Protein 8C1N (pdb70)

Nearest PDB structures (foldseek):
  8c1n-assembly1_A  TM=1.002E+00  e=2.423E-92  Foot-and-mouth disease virus
  6gvy-assembly1_A  TM=9.897E-01  e=2.562E-87  Foot and mouth disease virus C
  4wyw-assembly1_A  TM=9.869E-01  e=1.686E-86  Foot-and-mouth disease virus (strain C1-Santa Pau)
  4wyl-assembly1_A  TM=9.883E-01  e=4.106E-86  Foot-and-mouth disease virus (strain C1-Santa Pau)
  4x2b-assembly1_A  TM=9.912E-01  e=3.001E-85  Foot-and-mouth disease virus (strain C1-Santa Pau)

InterPro domains:
  IPR000199 Peptidase C3A/C3B, picornaviral [PF00548] (1673-1828)
  IPR000605 Helicase, superfamily 3, single-stranded DNA/RNA virus [PF00910] (1208-1310)
  IPR001205 RNA-directed RNA polymerase, C-terminal domain [PF00680] (1881-2302)
  IPR001676 Picornavirus capsid [PF00073] (311-474)
  IPR001676 Picornavirus capsid [PF00073] (535-687)
  IPR001676 Picornavirus capsid [PF00073] (723-861)
  IPR004004 Helicase/polymerase/peptidase polyprotein, Calicivirus-type [PR00918] (1202-1222)
  IPR004004 Helicase/polymerase/peptidase polyprotein, Calicivirus-type [PR00918] (1802-1816)
  IPR004004 Helicase/polymerase/peptidase polyprotein, Calicivirus-type [PR00918] (2192-2203)
  IPR004080 Foot-and-mouth disease virus VP1 coat [PR01542] (735-754)
  IPR004080 Foot-and-mouth disease virus VP1 coat [PR01542] (757-778)
  IPR004080 Foot-and-mouth disease virus VP1 coat [PR01542] (793-817)
  IPR004080 Foot-and-mouth disease virus VP1 coat [PR01542] (820-840)
  IPR004080 Foot-and-mouth disease virus VP1 coat [PR01542] (841-859)
  IPR004080 Foot-and-mouth disease virus VP1 coat [PR01542] (864-885)
  IPR004080 Foot-and-mouth disease virus VP1 coat [PR01542] (886-899)
  IPR004080 Foot-and-mouth disease virus VP1 coat [PR01542] (899-916)
  IPR004080 Foot-and-mouth disease virus VP1 coat [PR01542] (918-932)
  IPR007094 RNA-directed RNA polymerase, catalytic domain [PS50507] (2091-2209)
  IPR008739 Peptidase C28, foot-and-mouth virus L-proteinase [PF05408] (1-201)

Sequence (960 aa):
GLIVDTRDVEERVHVMRKTKLAPTVAHGVFNPEFGPAALSNKDPRLNEGVVLDEVIFSKHKGDTKMSAEDKALFRRCAADYASRLHSVLGTANAPLSIYEAIKGVDDGLDAMEPDTAPGLPWALQGKRRGALIDFENGTVGPEVEAALKLMEKREYKFACQTFLKDEIRPMEKVRAGKTRIVDVLPVEHILYTRMMIGRFCAQMHSNNGPQIGSAVGCNPDVDWQRFGTHFAQYRNVWDVDYSAFDANHCSDAMNIMFEEVFRTEFGFHPNAEWILKTLVNTEHAYENNKRITVEGGMPSGCSATSIINTILNNIYVLYALRRHYEGVELDTYTMISYGDDIVVASDYDLDFEALKPHFKSLGQTITPADKSDKGFVLGHSITDVTFLKRHFHHMDYGTGFYKPVMASKTLEAILSFARRGTIQEKLISVAGLAVHSGPDEYRRLFEPFQGLFEIPSYRSLYLRWVNAVCGDAAAAKGLIVDTRDVEERVHVMRKTKLAPTVAHGVFNPEFGPAALSNKDPRLNEGVVLDEVIFSKHKGDTKMSAEDKALFRRCAADYASRLHSVLGTANAPLSIYEAIKGVDGLDAMEPDTAPGLPWALQGKRRGALIDFENGTVGPEVEAALKLMEKREYKFACQTFLKDEIRPMEKVRAGKTRIVDVLPVEHILYTRMMIGRFCAQMHSNNGPQIGSAVGCNPDVDWQRFGTHFAQYRNVWDVDYSAFDANHCSDAMNIMFEEVFRTEFGFHPNAEWILKTLVNTEHAYENKRITVEGGMPSGCSATSIINTILNNIYVLYALRRHYEGVELDTYTMISYGDDIVVASDYDLDFEALKPHFKSLGQTITPADKSDKGFVLGHSITDVTFLKRHFHMDYGTGFYKPVMASKTLEAILSFARRGTIQEKLISVAGLAVHSGPDEYRRLFEPFQGLFEIPSYRSLYLRWVNAVCGDGPLERQRPLKVRAKLPR

Organism: Foot-and-mouth disease virus (isolate -/Spain/S8c1SantaPau/1970 serotype C) (NCBI:txid12120)

Secondary structure (DSSP, 8-state):
-EEEEEEEEEEEE----S--EEE-TTHHHH--SEEEPP-STT-TTSPTT--HHHHTTTT--------HHHHHHHHHHHHHHHHHHHHHH-S--PPPPHHHHHH-BTTBPPPPTTS---TTTTTTT--GGGTEETTTTEE-HHHHHHHHHHHTT-----EEEEE---EEEHHHHHTT---EEEEPPHHHHHHHHHHHHHHHHHHHHT-BTTTTB-TT--HHHHHHHHHHHHTTSSEEEEEEESSTTTT--HHHHHHHHHHHS-GGGT--THHHHHHHTTTEEEEEEEEEEEEEESS--TT-TTHHHHHHHHHHHHHHHHHHHHEES--TTS-EEEEETTEEEEEESS---TGGGHHHHHTTT--EEESSSS-SS--S---TTT-EETTEEEEE-TTT--EEEE--HHHHHHHHTEEETT-HHHHHHHHHHHHGGG-HHHHHHHHGGGTTTS----HHHHHHHHHHHHHHHHHHH-/-EEEEEEE-SS--------SEEE-THHHHH--SEEEPP-STT-TTSPTT--HHHHTTTT----PPPPHHHHHHHHHHHHHHHHHHHHHH-S--PPPPHHHHHH-BTTBPPPPTTS---TTGGGGT--GGGTEETTTTEE-HHHHHHHHHHHTT-----EEEEE--SEEEHHHHHTT---EEEE--HHHHHHHHHHHHHHHHHHHHT-BTTTTB-TT--HHHHHHHHHHHHTTSSEEEEEEESSTTTT--HHHHHHHHHHHS-GGGT--THHHHHHHTTTEEEEEETTEEEEEESS--TTSTTHHHHHHHHHHHHHHHHHHHHBSS--TTS-EEEEETTEEEEEESS---GGGGHHHHHTTT--EEES-TT-SS--S---TTT--BTTEEEEE-TTTS-EEEEE-HHHHHHHHTEEETT-HHHHHHHHHHHHGGG-HHHHHHHHGGGBTTBPPPPHHHHHHHHHHHHHH-/--EESS--S---BPP--

Radius of gyration: 43.47 Å; Cα contacts (8 Å, |Δi|>4): 1828; chains: 3; bounding box: 114×123×60 Å

Foldseek 3Di:
DAFPDKDFADQFQDADQDFLKDFDLLCVVLVFLKDWAGSDQPPPLADPPARLVCLQCVLQPDFFDFDPVLLVLLLVLLLQLLCLLCVQLPLQQAFDDLQCLQCPDQQGHHDDQFDCQFPPQVSVVHTSVNAAPSPRSGGDPVLVVQVVCLVVLNHDFAWEKYFDTDMDRSVCRNNSVTYIATHTHNSLLSVLCRQGVSVNSSCLVRADQSSQECVVPDQLQCLLVRQVVQQVFQWKAKKAKDLLQSQQHLSSQLSSLPNNRDVVSVTDPSNSVSSNSQQFHWYRHTRMTTTGGGGGRHHGNCQQVSLSSSCSSLVQSLCVVVDPPGHCLQWIKHDGRRTIMIGHNDQDQVQSSQVSSVSSVIGMAGPDVVDRGDDTRDGQQRDAGPQFGFDQDPVQRGTHTAHDLSVLSSQLRIDRPPCNQVSQAVSLLRHLSVDDVSSCVSCVSCPPPYDHPHSVVSVVVSNCSNVVVVVVVD/DAFPDKDFADLFFDDDDDFLKDFDLLCVVQVFLKDWADQDQPPPLADPPADLVCLQCVLQPDFFDFDPVLLVLLLVLLQQLLVLLCVQLPLQFAFDDLQCLQCPDQQGHHDDQFPCQFPPQSSVVHTSVNAAPSVRSGGDPVLVVLVVCLVVLNHDWAWEKHFDGDMDRSVCRRNSVTHIATHTHNSLLSRLCRFGVSVNSSCLVRADFSSQECVVPDQLQCLLVRQVVQQVFQWKAKKAKDLLQSLQHLSSQLSSLPNNQDVVSVTDPSNSSSSNSQQWHWYRHGRMTTTGGGGGRHHRHCQQVSLSSSCSSLVQSLCVVPDPPDHCQQKIKHDGRRTIMIGGNDQDQVQSSQVRSVSSVIGMAGPPVVDRGDDTRDGQQRDAGPQFGWDQDPVQRGTHTAHDLSVLSSQLRMDRPPCNQVSLAVSLLRHLNVDQVSSCVSCVSCPPPYDHDHSVVSVVVSSCVNVVD/DDDDPPDDPCPDDDDDD

B-factor: mean 20.75, std 8.89, range [10.84, 66.2]

Structure (mmCIF, N/CA/C/O backbone):
data_8C1N
#
_entry.id   8C1N
#
_cell.length_a   93.343
_cell.length_b   97.024
_cell.length_c   115.902
_cell.angle_alpha   90.000
_cell.angle_beta   90.000
_cell.angle_gamma   90.000
#
_symmetry.space_group_name_H-M   'P 21 21 21'
#
loop_
_entity.id
_entity.type
_entity.pdbx_description
1 polymer 'RNA-directed RNA polymerase 3D-POL'
2 polymer 'Protein 3B-1'
3 non-polymer TRIPHOSPHATE
4 non-polymer GLYCEROL
5 non-polymer 'ACETATE ION'
6 water water
#
loop_
_atom_site.group_PDB
_atom_site.id
_atom_site.type_symbol
_atom_site.label_atom_id
_atom_site.label_alt_id
_atom_site.label_comp_id
_atom_site.label_asym_id
_atom_site.label_entity_id
_atom_site.label_seq_id
_atom_site.pdbx_PDB_ins_code
_atom_site.Cartn_x
_atom_site.Cartn_y
_atom_site.Cartn_z
_atom_site.occupancy
_atom_site.B_iso_or_equiv
_atom_site.auth_seq_id
_atom_site.auth_comp_id
_atom_site.auth_asym_id
_atom_site.auth_atom_id
_atom_site.pdbx_PDB_model_num
ATOM 1 N N . GLY A 1 1 ? 81.07455 83.39338 32.43920 1.000 17.67000 1 GLY A N 1
ATOM 2 C CA . GLY A 1 1 ? 80.19954 84.58938 32.31921 1.000 17.65000 1 GLY A CA 1
ATOM 3 C C . GLY A 1 1 ? 79.83354 84.87938 30.87121 1.000 17.86000 1 GLY A C 1
ATOM 4 O O . GLY A 1 1 ? 80.25154 84.10638 29.98820 1.000 17.54000 1 GLY A O 1
ATOM 5 N N . LEU A 1 2 ? 79.06553 85.94738 30.64621 1.000 17.97000 2 LEU A N 1
ATOM 6 C CA . LEU A 1 2 ? 78.62153 86.40738 29.30221 1.000 18.32000 2 LEU A CA 1
ATOM 7 C C . LEU A 1 2 ? 79.49853 87.58638 28.87222 1.000 18.91000 2 LEU A C 1
ATOM 8 O O . LEU A 1 2 ? 79.51952 88.59638 29.59322 1.000 18.64000 2 LEU A O 1
ATOM 13 N N . ILE A 1 3 ? 80.20353 87.44939 27.74622 1.000 19.90000 3 ILE A N 1
ATOM 14 C CA . ILE A 1 3 ? 80.93952 88.56540 27.08522 1.000 20.59000 3 ILE A CA 1
ATOM 15 C C . ILE A 1 3 ? 79.88852 89.44439 26.40122 1.000 21.40000 3 ILE A C 1
ATOM 16 O O . ILE A 1 3 ? 79.26552 88.96639 25.44122 1.000 21.31000 3 ILE A O 1
ATOM 21 N N . VAL A 1 4 ? 79.67551 90.66139 26.90723 1.000 22.44000 4 VAL A N 1
ATOM 22 C CA . VAL A 1 4 ? 78.61851 91.59639 26.42023 1.000 23.36000 4 VAL A CA 1
ATOM 23 C C . VAL A 1 4 ? 79.24650 92.68239 25.53723 1.000 24.36000 4 VAL A C 1
ATOM 24 O O . VAL A 1 4 ? 78.47550 93.40439 24.88623 1.000 24.66000 4 VAL A O 1
ATOM 28 N N . ASP A 1 5 ? 80.57950 92.79940 25.50923 1.000 25.56000 5 ASP A N 1
ATOM 29 C CA . ASP A 1 5 ? 81.29050 93.76041 24.62124 1.000 26.72000 5 ASP A CA 1
ATOM 30 C C . ASP A 1 5 ? 82.77050 93.38242 24.49124 1.000 27.30000 5 ASP A C 1
ATOM 31 O O . ASP A 1 5 ? 83.38350 92.99442 25.50824 1.000 26.35000 5 ASP A O 1
ATOM 36 N N . THR A 1 6 ? 83.30750 93.50442 23.27224 1.000 28.05000 6 THR A N 1
ATOM 37 C CA . THR A 1 6 ? 84.74850 93.37243 22.93224 1.000 29.19000 6 THR A CA 1
ATOM 38 C C . THR A 1 6 ? 85.12250 94.52344 21.99324 1.000 30.71000 6 THR A C 1
ATOM 39 O O . THR A 1 6 ? 84.60950 94.53144 20.85924 1.000 30.60000 6 THR A O 1
ATOM 43 N N . ARG A 1 7 ? 85.95549 95.46044 22.45925 1.000 32.46000 7 ARG A N 1
ATOM 44 C CA . ARG A 1 7 ? 86.39148 96.65745 21.68925 1.000 34.03000 7 ARG A CA 1
ATOM 45 C C . ARG A 1 7 ? 87.92248 96.74345 21.70626 1.000 35.13000 7 ARG A C 1
ATOM 46 O O . ARG A 1 7 ? 88.53949 96.16845 22.62725 1.000 34.18000 7 ARG A O 1
ATOM 54 N N . ASP A 1 8 ? 88.49448 97.42946 20.71126 1.000 37.11000 8 ASP A N 1
ATOM 55 C CA . ASP A 1 8 ? 89.94648 97.73847 20.60226 1.000 38.73000 8 ASP A CA 1
ATOM 56 C C . ASP A 1 8 ? 90.20047 99.13347 21.18827 1.000 40.01000 8 ASP A C 1
ATOM 57 O O . ASP A 1 8 ? 89.31947 100.00246 21.03327 1.000 40.46000 8 ASP A O 1
ATOM 62 N N . VAL A 1 9 ? 91.35147 99.33247 21.84027 1.000 41.41000 9 VAL A N 1
ATOM 63 C CA . VAL A 1 9 ? 91.77646 100.64147 22.42527 1.000 42.61000 9 VAL A CA 1
ATOM 64 C C . VAL A 1 9 ? 93.24646 100.90048 22.06827 1.000 44.28000 9 VAL A C 1
ATOM 65 O O . VAL A 1 9 ? 93.91447 99.96749 21.57127 1.000 44.05000 9 VAL A O 1
ATOM 69 N N . GLU A 1 10 ? 93.71345 102.12848 22.32128 1.000 46.39000 10 GLU A N 1
ATOM 70 C CA . GLU A 1 10 ? 95.07545 102.63049 21.98528 1.000 47.71000 10 GLU A CA 1
ATOM 71 C C . GLU A 1 10 ? 96.13246 101.85250 22.77528 1.000 48.06000 10 GLU A C 1
ATOM 72 O O . GLU A 1 10 ? 96.95246 101.15250 22.14228 1.000 48.07000 10 GLU A O 1
ATOM 78 N N . GLU A 1 11 ? 96.10545 101.97649 24.10728 1.000 48.45000 11 GLU A N 1
ATOM 79 C CA . GLU A 1 11 ? 97.16346 101.48249 25.02928 1.000 48.84000 11 GLU A CA 1
ATOM 80 C C . GLU A 1 11 ? 97.10046 99.95249 25.11228 1.000 48.54000 11 GLU A C 1
ATOM 81 O O . GLU A 1 11 ? 96.12547 99.43049 25.69127 1.000 48.63000 11 GLU A O 1
ATOM 87 N N . ARG A 1 12 ? 98.10947 99.27750 24.54927 1.000 48.02000 12 ARG A N 1
ATOM 88 C CA . ARG A 1 12 ? 98.25548 97.79650 24.55727 1.000 47.73000 12 ARG A CA 1
ATOM 89 C C . ARG A 1 12 ? 98.75048 97.34950 25.93927 1.000 46.91000 12 ARG A C 1
ATOM 90 O O . ARG A 1 12 ? 99.72547 97.94250 26.44027 1.000 46.59000 12 ARG A O 1
ATOM 98 N N . VAL A 1 13 ? 98.07748 96.36149 26.53526 1.000 45.96000 13 VAL A N 1
ATOM 99 C CA . VAL A 1 13 ? 98.50248 95.66449 27.78626 1.000 45.71000 13 VAL A CA 1
ATOM 100 C C . VAL A 1 13 ? 99.28149 94.40950 27.37726 1.000 45.77000 13 VAL A C 1
ATOM 101 O O . VAL A 1 13 ? 98.63650 93.38549 27.07626 1.000 45.78000 13 VAL A O 1
ATOM 105 N N . HIS A 1 14 ? 100.61549 94.49250 27.35726 1.000 45.70000 14 HIS A N 1
ATOM 106 C CA . HIS A 1 14 ? 101.51850 93.43751 26.82426 1.000 46.46000 14 HIS A CA 1
ATOM 107 C C . HIS A 1 14 ? 101.43650 92.17851 27.69825 1.000 46.13000 14 HIS A C 1
ATOM 108 O O . HIS A 1 14 ? 101.13050 92.30050 28.90525 1.000 45.62000 14 HIS A O 1
ATOM 115 N N . VAL A 1 15 ? 101.69751 91.01951 27.08825 1.000 45.63000 15 VAL A N 1
ATOM 116 C CA . VAL A 1 15 ? 101.60852 89.66351 27.70725 1.000 45.28000 15 VAL A CA 1
ATOM 117 C C . VAL A 1 15 ? 102.95552 88.95752 27.50024 1.000 44.75000 15 VAL A C 1
ATOM 118 O O . VAL A 1 15 ? 103.54052 89.12252 26.40925 1.000 44.00000 15 VAL A O 1
ATOM 122 N N . MET A 1 16 ? 103.42852 88.21452 28.50624 1.000 44.22000 16 MET A N 1
ATOM 123 C CA . MET A 1 16 ? 104.64853 87.36052 28.40524 1.000 43.95000 16 MET A CA 1
ATOM 124 C C . MET A 1 16 ? 104.35754 86.22252 27.41624 1.000 41.56000 16 MET A C 1
ATOM 125 O O . MET A 1 16 ? 103.36554 85.50252 27.62923 1.000 41.95000 16 MET A O 1
ATOM 130 N N . ARG A 1 17 ? 105.17854 86.09253 26.36724 1.000 38.89000 17 ARG A N 1
ATOM 131 C CA . ARG A 1 17 ? 104.95854 85.15354 25.23223 1.000 37.19000 17 ARG A CA 1
ATOM 132 C C . ARG A 1 17 ? 106.02455 84.04654 25.22323 1.000 34.93000 17 ARG A C 1
ATOM 133 O O . ARG A 1 17 ? 105.97756 83.20554 24.30423 1.000 34.84000 17 ARG A O 1
ATOM 141 N N . LYS A 1 18 ? 106.93955 84.03854 26.19823 1.000 32.70000 18 LYS A N 1
ATOM 142 C CA . LYS A 1 18 ? 108.01955 83.02255 26.33723 1.000 31.30000 18 LYS A CA 1
ATOM 143 C C . LYS A 1 18 ? 107.95256 82.40654 27.73923 1.000 28.86000 18 LYS A C 1
ATOM 144 O O . LYS A 1 18 ? 107.91355 83.17954 28.71423 1.000 28.36000 18 LYS A O 1
ATOM 150 N N . THR A 1 19 ? 107.93956 81.07254 27.83022 1.000 26.80000 19 THR A N 1
ATOM 151 C CA . THR A 1 19 ? 107.95457 80.32854 29.11822 1.000 25.50000 19 THR A CA 1
ATOM 152 C C . THR A 1 19 ? 109.31056 80.52854 29.80422 1.000 25.08000 19 THR A C 1
ATOM 153 O O . THR A 1 19 ? 110.32156 80.64755 29.09222 1.000 24.57000 19 THR A O 1
ATOM 157 N N . LYS A 1 20 ? 109.31756 80.56554 31.13822 1.000 24.99000 20 LYS A N 1
ATOM 158 C CA . LYS A 1 20 ? 110.55056 80.59254 31.97022 1.000 25.28000 20 LYS A CA 1
ATOM 159 C C . LYS A 1 20 ? 110.84557 79.18054 32.49522 1.000 24.81000 20 LYS A C 1
ATOM 160 O O . LYS A 1 20 ? 111.88257 79.00955 33.15422 1.000 24.40000 20 LYS A O 1
ATOM 166 N N . LEU A 1 21 ? 109.97757 78.20754 32.19522 1.000 24.45000 21 LEU A N 1
ATOM 167 C CA . LEU A 1 21 ? 110.06658 76.81254 32.70521 1.000 24.18000 21 LEU A CA 1
ATOM 168 C C . LEU A 1 21 ? 110.88059 75.95655 31.72921 1.000 23.86000 21 LEU A C 1
ATOM 169 O O . LEU A 1 21 ? 110.30159 75.49055 30.73021 1.000 25.42000 21 LEU A O 1
ATOM 174 N N . ALA A 1 22 ? 112.17259 75.76655 32.02121 1.000 22.67000 22 ALA A N 1
ATOM 175 C CA . ALA A 1 22 ? 113.13659 74.98656 31.20921 1.000 21.70000 22 ALA A CA 1
ATOM 176 C C . ALA A 1 22 ? 113.19460 73.54656 31.71120 1.000 21.05000 22 ALA A C 1
ATOM 177 O O . ALA A 1 22 ? 113.01160 73.30255 32.90120 1.000 20.35000 22 ALA A O 1
ATOM 179 N N . PRO A 1 23 ? 113.46361 72.55156 30.83220 1.000 20.32000 23 PRO A N 1
ATOM 180 C CA . PRO A 1 23 ? 113.61261 71.16556 31.26820 1.000 19.93000 23 PRO A CA 1
ATOM 181 C C . PRO A 1 23 ? 114.80861 70.98557 32.21720 1.000 19.40000 23 PRO A C 1
ATOM 182 O O . PRO A 1 23 ? 115.82661 71.62657 32.00220 1.000 19.27000 23 PRO A O 1
ATOM 186 N N . THR A 1 24 ? 114.65362 70.12356 33.22719 1.000 18.54000 24 THR A N 1
ATOM 187 C CA . THR A 1 24 ? 115.71262 69.71356 34.18919 1.000 18.10000 24 THR A CA 1
ATOM 188 C C . THR A 1 24 ? 116.32663 68.38357 33.73819 1.000 17.65000 24 THR A C 1
ATOM 189 O O . THR A 1 24 ? 115.82663 67.80157 32.75819 1.000 17.39000 24 THR A O 1
ATOM 193 N N . VAL A 1 25 ? 117.33663 67.90357 34.46719 1.000 17.46000 25 VAL A N 1
ATOM 194 C CA . VAL A 1 25 ? 117.97164 66.56758 34.25919 1.000 17.37000 25 VAL A CA 1
ATOM 195 C C . VAL A 1 25 ? 116.89964 65.46757 34.29718 1.000 17.44000 25 VAL A C 1
ATOM 196 O O . VAL A 1 25 ? 117.06765 64.47257 33.57018 1.000 17.24000 25 VAL A O 1
ATOM 200 N N . ALA A 1 26 ? 115.83764 65.64156 35.09518 1.000 17.33000 26 ALA A N 1
ATOM 201 C CA . ALA A 1 26 ? 114.75964 64.64055 35.29718 1.000 17.59000 26 ALA A CA 1
ATOM 202 C C . ALA A 1 26 ? 113.95165 64.43655 34.00917 1.000 17.66000 26 ALA A C 1
ATOM 203 O O . ALA A 1 26 ? 113.46665 63.30755 33.80317 1.000 17.86000 26 ALA A O 1
ATOM 205 N N . HIS A 1 27 ? 113.81464 65.47256 33.17118 1.000 17.85000 27 HIS A N 1
ATOM 206 C CA . HIS A 1 27 ? 112.97364 65.44456 31.94218 1.000 17.97000 27 HIS A CA 1
ATOM 207 C C . HIS A 1 27 ? 113.37465 64.26956 31.03817 1.000 17.85000 27 HIS A C 1
ATOM 208 O O . HIS A 1 27 ? 112.46466 63.55856 30.56817 1.000 17.78000 27 HIS A O 1
ATOM 215 N N . GLY A 1 28 ? 114.67965 64.08757 30.80517 1.000 17.86000 28 GLY A N 1
ATOM 216 C CA . GLY A 1 28 ? 115.24866 63.02058 29.95817 1.000 17.81000 28 GLY A CA 1
ATOM 217 C C . GLY A 1 28 ? 115.02867 61.62657 30.53217 1.000 17.76000 28 GLY A C 1
ATOM 218 O O . GLY A 1 28 ? 115.04467 60.66257 29.74516 1.000 17.83000 28 GLY A O 1
ATOM 219 N N . VAL A 1 29 ? 114.84367 61.50957 31.85317 1.000 17.56000 29 VAL A N 1
ATOM 220 C CA . VAL A 1 29 ? 114.61367 60.21156 32.55916 1.000 17.41000 29 VAL A CA 1
ATOM 221 C C . VAL A 1 29 ? 113.12167 59.85655 32.50516 1.000 17.27000 29 VAL A C 1
ATOM 222 O O . VAL A 1 29 ? 112.80768 58.70655 32.15215 1.000 17.11000 29 VAL A O 1
ATOM 226 N N . PHE A 1 30 ? 112.23867 60.79555 32.85916 1.000 17.34000 30 PHE A N 1
ATOM 227 C CA . PHE A 1 30 ? 110.78267 60.55354 33.03816 1.000 17.42000 30 PHE A CA 1
ATOM 228 C C . PHE A 1 30 ? 110.02167 60.76054 31.72216 1.000 17.86000 30 PHE A C 1
ATOM 229 O O . PHE A 1 30 ? 108.96367 60.12954 31.56415 1.000 18.00000 30 PHE A O 1
ATOM 237 N N . ASN A 1 31 ? 110.51767 61.62055 30.82616 1.000 18.39000 31 ASN A N 1
ATOM 238 C CA . ASN A 1 31 ? 109.85867 61.93155 29.53016 1.000 18.77000 31 ASN A CA 1
ATOM 239 C C . ASN A 1 31 ? 108.36966 62.14754 29.78316 1.000 18.60000 31 ASN A C 1
ATOM 240 O O . ASN A 1 31 ? 107.52967 61.42054 29.25216 1.000 18.55000 31 ASN A O 1
ATOM 245 N N . PRO A 1 32 ? 108.00166 63.14353 30.62516 1.000 18.12000 32 PRO A N 1
ATOM 246 C CA . PRO A 1 32 ? 106.62166 63.29452 31.08116 1.000 18.03000 32 PRO A CA 1
ATOM 247 C C . PRO A 1 32 ? 105.68566 63.74552 29.95216 1.000 17.99000 32 PRO A C 1
ATOM 248 O O . PRO A 1 32 ? 106.11765 64.52053 29.11717 1.000 17.57000 32 PRO A O 1
ATOM 252 N N . GLU A 1 33 ? 104.43566 63.27252 29.97316 1.000 18.00000 33 GLU A N 1
ATOM 253 C CA . GLU A 1 33 ? 103.36166 63.69351 29.03116 1.000 18.16000 33 GLU A CA 1
ATOM 254 C C . GLU A 1 33 ? 102.77065 65.00851 29.55216 1.000 17.46000 33 GLU A C 1
ATOM 255 O O . GLU A 1 33 ? 101.53065 65.14150 29.61716 1.000 17.35000 33 GLU A O 1
ATOM 261 N N . PHE A 1 34 ? 103.66164 65.93251 29.91117 1.000 16.88000 34 PHE A N 1
ATOM 262 C CA . PHE A 1 34 ? 103.37464 67.28051 30.46017 1.000 16.69000 34 PHE A CA 1
ATOM 263 C C . PHE A 1 34 ? 104.36363 68.26152 29.82918 1.000 16.32000 34 PHE A C 1
ATOM 264 O O . PHE A 1 34 ? 105.46763 67.83952 29.45118 1.000 16.37000 34 PHE A O 1
ATOM 272 N N . GLY A 1 35 ? 103.97862 69.53151 29.73618 1.000 15.94000 35 GLY A N 1
ATOM 273 C CA . GLY A 1 35 ? 104.84962 70.60052 29.22619 1.000 15.84000 35 GLY A CA 1
ATOM 274 C C . GLY A 1 35 ? 104.31161 71.97252 29.60419 1.000 15.67000 35 GLY A C 1
ATOM 275 O O . GLY A 1 35 ? 103.20461 72.08651 30.12819 1.000 15.64000 35 GLY A O 1
ATOM 276 N N . PRO A 1 36 ? 105.08661 73.05052 29.36219 1.000 15.66000 36 PRO A N 1
ATOM 277 C CA . PRO A 1 36 ? 104.61560 74.40352 29.63220 1.000 15.69000 36 PRO A CA 1
ATOM 278 C C . PRO A 1 36 ? 103.40260 74.72251 28.74720 1.000 15.69000 36 PRO A C 1
ATOM 279 O O . PRO A 1 36 ? 103.43160 74.37052 27.57820 1.000 15.60000 36 PRO A O 1
ATOM 283 N N . ALA A 1 37 ? 102.37159 75.34951 29.32020 1.000 15.65000 37 ALA A N 1
ATOM 284 C CA . ALA A 1 37 ? 101.21359 75.89250 28.57220 1.000 15.83000 37 ALA A CA 1
ATOM 285 C C . ALA A 1 37 ? 101.73659 76.78351 27.44120 1.000 16.00000 37 ALA A C 1
ATOM 286 O O . ALA A 1 37 ? 102.76658 77.45952 27.64521 1.000 15.85000 37 ALA A O 1
ATOM 288 N N . ALA A 1 38 ? 101.08459 76.74351 26.27620 1.000 16.20000 38 ALA A N 1
ATOM 289 C CA . ALA A 1 38 ? 101.33758 77.66552 25.14821 1.000 16.48000 38 ALA A CA 1
ATOM 290 C C . ALA A 1 38 ? 101.03858 79.09251 25.61821 1.000 16.88000 38 ALA A C 1
ATOM 291 O O . ALA A 1 38 ? 99.95157 79.30550 26.19421 1.000 16.60000 38 ALA A O 1
ATOM 293 N N . LEU A 1 39 ? 101.97557 80.02052 25.40621 1.000 17.52000 39 LEU A N 1
ATOM 294 C CA . LEU A 1 39 ? 101.81656 81.45352 25.77322 1.000 18.17000 39 LEU A CA 1
ATOM 295 C C . LEU A 1 39 ? 101.69756 82.30852 24.50622 1.000 18.76000 39 LEU A C 1
ATOM 296 O O . LEU A 1 39 ? 101.39855 83.50952 24.64023 1.000 18.96000 39 LEU A O 1
ATOM 301 N N . SER A 1 40 ? 101.90156 81.70652 23.33022 1.000 19.15000 40 SER A N 1
ATOM 302 C CA . SER A 1 40 ? 101.86756 82.37753 22.00522 1.000 19.60000 40 SER A CA 1
ATOM 303 C C . SER A 1 40 ? 100.93257 81.61953 21.05622 1.000 19.93000 40 SER A C 1
ATOM 304 O O . SER A 1 40 ? 100.93457 80.37353 21.08821 1.000 19.62000 40 SER A O 1
ATOM 307 N N . ASN A 1 41 ? 100.19556 82.35453 20.21822 1.000 20.79000 41 ASN A N 1
ATOM 308 C CA . ASN A 1 41 ? 99.30757 81.79852 19.16022 1.000 21.30000 41 ASN A CA 1
ATOM 309 C C . ASN A 1 41 ? 100.15757 81.03353 18.13522 1.000 21.27000 41 ASN A C 1
ATOM 310 O O . ASN A 1 41 ? 99.59458 80.17253 17.43021 1.000 21.26000 41 ASN A O 1
ATOM 315 N N . LYS A 1 42 ? 101.46357 81.32654 18.07422 1.000 21.16000 42 LYS A N 1
ATOM 316 C CA . LYS A 1 42 ? 102.42858 80.77655 17.08622 1.000 21.03000 42 LYS A CA 1
ATOM 317 C C . LYS A 1 42 ? 103.13258 79.53355 17.64621 1.000 19.97000 42 LYS A C 1
ATOM 318 O O . LYS A 1 42 ? 103.98159 78.97956 16.93221 1.000 19.41000 42 LYS A O 1
ATOM 324 N N . ASP A 1 43 ? 102.79858 79.10254 18.86821 1.000 19.09000 43 ASP A N 1
ATOM 325 C CA . ASP A 1 43 ? 103.38059 77.88155 19.48621 1.000 18.60000 43 ASP A CA 1
ATOM 326 C C . ASP A 1 43 ? 103.12260 76.70355 18.54820 1.000 18.36000 43 ASP A C 1
ATOM 327 O O . ASP A 1 43 ? 101.97160 76.39854 18.24520 1.000 18.27000 43 ASP A O 1
ATOM 332 N N . PRO A 1 44 ? 104.17560 76.01855 18.04820 1.000 18.10000 44 PRO A N 1
ATOM 333 C CA . PRO A 1 44 ? 104.00361 74.96356 17.04620 1.000 17.86000 44 PRO A CA 1
ATOM 334 C C . PRO A 1 44 ? 103.41161 73.65555 17.59619 1.000 17.42000 44 PRO A C 1
ATOM 335 O O . PRO A 1 44 ? 103.08262 72.79655 16.79819 1.000 17.41000 44 PRO A O 1
ATOM 339 N N . ARG A 1 45 ? 103.28861 73.53255 18.92319 1.000 16.92000 45 ARG A N 1
ATOM 340 C CA . ARG A 1 45 ? 102.77562 72.31654 19.61019 1.000 16.48000 45 ARG A CA 1
ATOM 341 C C . ARG A 1 45 ? 101.24262 72.30353 19.57219 1.000 16.23000 45 ARG A C 1
ATOM 342 O O . ARG A 1 45 ? 100.66363 71.22453 19.80318 1.000 16.28000 45 ARG A O 1
ATOM 350 N N . LEU A 1 46 ? 100.61061 73.45253 19.30919 1.000 15.86000 46 LEU A N 1
ATOM 351 C CA . LEU A 1 46 ? 99.13061 73.60052 19.28719 1.000 15.71000 46 LEU A CA 1
ATOM 352 C C . LEU A 1 46 ? 98.55862 72.76652 18.13819 1.000 15.62000 46 LEU A C 1
ATOM 353 O O . LEU A 1 46 ? 99.16462 72.77353 17.05119 1.000 15.46000 46 LEU A O 1
ATOM 358 N N . ASN A 1 47 ? 97.43362 72.08752 18.37818 1.000 15.59000 47 ASN A N 1
ATOM 359 C CA . ASN A 1 47 ? 96.70363 71.28852 17.35718 1.000 15.79000 47 ASN A CA 1
ATOM 360 C C . ASN A 1 47 ? 96.20362 72.22152 16.24918 1.000 15.96000 47 ASN A C 1
ATOM 361 O O . ASN A 1 47 ? 95.97062 73.42052 16.52619 1.000 15.72000 47 ASN A O 1
ATOM 366 N N . GLU A 1 48 ? 96.03663 71.67452 15.04418 1.000 16.31000 48 GLU A N 1
ATOM 367 C CA . GLU A 1 48 ? 95.43863 72.37652 13.87918 1.000 16.71000 48 GLU A CA 1
ATOM 368 C C . GLU A 1 48 ? 94.06062 72.90451 14.30118 1.000 16.83000 48 GLU A C 1
ATOM 369 O O . GLU A 1 48 ? 93.31363 72.13651 14.93518 1.000 16.97000 48 GLU A O 1
ATOM 375 N N . GLY A 1 49 ? 93.77162 74.17851 14.01719 1.000 16.75000 49 GLY A N 1
ATOM 376 C CA . GLY A 1 49 ? 92.47461 74.82550 14.29319 1.000 16.83000 49 GLY A CA 1
ATOM 377 C C . GLY A 1 49 ? 92.43861 75.55150 15.63219 1.000 16.93000 49 GLY A C 1
ATOM 378 O O . GLY A 1 49 ? 91.43260 76.23349 15.88919 1.000 17.05000 49 GLY A O 1
ATOM 379 N N . VAL A 1 50 ? 93.47461 75.41950 16.46519 1.000 16.95000 50 VAL A N 1
ATOM 380 C CA . VAL A 1 50 ? 93.53660 76.06850 17.81019 1.000 17.12000 50 VAL A CA 1
ATOM 381 C C . VAL A 1 50 ? 93.99559 77.52150 17.62920 1.000 17.26000 50 VAL A C 1
ATOM 382 O O . VAL A 1 50 ? 95.11559 77.73451 17.12520 1.000 16.95000 50 VAL A O 1
ATOM 386 N N . VAL A 1 51 ? 93.13959 78.47350 18.00120 1.000 17.54000 51 VAL A N 1
ATOM 387 C CA . VAL A 1 51 ? 93.47558 79.92250 18.11520 1.000 17.97000 51 VAL A CA 1
ATOM 388 C C . VAL A 1 51 ? 93.54958 80.23949 19.61221 1.000 18.38000 51 VAL A C 1
ATOM 389 O O . VAL A 1 51 ? 92.48658 80.27748 20.26420 1.000 18.38000 51 VAL A O 1
ATOM 393 N N . LEU A 1 52 ? 94.76457 80.41650 20.13921 1.000 19.03000 52 LEU A N 1
ATOM 394 C CA . LEU A 1 52 ? 95.01957 80.52949 21.60121 1.000 19.66000 52 LEU A CA 1
ATOM 395 C C . LEU A 1 52 ? 94.17057 81.66249 22.18721 1.000 20.63000 52 LEU A C 1
ATOM 396 O O . LEU A 1 52 ? 93.52957 81.42748 23.22721 1.000 20.25000 52 LEU A O 1
ATOM 401 N N . ASP A 1 53 ? 94.16456 82.82849 21.53122 1.000 22.06000 53 ASP A N 1
ATOM 402 C CA . ASP A 1 53 ? 93.45655 84.06048 21.98422 1.000 23.21000 53 ASP A CA 1
ATOM 403 C C . ASP A 1 53 ? 91.95255 83.80147 22.11922 1.000 23.23000 53 ASP A C 1
ATOM 404 O O . ASP A 1 53 ? 91.32155 84.49647 22.92922 1.000 24.01000 53 ASP A O 1
ATOM 409 N N . GLU A 1 54 ? 91.39456 82.86247 21.34821 1.000 22.95000 54 GLU A N 1
ATOM 410 C CA . GLU A 1 54 ? 89.94956 82.51147 21.38821 1.000 22.76000 54 GLU A CA 1
ATOM 411 C C . GLU A 1 54 ? 89.69957 81.47546 22.49121 1.000 22.51000 54 GLU A C 1
ATOM 412 O O . GLU A 1 54 ? 88.80156 81.71645 23.33021 1.000 22.30000 54 GLU A O 1
ATOM 418 N N . VAL A 1 55 ? 90.47057 80.38247 22.50320 1.000 22.01000 55 VAL A N 1
ATOM 419 C CA . VAL A 1 55 ? 90.29958 79.23846 23.45120 1.000 21.99000 55 VAL A CA 1
ATOM 420 C C . VAL A 1 55 ? 90.35257 79.75646 24.89720 1.000 22.01000 55 VAL A C 1
ATOM 421 O O . VAL A 1 55 ? 89.54258 79.27845 25.71420 1.000 21.90000 55 VAL A O 1
ATOM 425 N N . ILE A 1 56 ? 91.25457 80.69446 25.21020 1.000 22.05000 56 ILE A N 1
ATOM 426 C CA . ILE A 1 56 ? 91.49656 81.16046 26.61321 1.000 22.39000 56 ILE A CA 1
ATOM 427 C C . ILE A 1 56 ? 90.25556 81.88845 27.15521 1.000 22.82000 56 ILE A C 1
ATOM 428 O O . ILE A 1 56 ? 90.13956 81.97444 28.39421 1.000 22.95000 56 ILE A O 1
ATOM 433 N N . PHE A 1 57 ? 89.36556 82.38045 26.28121 1.000 23.00000 57 PHE A N 1
ATOM 434 C CA . PHE A 1 57 ? 88.11755 83.10044 26.65521 1.000 23.43000 57 PHE A CA 1
ATOM 435 C C . PHE A 1 57 ? 86.87056 82.25043 26.36121 1.000 23.16000 57 PHE A C 1
ATOM 436 O O . PHE A 1 57 ? 85.75756 82.72643 26.66121 1.000 23.14000 57 PHE A O 1
ATOM 444 N N . SER A 1 58 ? 87.03557 81.02944 25.83620 1.000 22.85000 58 SER A N 1
ATOM 445 C CA . SER A 1 58 ? 85.92257 80.13143 25.42120 1.000 22.82000 58 SER A CA 1
ATOM 446 C C . SER A 1 58 ? 85.11757 79.65542 26.64219 1.000 23.02000 58 SER A C 1
ATOM 447 O O . SER A 1 58 ? 83.97157 79.20742 26.44319 1.000 23.04000 58 SER A O 1
ATOM 450 N N . LYS A 1 59 ? 85.68257 79.75042 27.85120 1.000 23.33000 59 LYS A N 1
ATOM 451 C CA . LYS A 1 59 ? 85.00557 79.39241 29.13119 1.000 23.76000 59 LYS A CA 1
ATOM 452 C C . LYS A 1 59 ? 83.79857 80.31241 29.37120 1.000 23.73000 59 LYS A C 1
ATOM 453 O O . LYS A 1 59 ? 82.86857 79.88440 30.08719 1.000 23.43000 59 LYS A O 1
ATOM 459 N N . HIS A 1 60 ? 83.80456 81.52441 28.80120 1.000 23.34000 60 HIS A N 1
ATOM 460 C CA . HIS A 1 60 ? 82.68855 82.50540 28.88620 1.000 23.41000 60 HIS A CA 1
ATOM 461 C C . HIS A 1 60 ? 81.58056 82.10140 27.90720 1.000 23.34000 60 HIS A C 1
ATOM 462 O O . HIS A 1 60 ? 81.60356 82.57140 26.74820 1.000 22.95000 60 HIS A O 1
ATOM 469 N N . LYS A 1 61 ? 80.65156 81.25739 28.37020 1.000 23.21000 61 LYS A N 1
ATOM 470 C CA . LYS A 1 61 ? 79.57457 80.64539 27.54619 1.000 23.35000 61 LYS A CA 1
ATOM 471 C C . LYS A 1 61 ? 78.20356 81.18838 27.96319 1.000 22.32000 61 LYS A C 1
ATOM 472 O O . LYS A 1 61 ? 77.19657 80.68138 27.43719 1.000 22.59000 61 LYS A O 1
ATOM 478 N N . GLY A 1 62 ? 78.16256 82.17238 28.87020 1.000 21.07000 62 GLY A N 1
ATOM 479 C CA . GLY A 1 62 ? 76.92055 82.85537 29.27320 1.000 20.13000 62 GLY A CA 1
ATOM 480 C C . GLY A 1 62 ? 76.82455 83.05736 30.77520 1.000 19.25000 62 GLY A C 1
ATOM 481 O O . GLY A 1 62 ? 77.70355 82.57337 31.51520 1.000 18.99000 62 GLY A O 1
ATOM 482 N N . ASP A 1 63 ? 75.77554 83.76336 31.19520 1.000 18.52000 63 ASP A N 1
ATOM 483 C CA . ASP A 1 63 ? 75.47654 84.11735 32.60620 1.000 17.97000 63 ASP A CA 1
ATOM 484 C C . ASP A 1 63 ? 74.04554 83.65834 32.90120 1.000 17.77000 63 ASP A C 1
ATOM 485 O O . ASP A 1 63 ? 73.10454 84.39034 32.53020 1.000 17.61000 63 ASP A O 1
ATOM 490 N N . THR A 1 64 ? 73.89255 82.47134 33.49719 1.000 17.62000 64 THR A N 1
ATOM 491 C CA . THR A 1 64 ? 72.57955 81.80733 33.71619 1.000 17.63000 64 THR A CA 1
ATOM 492 C C . THR A 1 64 ? 71.67555 82.74232 34.52319 1.000 17.44000 64 THR A C 1
ATOM 493 O O . THR A 1 64 ? 72.06254 83.09932 35.65219 1.000 17.45000 64 THR A O 1
ATOM 497 N N . LYS A 1 65 ? 70.53455 83.13632 33.95119 1.000 17.06000 65 LYS A N 1
ATOM 498 C CA . LYS A 1 65 ? 69.46354 83.87531 34.66719 1.000 16.93000 65 LYS A CA 1
ATOM 499 C C . LYS A 1 65 ? 68.60155 82.83830 35.39219 1.000 16.43000 65 LYS A C 1
ATOM 500 O O . LYS A 1 65 ? 67.87855 82.08930 34.72018 1.000 16.41000 65 LYS A O 1
ATOM 506 N N . MET A 1 66 ? 68.72054 82.76830 36.71819 1.000 15.81000 66 MET A N 1
ATOM 507 C CA . MET A 1 66 ? 68.02855 81.75829 37.55818 1.000 15.35000 66 MET A CA 1
ATOM 508 C C . MET A 1 66 ? 66.54755 82.13028 37.67118 1.000 14.98000 66 MET A C 1
ATOM 509 O O . MET A 1 66 ? 66.23054 83.33328 37.63319 1.000 14.64000 66 MET A O 1
ATOM 514 N N . SER A 1 67 ? 65.67555 81.12728 37.79018 1.000 14.84000 67 SER A N 1
ATOM 515 C CA . SER A 1 67 ? 64.21055 81.30227 37.96218 1.000 14.86000 67 SER A CA 1
ATOM 516 C C . SER A 1 67 ? 63.93355 81.95626 39.31918 1.000 14.89000 67 SER A C 1
ATOM 517 O O . SER A 1 67 ? 64.81855 81.90627 40.19218 1.000 14.51000 67 SER A O 1
ATOM 520 N N . ALA A 1 68 ? 62.74054 82.53326 39.48718 1.000 15.16000 68 ALA A N 1
ATOM 521 C CA . ALA A 1 68 ? 62.25554 83.12925 40.75318 1.000 15.40000 68 ALA A CA 1
ATOM 522 C C . ALA A 1 68 ? 62.36254 82.08825 41.87318 1.000 15.73000 68 ALA A C 1
ATOM 523 O O . ALA A 1 68 ? 62.92754 82.41625 42.93818 1.000 15.63000 68 ALA A O 1
ATOM 525 N N . GLU A 1 69 ? 61.83555 80.88225 41.62317 1.000 16.36000 69 GLU A N 1
ATOM 526 C CA . GLU A 1 69 ? 61.86455 79.71624 42.54817 1.000 16.82000 69 GLU A CA 1
ATOM 527 C C . GLU A 1 69 ? 63.30256 79.44225 43.00217 1.000 15.91000 69 GLU A C 1
ATOM 528 O O . GLU A 1 69 ? 63.52456 79.27725 44.21917 1.000 15.49000 69 GLU A O 1
ATOM 534 N N . ASP A 1 70 ? 64.22956 79.36926 42.04417 1.000 15.02000 70 ASP A N 1
ATOM 535 C CA . ASP A 1 70 ? 65.63056 78.92626 42.27017 1.000 14.57000 70 ASP A CA 1
ATOM 536 C C . ASP A 1 70 ? 66.39855 80.00027 43.04918 1.000 14.06000 70 ASP A C 1
ATOM 537 O O . ASP A 1 70 ? 67.18855 79.62627 43.93318 1.000 13.85000 70 ASP A O 1
ATOM 542 N N . LYS A 1 71 ? 66.17555 81.28127 42.74618 1.000 13.63000 71 LYS A N 1
ATOM 543 C CA . LYS A 1 71 ? 66.81254 82.40927 43.47918 1.000 13.46000 71 LYS A CA 1
ATOM 544 C C . LYS A 1 71 ? 66.33554 82.40226 44.93818 1.000 13.22000 71 LYS A C 1
ATOM 545 O O . LYS A 1 71 ? 67.16354 82.70526 45.82519 1.000 13.08000 71 LYS A O 1
ATOM 551 N N . ALA A 1 72 ? 65.06454 82.07025 45.18318 1.000 12.94000 72 ALA A N 1
ATOM 552 C CA . ALA A 1 72 ? 64.48154 81.99524 46.54318 1.000 12.94000 72 ALA A CA 1
ATOM 553 C C . ALA A 1 72 ? 65.11554 80.82024 47.29718 1.000 12.91000 72 ALA A C 1
ATOM 554 O O . ALA A 1 72 ? 65.53654 81.02224 48.45718 1.000 12.96000 72 ALA A O 1
ATOM 556 N N . LEU A 1 73 ? 65.21255 79.65025 46.65617 1.000 12.84000 73 LEU A N 1
ATOM 557 C CA . LEU A 1 73 ? 65.87856 78.44825 47.22817 1.000 12.73000 73 LEU A CA 1
ATOM 558 C C . LEU A 1 73 ? 67.34555 78.78226 47.51917 1.000 12.65000 73 LEU A C 1
ATOM 559 O O . LEU A 1 73 ? 67.81456 78.49025 48.64217 1.000 12.47000 73 LEU A O 1
ATOM 564 N N . PHE A 1 74 ? 68.04455 79.37726 46.54818 1.000 12.56000 74 PHE A N 1
ATOM 565 C CA . PHE A 1 74 ? 69.48355 79.72227 46.66918 1.000 12.56000 74 PHE A CA 1
ATOM 566 C C . PHE A 1 74 ? 69.68754 80.67527 47.85118 1.000 12.62000 74 PHE A C 1
ATOM 567 O O . PHE A 1 74 ? 70.66154 80.49027 48.61718 1.000 12.29000 74 PHE A O 1
ATOM 575 N N . ARG A 1 75 ? 68.80554 81.66926 47.99918 1.000 12.71000 75 ARG A N 1
ATOM 576 C CA . ARG A 1 75 ? 68.93453 82.70126 49.06019 1.000 12.95000 75 ARG A CA 1
ATOM 577 C C . ARG A 1 75 ? 68.80353 82.03425 50.43619 1.000 13.24000 75 ARG A C 1
ATOM 578 O O . ARG A 1 75 ? 69.62353 82.35126 51.31319 1.000 12.71000 75 ARG A O 1
ATOM 586 N N . ARG A 1 76 ? 67.83154 81.13725 50.61618 1.000 14.12000 76 ARG A N 1
ATOM 587 C CA . ARG A 1 76 ? 67.61154 80.44424 51.91718 1.000 14.90000 76 ARG A CA 1
ATOM 588 C C . ARG A 1 76 ? 68.79455 79.49825 52.18418 1.000 14.51000 76 ARG A C 1
ATOM 589 O O . ARG A 1 76 ? 69.20855 79.40025 53.35518 1.000 14.33000 76 ARG A O 1
ATOM 597 N N . CYS A 1 77 ? 69.37155 78.87625 51.14918 1.000 14.05000 77 CYS A N 1
ATOM 598 C CA . CYS A 1 77 ? 70.57156 78.00226 51.28317 1.000 13.88000 77 CYS A CA 1
ATOM 599 C C . CYS A 1 77 ? 71.79355 78.84227 51.68118 1.000 13.33000 77 CYS A C 1
ATOM 600 O O . CYS A 1 77 ? 72.54155 78.41027 52.57918 1.000 13.15000 77 CYS A O 1
ATOM 603 N N . ALA A 1 78 ? 71.98654 80.00327 51.05318 1.000 12.87000 78 ALA A N 1
ATOM 604 C CA . ALA A 1 78 ? 73.08854 80.94327 51.37419 1.000 12.65000 78 ALA A CA 1
ATOM 605 C C . ALA A 1 78 ? 72.93853 81.42527 52.82619 1.000 12.51000 78 ALA A C 1
ATOM 606 O O . ALA A 1 78 ? 73.95753 81.46027 53.55319 1.000 12.13000 78 ALA A O 1
ATOM 608 N N . ALA A 1 79 ? 71.71253 81.76326 53.24319 1.000 12.45000 79 ALA A N 1
ATOM 609 C CA . ALA A 1 79 ? 71.40153 82.21925 54.61919 1.000 12.50000 79 ALA A CA 1
ATOM 610 C C . ALA A 1 79 ? 71.68053 81.09025 55.62419 1.000 12.60000 79 ALA A C 1
ATOM 611 O O . ALA A 1 79 ? 72.24153 81.37825 56.70119 1.000 12.55000 79 ALA A O 1
ATOM 613 N N . ASP A 1 80 ? 71.30854 79.85125 55.29618 1.000 12.72000 80 ASP A N 1
ATOM 614 C CA . ASP A 1 80 ? 71.51755 78.68325 56.19418 1.000 13.12000 80 ASP A CA 1
ATOM 615 C C . ASP A 1 80 ? 73.02055 78.43526 56.35018 1.000 12.98000 80 ASP A C 1
ATOM 616 O O . ASP A 1 80 ? 73.46755 78.17926 57.48718 1.000 12.78000 80 ASP A O 1
ATOM 621 N N . TYR A 1 81 ? 73.77855 78.50726 55.25618 1.000 12.89000 81 TYR A N 1
ATOM 622 C CA . TYR A 1 81 ? 75.24755 78.30127 55.29718 1.000 13.02000 81 TYR A CA 1
ATOM 623 C C . TYR A 1 81 ? 75.89154 79.43727 56.10618 1.000 13.05000 81 TYR A C 1
ATOM 624 O O . TYR A 1 81 ? 76.74954 79.14028 56.96018 1.000 13.04000 81 TYR A O 1
ATOM 633 N N . ALA A 1 82 ? 75.48454 80.69027 55.86219 1.000 13.15000 82 ALA A N 1
ATOM 634 C CA . ALA A 1 82 ? 75.97053 81.89427 56.58119 1.000 13.29000 82 ALA A CA 1
ATOM 635 C C . ALA A 1 82 ? 75.72653 81.73027 58.09019 1.000 13.62000 82 ALA A C 1
ATOM 636 O O . ALA A 1 82 ? 76.65253 82.01127 58.88219 1.000 13.56000 82 ALA A O 1
ATOM 638 N N . SER A 1 83 ? 74.53353 81.27826 58.48119 1.000 13.87000 83 SER A N 1
ATOM 639 C CA . SER A 1 83 ? 74.17153 81.02325 59.90119 1.000 14.39000 83 SER A CA 1
ATOM 640 C C . SER A 1 83 ? 75.17953 80.04725 60.52419 1.000 14.90000 83 SER A C 1
ATOM 641 O O . SER A 1 83 ? 75.68853 80.33225 61.63019 1.000 14.39000 83 SER A O 1
ATOM 644 N N . ARG A 1 84 ? 75.45054 78.93326 59.84118 1.000 15.75000 84 ARG A N 1
ATOM 645 C CA . ARG A 1 84 ? 76.44255 77.91726 60.28418 1.000 16.75000 84 ARG A CA 1
ATOM 646 C C . ARG A 1 84 ? 77.81654 78.58727 60.40318 1.000 16.97000 84 ARG A C 1
ATOM 647 O O . ARG A 1 84 ? 78.46154 78.46127 61.46618 1.000 16.47000 84 ARG A O 1
ATOM 655 N N . LEU A 1 85 ? 78.23554 79.28228 59.34419 1.000 17.40000 85 LEU A N 1
ATOM 656 C CA . LEU A 1 85 ? 79.56354 79.93728 59.25519 1.000 18.24000 85 LEU A CA 1
ATOM 657 C C . LEU A 1 85 ? 79.73553 80.88828 60.44319 1.000 18.42000 85 LEU A C 1
ATOM 658 O O . LEU A 1 85 ? 80.69953 80.71428 61.20919 1.000 18.30000 85 LEU A O 1
ATOM 663 N N . HIS A 1 86 ? 78.80552 81.82827 60.61720 1.000 18.73000 86 HIS A N 1
ATOM 664 C CA . HIS A 1 86 ? 78.91252 82.92227 61.62020 1.000 19.17000 86 HIS A CA 1
ATOM 665 C C . HIS A 1 86 ? 78.69752 82.36927 63.03620 1.000 19.61000 86 HIS A C 1
ATOM 666 O O . HIS A 1 86 ? 79.19951 82.99827 63.98520 1.000 19.89000 86 HIS A O 1
ATOM 673 N N . SER A 1 87 ? 78.02052 81.22426 63.18019 1.000 20.06000 87 SER A N 1
ATOM 674 C CA . SER A 1 87 ? 77.88053 80.50526 64.47519 1.000 20.52000 87 SER A CA 1
ATOM 675 C C . SER A 1 87 ? 79.23653 79.93126 64.91419 1.000 20.40000 87 SER A C 1
ATOM 676 O O . SER A 1 87 ? 79.55353 80.03426 66.11319 1.000 20.90000 87 SER A O 1
ATOM 679 N N . VAL A 1 88 ? 80.00953 79.35327 63.99019 1.000 19.88000 88 VAL A N 1
ATOM 680 C CA . VAL A 1 88 ? 81.34354 78.74328 64.28019 1.000 19.73000 88 VAL A CA 1
ATOM 681 C C . VAL A 1 88 ? 82.38053 79.85728 64.47819 1.000 19.55000 88 VAL A C 1
ATOM 682 O O . VAL A 1 88 ? 83.17653 79.75428 65.43019 1.000 19.40000 88 VAL A O 1
ATOM 686 N N . LEU A 1 89 ? 82.38853 80.86528 63.60120 1.000 19.40000 89 LEU A N 1
ATOM 687 C CA . LEU A 1 89 ? 83.45852 81.89929 63.53720 1.000 19.36000 89 LEU A CA 1
ATOM 688 C C . LEU A 1 89 ? 83.18051 83.04428 64.52120 1.000 19.21000 89 LEU A C 1
ATOM 689 O O . LEU A 1 89 ? 84.14951 83.71029 64.91421 1.000 19.23000 89 LEU A O 1
ATOM 694 N N . GLY A 1 90 ? 81.91551 83.28428 64.87520 1.000 18.86000 90 GLY A N 1
ATOM 695 C CA . GLY A 1 90 ? 81.47950 84.51127 65.56821 1.000 18.98000 90 GLY A CA 1
ATOM 696 C C . GLY A 1 90 ? 81.21850 85.63127 64.57221 1.000 18.96000 90 GLY A C 1
ATOM 697 O O . GLY A 1 90 ? 81.28650 85.36128 63.35521 1.000 19.31000 90 GLY A O 1
ATOM 698 N N . THR A 1 91 ? 80.94249 86.84327 65.05821 1.000 18.79000 91 THR A N 1
ATOM 699 C CA . THR A 1 91 ? 80.53449 88.01027 64.22822 1.000 18.61000 91 THR A CA 1
ATOM 700 C C . THR A 1 91 ? 81.44148 89.21728 64.50722 1.000 18.18000 91 THR A C 1
ATOM 701 O O . THR A 1 91 ? 80.97547 90.35027 64.31123 1.000 18.05000 91 THR A O 1
ATOM 705 N N . ALA A 1 92 ? 82.68748 88.98128 64.93322 1.000 17.99000 92 ALA A N 1
ATOM 706 C CA . ALA A 1 92 ? 83.74248 90.01429 65.07423 1.000 17.85000 92 ALA A CA 1
ATOM 707 C C . ALA A 1 92 ? 84.39148 90.21229 63.70123 1.000 17.57000 92 ALA A C 1
ATOM 708 O O . ALA A 1 92 ? 85.53648 89.76730 63.50923 1.000 17.98000 92 ALA A O 1
ATOM 710 N N . ASN A 1 93 ? 83.65647 90.83729 62.78023 1.000 17.04000 93 ASN A N 1
ATOM 711 C CA . ASN A 1 93 ? 84.02447 90.96130 61.34523 1.000 16.59000 93 ASN A CA 1
ATOM 712 C C . ASN A 1 93 ? 84.32747 92.42330 61.00724 1.000 16.36000 93 ASN A C 1
ATOM 713 O O . ASN A 1 93 ? 84.25547 92.78331 59.80724 1.000 16.52000 93 ASN A O 1
ATOM 718 N N . ALA A 1 94 ? 84.69046 93.21530 62.02224 1.000 15.81000 94 ALA A N 1
ATOM 719 C CA . ALA A 1 94 ? 85.09445 94.63330 61.89925 1.000 15.24000 94 ALA A CA 1
ATOM 720 C C . ALA A 1 94 ? 86.19845 94.74631 60.85225 1.000 14.55000 94 ALA A C 1
ATOM 721 O O . ALA A 1 94 ? 87.00446 93.83132 60.67824 1.000 14.23000 94 ALA A O 1
ATOM 723 N N . PRO A 1 95 ? 86.26345 95.86732 60.10325 1.000 13.93000 95 PRO A N 1
ATOM 724 C CA . PRO A 1 95 ? 87.29745 9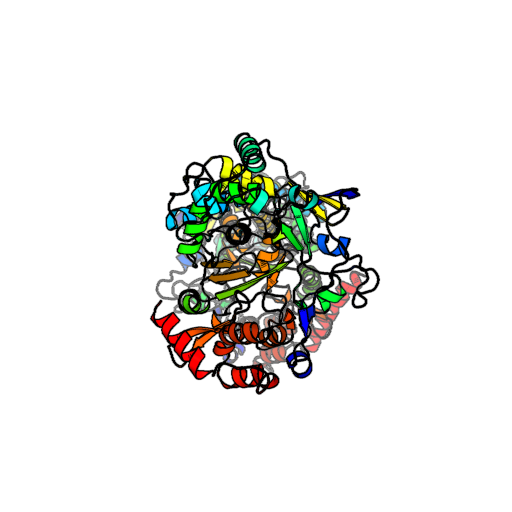6.03033 59.08525 1.000 13.52000 95 PRO A CA 1
ATOM 725 C C . PRO A 1 95 ? 88.70745 95.97933 59.69225 1.000 12.93000 95 PRO A C 1
ATOM 726 O O . PRO A 1 95 ? 88.88644 96.41533 60.82326 1.000 12.69000 95 PRO A O 1
ATOM 730 N N . LEU A 1 96 ? 89.66345 95.42834 58.94425 1.000 12.32000 96 LEU A N 1
ATOM 731 C CA . LEU A 1 96 ? 91.11145 95.56635 59.24725 1.000 12.10000 96 LEU A CA 1
ATOM 732 C C . LEU A 1 96 ? 91.50844 97.02135 58.98026 1.000 11.87000 96 LEU A C 1
ATOM 733 O O . LEU A 1 96 ? 90.95444 97.62835 58.03926 1.000 11.75000 96 LEU A O 1
ATOM 738 N N . SER A 1 97 ? 92.41444 97.56335 59.79426 1.000 11.66000 97 SER A N 1
ATOM 739 C CA . SER A 1 97 ? 93.12343 98.83736 59.52127 1.000 11.56000 97 SER A CA 1
ATOM 740 C C . SER A 1 97 ? 93.92244 98.67536 58.22527 1.000 11.58000 97 SER A C 1
ATOM 741 O O . SER A 1 97 ? 94.19344 97.51737 57.83426 1.000 11.41000 97 SER A O 1
ATOM 744 N N . ILE A 1 98 ? 94.29643 99.78737 57.59527 1.000 11.73000 98 ILE A N 1
ATOM 745 C CA . ILE A 1 98 ? 95.19343 99.78538 56.40327 1.000 11.96000 98 ILE A CA 1
ATOM 746 C C . ILE A 1 98 ? 96.44444 98.97338 56.76527 1.000 12.17000 98 ILE A C 1
ATOM 747 O O . ILE A 1 98 ? 96.81644 98.08039 55.98527 1.000 12.01000 98 ILE A O 1
ATOM 752 N N . TYR A 1 99 ? 97.02343 99.23438 57.93927 1.000 12.43000 99 TYR A N 1
ATOM 753 C CA . TYR A 1 99 ? 98.25144 98.57139 58.45327 1.000 12.77000 99 TYR A CA 1
ATOM 754 C C . TYR A 1 99 ? 98.04844 97.05139 58.50827 1.000 12.85000 99 TYR A C 1
ATOM 755 O O . TYR A 1 99 ? 98.90445 96.31039 57.98827 1.000 12.72000 99 TYR A O 1
ATOM 764 N N . GLU A 1 100 ? 96.95045 96.59738 59.12126 1.000 13.05000 100 GLU A N 1
ATOM 765 C CA . GLU A 1 100 ? 96.61145 95.15438 59.25526 1.000 13.35000 100 GLU A CA 1
ATOM 766 C C . GLU A 1 100 ? 96.43446 94.52438 57.86826 1.000 13.61000 100 GLU A C 1
ATOM 767 O O . GLU A 1 100 ? 96.90646 93.38538 57.66725 1.000 13.54000 100 GLU A O 1
ATOM 773 N N . ALA A 1 101 ? 95.76446 95.22838 56.95326 1.000 13.83000 101 ALA A N 1
ATOM 774 C CA . ALA A 1 101 ? 95.44646 94.74138 55.59126 1.000 14.19000 101 ALA A CA 1
ATOM 775 C C . ALA A 1 101 ? 96.74446 94.51939 54.80326 1.000 14.59000 101 ALA A C 1
ATOM 776 O O . ALA A 1 101 ? 96.81347 93.53239 54.05625 1.000 14.85000 101 ALA A O 1
ATOM 778 N N . ILE A 1 102 ? 97.74346 95.38440 54.98826 1.000 14.97000 102 ILE A N 1
ATOM 779 C CA . ILE A 1 102 ? 99.07046 95.29441 54.30226 1.000 15.34000 102 ILE A CA 1
ATOM 780 C C . ILE A 1 102 ? 99.92246 94.21341 54.98126 1.000 15.88000 102 ILE A C 1
ATOM 781 O O . ILE A 1 102 ? 100.44947 93.33941 54.26526 1.000 15.74000 102 ILE A O 1
ATOM 786 N N . LYS A 1 103 ? 100.04546 94.26940 56.31126 1.000 16.47000 103 LYS A N 1
ATOM 787 C CA . LYS A 1 103 ? 101.02046 93.47541 57.10726 1.000 17.24000 103 LYS A CA 1
ATOM 788 C C . LYS A 1 103 ? 100.46547 92.08240 57.42325 1.000 17.50000 103 LYS A C 1
ATOM 789 O O . LYS A 1 103 ? 101.27148 91.18741 57.73925 1.000 17.79000 103 LYS A O 1
ATOM 795 N N . GLY A 1 104 ? 99.14347 91.91540 57.34925 1.000 17.50000 104 GLY A N 1
ATOM 796 C CA . GLY A 1 104 ? 98.44648 90.68039 57.74025 1.000 17.62000 104 GLY A CA 1
ATOM 797 C C . GLY A 1 104 ? 98.18848 90.62938 59.23425 1.000 17.85000 104 GLY A C 1
ATOM 798 O O . GLY A 1 104 ? 98.68547 91.51538 59.96625 1.000 17.44000 104 GLY A O 1
ATOM 799 N N . VAL A 1 105 ? 97.41748 89.63038 59.66324 1.000 18.17000 105 VAL A N 1
ATOM 800 C CA . VAL A 1 105 ? 97.07948 89.34437 61.08824 1.000 18.64000 105 VAL A CA 1
ATOM 801 C C . VAL A 1 105 ? 97.20849 87.83237 61.27924 1.000 19.14000 105 VAL A C 1
ATOM 802 O O . VAL A 1 105 ? 97.56050 87.14538 60.30423 1.000 19.11000 105 VAL A O 1
ATOM 806 N N A ASP A 1 106 ? 96.94149 87.33737 62.49223 0.500 19.42000 106 ASP A N 1
ATOM 807 N N B ASP A 1 106 ? 96.92949 87.33337 62.48623 0.500 19.51000 106 ASP A N 1
ATOM 808 C CA A ASP A 1 106 ? 96.86050 85.88337 62.79623 0.500 19.74000 106 ASP A CA 1
ATOM 809 C CA B ASP A 1 106 ? 96.90150 85.87737 62.79023 0.500 19.89000 106 ASP A CA 1
ATOM 810 C C A ASP A 1 106 ? 95.87050 85.23636 61.82223 0.500 19.76000 106 ASP A C 1
ATOM 811 C C B ASP A 1 106 ? 95.88250 85.20336 61.86122 0.500 19.87000 106 ASP A C 1
ATOM 812 O O A ASP A 1 106 ? 94.68050 85.59336 61.87622 0.500 19.84000 106 ASP A O 1
ATOM 813 O O B ASP A 1 106 ? 94.68350 85.50236 61.99522 0.500 19.98000 106 ASP A O 1
ATOM 822 N N . GLY A 1 107 ? 96.35751 84.35437 60.94322 1.000 19.86000 107 GLY A N 1
ATOM 823 C CA . GLY A 1 107 ? 95.51452 83.59737 59.99322 1.000 19.52000 107 GLY A CA 1
ATOM 824 C C . GLY A 1 107 ? 95.42151 84.24737 58.61922 1.000 19.27000 107 GLY A C 1
ATOM 825 O O . GLY A 1 107 ? 94.73552 83.66937 57.75522 1.000 19.10000 107 GLY A O 1
ATOM 826 N N . LEU A 1 108 ? 96.06551 85.40138 58.40623 1.000 18.98000 108 LEU A N 1
ATOM 827 C CA . LEU A 1 108 ? 96.08750 86.09138 57.08623 1.000 18.78000 108 LEU A CA 1
ATOM 828 C C . LEU A 1 108 ? 97.51050 86.56939 56.78023 1.000 18.72000 108 LEU A C 1
ATOM 829 O O . LEU A 1 108 ? 98.02150 87.45139 57.49723 1.000 18.21000 108 LEU A O 1
ATOM 834 N N . ASP A 1 109 ? 98.12151 85.99740 55.74223 1.000 19.15000 109 ASP A N 1
ATOM 835 C CA . ASP A 1 109 ? 99.48351 86.35440 55.26823 1.000 19.47000 109 ASP A CA 1
ATOM 836 C C . ASP A 1 109 ? 99.50850 87.82941 54.85924 1.000 18.89000 109 ASP A C 1
ATOM 837 O O . ASP A 1 109 ? 98.46850 88.34140 54.39624 1.000 18.45000 109 ASP A O 1
ATOM 842 N N . ALA A 1 110 ? 100.66449 88.47641 55.01724 1.000 18.58000 110 ALA A N 1
ATOM 843 C CA . ALA A 1 110 ? 100.94849 89.84541 54.53025 1.000 18.54000 110 ALA A CA 1
ATOM 844 C C . ALA A 1 110 ? 100.70149 89.90842 53.02025 1.000 18.69000 110 ALA A C 1
ATOM 845 O O . ALA A 1 110 ? 100.77249 88.85742 52.35024 1.000 18.42000 110 ALA A O 1
ATOM 847 N N . MET A 1 111 ? 100.42848 91.10442 52.50325 1.000 18.68000 111 MET A N 1
ATOM 848 C CA . MET A 1 111 ? 100.39248 91.37142 51.04425 1.000 19.10000 111 MET A CA 1
ATOM 849 C C . MET A 1 111 ? 101.81548 91.25643 50.48425 1.000 20.01000 111 MET A C 1
ATOM 850 O O . MET A 1 111 ? 102.77348 91.53244 51.22525 1.000 19.53000 111 MET A O 1
ATOM 855 N N . GLU A 1 112 ? 101.93049 90.81844 49.23025 1.000 21.78000 112 GLU A N 1
ATOM 856 C CA . GLU A 1 112 ? 103.20349 90.58145 48.49925 1.000 22.86000 112 GLU A CA 1
ATOM 857 C C . GLU A 1 112 ? 103.74948 91.92045 48.01426 1.000 22.87000 112 GLU A C 1
ATOM 858 O O . GLU A 1 112 ? 103.07748 92.62045 47.25926 1.000 22.12000 112 GLU A O 1
ATOM 864 N N . PRO A 1 113 ? 104.96948 92.32646 48.43826 1.000 23.28000 113 PRO A N 1
ATOM 865 C CA . PRO A 1 113 ? 105.49747 93.64746 48.09926 1.000 23.63000 113 PRO A CA 1
ATOM 866 C C . PRO A 1 113 ? 105.84647 93.88947 46.62226 1.000 24.03000 113 PRO A C 1
ATOM 867 O O . PRO A 1 113 ? 105.89747 95.04447 46.25127 1.000 24.44000 113 PRO A O 1
ATOM 871 N N . ASP A 1 114 ? 106.08448 92.84147 45.82326 1.000 24.65000 114 ASP A N 1
ATOM 872 C CA . ASP A 1 114 ? 106.64948 92.99748 44.45226 1.000 24.99000 114 ASP A CA 1
ATOM 873 C C . ASP A 1 114 ? 105.97349 92.05848 43.44026 1.000 23.87000 114 ASP A C 1
ATOM 874 O O . ASP A 1 114 ? 106.62449 91.73849 42.42926 1.000 24.21000 114 ASP A O 1
ATOM 879 N N . THR A 1 115 ? 104.71149 91.67547 43.66126 1.000 22.29000 115 THR A N 1
ATOM 880 C CA . THR A 1 115 ? 103.84049 91.04447 42.62925 1.000 21.22000 115 THR A CA 1
ATOM 881 C C . THR A 1 115 ? 103.22749 92.15247 41.76426 1.000 20.08000 115 THR A C 1
ATOM 882 O O . THR A 1 115 ? 103.38948 93.33647 42.11926 1.000 19.88000 115 THR A O 1
ATOM 886 N N . ALA A 1 116 ? 102.55949 91.78347 40.66825 1.000 18.82000 116 ALA A N 1
ATOM 887 C CA . ALA A 1 116 ? 101.94449 92.72047 39.69526 1.000 18.02000 116 ALA A CA 1
ATOM 888 C C . ALA A 1 116 ? 101.01248 93.68546 40.42826 1.000 17.40000 116 ALA A C 1
ATOM 889 O O . ALA A 1 116 ? 100.20248 93.25646 41.24826 1.000 16.89000 116 ALA A O 1
ATOM 891 N N . PRO A 1 117 ? 101.10347 95.01146 40.17026 1.000 16.80000 117 PRO A N 1
ATOM 892 C CA . PRO A 1 117 ? 100.22147 95.98946 40.81227 1.000 16.60000 117 PRO A CA 1
ATOM 893 C C . PRO A 1 117 ? 98.83747 96.12645 40.15626 1.000 16.46000 117 PRO A C 1
ATOM 894 O O . PRO A 1 117 ? 97.97046 96.73945 40.75227 1.000 16.45000 117 PRO A O 1
ATOM 898 N N . GLY A 1 118 ? 98.66447 95.57545 38.95126 1.000 16.43000 118 GLY A N 1
ATOM 899 C CA . GLY A 1 118 ? 97.43247 95.72445 38.15426 1.000 16.61000 118 GLY A CA 1
ATOM 900 C C . GLY A 1 118 ? 97.36747 97.08345 37.48127 1.000 16.86000 118 GLY A C 1
ATOM 901 O O . GLY A 1 118 ? 98.38446 97.81046 37.49227 1.000 17.05000 118 GLY A O 1
ATOM 902 N N . LEU A 1 119 ? 96.20746 97.41645 36.91327 1.000 17.08000 119 LEU A N 1
ATOM 903 C CA . LEU A 1 119 ? 95.97546 98.64945 36.12027 1.000 17.37000 119 LEU A CA 1
ATOM 904 C C . LEU A 1 119 ? 95.37445 99.72944 37.01927 1.000 17.70000 119 LEU A C 1
ATOM 905 O O . LEU A 1 119 ? 94.66945 99.41344 37.97327 1.000 17.82000 119 LEU A O 1
ATOM 910 N N . PRO A 1 120 ? 95.62045 101.03245 36.74328 1.000 18.05000 120 PRO A N 1
ATOM 911 C CA . PRO A 1 120 ? 96.38844 101.46345 35.57228 1.000 18.21000 120 PRO A CA 1
ATOM 912 C C . PRO A 1 120 ? 97.91644 101.48946 35.75628 1.000 18.16000 120 PRO A C 1
ATOM 913 O O . PRO A 1 120 ? 98.59344 101.87147 34.82928 1.000 18.32000 120 PRO A O 1
ATOM 917 N N . TRP A 1 121 ? 98.41445 101.05046 36.91528 1.000 18.19000 121 TRP A N 1
ATOM 918 C CA . TRP A 1 121 ? 99.82144 101.24547 37.36828 1.000 18.35000 121 TRP A CA 1
ATOM 919 C C . TRP A 1 121 ? 100.80545 100.57848 36.40228 1.000 18.51000 121 TRP A C 1
ATOM 920 O O . TRP A 1 121 ? 101.88345 101.15948 36.17128 1.000 18.23000 121 TRP A O 1
ATOM 931 N N . ALA A 1 122 ? 100.45146 99.40547 35.86728 1.000 18.94000 122 ALA A N 1
ATOM 932 C CA . ALA A 1 122 ? 101.29046 98.61348 34.93528 1.000 19.27000 122 ALA A CA 1
ATOM 933 C C . ALA A 1 122 ? 101.63846 99.45249 33.69528 1.000 19.75000 122 ALA A C 1
ATOM 934 O O . ALA A 1 122 ? 102.79146 99.35650 33.23028 1.000 19.69000 122 ALA A O 1
ATOM 936 N N . LEU A 1 123 ? 100.68645 100.24949 33.19328 1.000 20.17000 123 LEU A N 1
ATOM 937 C CA . LEU A 1 123 ? 100.85945 101.10449 31.98628 1.000 20.97000 123 LEU A CA 1
ATOM 938 C C . LEU A 1 123 ? 101.73844 102.31849 32.31829 1.000 21.42000 123 LEU A C 1
ATOM 939 O O . LEU A 1 123 ? 102.41344 102.82150 31.39929 1.000 21.97000 123 LEU A O 1
ATOM 944 N N . GLN A 1 124 ? 101.72744 102.76349 33.57829 1.000 21.87000 124 GLN A N 1
ATOM 945 C CA . GLN A 1 124 ? 102.49643 103.93649 34.07729 1.000 22.23000 124 GLN A CA 1
ATOM 946 C C . GLN A 1 124 ? 103.92043 103.51250 34.46629 1.000 22.23000 124 GLN A C 1
ATOM 947 O O . GLN A 1 124 ? 104.71843 104.40050 34.80730 1.000 22.36000 124 GLN A O 1
ATOM 953 N N . GLY A 1 125 ? 104.22644 102.20950 34.41629 1.000 22.23000 125 GLY A N 1
ATOM 954 C CA . GLY A 1 125 ? 105.54844 101.64851 34.76229 1.000 22.23000 125 GLY A CA 1
ATOM 955 C C . GLY A 1 125 ? 105.80844 101.67650 36.26129 1.000 22.34000 125 GLY A C 1
ATOM 956 O O . GLY A 1 125 ? 106.98644 101.77151 36.64829 1.000 22.26000 125 GLY A O 1
ATOM 957 N N . LYS A 1 126 ? 104.75344 101.58949 37.07929 1.000 22.39000 126 LYS A N 1
ATOM 958 C CA . LYS A 1 126 ? 104.83644 101.68649 38.56229 1.000 22.48000 126 LYS A CA 1
ATOM 959 C C . LYS A 1 126 ? 104.75445 100.28649 39.17328 1.000 22.34000 126 LYS A C 1
ATOM 960 O O . LYS A 1 126 ? 103.86645 99.51448 38.76428 1.000 22.74000 126 LYS A O 1
ATOM 966 N N . ARG A 1 127 ? 105.64845 99.98249 40.11728 1.000 21.88000 127 ARG A N 1
ATOM 967 C CA . ARG A 1 127 ? 105.64245 98.71949 40.90428 1.000 21.62000 127 ARG A CA 1
ATOM 968 C C . ARG A 1 127 ? 104.81445 98.93948 42.17628 1.000 20.32000 127 ARG A C 1
ATOM 969 O O . ARG A 1 127 ? 104.55144 100.10847 42.51628 1.000 19.67000 127 ARG A O 1
ATOM 977 N N . ARG A 1 128 ? 104.40646 97.85547 42.83928 1.000 19.22000 128 ARG A N 1
ATOM 978 C CA . ARG A 1 128 ? 103.61345 97.90946 44.09828 1.000 18.46000 128 ARG A CA 1
ATOM 979 C C . ARG A 1 128 ? 104.34445 98.79247 45.11828 1.000 18.11000 128 ARG A C 1
ATOM 980 O O . ARG A 1 128 ? 103.66744 99.60546 45.78028 1.000 17.80000 128 ARG A O 1
ATOM 988 N N . GLY A 1 129 ? 105.67145 98.64447 45.21428 1.000 17.66000 129 GLY A N 1
ATOM 989 C CA . GLY A 1 129 ? 106.54444 99.33847 46.18428 1.000 17.50000 129 GLY A CA 1
ATOM 990 C C . GLY A 1 129 ? 106.55344 100.85047 46.01229 1.000 17.26000 129 GLY A C 1
ATOM 991 O O . GLY A 1 129 ? 106.93543 101.53947 46.97929 1.000 17.37000 129 GLY A O 1
ATOM 992 N N . ALA A 1 130 ? 106.17943 101.35948 44.83229 1.000 17.09000 130 ALA A N 1
ATOM 993 C CA . ALA A 1 130 ? 106.06143 102.80848 44.53529 1.000 16.97000 130 ALA A CA 1
ATOM 994 C C . ALA A 1 130 ? 104.71642 103.35447 45.03830 1.000 16.86000 130 ALA A C 1
ATOM 995 O O . ALA A 1 130 ? 104.58042 104.58947 45.11530 1.000 16.79000 130 ALA A O 1
ATOM 997 N N . LEU A 1 131 ? 103.75743 102.47746 45.35529 1.000 16.81000 131 LEU A N 1
ATOM 998 C CA . LEU A 1 131 ? 102.36043 102.85345 45.71029 1.000 16.79000 131 LEU A CA 1
ATOM 999 C C . LEU A 1 131 ? 102.08843 102.60245 47.19729 1.000 16.80000 131 LEU A C 1
ATOM 1000 O O . LEU A 1 131 ? 101.26442 103.33744 47.77829 1.000 16.67000 131 LEU A O 1
ATOM 1005 N N . ILE A 1 132 ? 102.71643 101.57045 47.76829 1.000 16.71000 132 ILE A N 1
ATOM 1006 C CA . ILE A 1 132 ? 102.48743 101.10744 49.16629 1.000 16.85000 132 ILE A CA 1
ATOM 1007 C C . ILE A 1 132 ? 103.84543 100.86845 49.83729 1.000 17.13000 132 ILE A C 1
ATOM 1008 O O . ILE A 1 132 ? 104.75444 100.31845 49.17628 1.000 17.11000 132 ILE A O 1
ATOM 1013 N N . ASP A 1 133 ? 103.96143 101.27844 51.10029 1.000 17.33000 133 ASP A N 1
ATOM 1014 C CA . ASP A 1 133 ? 105.10143 100.96645 51.99929 1.000 17.59000 133 ASP A CA 1
ATOM 1015 C C . ASP A 1 133 ? 104.74144 99.68044 52.75328 1.000 17.84000 133 ASP A C 1
ATOM 1016 O O . ASP A 1 133 ? 103.95443 99.75843 53.71528 1.000 17.67000 133 ASP A O 1
ATOM 1021 N N . PHE A 1 134 ? 105.27744 98.53945 52.31028 1.000 18.22000 134 PHE A N 1
ATOM 1022 C CA . PHE A 1 134 ? 104.93545 97.19244 52.83927 1.000 18.53000 134 PHE A CA 1
ATOM 1023 C C . PHE A 1 134 ? 105.61845 96.96044 54.19327 1.000 19.12000 134 PHE A C 1
ATOM 1024 O O . PHE A 1 134 ? 105.08445 96.16044 54.98327 1.000 19.42000 134 PHE A O 1
ATOM 1032 N N . GLU A 1 135 ? 106.74545 97.63345 54.45228 1.000 19.70000 135 GLU A N 1
ATOM 1033 C CA . GLU A 1 135 ? 107.51044 97.51345 55.72428 1.000 20.15000 135 GLU A CA 1
ATOM 1034 C C . GLU A 1 135 ? 106.74244 98.22844 56.84528 1.000 19.50000 135 GLU A C 1
ATOM 1035 O O . GLU A 1 135 ? 106.59844 97.63443 57.92928 1.000 19.27000 135 GLU A O 1
ATOM 1041 N N . ASN A 1 136 ? 106.26443 99.45244 56.58928 1.000 18.77000 136 ASN A N 1
ATOM 1042 C CA . ASN A 1 136 ? 105.60843 100.32943 57.60029 1.000 18.25000 136 ASN A CA 1
ATOM 1043 C C . ASN A 1 136 ? 104.08143 100.20642 57.53628 1.000 17.51000 136 ASN A C 1
ATOM 1044 O O . ASN A 1 136 ? 103.42442 100.79342 58.41229 1.000 17.33000 136 ASN A O 1
ATOM 1049 N N . GLY A 1 137 ? 103.53843 99.50742 56.53328 1.000 16.81000 137 GLY A N 1
ATOM 1050 C CA . GLY A 1 137 ? 102.08843 99.28041 56.37828 1.000 16.30000 137 GLY A CA 1
ATOM 1051 C C . GLY A 1 137 ? 101.32443 100.58441 56.21028 1.000 15.87000 137 GLY A C 1
ATOM 1052 O O . GLY A 1 137 ? 100.30743 100.77240 56.91028 1.000 15.51000 137 GLY A O 1
ATOM 1053 N N . THR A 1 138 ? 101.80142 101.45742 55.32029 1.000 15.47000 138 THR A N 1
ATOM 1054 C CA . THR A 1 138 ? 101.14642 102.73441 54.93429 1.000 15.43000 138 THR A CA 1
ATOM 1055 C C . THR A 1 138 ? 100.99842 102.76742 53.41229 1.000 15.53000 138 THR A C 1
ATOM 1056 O O . THR A 1 138 ? 101.73242 102.02043 52.73229 1.000 15.53000 138 THR A O 1
ATOM 1060 N N . VAL A 1 139 ? 100.09041 103.60842 52.90829 1.000 15.62000 139 VAL A N 1
ATOM 1061 C CA . VAL A 1 139 ? 99.79641 103.75842 51.45129 1.000 15.70000 139 VAL A CA 1
ATOM 1062 C C . VAL A 1 139 ? 100.20641 105.16642 51.00730 1.000 15.80000 139 VAL A C 1
ATOM 1063 O O . VAL A 1 139 ? 100.10640 106.10442 51.82730 1.000 15.86000 139 VAL A O 1
ATOM 1067 N N . GLY A 1 140 ? 100.65041 105.29443 49.75330 1.000 15.78000 140 GLY A N 1
ATOM 1068 C CA . GLY A 1 140 ? 100.97240 106.57943 49.10630 1.000 15.71000 140 GLY A CA 1
ATOM 1069 C C . GLY A 1 140 ? 99.70440 107.33543 48.71730 1.000 15.67000 140 GLY A C 1
ATOM 1070 O O . GLY A 1 140 ? 98.59440 106.85542 48.93830 1.000 15.52000 140 GLY A O 1
ATOM 1071 N N . PRO A 1 141 ? 99.83039 108.54343 48.12931 1.000 15.64000 141 PRO A N 1
ATOM 1072 C CA . PRO A 1 141 ? 98.66139 109.36443 47.80631 1.000 15.57000 141 PRO A CA 1
ATOM 1073 C C . PRO A 1 141 ? 97.73939 108.74242 46.74231 1.000 15.50000 141 PRO A C 1
ATOM 1074 O O . PRO A 1 141 ? 96.54339 108.92942 46.84231 1.000 15.18000 141 PRO A O 1
ATOM 1078 N N . GLU A 1 142 ? 98.30740 108.01243 45.77330 1.000 15.54000 142 GLU A N 1
ATOM 1079 C CA . GLU A 1 142 ? 97.55840 107.38443 44.64930 1.000 15.49000 142 GLU A CA 1
ATOM 1080 C C . GLU A 1 142 ? 96.56941 106.35242 45.20730 1.000 15.12000 142 GLU A C 1
ATOM 1081 O O . GLU A 1 142 ? 95.37941 106.39742 44.82630 1.000 15.05000 142 GLU A O 1
ATOM 1087 N N . VAL A 1 143 ? 97.04541 105.45842 46.07729 1.000 14.76000 143 VAL A N 1
ATOM 1088 C CA . VAL A 1 143 ? 96.22242 104.38542 46.70929 1.000 14.50000 143 VAL A CA 1
ATOM 1089 C C . VAL A 1 143 ? 95.21341 105.02941 47.67029 1.000 14.35000 143 VAL A C 1
ATOM 1090 O O . VAL A 1 143 ? 94.04741 104.61040 47.65029 1.000 14.07000 143 VAL A O 1
ATOM 1094 N N . GLU A 1 144 ? 95.63541 106.01441 48.46929 1.000 14.21000 144 GLU A N 1
ATOM 1095 C CA . GLU A 1 144 ? 94.74540 106.69740 49.44930 1.000 14.21000 144 GLU A CA 1
ATOM 1096 C C . GLU A 1 144 ? 93.58240 107.35939 48.69430 1.000 13.88000 144 GLU A C 1
ATOM 1097 O O . GLU A 1 144 ? 92.44340 107.26939 49.18230 1.000 13.83000 144 GLU A O 1
ATOM 1103 N N . ALA A 1 145 ? 93.85540 107.98140 47.54330 1.000 13.59000 145 ALA A N 1
ATOM 1104 C CA . ALA A 1 145 ? 92.83939 108.61940 46.67130 1.000 13.51000 145 ALA A CA 1
ATOM 1105 C C . ALA A 1 145 ? 91.82040 107.56539 46.22130 1.000 13.44000 145 ALA A C 1
ATOM 1106 O O . ALA A 1 145 ? 90.60840 107.84239 46.30230 1.000 13.35000 145 ALA A O 1
ATOM 1108 N N . ALA A 1 146 ? 92.29541 106.39740 45.77729 1.000 13.40000 146 ALA A N 1
ATOM 1109 C CA . ALA A 1 146 ? 91.45241 105.26139 45.33229 1.000 13.48000 146 ALA A CA 1
ATOM 1110 C C . ALA A 1 146 ? 90.62642 104.71339 46.50628 1.000 13.50000 146 ALA A C 1
ATOM 1111 O O . ALA A 1 146 ? 89.44542 104.39338 46.28228 1.000 13.43000 146 ALA A O 1
ATOM 1113 N N . LEU A 1 147 ? 91.20841 104.61338 47.70929 1.000 13.50000 147 LEU A N 1
ATOM 1114 C CA . LEU A 1 147 ? 90.49942 104.11238 48.92228 1.000 13.60000 147 LEU A CA 1
ATOM 1115 C C . LEU A 1 147 ? 89.34241 105.06237 49.26528 1.000 13.64000 147 LEU A C 1
ATOM 1116 O O . LEU A 1 147 ? 88.27741 104.56136 49.68528 1.000 13.57000 147 LEU A O 1
ATOM 1121 N N . LYS A 1 148 ? 89.52940 106.37437 49.08229 1.000 13.65000 148 LYS A N 1
ATOM 1122 C CA . LYS A 1 148 ? 88.46540 107.39636 49.29429 1.000 13.84000 148 LYS A CA 1
ATOM 1123 C C . LYS A 1 148 ? 87.30140 107.13236 48.32429 1.000 13.93000 148 LYS A C 1
ATOM 1124 O O . LYS A 1 148 ? 86.14540 107.16735 48.77429 1.000 13.78000 148 LYS A O 1
ATOM 1130 N N . LEU A 1 149 ? 87.58940 106.85637 47.04929 1.000 14.18000 149 LEU A N 1
ATOM 1131 C CA . LEU A 1 149 ? 86.55041 106.58037 46.01629 1.000 14.54000 149 LEU A CA 1
ATOM 1132 C C . LEU A 1 149 ? 85.79341 105.29136 46.36128 1.000 14.93000 149 LEU A C 1
ATOM 1133 O O . LEU A 1 149 ? 84.57441 105.23435 46.10728 1.000 14.95000 149 LEU A O 1
ATOM 1138 N N . MET A 1 150 ? 86.48042 104.29336 46.91928 1.000 15.39000 150 MET A N 1
ATOM 1139 C CA . MET A 1 150 ? 85.85442 103.01136 47.33927 1.000 15.95000 150 MET A CA 1
ATOM 1140 C C . MET A 1 150 ? 84.92142 103.24935 48.52927 1.000 16.11000 150 MET A C 1
ATOM 1141 O O . MET A 1 150 ? 83.82342 102.67034 48.52527 1.000 15.96000 150 MET A O 1
ATOM 1146 N N . GLU A 1 151 ? 85.33342 104.07735 49.49528 1.000 16.73000 151 GLU A N 1
ATOM 1147 C CA . GLU A 1 151 ? 84.48941 104.47834 50.65628 1.000 17.25000 151 GLU A CA 1
ATOM 1148 C C . GLU A 1 151 ? 83.17641 105.08033 50.14128 1.000 17.64000 151 GLU A C 1
ATOM 1149 O O . GLU A 1 151 ? 82.11641 104.73633 50.70628 1.000 17.28000 151 GLU A O 1
ATOM 1155 N N . LYS A 1 152 ? 83.24541 105.90134 49.08528 1.000 18.28000 152 LYS A N 1
ATOM 1156 C CA . LYS A 1 152 ? 82.09340 106.62933 48.48228 1.000 19.11000 152 LYS A CA 1
ATOM 1157 C C . LYS A 1 152 ? 81.42241 105.80233 47.37028 1.000 19.25000 152 LYS A C 1
ATOM 1158 O O . LYS A 1 152 ? 80.46741 106.32433 46.75128 1.000 19.16000 152 LYS A O 1
ATOM 1164 N N . ARG A 1 153 ? 81.89942 104.58034 47.11328 1.000 19.36000 153 ARG A N 1
ATOM 1165 C CA . ARG A 1 153 ? 81.34542 103.63434 46.10327 1.000 19.73000 153 ARG A CA 1
ATOM 1166 C C . ARG A 1 153 ? 81.38942 104.25034 44.69827 1.000 19.69000 153 ARG A C 1
ATOM 1167 O O . ARG A 1 153 ? 80.43242 104.03034 43.93127 1.000 19.66000 153 ARG A O 1
ATOM 1175 N N . GLU A 1 154 ? 82.46542 104.97135 44.36428 1.000 19.68000 154 GLU A N 1
ATOM 1176 C CA . GLU A 1 154 ? 82.65841 105.62235 43.03928 1.000 19.63000 154 GLU A CA 1
ATOM 1177 C C . GLU A 1 154 ? 83.87742 105.02936 42.31628 1.000 18.98000 154 GLU A C 1
ATOM 1178 O O . GLU A 1 154 ? 84.13942 105.45237 41.17328 1.000 18.85000 154 GLU A O 1
ATOM 1184 N N . TYR A 1 155 ? 84.58642 104.08736 42.94428 1.000 18.02000 155 TYR A N 1
ATOM 1185 C CA . TYR A 1 155 ? 85.80743 103.44937 42.38628 1.000 17.55000 155 TYR A CA 1
ATOM 1186 C C . TYR A 1 155 ? 85.41543 102.54338 41.21227 1.000 17.41000 155 TYR A C 1
ATOM 1187 O O . TYR A 1 155 ? 84.48444 101.72937 41.35827 1.000 16.87000 155 TYR A O 1
ATOM 1196 N N . LYS A 1 156 ? 86.10343 102.70438 40.07827 1.000 17.50000 156 LYS A N 1
ATOM 1197 C CA . LYS A 1 156 ? 85.98744 101.83039 38.87927 1.000 17.85000 156 LYS A CA 1
ATOM 1198 C C . LYS A 1 156 ? 87.38644 101.31439 38.53327 1.000 17.32000 156 LYS A C 1
ATOM 1199 O O . LYS A 1 156 ? 88.37144 101.98940 38.89627 1.000 16.92000 156 LYS A O 1
ATOM 1205 N N . PHE A 1 157 ? 87.47345 100.15240 37.88527 1.000 16.93000 157 PHE A N 1
ATOM 1206 C CA . PHE A 1 157 ? 88.76545 99.48841 37.57727 1.000 16.95000 157 PHE A CA 1
ATOM 1207 C C . PHE A 1 157 ? 88.62846 98.51741 36.39826 1.000 16.86000 157 PHE A C 1
ATOM 1208 O O . PHE A 1 157 ? 87.50546 98.12240 36.02026 1.000 16.44000 157 PHE A O 1
ATOM 1216 N N . ALA A 1 158 ? 89.78346 98.13942 35.85026 1.000 17.13000 158 ALA A N 1
ATOM 1217 C CA . ALA A 1 158 ? 89.95647 97.06242 34.85226 1.000 17.54000 158 ALA A CA 1
ATOM 1218 C C . ALA A 1 158 ? 90.79147 95.94042 35.47926 1.000 17.91000 158 ALA A C 1
ATOM 1219 O O . ALA A 1 158 ? 91.67747 96.24443 36.31526 1.000 18.15000 158 ALA A O 1
ATOM 1221 N N . CYS A 1 159 ? 90.50348 94.69142 35.10625 1.000 18.13000 159 CYS A N 1
ATOM 1222 C CA . CYS A 1 159 ? 91.31549 93.49343 35.44125 1.000 18.49000 159 CYS A CA 1
ATOM 1223 C C . CYS A 1 159 ? 92.36949 93.30744 34.34825 1.000 18.39000 159 CYS A C 1
ATOM 1224 O O . CYS A 1 159 ? 92.00849 93.43044 33.16225 1.000 18.19000 159 CYS A O 1
ATOM 1227 N N . GLN A 1 160 ? 93.62449 93.05744 34.73125 1.000 18.49000 160 GLN A N 1
ATOM 1228 C CA . GLN A 1 160 ? 94.73349 92.80945 33.77325 1.000 18.58000 160 GLN A CA 1
ATOM 1229 C C . GLN A 1 160 ? 94.84550 91.29845 33.55424 1.000 18.75000 160 GLN A C 1
ATOM 1230 O O . GLN A 1 160 ? 95.07650 90.57345 34.53724 1.000 18.15000 160 GLN A O 1
ATOM 1236 N N . THR A 1 161 ? 94.66751 90.85246 32.30924 1.000 19.24000 161 THR A N 1
ATOM 1237 C CA . THR A 1 161 ? 94.69851 89.42146 31.90724 1.000 19.80000 161 THR A CA 1
ATOM 1238 C C . THR A 1 161 ? 96.15152 88.98147 31.71124 1.000 20.18000 161 THR A C 1
ATOM 1239 O O . THR A 1 161 ? 96.80851 89.53247 30.81124 1.000 19.95000 161 THR A O 1
ATOM 1243 N N . PHE A 1 162 ? 96.61552 88.03747 32.53524 1.000 20.58000 162 PHE A N 1
ATOM 1244 C CA . PHE A 1 162 ? 97.91652 87.32847 32.40423 1.000 21.13000 162 PHE A CA 1
ATOM 1245 C C . PHE A 1 162 ? 97.63553 85.87947 31.98523 1.000 21.23000 162 PHE A C 1
ATOM 1246 O O . PHE A 1 162 ? 96.73154 85.25147 32.55923 1.000 20.65000 162 PHE A O 1
ATOM 1254 N N . LEU A 1 163 ? 98.37054 85.36648 31.00023 1.000 21.67000 163 LEU A N 1
ATOM 1255 C CA . LEU A 1 163 ? 98.45954 83.90548 30.74022 1.000 21.99000 163 LEU A CA 1
ATOM 1256 C C . LEU A 1 163 ? 99.32855 83.28648 31.83822 1.000 21.92000 163 LEU A C 1
ATOM 1257 O O . LEU A 1 163 ? 100.37854 83.87049 32.15823 1.000 21.85000 163 LEU A O 1
ATOM 1262 N N . LYS A 1 164 ? 98.88655 82.16748 32.41422 1.000 22.13000 164 LYS A N 1
ATOM 1263 C CA . LYS A 1 164 ? 99.58655 81.49148 33.53622 1.000 22.44000 164 LYS A CA 1
ATOM 1264 C C . LYS A 1 164 ? 100.67856 80.58349 32.96021 1.000 21.75000 164 LYS A C 1
ATOM 1265 O O . LYS A 1 164 ? 100.33857 79.61149 32.25521 1.000 21.49000 164 LYS A O 1
ATOM 1271 N N . ASP A 1 165 ? 101.94356 80.91749 33.23222 1.000 21.17000 165 ASP A N 1
ATOM 1272 C CA . ASP A 1 165 ? 103.12756 80.11950 32.81922 1.000 20.71000 165 ASP A CA 1
ATOM 1273 C C . ASP A 1 165 ? 103.24957 78.94550 33.79421 1.000 20.39000 165 ASP A C 1
ATOM 1274 O O . ASP A 1 165 ? 103.63857 79.19250 34.95621 1.000 20.38000 165 ASP A O 1
ATOM 1279 N N . GLU A 1 166 ? 102.87858 77.73450 33.36421 1.000 19.83000 166 GLU A N 1
ATOM 1280 C CA . GLU A 1 166 ? 102.77758 76.55049 34.25920 1.000 19.84000 166 GLU A CA 1
ATOM 1281 C C . GLU A 1 166 ? 102.79759 75.25250 33.44620 1.000 19.52000 166 GLU A C 1
ATOM 1282 O O . GLU A 1 166 ? 102.46359 75.28450 32.24420 1.000 19.10000 166 GLU A O 1
ATOM 1288 N N . ILE A 1 167 ? 103.14959 74.15050 34.10820 1.000 19.24000 167 ILE A N 1
ATOM 1289 C CA . ILE A 1 167 ? 103.17060 72.77650 33.52919 1.000 19.25000 167 ILE A CA 1
ATOM 1290 C C . ILE A 1 167 ? 101.73261 72.24849 33.49619 1.000 19.06000 167 ILE A C 1
ATOM 1291 O O . ILE A 1 167 ? 101.04760 72.32348 34.53019 1.000 18.94000 167 ILE A O 1
ATOM 1296 N N . ARG A 1 168 ? 101.29661 71.74849 32.33819 1.000 19.03000 168 ARG A N 1
ATOM 1297 C CA . ARG A 1 168 ? 99.96361 71.11948 32.15118 1.000 19.17000 168 ARG A CA 1
ATOM 1298 C C . ARG A 1 168 ? 100.13562 69.78749 31.42818 1.000 18.88000 168 ARG A C 1
ATOM 1299 O O . ARG A 1 168 ? 101.14162 69.56750 30.75418 1.000 18.37000 168 ARG A O 1
ATOM 1307 N N . PRO A 1 169 ? 99.15463 68.86248 31.54417 1.000 18.90000 169 PRO A N 1
ATOM 1308 C CA . PRO A 1 169 ? 99.11463 67.67848 30.68917 1.000 18.99000 169 PRO A CA 1
ATOM 1309 C C . PRO A 1 169 ? 99.19063 68.12549 29.22217 1.000 19.12000 169 PRO A C 1
ATOM 1310 O O . PRO A 1 169 ? 98.56763 69.12149 28.89317 1.000 18.47000 169 PRO A O 1
ATOM 1314 N N . MET A 1 170 ? 99.94864 67.40250 28.39117 1.000 19.61000 170 MET A N 1
ATOM 1315 C CA . MET A 1 170 ? 100.23464 67.80150 26.98517 1.000 20.23000 170 MET A CA 1
ATOM 1316 C C . MET A 1 170 ? 98.93964 67.84450 26.16317 1.000 20.55000 170 MET A C 1
ATOM 1317 O O . MET A 1 170 ? 98.86363 68.70150 25.27217 1.000 20.52000 170 MET A O 1
ATOM 1322 N N . GLU A 1 171 ? 97.96064 66.97949 26.45217 1.000 21.21000 171 GLU A N 1
ATOM 1323 C CA . GLU A 1 171 ? 96.62164 67.00449 25.79416 1.000 21.84000 171 GLU A CA 1
ATOM 1324 C C . GLU A 1 171 ? 96.00363 68.40048 25.93917 1.000 20.88000 171 GLU A C 1
ATOM 1325 O O . GLU A 1 171 ? 95.40763 68.89148 24.95717 1.000 19.85000 171 GLU A O 1
ATOM 1331 N N . LYS A 1 172 ? 96.13163 69.00648 27.12217 1.000 20.17000 172 LYS A N 1
ATOM 1332 C CA . LYS A 1 172 ? 95.55062 70.33948 27.43517 1.000 20.02000 172 LYS A CA 1
ATOM 1333 C C . LYS A 1 172 ? 96.39762 71.43648 26.78218 1.000 19.16000 172 LYS A C 1
ATOM 1334 O O . LYS A 1 172 ? 95.79761 72.40248 26.26718 1.000 19.09000 172 LYS A O 1
ATOM 1340 N N . VAL A 1 173 ? 97.72562 71.28449 26.77918 1.000 18.41000 173 VAL A N 1
ATOM 1341 C CA . VAL A 1 173 ? 98.67061 72.23950 26.12618 1.000 18.18000 173 VAL A CA 1
ATOM 1342 C C . VAL A 1 173 ? 98.30461 72.36050 24.64218 1.000 17.89000 173 VAL A C 1
ATOM 1343 O O . VAL A 1 173 ? 98.10061 73.49750 24.17819 1.000 17.64000 173 VAL A O 1
ATOM 1347 N N . ARG A 1 174 ? 98.23262 71.22750 23.93818 1.000 17.73000 174 ARG A N 1
ATOM 1348 C CA . ARG A 1 174 ? 98.01662 71.15651 22.46718 1.000 17.83000 174 ARG A CA 1
ATOM 1349 C C . ARG A 1 174 ? 96.63762 71.72450 22.10718 1.000 17.35000 174 ARG A C 1
ATOM 1350 O O . ARG A 1 174 ? 96.50262 72.28650 20.99718 1.000 16.85000 174 ARG A O 1
ATOM 1358 N N . ALA A 1 175 ? 95.65962 71.58249 23.00718 1.000 16.93000 175 ALA A N 1
ATOM 1359 C CA . ALA A 1 175 ? 94.27062 72.07648 22.84218 1.000 17.06000 175 ALA A CA 1
ATOM 1360 C C . ALA A 1 175 ? 94.20061 73.58748 23.11018 1.000 16.99000 175 ALA A C 1
ATOM 1361 O O . ALA A 1 175 ? 93.11461 74.16348 22.93018 1.000 16.89000 175 ALA A O 1
ATOM 1363 N N . GLY A 1 176 ? 95.31061 74.20049 23.53119 1.000 17.10000 176 GLY A N 1
ATOM 1364 C CA . GLY A 1 176 ? 95.40660 75.64449 23.81419 1.000 17.50000 176 GLY A CA 1
ATOM 1365 C C . GLY A 1 176 ? 94.71659 76.01548 25.11619 1.000 17.96000 176 GLY A C 1
ATOM 1366 O O . GLY A 1 176 ? 94.30959 77.18548 25.24920 1.000 17.77000 176 GLY A O 1
ATOM 1367 N N . LYS A 1 177 ? 94.60960 75.06848 26.05819 1.000 18.48000 177 LYS A N 1
ATOM 1368 C CA . LYS A 1 177 ? 93.90060 75.25747 27.35319 1.000 19.30000 177 LYS A CA 1
ATOM 1369 C C . LYS A 1 177 ? 94.86459 75.89947 28.35619 1.000 19.23000 177 LYS A C 1
ATOM 1370 O O . LYS A 1 177 ? 95.03059 75.35647 29.46919 1.000 19.57000 177 LYS A O 1
ATOM 1376 N N . THR A 1 178 ? 95.47059 77.02047 27.96420 1.000 19.05000 178 THR A N 1
ATOM 1377 C CA . THR A 1 178 ? 96.28758 77.89248 28.83820 1.000 19.26000 178 THR A CA 1
ATOM 1378 C C . THR A 1 178 ? 95.32857 78.61847 29.78220 1.000 19.96000 178 THR A C 1
ATOM 1379 O O . THR A 1 178 ? 94.30957 79.14646 29.29820 1.000 19.79000 178 THR A O 1
ATOM 1383 N N . ARG A 1 179 ? 95.62757 78.61246 31.08120 1.000 20.84000 179 ARG A N 1
ATOM 1384 C CA . ARG A 1 179 ? 94.76757 79.23946 32.11620 1.000 21.79000 179 ARG A CA 1
ATOM 1385 C C . ARG A 1 179 ? 95.11856 80.72746 32.20621 1.000 21.87000 179 ARG A C 1
ATOM 1386 O O . ARG A 1 179 ? 96.25356 81.09947 31.83021 1.000 21.18000 179 ARG A O 1
ATOM 1394 N N . ILE A 1 180 ? 94.16456 81.53845 32.66521 1.000 21.97000 180 ILE A N 1
ATOM 1395 C CA . ILE A 1 180 ? 94.28955 83.01845 32.81022 1.000 22.36000 180 ILE A CA 1
ATOM 1396 C C . ILE A 1 180 ? 94.38354 83.35445 34.29922 1.000 22.00000 180 ILE A C 1
ATOM 1397 O O . ILE A 1 180 ? 93.67855 82.70944 35.09821 1.000 21.76000 180 ILE A O 1
ATOM 1402 N N . VAL A 1 181 ? 95.23254 84.32345 34.65122 1.000 21.71000 181 VAL A N 1
ATOM 1403 C CA . VAL A 1 181 ? 95.20653 85.01845 35.97122 1.000 21.68000 181 VAL A CA 1
ATOM 1404 C C . VAL A 1 181 ? 94.65753 86.42844 35.72923 1.000 21.18000 181 VAL A C 1
ATOM 1405 O O . VAL A 1 181 ? 95.23152 87.15145 34.88723 1.000 20.82000 181 VAL A O 1
ATOM 1409 N N . ASP A 1 182 ? 93.56152 86.77644 36.40723 1.000 20.69000 182 ASP A N 1
ATOM 1410 C CA . ASP A 1 182 ? 92.98152 88.14443 36.41523 1.000 20.72000 182 ASP A CA 1
ATOM 1411 C C . ASP A 1 182 ? 93.66051 88.92743 37.54024 1.000 20.10000 182 ASP A C 1
ATOM 1412 O O . ASP A 1 182 ? 93.38051 88.62743 38.71923 1.000 20.35000 182 ASP A O 1
ATOM 1417 N N . VAL A 1 183 ? 94.54551 89.86244 37.19524 1.000 19.19000 183 VAL A N 1
ATOM 1418 C CA . VAL A 1 183 ? 95.25350 90.71644 38.19224 1.000 18.57000 183 VAL A CA 1
ATOM 1419 C C . VAL A 1 183 ? 94.40249 91.96643 38.41925 1.000 18.00000 183 VAL A C 1
ATOM 1420 O O . VAL A 1 183 ? 94.16649 92.71544 37.45525 1.000 17.74000 183 VAL A O 1
ATOM 1424 N N . LEU A 1 184 ? 93.93849 92.15343 39.65425 1.000 17.56000 184 LEU A N 1
ATOM 1425 C CA . LEU A 1 184 ? 93.13948 93.33342 40.06325 1.000 17.20000 184 LEU A CA 1
ATOM 1426 C C . LEU A 1 184 ? 94.09348 94.39842 40.59025 1.000 16.50000 184 LEU A C 1
ATOM 1427 O O . LEU A 1 184 ? 95.21648 94.08443 40.98325 1.000 16.16000 184 LEU A O 1
ATOM 1432 N N . PRO A 1 185 ? 93.68447 95.68642 40.61126 1.000 15.93000 185 PRO A N 1
ATOM 1433 C CA . PRO A 1 185 ? 94.53146 96.74742 41.15426 1.000 15.64000 185 PRO A CA 1
ATOM 1434 C C . PRO A 1 185 ? 94.89846 96.43542 42.61326 1.000 15.30000 185 PRO A C 1
ATOM 1435 O O . PRO A 1 185 ? 94.06747 95.90942 43.33726 1.000 15.32000 185 PRO A O 1
ATOM 1439 N N . VAL A 1 186 ? 96.13146 96.75243 43.00826 1.000 14.71000 186 VAL A N 1
ATOM 1440 C CA . VAL A 1 186 ? 96.64746 96.45743 44.37526 1.000 14.49000 186 VAL A CA 1
ATOM 1441 C C . VAL A 1 186 ? 95.73746 97.13442 45.41726 1.000 14.23000 186 VAL A C 1
ATOM 1442 O O . VAL A 1 186 ? 95.50446 96.51441 46.47126 1.000 14.25000 186 VAL A O 1
ATOM 1446 N N . GLU A 1 187 ? 95.19845 98.32242 45.12127 1.000 14.11000 187 GLU A N 1
ATOM 1447 C CA . GLU A 1 187 ? 94.30145 99.06941 46.05227 1.000 13.95000 187 GLU A CA 1
ATOM 1448 C C . GLU A 1 187 ? 92.98045 98.30540 46.23827 1.000 13.87000 187 GLU A C 1
ATOM 1449 O O . GLU A 1 187 ? 92.41045 98.38139 47.34927 1.000 13.66000 187 GLU A O 1
ATOM 1455 N N . HIS A 1 188 ? 92.49645 97.61440 45.20026 1.000 13.68000 188 HIS A N 1
ATOM 1456 C CA . HIS A 1 188 ? 91.23546 96.82539 45.24926 1.000 13.57000 188 HIS A CA 1
ATOM 1457 C C . HIS A 1 188 ? 91.44146 95.62739 46.17926 1.000 13.32000 188 HIS A C 1
ATOM 1458 O O . HIS A 1 188 ? 90.56247 95.36438 47.01525 1.000 13.19000 188 HIS A O 1
ATOM 1465 N N . ILE A 1 189 ? 92.57947 94.94840 46.04325 1.000 13.16000 189 ILE A N 1
ATOM 1466 C CA . ILE A 1 189 ? 92.99647 93.80840 46.90925 1.000 13.17000 189 ILE A CA 1
ATOM 1467 C C . ILE A 1 189 ? 93.08847 94.30739 48.35925 1.000 13.07000 189 ILE A C 1
ATOM 1468 O O . ILE A 1 189 ? 92.52647 93.63639 49.26125 1.000 12.80000 189 ILE A O 1
ATOM 1473 N N . LEU A 1 190 ? 93.73546 95.45640 48.57026 1.000 12.97000 190 LEU A N 1
ATOM 1474 C CA . LEU A 1 190 ? 93.91846 96.08239 49.90926 1.000 12.97000 190 LEU A CA 1
ATOM 1475 C C . LEU A 1 190 ? 92.55246 96.32438 50.56226 1.000 12.86000 190 LEU A C 1
ATOM 1476 O O . LEU A 1 190 ? 92.36746 95.90238 51.71626 1.000 12.66000 190 LEU A O 1
ATOM 1481 N N . TYR A 1 191 ? 91.62645 96.97538 49.85726 1.000 12.81000 191 TYR A N 1
ATOM 1482 C CA . TYR A 1 191 ? 90.30045 97.35437 50.41326 1.000 12.78000 191 TYR A CA 1
ATOM 1483 C C . TYR A 1 191 ? 89.45846 96.10037 50.66825 1.000 12.86000 191 TYR A C 1
ATOM 1484 O O . TYR A 1 191 ? 88.72146 96.08036 51.67225 1.000 12.64000 191 TYR A O 1
ATOM 1493 N N . THR A 1 192 ? 89.54646 95.08937 49.79625 1.000 13.01000 192 THR A N 1
ATOM 1494 C CA . THR A 1 192 ? 88.84847 93.79236 50.00425 1.000 13.21000 192 THR A CA 1
ATOM 1495 C C . THR A 1 192 ? 89.32847 93.18736 51.32724 1.000 13.21000 192 THR A C 1
ATOM 1496 O O . THR A 1 192 ? 88.47147 92.75136 52.12224 1.000 13.00000 192 THR A O 1
ATOM 1500 N N . ARG A 1 193 ? 90.64347 93.18537 51.56025 1.000 13.26000 19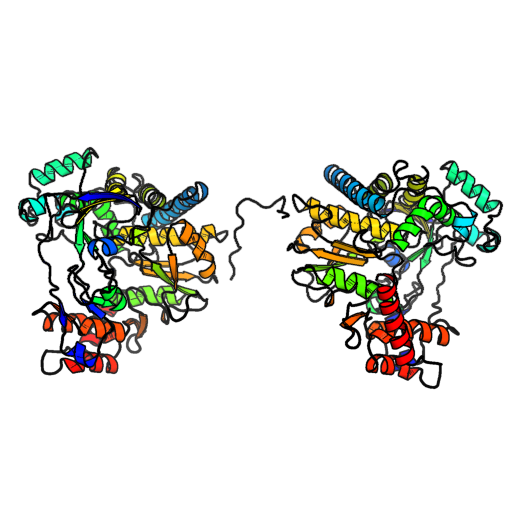3 ARG A N 1
ATOM 1501 C CA . ARG A 1 193 ? 91.25447 92.64237 52.80224 1.000 13.46000 193 ARG A CA 1
ATOM 1502 C C . ARG A 1 193 ? 90.79647 93.47836 54.00525 1.000 13.35000 193 ARG A C 1
ATOM 1503 O O . ARG A 1 193 ? 90.53847 92.89436 55.05825 1.000 13.09000 193 ARG A O 1
ATOM 1511 N N . MET A 1 194 ? 90.67746 94.79836 53.85825 1.000 13.44000 194 MET A N 1
ATOM 1512 C CA . MET A 1 194 ? 90.14546 95.65935 54.94825 1.000 13.64000 194 MET A CA 1
ATOM 1513 C C . MET A 1 194 ? 88.70546 95.22735 55.26925 1.000 13.24000 194 MET A C 1
ATOM 1514 O O . MET A 1 194 ? 88.40546 95.01534 56.45525 1.000 13.17000 194 MET A O 1
ATOM 1519 N N . MET A 1 195 ? 87.87446 95.02434 54.24425 1.000 13.04000 195 MET A N 1
ATOM 1520 C CA . MET A 1 195 ? 86.42146 94.73834 54.39425 1.000 12.89000 195 MET A CA 1
ATOM 1521 C C . MET A 1 195 ? 86.18247 93.33033 54.96424 1.000 12.94000 195 MET A C 1
ATOM 1522 O O . MET A 1 195 ? 85.29847 93.20733 55.83124 1.000 12.91000 195 MET A O 1
ATOM 1527 N N . ILE A 1 196 ? 86.89847 92.30334 54.49624 1.000 12.93000 196 ILE A N 1
ATOM 1528 C CA . ILE A 1 196 ? 86.58348 90.88134 54.84923 1.000 13.15000 196 ILE A CA 1
ATOM 1529 C C . ILE A 1 196 ? 87.83148 90.11734 55.31523 1.000 13.36000 196 ILE A C 1
ATOM 1530 O O . ILE A 1 196 ? 87.71549 88.89034 55.49623 1.000 13.27000 196 ILE A O 1
ATOM 1535 N N . GLY A 1 197 ? 88.95748 90.79935 55.54324 1.000 13.81000 197 GLY A N 1
ATOM 1536 C CA . GLY A 1 197 ? 90.22648 90.16635 55.95924 1.000 14.16000 197 GLY A CA 1
ATOM 1537 C C . GLY A 1 197 ? 90.10049 89.40435 57.26823 1.000 14.48000 197 GLY A C 1
ATOM 1538 O O . GLY A 1 197 ? 90.65749 88.29135 57.35223 1.000 14.39000 197 GLY A O 1
ATOM 1539 N N . ARG A 1 198 ? 89.41148 89.97134 58.26323 1.000 14.96000 198 ARG A N 1
ATOM 1540 C CA . ARG A 1 198 ? 89.21648 89.32133 59.58723 1.000 15.35000 198 ARG A CA 1
ATOM 1541 C C . ARG A 1 198 ? 88.45449 88.00433 59.39023 1.000 15.14000 198 ARG A C 1
ATOM 1542 O O . ARG A 1 198 ? 88.87150 86.98133 59.96622 1.000 14.97000 198 ARG A O 1
ATOM 1550 N N . PHE A 1 199 ? 87.37049 88.04233 58.61323 1.000 14.82000 199 PHE A N 1
ATOM 1551 C CA . PHE A 1 199 ? 86.52350 86.87032 58.26722 1.000 14.82000 199 PHE A CA 1
ATOM 1552 C C . PHE A 1 199 ? 87.37651 85.79533 57.58322 1.000 14.77000 199 PHE A C 1
ATOM 1553 O O . PHE A 1 199 ? 87.26251 84.62233 57.96121 1.000 14.68000 199 PHE A O 1
ATOM 1561 N N . CYS A 1 200 ? 88.20151 86.17834 56.60222 1.000 15.12000 200 CYS A N 1
ATOM 1562 C CA . CYS A 1 200 ? 89.10951 85.24935 55.87522 1.000 15.54000 200 CYS A CA 1
ATOM 1563 C C . CYS A 1 200 ? 90.08251 84.60235 56.87222 1.000 15.50000 200 CYS A C 1
ATOM 1564 O O . CYS A 1 200 ? 90.27752 83.37135 56.79421 1.000 15.09000 200 CYS A O 1
ATOM 1567 N N . ALA A 1 201 ? 90.64251 85.39635 57.79322 1.000 15.44000 201 ALA A N 1
ATOM 1568 C CA . ALA A 1 201 ? 91.57851 84.94235 58.84922 1.000 15.76000 201 ALA A CA 1
ATOM 1569 C C . ALA A 1 201 ? 90.89951 83.87434 59.71722 1.000 16.12000 201 ALA A C 1
ATOM 1570 O O . ALA A 1 201 ? 91.52352 82.82335 59.97621 1.000 16.13000 201 ALA A O 1
ATOM 1572 N N . GLN A 1 202 ? 89.65851 84.13433 60.13121 1.000 16.57000 202 GLN A N 1
ATOM 1573 C CA . GLN A 1 202 ? 88.82852 83.21433 60.95121 1.000 17.20000 202 GLN A CA 1
ATOM 1574 C C . GLN A 1 202 ? 88.53452 81.93233 60.15921 1.000 16.90000 202 GLN A C 1
ATOM 1575 O O . GLN A 1 202 ? 88.63653 80.83933 60.75720 1.000 16.36000 202 GLN A O 1
ATOM 1581 N N . MET A 1 203 ? 88.19253 82.05033 58.87021 1.000 16.80000 203 MET A N 1
ATOM 1582 C CA . MET A 1 203 ? 87.95153 80.88633 57.97420 1.000 17.24000 203 MET A CA 1
ATOM 1583 C C . MET A 1 203 ? 89.20654 80.00334 57.94820 1.000 16.71000 203 MET A C 1
ATOM 1584 O O . MET A 1 203 ? 89.07254 78.77834 58.12320 1.000 16.26000 203 MET A O 1
ATOM 1589 N N . HIS A 1 204 ? 90.37653 80.60835 57.73720 1.000 16.45000 204 HIS A N 1
ATOM 1590 C CA . HIS A 1 204 ? 91.68154 79.89735 57.66720 1.000 16.80000 204 HIS A CA 1
ATOM 1591 C C . HIS A 1 204 ? 91.91454 79.14235 58.97820 1.000 16.98000 204 HIS A C 1
ATOM 1592 O O . HIS A 1 204 ? 92.18055 77.92435 58.92420 1.000 16.84000 204 HIS A O 1
ATOM 1599 N N . SER A 1 205 ? 91.76554 79.83735 60.10820 1.000 17.32000 205 SER A N 1
ATOM 1600 C CA . SER A 1 205 ? 92.05254 79.32634 61.47320 1.000 17.78000 205 SER A CA 1
ATOM 1601 C C . SER A 1 205 ? 91.08754 78.19834 61.85520 1.000 17.93000 205 SER A C 1
ATOM 1602 O O . SER A 1 205 ? 91.48655 77.34534 62.67019 1.000 18.37000 205 SER A O 1
ATOM 1605 N N . ASN A 1 206 ? 89.87254 78.19433 61.29620 1.000 17.61000 206 ASN A N 1
ATOM 1606 C CA . ASN A 1 206 ? 88.78755 77.24433 61.65719 1.000 17.67000 206 ASN A CA 1
ATOM 1607 C C . ASN A 1 206 ? 88.52255 76.26133 60.50719 1.000 17.07000 206 ASN A C 1
ATOM 1608 O O . ASN A 1 206 ? 87.44756 75.64332 60.49818 1.000 16.74000 206 ASN A O 1
ATOM 1613 N N . ASN A 1 207 ? 89.46456 76.10434 59.57719 1.000 16.80000 207 ASN A N 1
ATOM 1614 C CA . ASN A 1 207 ? 89.28556 75.22834 58.38918 1.000 16.74000 207 ASN A CA 1
ATOM 1615 C C . ASN A 1 207 ? 88.88657 73.83133 58.87818 1.000 16.59000 207 ASN A C 1
ATOM 1616 O O . ASN A 1 207 ? 89.38857 73.39833 59.94818 1.000 16.22000 207 ASN A O 1
ATOM 1621 N N . GLY A 1 208 ? 88.00657 73.16533 58.13318 1.000 16.37000 208 GLY A N 1
ATOM 1622 C CA . GLY A 1 208 ? 87.50958 71.81833 58.46617 1.000 16.31000 208 GLY A CA 1
ATOM 1623 C C . GLY A 1 208 ? 86.12358 71.57432 57.88717 1.000 16.38000 208 GLY A C 1
ATOM 1624 O O . GLY A 1 208 ? 85.53958 72.46532 57.27117 1.000 15.93000 208 GLY A O 1
ATOM 1625 N N . PRO A 1 209 ? 85.56759 70.35532 58.06116 1.000 16.65000 209 PRO A N 1
ATOM 1626 C CA . PRO A 1 209 ? 84.23259 70.03731 57.55716 1.000 16.96000 209 PRO A CA 1
ATOM 1627 C C . PRO A 1 209 ? 83.09359 70.84231 58.20416 1.000 17.27000 209 PRO A C 1
ATOM 1628 O O . PRO A 1 209 ? 82.08659 71.03630 57.54016 1.000 17.43000 209 PRO A O 1
ATOM 1632 N N . GLN A 1 210 ? 83.25358 71.31930 59.44117 1.000 17.72000 210 GLN A N 1
ATOM 1633 C CA . GLN A 1 210 ? 82.16158 72.05529 60.14017 1.000 18.23000 210 GLN A CA 1
ATOM 1634 C C . GLN A 1 210 ? 81.79757 73.31529 59.33717 1.000 17.53000 210 GLN A C 1
ATOM 1635 O O . GLN A 1 210 ? 80.58957 73.60529 59.23117 1.000 17.77000 210 GLN A O 1
ATOM 1641 N N . ILE A 1 211 ? 82.78257 74.01930 58.76617 1.000 16.73000 211 ILE A N 1
ATOM 1642 C CA . ILE A 1 211 ? 82.54056 75.22630 57.91518 1.000 16.26000 211 ILE A CA 1
ATOM 1643 C C . ILE A 1 211 ? 82.66357 74.86631 56.42818 1.000 15.71000 211 ILE A C 1
ATOM 1644 O O . ILE A 1 211 ? 82.45156 75.76631 55.59318 1.000 15.65000 211 ILE A O 1
ATOM 1649 N N . GLY A 1 212 ? 82.99957 73.61031 56.11817 1.000 14.96000 212 GLY A N 1
ATOM 1650 C CA . GLY A 1 212 ? 83.08358 73.07732 54.74417 1.000 14.53000 212 GLY A CA 1
ATOM 1651 C C . GLY A 1 212 ? 84.22658 73.67333 53.94117 1.000 14.18000 212 GLY A C 1
ATOM 1652 O O . GLY A 1 212 ? 84.14058 73.64333 52.70017 1.000 13.85000 212 GLY A O 1
ATOM 1653 N N . SER A 1 213 ? 85.27857 74.17033 54.60018 1.000 13.77000 213 SER A N 1
ATOM 1654 C CA . SER A 1 213 ? 86.41857 74.86534 53.94618 1.000 13.59000 213 SER A CA 1
ATOM 1655 C C . SER A 1 213 ? 87.75457 74.27234 54.40518 1.000 13.58000 213 SER A C 1
ATOM 1656 O O . SER A 1 213 ? 87.95257 74.16834 55.62218 1.000 13.45000 213 SER A O 1
ATOM 1659 N N . ALA A 1 214 ? 88.62757 73.92835 53.45218 1.000 13.53000 214 ALA A N 1
ATOM 1660 C CA . ALA A 1 214 ? 90.03858 73.53436 53.68318 1.000 13.67000 214 ALA A CA 1
ATOM 1661 C C . ALA A 1 214 ? 90.98257 74.70036 53.36018 1.000 13.78000 214 ALA A C 1
ATOM 1662 O O . ALA A 1 214 ? 92.19857 74.49037 53.42719 1.000 14.04000 214 ALA A O 1
ATOM 1664 N N . VAL A 1 215 ? 90.46856 75.88536 53.01119 1.000 13.90000 215 VAL A N 1
ATOM 1665 C CA . VAL A 1 215 ? 91.34656 77.04537 52.67519 1.000 13.85000 215 VAL A CA 1
ATOM 1666 C C . VAL A 1 215 ? 92.15256 77.38537 53.92919 1.000 14.06000 215 VAL A C 1
ATOM 1667 O O . VAL A 1 215 ? 91.54155 77.53436 55.00519 1.000 13.88000 215 VAL A O 1
ATOM 1671 N N . GLY A 1 216 ? 93.47756 77.46038 53.78320 1.000 14.34000 216 GLY A N 1
ATOM 1672 C CA . GLY A 1 216 ? 94.42255 77.72038 54.88620 1.000 14.71000 216 GLY A CA 1
ATOM 1673 C C . GLY A 1 216 ? 94.84756 76.45338 55.60819 1.000 15.04000 216 GLY A C 1
ATOM 1674 O O . GLY A 1 216 ? 95.57856 76.57438 56.61420 1.000 15.29000 216 GLY A O 1
ATOM 1675 N N . CYS A 1 217 ? 94.44157 75.27138 55.13319 1.000 15.34000 217 CYS A N 1
ATOM 1676 C CA . CYS A 1 217 ? 94.83557 73.97438 55.74519 1.000 15.56000 217 CYS A CA 1
ATOM 1677 C C . CYS A 1 217 ? 96.31657 73.69839 55.45219 1.000 15.79000 217 CYS A C 1
ATOM 1678 O O . CYS A 1 217 ? 96.89657 74.33239 54.54419 1.000 15.79000 217 CYS A O 1
ATOM 1681 N N . ASN A 1 218 ? 96.90458 72.80539 56.24118 1.000 16.04000 218 ASN A N 1
ATOM 1682 C CA . ASN A 1 218 ? 98.26958 72.26140 56.03718 1.000 16.24000 218 ASN A CA 1
ATOM 1683 C C . ASN A 1 218 ? 98.11259 70.76840 55.76918 1.000 15.68000 218 ASN A C 1
ATOM 1684 O O . ASN A 1 218 ? 97.93159 70.00039 56.70718 1.000 15.17000 218 ASN A O 1
ATOM 1689 N N . PRO A 1 219 ? 98.10659 70.31740 54.49018 1.000 15.31000 219 PRO A N 1
ATOM 1690 C CA . PRO A 1 219 ? 97.82760 68.91340 54.17417 1.000 15.36000 219 PRO A CA 1
ATOM 1691 C C . PRO A 1 219 ? 98.61861 67.88140 54.99917 1.000 15.50000 219 PRO A C 1
ATOM 1692 O O . PRO A 1 219 ? 98.03561 66.87540 55.36817 1.000 15.22000 219 PRO A O 1
ATOM 1696 N N . ASP A 1 220 ? 99.89660 68.14741 55.28817 1.000 15.61000 220 ASP A N 1
ATOM 1697 C CA . ASP A 1 220 ? 100.77761 67.26141 56.09917 1.000 15.75000 220 ASP A CA 1
ATOM 1698 C C . ASP A 1 220 ? 100.10961 66.91040 57.43317 1.000 15.74000 220 ASP A C 1
ATOM 1699 O O . ASP A 1 220 ? 100.14861 65.73240 57.82716 1.000 15.89000 220 ASP A O 1
ATOM 1704 N N . VAL A 1 221 ? 99.52960 67.89640 58.11517 1.000 15.84000 221 VAL A N 1
ATOM 1705 C CA . VAL A 1 221 ? 98.93660 67.71839 59.47317 1.000 16.02000 221 VAL A CA 1
ATOM 1706 C C . VAL A 1 221 ? 97.43460 67.43338 59.34417 1.000 15.77000 221 VAL A C 1
ATOM 1707 O O . VAL A 1 221 ? 96.93861 66.58137 60.10016 1.000 15.67000 221 VAL A O 1
ATOM 1711 N N . ASP A 1 222 ? 96.74060 68.10038 58.41517 1.000 15.23000 222 ASP A N 1
ATOM 1712 C CA . ASP A 1 222 ? 95.25260 68.13437 58.37917 1.000 15.13000 222 ASP A CA 1
ATOM 1713 C C . ASP A 1 222 ? 94.67861 66.92837 57.62416 1.000 14.83000 222 ASP A C 1
ATOM 1714 O O . ASP A 1 222 ? 93.46861 66.68036 57.78216 1.000 14.61000 222 ASP A O 1
ATOM 1719 N N . TRP A 1 223 ? 95.48361 66.18438 56.85816 1.000 14.42000 223 TRP A N 1
ATOM 1720 C CA . TRP A 1 223 ? 94.99862 64.94638 56.18716 1.000 14.29000 223 TRP A CA 1
ATOM 1721 C C . TRP A 1 223 ? 94.50663 63.94037 57.23615 1.000 14.21000 223 TRP A C 1
ATOM 1722 O O . TRP A 1 223 ? 93.50563 63.26237 56.96415 1.000 13.94000 223 TRP A O 1
ATOM 1733 N N . GLN A 1 224 ? 95.16762 63.86237 58.39315 1.000 14.11000 224 GLN A N 1
ATOM 1734 C CA . GLN A 1 224 ? 94.76763 62.95136 59.50115 1.000 14.41000 224 GLN A CA 1
ATOM 1735 C C . GLN A 1 224 ? 93.37463 63.35836 60.01515 1.000 14.29000 224 GLN A C 1
ATOM 1736 O O . GLN A 1 224 ? 92.50663 62.46735 60.14615 1.000 13.97000 224 GLN A O 1
ATOM 1742 N N . ARG A 1 225 ? 93.16562 64.65335 60.27115 1.000 14.35000 225 ARG A N 1
ATOM 1743 C CA . ARG A 1 225 ? 91.87961 65.21434 60.76715 1.000 14.51000 225 ARG A CA 1
ATOM 1744 C C . ARG A 1 225 ? 90.78362 64.98234 59.71415 1.000 14.36000 225 ARG A C 1
ATOM 1745 O O . ARG A 1 225 ? 89.73162 64.42734 60.07715 1.000 14.31000 225 ARG A O 1
ATOM 1753 N N . PHE A 1 226 ? 91.03062 65.35735 58.45215 1.000 14.12000 226 PHE A N 1
ATOM 1754 C CA . PHE A 1 226 ? 90.04462 65.24935 57.34215 1.000 14.03000 226 PHE A CA 1
ATOM 1755 C C . PHE A 1 226 ? 89.73363 63.77335 57.05715 1.000 14.05000 226 PHE A C 1
ATOM 1756 O O . PHE A 1 226 ? 88.53863 63.42934 56.92014 1.000 14.23000 226 PHE A O 1
ATOM 1764 N N . GLY A 1 227 ? 90.77263 62.93635 56.96714 1.000 14.10000 227 GLY A N 1
ATOM 1765 C CA . GLY A 1 227 ? 90.66564 61.49635 56.66614 1.000 14.27000 227 GLY A CA 1
ATOM 1766 C C . GLY A 1 227 ? 89.82364 60.75534 57.69514 1.000 14.43000 227 GLY A C 1
ATOM 1767 O O . GLY A 1 227 ? 88.89865 60.02534 57.28613 1.000 14.47000 227 GLY A O 1
ATOM 1768 N N . THR A 1 228 ? 90.11464 60.95934 58.98414 1.000 14.47000 228 THR A N 1
ATOM 1769 C CA . THR A 1 228 ? 89.42064 60.30833 60.12813 1.000 14.75000 228 THR A CA 1
ATOM 1770 C C . THR A 1 228 ? 87.93164 60.66933 60.08313 1.000 14.68000 228 THR A C 1
ATOM 1771 O O . THR A 1 228 ? 87.10164 59.78132 60.35113 1.000 14.96000 228 THR A O 1
ATOM 1775 N N . HIS A 1 229 ? 87.60863 61.91833 59.74414 1.000 14.52000 229 HIS A N 1
ATOM 1776 C CA . HIS A 1 229 ? 86.21463 62.42832 59.65214 1.000 14.48000 229 HIS A CA 1
ATOM 1777 C C . HIS A 1 229 ? 85.46564 61.67832 58.54614 1.000 14.44000 229 HIS A C 1
ATOM 1778 O O . HIS A 1 229 ? 84.42564 61.07531 58.84613 1.000 14.24000 229 HIS A O 1
ATOM 1785 N N . PHE A 1 230 ? 85.99264 61.70032 57.32214 1.000 14.53000 230 PHE A N 1
ATOM 1786 C CA . PHE A 1 230 ? 85.31764 61.16232 56.11013 1.000 14.90000 230 PHE A CA 1
ATOM 1787 C C . PHE A 1 230 ? 85.28565 59.62732 56.14013 1.000 15.27000 230 PHE A C 1
ATOM 1788 O O . PHE A 1 230 ? 84.38065 59.05232 55.51413 1.000 15.06000 230 PHE A O 1
ATOM 1796 N N . ALA A 1 231 ? 86.20465 58.98733 56.87113 1.000 15.98000 231 ALA A N 1
ATOM 1797 C CA . ALA A 1 231 ? 86.29566 57.51133 56.99912 1.000 16.67000 231 ALA A CA 1
ATOM 1798 C C . ALA A 1 231 ? 85.03366 56.94632 57.66812 1.000 17.47000 231 ALA A C 1
ATOM 1799 O O . ALA A 1 231 ? 84.77667 55.74032 57.50911 1.000 17.65000 231 ALA A O 1
ATOM 1801 N N . GLN A 1 232 ? 84.27166 57.78031 58.38512 1.000 18.43000 232 GLN A N 1
ATOM 1802 C CA . GLN A 1 232 ? 83.13966 57.33830 59.24512 1.000 19.19000 232 GLN A CA 1
ATOM 1803 C C . GLN A 1 232 ? 81.83066 57.25230 58.44912 1.000 19.09000 232 GLN A C 1
ATOM 1804 O O . GLN A 1 232 ? 80.84366 56.74529 59.01911 1.000 19.14000 232 GLN A O 1
ATOM 1810 N N . TYR A 1 233 ? 81.81066 57.70030 57.19012 1.000 18.64000 233 TYR A N 1
ATOM 1811 C CA . TYR A 1 233 ? 80.57366 57.83130 56.37112 1.000 18.60000 233 TYR A CA 1
ATOM 1812 C C . TYR A 1 233 ? 80.49167 56.69630 55.34611 1.000 18.49000 233 TYR A C 1
ATOM 1813 O O . TYR A 1 233 ? 81.54167 56.26831 54.83111 1.000 18.32000 233 TYR A O 1
ATOM 1822 N N . ARG A 1 234 ? 79.26867 56.23930 55.05211 1.000 18.41000 234 ARG A N 1
ATOM 1823 C CA . ARG A 1 234 ? 78.99868 55.08230 54.15511 1.000 18.51000 234 ARG A CA 1
ATOM 1824 C C . ARG A 1 234 ? 79.39568 55.43330 52.71711 1.000 17.99000 234 ARG A C 1
ATOM 1825 O O . ARG A 1 234 ? 79.97168 54.56331 52.03511 1.000 17.78000 234 ARG A O 1
ATOM 1833 N N . ASN A 1 235 ? 79.08667 56.65630 52.27611 1.000 17.47000 235 ASN A N 1
ATOM 1834 C CA . ASN A 1 235 ? 79.31167 57.12631 50.88411 1.000 17.33000 235 ASN A CA 1
ATOM 1835 C C . ASN A 1 235 ? 80.19266 58.37531 50.89512 1.000 17.21000 235 ASN A C 1
ATOM 1836 O O . ASN A 1 235 ? 79.91166 59.29431 51.68312 1.000 16.83000 235 ASN A O 1
ATOM 1841 N N . VAL A 1 236 ? 81.20766 58.40132 50.03112 1.000 17.17000 236 VAL A N 1
ATOM 1842 C CA . VAL A 1 236 ? 82.05266 59.60133 49.76612 1.000 17.12000 236 VAL A CA 1
ATOM 1843 C C . VAL A 1 236 ? 82.05266 59.85233 48.25513 1.000 17.31000 236 VAL A C 1
ATOM 1844 O O . VAL A 1 236 ? 82.11866 58.87534 47.48912 1.000 17.30000 236 VAL A O 1
ATOM 1848 N N . TRP A 1 237 ? 81.95265 61.11933 47.84813 1.000 17.55000 237 TRP A N 1
ATOM 1849 C CA . TRP A 1 237 ? 81.99265 61.55334 46.42713 1.000 18.01000 237 TRP A CA 1
ATOM 1850 C C . TRP A 1 237 ? 83.03764 62.65735 46.26514 1.000 18.79000 237 TRP A C 1
ATOM 1851 O O . TRP A 1 237 ? 83.02164 63.59434 47.08114 1.000 18.77000 237 TRP A O 1
ATOM 1862 N N . ASP A 1 238 ? 83.89365 62.56135 45.24414 1.000 19.98000 238 ASP A N 1
ATOM 1863 C CA . ASP A 1 238 ? 84.67264 63.72536 44.74414 1.000 20.70000 238 ASP A CA 1
ATOM 1864 C C . ASP A 1 238 ? 84.04364 64.16236 43.41914 1.000 21.00000 238 ASP A C 1
ATOM 1865 O O . ASP A 1 238 ? 83.77964 63.29836 42.56314 1.000 21.03000 238 ASP A O 1
ATOM 1870 N N . VAL A 1 239 ? 83.78863 65.46436 43.29415 1.000 21.60000 239 VAL A N 1
ATOM 1871 C CA . VAL A 1 239 ? 83.01163 66.08536 42.18715 1.000 22.23000 239 VAL A CA 1
ATOM 1872 C C . VAL A 1 239 ? 83.96363 66.98437 41.39815 1.000 22.94000 239 VAL A C 1
ATOM 1873 O O . VAL A 1 239 ? 84.71562 67.74937 42.03115 1.000 22.93000 239 VAL A O 1
ATOM 1877 N N . ASP A 1 240 ? 83.94163 66.86237 40.07115 1.000 23.57000 240 ASP A N 1
ATOM 1878 C CA . ASP A 1 240 ? 84.67262 67.74638 39.13115 1.000 24.27000 240 ASP A CA 1
ATOM 1879 C C . ASP A 1 240 ? 83.66162 68.72837 38.53016 1.000 23.46000 240 ASP A C 1
ATOM 1880 O O . ASP A 1 240 ? 82.57762 68.28037 38.10615 1.000 23.11000 240 ASP A O 1
ATOM 1885 N N . TYR A 1 241 ? 84.00161 70.01738 38.52616 1.000 22.58000 241 TYR A N 1
ATOM 1886 C CA . TYR A 1 241 ? 83.25361 71.09637 37.83216 1.000 22.12000 241 TYR A CA 1
ATOM 1887 C C . TYR A 1 241 ? 83.99761 71.47138 36.54917 1.000 22.23000 241 TYR A C 1
ATOM 1888 O O . TYR A 1 241 ? 85.23261 71.35939 36.52917 1.000 22.85000 241 TYR A O 1
ATOM 1897 N N . SER A 1 242 ? 83.26460 71.92738 35.53317 1.000 21.86000 242 SER A N 1
ATOM 1898 C CA . SER A 1 242 ? 83.81260 72.51739 34.28517 1.000 21.48000 242 SER A CA 1
ATOM 1899 C C . SER A 1 242 ? 83.82859 74.04739 34.41117 1.000 20.54000 242 SER A C 1
ATOM 1900 O O . SER A 1 242 ? 82.73559 74.64338 34.48418 1.000 20.23000 242 SER A O 1
ATOM 1903 N N . ALA A 1 243 ? 85.02259 74.65240 34.44618 1.000 19.51000 243 ALA A N 1
ATOM 1904 C CA . ALA A 1 243 ? 85.24158 76.11840 34.51718 1.000 19.02000 243 ALA A CA 1
ATOM 1905 C C . ALA A 1 243 ? 84.38258 76.70039 35.64718 1.000 18.61000 243 ALA A C 1
ATOM 1906 O O . ALA A 1 243 ? 83.55757 77.59738 35.38419 1.000 18.53000 243 ALA A O 1
ATOM 1908 N N . PHE A 1 244 ? 84.57158 76.18739 36.86218 1.000 17.96000 244 PHE A N 1
ATOM 1909 C CA . PHE A 1 244 ? 83.80458 76.55638 38.08318 1.000 17.61000 244 PHE A CA 1
ATOM 1910 C C . PHE A 1 244 ? 83.68557 78.08138 38.19919 1.000 17.66000 244 PHE A C 1
ATOM 1911 O O . PHE A 1 244 ? 82.55557 78.60037 38.28219 1.000 17.55000 244 PHE A O 1
ATOM 1919 N N . ASP A 1 245 ? 84.83156 78.76438 38.21519 1.000 18.01000 245 ASP A N 1
ATOM 1920 C CA . ASP A 1 245 ? 84.95856 80.22038 38.49320 1.000 18.47000 245 ASP A CA 1
ATOM 1921 C C . ASP A 1 245 ? 84.18755 81.02138 37.43320 1.000 17.91000 245 ASP A C 1
ATOM 1922 O O . ASP A 1 245 ? 83.47455 81.96838 37.80620 1.000 17.81000 245 ASP A O 1
ATOM 1927 N N . ALA A 1 246 ? 84.32656 80.65839 36.15620 1.000 17.21000 246 ALA A N 1
ATOM 1928 C CA . ALA A 1 246 ? 83.70655 81.37639 35.01820 1.000 16.69000 246 ALA A CA 1
ATOM 1929 C C . ALA A 1 246 ? 82.18055 81.22638 35.05920 1.000 16.31000 246 ALA A C 1
ATOM 1930 O O . ALA A 1 246 ? 81.49055 82.14738 34.58020 1.000 16.29000 246 ALA A O 1
ATOM 1932 N N . ASN A 1 247 ? 81.66956 80.12537 35.62019 1.000 15.76000 247 ASN A N 1
ATOM 1933 C CA . ASN A 1 247 ? 80.24456 79.72537 35.48419 1.000 15.31000 247 ASN A CA 1
ATOM 1934 C C . ASN A 1 247 ? 79.42756 80.11836 36.72219 1.000 14.88000 247 ASN A C 1
ATOM 1935 O O . ASN A 1 247 ? 78.22756 79.79335 36.73719 1.000 15.09000 247 ASN A O 1
ATOM 1940 N N . HIS A 1 248 ? 80.00855 80.83036 37.69319 1.000 14.34000 248 HIS A N 1
ATOM 1941 C CA . HIS A 1 248 ? 79.22955 81.48435 38.78319 1.000 14.07000 248 HIS A CA 1
ATOM 1942 C C . HIS A 1 248 ? 78.34354 82.55835 38.15120 1.000 13.95000 248 HIS A C 1
ATOM 1943 O O . HIS A 1 248 ? 78.90354 83.53835 37.62120 1.000 14.05000 248 HIS A O 1
ATOM 1950 N N . CYS A 1 249 ? 77.02155 82.38134 38.17220 1.000 13.63000 249 CYS A N 1
ATOM 1951 C CA . CYS A 1 249 ? 76.08054 83.34034 37.53720 1.000 13.59000 249 CYS A CA 1
ATOM 1952 C C . CYS A 1 249 ? 75.92853 84.56333 38.45320 1.000 13.54000 249 CYS A C 1
ATOM 1953 O O . CYS A 1 249 ? 76.14253 84.43133 39.68220 1.000 12.96000 249 CYS A O 1
ATOM 1956 N N . SER A 1 250 ? 75.64753 85.72733 37.85821 1.000 13.54000 250 SER A N 1
ATOM 1957 C CA . SER A 1 250 ? 75.45352 87.02533 38.55821 1.000 13.73000 250 SER A CA 1
ATOM 1958 C C . SER A 1 250 ? 74.49052 86.84432 39.73621 1.000 13.61000 250 SER A C 1
ATOM 1959 O O . SER A 1 250 ? 74.79952 87.33632 40.83921 1.000 13.46000 250 SER A O 1
ATOM 1962 N N . ASP A 1 251 ? 73.37452 86.15132 39.50320 1.000 13.48000 251 ASP A N 1
ATOM 1963 C CA . ASP A 1 251 ? 72.30352 85.93331 40.51420 1.000 13.56000 251 ASP A CA 1
ATOM 1964 C C . ASP A 1 251 ? 72.89853 85.25331 41.75620 1.000 13.41000 251 ASP A C 1
ATOM 1965 O O . ASP A 1 251 ? 72.67752 85.76930 42.86820 1.000 13.29000 251 ASP A O 1
ATOM 1970 N N . ALA A 1 252 ? 73.65053 84.16031 41.57320 1.000 13.32000 252 ALA A N 1
ATOM 1971 C CA . ALA A 1 252 ? 74.24854 83.36531 42.67520 1.000 13.26000 252 ALA A CA 1
ATOM 1972 C C . ALA A 1 252 ? 75.29453 84.20531 43.41920 1.000 13.18000 252 ALA A C 1
ATOM 1973 O O . ALA A 1 252 ? 75.28253 84.20631 44.66720 1.000 13.13000 252 ALA A O 1
ATOM 1975 N N . MET A 1 253 ? 76.17653 84.89032 42.68620 1.000 12.97000 253 MET A N 1
ATOM 1976 C CA . MET A 1 253 ? 77.23752 85.75032 43.27821 1.000 12.86000 253 MET A CA 1
ATOM 1977 C C . MET A 1 253 ? 76.58251 86.85232 44.12021 1.000 12.50000 253 MET A C 1
ATOM 1978 O O . MET A 1 253 ? 76.93751 86.98432 45.31321 1.000 12.27000 253 MET A O 1
ATOM 1983 N N . ASN A 1 254 ? 75.64151 87.59531 43.53521 1.000 12.29000 254 ASN A N 1
ATOM 1984 C CA . ASN A 1 254 ? 74.94850 88.72931 44.20421 1.000 12.30000 254 ASN A CA 1
ATOM 1985 C C . ASN A 1 254 ? 74.21751 88.23130 45.45721 1.000 12.14000 254 ASN A C 1
ATOM 1986 O O . ASN A 1 254 ? 74.36550 88.86530 46.51721 1.000 12.06000 254 ASN A O 1
ATOM 1991 N N . ILE A 1 255 ? 73.46351 87.13530 45.35521 1.000 12.10000 255 ILE A N 1
ATOM 1992 C CA . ILE A 1 255 ? 72.65651 86.61329 46.49821 1.000 12.16000 255 ILE A CA 1
ATOM 1993 C C . ILE A 1 255 ? 73.61051 86.13229 47.60120 1.000 12.15000 255 ILE A C 1
ATOM 1994 O O . ILE A 1 255 ? 73.33651 86.42028 48.78321 1.000 11.90000 255 ILE A O 1
ATOM 1999 N N . MET A 1 256 ? 74.70052 85.44630 47.23820 1.000 12.31000 256 MET A N 1
ATOM 2000 C CA . MET A 1 256 ? 75.69452 84.95430 48.23120 1.000 12.54000 256 MET A CA 1
ATOM 2001 C C . MET A 1 256 ? 76.30151 86.15630 48.96421 1.000 12.57000 256 MET A C 1
ATOM 2002 O O . MET A 1 256 ? 76.35051 86.13130 50.20921 1.000 12.45000 256 MET A O 1
ATOM 2007 N N . PHE A 1 257 ? 76.74451 87.17830 48.23021 1.000 12.53000 257 PHE A N 1
ATOM 2008 C CA . PHE A 1 257 ? 77.36050 88.39031 48.83122 1.000 12.65000 257 PHE A CA 1
ATOM 2009 C C . PHE A 1 257 ? 76.36550 89.03030 49.80622 1.000 12.72000 257 PHE A C 1
ATOM 2010 O O . PHE A 1 257 ? 76.78449 89.41530 50.90822 1.000 12.85000 257 PHE A O 1
ATOM 2018 N N . GLU A 1 258 ? 75.08850 89.10529 49.41822 1.000 12.87000 258 GLU A N 1
ATOM 2019 C CA . GLU A 1 258 ? 73.99849 89.73428 50.21122 1.000 13.11000 258 GLU A CA 1
ATOM 2020 C C . GLU A 1 258 ? 73.74950 88.96528 51.51321 1.000 13.09000 258 GLU A C 1
ATOM 2021 O O . GLU A 1 258 ? 73.47549 89.62627 52.52622 1.000 13.40000 258 GLU A O 1
ATOM 2027 N N . GLU A 1 259 ? 73.82450 87.63128 51.49621 1.000 12.88000 259 GLU A N 1
ATOM 2028 C CA . GLU A 1 259 ? 73.42151 86.78527 52.65321 1.000 12.86000 259 GLU A CA 1
ATOM 2029 C C . GLU A 1 259 ? 74.60051 86.55627 53.60421 1.000 12.86000 259 GLU A C 1
ATOM 2030 O O . GLU A 1 259 ? 74.35751 86.43427 54.81121 1.000 12.90000 259 GLU A O 1
ATOM 2036 N N . VAL A 1 260 ? 75.83051 86.48128 53.09721 1.000 13.02000 260 VAL A N 1
ATOM 2037 C CA . VAL A 1 260 ? 77.00851 86.12829 53.94021 1.000 13.19000 260 VAL A CA 1
ATOM 2038 C C . VAL A 1 260 ? 77.57750 87.39629 54.59021 1.000 13.38000 260 VAL A C 1
ATOM 2039 O O . VAL A 1 260 ? 77.90750 87.32829 55.78721 1.000 13.43000 260 VAL A O 1
ATOM 2043 N N . PHE A 1 261 ? 77.68750 88.50729 53.85422 1.000 13.78000 261 PHE A N 1
ATOM 2044 C CA . PHE A 1 261 ? 78.51849 89.67929 54.25022 1.000 14.02000 261 PHE A CA 1
ATOM 2045 C C . PHE A 1 261 ? 77.63448 90.82329 54.76422 1.000 14.47000 261 PHE A C 1
ATOM 2046 O O . PHE A 1 261 ? 77.89448 91.99429 54.44723 1.000 14.53000 261 PHE A O 1
ATOM 2054 N N . ARG A 1 262 ? 76.64948 90.48528 55.59822 1.000 15.11000 262 ARG A N 1
ATOM 2055 C CA . ARG A 1 262 ? 75.62848 91.43627 56.11422 1.000 15.42000 262 ARG A CA 1
ATOM 2056 C C . ARG A 1 262 ? 76.21647 92.24127 57.27623 1.000 15.53000 262 ARG A C 1
ATOM 2057 O O . ARG A 1 262 ? 77.05247 91.69127 58.01723 1.000 15.45000 262 ARG A O 1
ATOM 2065 N N . THR A 1 263 ? 75.76346 93.48627 57.44423 1.000 15.76000 263 THR A N 1
ATOM 2066 C CA . THR A 1 263 ? 76.15046 94.37027 58.57723 1.000 15.89000 263 THR A CA 1
ATOM 2067 C C . THR A 1 263 ? 75.72346 93.71126 59.89423 1.000 16.02000 263 THR A C 1
ATOM 2068 O O . THR A 1 263 ? 76.44246 93.89026 60.89523 1.000 15.80000 263 THR A O 1
ATOM 2072 N N . GLU A 1 264 ? 74.63246 92.93925 59.89723 1.000 16.25000 264 GLU A N 1
ATOM 2073 C CA . GLU A 1 264 ? 74.12247 92.27525 61.13123 1.000 16.62000 264 GLU A CA 1
ATOM 2074 C C . GLU A 1 264 ? 75.09247 91.16825 61.56922 1.000 16.23000 264 GLU A C 1
ATOM 2075 O O . GLU A 1 264 ? 74.99847 90.74925 62.73322 1.000 16.45000 264 GLU A O 1
ATOM 2081 N N . PHE A 1 265 ? 76.00448 90.72626 60.69022 1.000 15.76000 265 PHE A N 1
ATOM 2082 C CA . PHE A 1 265 ? 77.06848 89.73626 61.00822 1.000 15.41000 265 PHE A CA 1
ATOM 2083 C C . PHE A 1 265 ? 78.39848 90.45527 61.28522 1.000 14.84000 265 PHE A C 1
ATOM 2084 O O . PHE A 1 265 ? 79.42848 89.76428 61.36222 1.000 14.90000 265 PHE A O 1
ATOM 2092 N N . GLY A 1 266 ? 78.37047 91.78527 61.44123 1.000 14.23000 266 GLY A N 1
ATOM 2093 C CA . GLY A 1 266 ? 79.49546 92.59827 61.94223 1.000 13.85000 266 GLY A CA 1
ATOM 2094 C C . GLY A 1 266 ? 80.38246 93.15028 60.83624 1.000 13.57000 266 GLY A C 1
ATOM 2095 O O . GLY A 1 266 ? 81.44546 93.70229 61.16424 1.000 13.35000 266 GLY A O 1
ATOM 2096 N N . PHE A 1 267 ? 79.98446 93.01928 59.56823 1.000 13.28000 267 PHE A N 1
ATOM 2097 C CA . PHE A 1 267 ? 80.76046 93.53829 58.41424 1.000 13.23000 267 PHE A CA 1
ATOM 2098 C C . PHE A 1 267 ? 80.47546 95.03029 58.23424 1.000 13.37000 267 PHE A C 1
ATOM 2099 O O . PHE A 1 267 ? 79.33345 95.47428 58.46424 1.000 13.24000 267 PHE A O 1
ATOM 2107 N N . HIS A 1 268 ? 81.50445 95.77530 57.83525 1.000 13.52000 268 HIS A N 1
ATOM 2108 C CA . HIS A 1 268 ? 81.39144 97.13230 57.24725 1.000 13.66000 268 HIS A CA 1
ATOM 2109 C C . HIS A 1 268 ? 80.40245 97.05530 56.08325 1.000 13.84000 268 HIS A C 1
ATOM 2110 O O . HIS A 1 268 ? 80.38745 96.06030 55.35624 1.000 13.73000 268 HIS A O 1
ATOM 2117 N N . PRO A 1 269 ? 79.52844 98.07029 55.88425 1.000 14.05000 269 PRO A N 1
ATOM 2118 C CA . PRO A 1 269 ? 78.59244 98.07829 54.75325 1.000 14.18000 269 PRO A CA 1
ATOM 2119 C C . PRO A 1 269 ? 79.22244 97.87330 53.36525 1.000 14.21000 269 PRO A C 1
ATOM 2120 O O . PRO A 1 269 ? 78.53545 97.38530 52.47925 1.000 14.43000 269 PRO A O 1
ATOM 2124 N N . ASN A 1 270 ? 80.49544 98.23731 53.18625 1.000 14.10000 270 ASN A N 1
ATOM 2125 C CA . ASN A 1 270 ? 81.17544 98.17632 51.86325 1.000 14.10000 270 ASN A CA 1
ATOM 2126 C C . ASN A 1 270 ? 81.78945 96.79232 51.62325 1.000 13.83000 270 ASN A C 1
ATOM 2127 O O . ASN A 1 270 ? 82.37945 96.60733 50.54225 1.000 13.70000 270 ASN A O 1
ATOM 2132 N N . ALA A 1 271 ? 81.65546 95.84532 52.55725 1.000 13.64000 271 ALA A N 1
ATOM 2133 C CA . ALA A 1 271 ? 82.03446 94.43332 52.32424 1.000 13.63000 271 ALA A CA 1
ATOM 2134 C C . ALA A 1 271 ? 81.19947 93.89432 51.15524 1.000 13.78000 271 ALA A C 1
ATOM 2135 O O . ALA A 1 271 ? 81.78947 93.42033 50.16624 1.000 13.78000 271 ALA A O 1
ATOM 2137 N N . GLU A 1 272 ? 79.87247 93.99431 51.24424 1.000 13.82000 272 GLU A N 1
ATOM 2138 C CA . GLU A 1 272 ? 78.95847 93.55131 50.15824 1.000 13.97000 272 GLU A CA 1
ATOM 2139 C C . GLU A 1 272 ? 79.32347 94.30032 48.87124 1.000 13.81000 272 GLU A C 1
ATOM 2140 O O . GLU A 1 272 ? 79.41347 93.64232 47.81824 1.000 13.68000 272 GLU A O 1
ATOM 2146 N N . TRP A 1 273 ? 79.53546 95.61732 48.95624 1.000 13.77000 273 TRP A N 1
ATOM 2147 C CA . TRP A 1 273 ? 79.74546 96.47832 47.76025 1.000 13.89000 273 TRP A CA 1
ATOM 2148 C C . TRP A 1 273 ? 81.02246 96.05533 47.01825 1.000 13.67000 273 TRP A C 1
ATOM 2149 O O . TRP A 1 273 ? 80.94646 95.86234 45.78724 1.000 13.40000 273 TRP A O 1
ATOM 2160 N N . ILE A 1 274 ? 82.15946 95.93134 47.71125 1.000 13.41000 274 ILE A N 1
ATOM 2161 C CA . ILE A 1 274 ? 83.46746 95.66535 47.03625 1.000 13.37000 274 ILE A CA 1
ATOM 2162 C C . ILE A 1 274 ? 83.43147 94.27735 46.37724 1.000 13.28000 274 ILE A C 1
ATOM 2163 O O . ILE A 1 274 ? 84.02447 94.13235 45.29324 1.000 13.17000 274 ILE A O 1
ATOM 2168 N N . LEU A 1 275 ? 82.76548 93.29534 46.99324 1.000 13.22000 275 LEU A N 1
ATOM 2169 C CA . LEU A 1 275 ? 82.60948 91.93534 46.41123 1.000 13.34000 275 LEU A CA 1
ATOM 2170 C C . LEU A 1 275 ? 81.72449 92.01534 45.15723 1.000 13.29000 275 LEU A C 1
ATOM 2171 O O . LEU A 1 275 ? 82.06149 91.35335 44.15723 1.000 13.26000 275 LEU A O 1
ATOM 2176 N N . LYS A 1 276 ? 80.66548 92.82934 45.18923 1.000 13.34000 276 LYS A N 1
ATOM 2177 C CA . LYS A 1 276 ? 79.72648 92.99933 44.04623 1.000 13.52000 276 LYS A CA 1
ATOM 2178 C C . LYS A 1 276 ? 80.44148 93.65234 42.85324 1.000 13.60000 276 LYS A C 1
ATOM 2179 O O . LYS A 1 276 ? 79.93248 93.49434 41.72524 1.000 13.61000 276 LYS A O 1
ATOM 2185 N N . THR A 1 277 ? 81.59348 94.30835 43.05724 1.000 13.74000 277 THR A N 1
ATOM 2186 C CA . THR A 1 277 ? 82.39747 94.90636 41.95024 1.000 13.86000 277 THR A CA 1
ATOM 2187 C C . THR A 1 277 ? 83.00148 93.79436 41.07924 1.000 14.00000 277 THR A C 1
ATOM 2188 O O . THR A 1 277 ? 83.42048 94.10737 39.95524 1.000 13.94000 277 THR A O 1
ATOM 2192 N N . LEU A 1 278 ? 83.02449 92.54536 41.56024 1.000 14.26000 278 LEU A N 1
ATOM 2193 C CA . LEU A 1 278 ? 83.63049 91.38637 40.84823 1.000 14.44000 278 LEU A CA 1
ATOM 2194 C C . LEU A 1 278 ? 82.66250 90.80637 39.80723 1.000 14.62000 278 LEU A C 1
ATOM 2195 O O . LEU A 1 278 ? 83.12250 90.00137 38.98023 1.000 14.79000 278 LEU A O 1
ATOM 2200 N N . VAL A 1 279 ? 81.37750 91.17536 39.84723 1.000 14.75000 279 VAL A N 1
ATOM 2201 C CA . VAL A 1 279 ? 80.30950 90.51235 39.03923 1.000 14.90000 279 VAL A CA 1
ATOM 2202 C C . VAL A 1 279 ? 80.40150 90.99336 37.58523 1.000 15.30000 279 VAL A C 1
ATOM 2203 O O . VAL A 1 279 ? 80.46450 90.12836 36.69023 1.000 15.12000 279 VAL A O 1
ATOM 2207 N N . ASN A 1 280 ? 80.38549 92.31336 37.37423 1.000 15.67000 280 ASN A N 1
ATOM 2208 C CA . ASN A 1 280 ? 80.48349 92.97537 36.04423 1.000 16.19000 280 ASN A CA 1
ATOM 2209 C C . ASN A 1 280 ? 81.88249 93.58037 35.91224 1.000 16.29000 280 ASN A C 1
ATOM 2210 O O . ASN A 1 280 ? 82.13548 94.61537 36.54924 1.000 16.51000 280 ASN A O 1
ATOM 2215 N N . THR A 1 281 ? 82.76349 92.94638 35.13224 1.000 16.56000 281 THR A N 1
ATOM 2216 C CA . THR A 1 281 ? 84.21349 93.27039 35.08924 1.000 16.80000 281 THR A CA 1
ATOM 2217 C C . THR A 1 281 ? 84.65249 93.57140 33.65524 1.000 17.31000 281 THR A C 1
ATOM 2218 O O . THR A 1 281 ? 84.08449 92.97740 32.70824 1.000 16.94000 281 THR A O 1
ATOM 2222 N N . GLU A 1 282 ? 85.61848 94.48540 33.52925 1.000 17.92000 282 GLU A N 1
ATOM 2223 C CA . GLU A 1 282 ? 86.33248 94.80541 32.26825 1.000 18.41000 282 GLU A CA 1
ATOM 2224 C C . GLU A 1 282 ? 87.71449 94.15042 32.33825 1.000 18.19000 282 GLU A C 1
ATOM 2225 O O . GLU A 1 282 ? 88.40949 94.35342 33.35525 1.000 17.70000 282 GLU A O 1
ATOM 2231 N N . HIS A 1 283 ? 88.08049 93.39242 31.30124 1.000 18.04000 283 HIS A N 1
ATOM 2232 C CA . HIS A 1 283 ? 89.33250 92.59643 31.22324 1.000 18.17000 283 HIS A CA 1
ATOM 2233 C C . HIS A 1 283 ? 90.21750 93.15544 30.10725 1.000 18.48000 283 HIS A C 1
ATOM 2234 O O . HIS A 1 283 ? 89.74950 93.19044 28.95525 1.000 18.45000 283 HIS A O 1
ATOM 2241 N N . ALA A 1 284 ? 91.42949 93.59544 30.45325 1.000 18.79000 284 ALA A N 1
ATOM 2242 C CA . ALA A 1 284 ? 92.44049 94.12145 29.50625 1.000 19.67000 284 ALA A CA 1
ATOM 2243 C C . ALA A 1 284 ? 93.35750 92.97446 29.07025 1.000 20.26000 284 ALA A C 1
ATOM 2244 O O . ALA A 1 284 ? 94.00750 92.36446 29.93825 1.000 19.84000 284 ALA A O 1
ATOM 2246 N N . TYR A 1 285 ? 93.37250 92.67246 27.77025 1.000 21.78000 285 TYR A N 1
ATOM 2247 C CA . TYR A 1 285 ? 94.27251 91.67347 27.14124 1.000 22.98000 285 TYR A CA 1
ATOM 2248 C C . TYR A 1 285 ? 94.78950 92.25248 25.82225 1.000 23.72000 285 TYR A C 1
ATOM 2249 O O . TYR A 1 285 ? 93.98650 92.41848 24.89225 1.000 23.21000 285 TYR A O 1
ATOM 2258 N N . GLU A 1 286 ? 96.08650 92.56349 25.75825 1.000 25.21000 286 GLU A N 1
ATOM 2259 C CA . GLU A 1 286 ? 96.72250 93.22849 24.59125 1.000 26.38000 286 GLU A CA 1
ATOM 2260 C C . GLU A 1 286 ? 95.94549 94.52949 24.32626 1.000 26.37000 286 GLU A C 1
ATOM 2261 O O . GLU A 1 286 ? 95.85749 95.36249 25.25226 1.000 26.31000 286 GLU A O 1
ATOM 2267 N N A ASN A 1 287 ? 95.38449 94.69349 23.12226 0.500 26.42000 287 ASN A N 1
ATOM 2268 N N B ASN A 1 287 ? 95.38749 94.68249 23.11826 0.500 26.40000 287 ASN A N 1
ATOM 2269 C CA A ASN A 1 287 ? 94.63049 95.90749 22.70926 0.500 26.45000 287 ASN A CA 1
ATOM 2270 C CA B ASN A 1 287 ? 94.63149 95.88349 22.67326 0.500 26.43000 287 ASN A CA 1
ATOM 2271 C C A ASN A 1 287 ? 93.13149 95.70348 22.96126 0.500 26.49000 287 ASN A C 1
ATOM 2272 C C B ASN A 1 287 ? 93.13849 95.70748 22.97826 0.500 26.48000 287 ASN A C 1
ATOM 2273 O O A ASN A 1 287 ? 92.36448 96.65148 22.70026 0.500 26.59000 287 ASN A O 1
ATOM 2274 O O B ASN A 1 287 ? 92.38248 96.67647 22.76826 0.500 26.58000 287 ASN A O 1
ATOM 2283 N N . LYS A 1 288 ? 92.73649 94.52247 23.45625 1.000 26.43000 288 LYS A N 1
ATOM 2284 C CA . LYS A 1 288 ? 91.31550 94.15547 23.69725 1.000 26.15000 288 LYS A CA 1
ATOM 2285 C C . LYS A 1 288 ? 90.89449 94.57546 25.11025 1.000 25.50000 288 LYS A C 1
ATOM 2286 O O . LYS A 1 288 ? 91.66249 94.32746 26.06325 1.000 24.90000 288 LYS A O 1
ATOM 2292 N N . ARG A 1 289 ? 89.72149 95.20345 25.22225 1.000 25.07000 289 ARG A N 1
ATOM 2293 C CA . ARG A 1 289 ? 88.97849 95.40744 26.49125 1.000 24.72000 289 ARG A CA 1
ATOM 2294 C C . ARG A 1 289 ? 87.68449 94.59444 26.39325 1.000 23.87000 289 ARG A C 1
ATOM 2295 O O . ARG A 1 289 ? 86.83349 94.93344 25.54625 1.000 23.61000 289 ARG A O 1
ATOM 2303 N N . ILE A 1 290 ? 87.58050 93.53643 27.20124 1.000 22.80000 290 ILE A N 1
ATOM 2304 C CA . ILE A 1 290 ? 86.48150 92.52943 27.16824 1.000 22.21000 290 ILE A CA 1
ATOM 2305 C C . ILE A 1 290 ? 85.61750 92.73342 28.41624 1.000 21.67000 290 ILE A C 1
ATOM 2306 O O . ILE A 1 290 ? 86.14850 92.56742 29.53224 1.000 21.48000 290 ILE A O 1
ATOM 2311 N N . THR A 1 291 ? 84.34350 93.08541 28.22924 1.000 20.92000 291 THR A N 1
ATOM 2312 C CA . THR A 1 291 ? 83.35550 93.30740 29.31824 1.000 20.48000 291 THR A CA 1
ATOM 2313 C C . THR A 1 291 ? 82.59950 91.99740 29.55723 1.000 19.83000 291 THR A C 1
ATOM 2314 O O . THR A 1 291 ? 81.98051 91.49840 28.59723 1.000 19.66000 291 THR A O 1
ATOM 2318 N N . VAL A 1 292 ? 82.65450 91.46940 30.78323 1.000 19.12000 292 VAL A N 1
ATOM 2319 C CA . VAL A 1 292 ? 82.06951 90.14739 31.15623 1.000 18.68000 292 VAL A CA 1
ATOM 2320 C C . VAL A 1 292 ? 81.08451 90.34838 32.31123 1.000 18.69000 292 VAL A C 1
ATOM 2321 O O . VAL A 1 292 ? 81.44450 91.04138 33.28823 1.000 18.36000 292 VAL A O 1
ATOM 2325 N N . GLU A 1 293 ? 79.89451 89.75738 32.18522 1.000 18.44000 293 GLU A N 1
ATOM 2326 C CA . GLU A 1 293 ? 78.84351 89.73137 33.23622 1.000 18.56000 293 GLU A CA 1
ATOM 2327 C C . GLU A 1 293 ? 78.79452 88.32336 33.83322 1.000 18.36000 293 GLU A C 1
ATOM 2328 O O . GLU A 1 293 ? 78.64152 87.34837 33.06421 1.000 17.98000 293 GLU A O 1
ATOM 2334 N N . GLY A 1 294 ? 78.94552 88.22536 35.15622 1.000 18.18000 294 GLY A N 1
ATOM 2335 C CA . GLY A 1 294 ? 79.00052 86.94336 35.88121 1.000 18.25000 294 GLY A CA 1
ATOM 2336 C C . GLY A 1 294 ? 80.40153 86.36037 35.87021 1.000 18.42000 294 GLY A C 1
ATOM 2337 O O . GLY A 1 294 ? 81.25852 86.85737 35.10822 1.000 18.06000 294 GLY A O 1
ATOM 2338 N N . GLY A 1 295 ? 80.63053 85.33836 36.69621 1.000 18.72000 295 GLY A N 1
ATOM 2339 C CA . GLY A 1 295 ? 81.94553 84.69237 36.85821 1.000 19.21000 295 GLY A CA 1
ATOM 2340 C C . GLY A 1 295 ? 82.79253 85.40437 37.89921 1.000 19.73000 295 GLY A C 1
ATOM 2341 O O . GLY A 1 295 ? 82.68952 86.64437 38.01822 1.000 19.52000 295 GLY A O 1
ATOM 2342 N N . MET A 1 296 ? 83.58053 84.64037 38.65121 1.000 20.54000 296 MET A N 1
ATOM 2343 C CA . MET A 1 296 ? 84.60553 85.16738 39.58721 1.000 21.59000 296 MET A CA 1
ATOM 2344 C C . MET A 1 296 ? 85.89253 85.39439 38.80322 1.000 22.44000 296 MET A C 1
ATOM 2345 O O . MET A 1 296 ? 86.36653 84.48039 38.13421 1.000 22.08000 296 MET A O 1
ATOM 2350 N N . PRO A 1 297 ? 86.48052 86.61039 38.84022 1.000 24.16000 297 PRO A N 1
ATOM 2351 C CA . PRO A 1 297 ? 87.81652 86.82440 38.29422 1.000 25.84000 297 PRO A CA 1
ATOM 2352 C C . PRO A 1 297 ? 88.79853 85.89140 39.02022 1.000 28.35000 297 PRO A C 1
ATOM 2353 O O . PRO A 1 297 ? 88.75752 85.82740 40.24322 1.000 29.38000 297 PRO A O 1
ATOM 2357 N N . SER A 1 298 ? 89.62353 85.17641 38.25322 1.000 31.22000 298 SER A N 1
ATOM 2358 C CA . SER A 1 298 ? 90.53854 84.11341 38.74422 1.000 33.39000 298 SER A CA 1
ATOM 2359 C C . SER A 1 298 ? 91.81153 84.74242 39.32222 1.000 34.80000 298 SER A C 1
ATOM 2360 O O . SER A 1 298 ? 92.75653 84.98642 38.54422 1.000 33.65000 298 SER A O 1
ATOM 2363 N N . GLY A 1 299 ? 91.80953 85.02141 40.63422 1.000 37.80000 299 GLY A N 1
ATOM 2364 C CA . GLY A 1 299 ? 93.00853 85.38842 41.41722 1.000 39.61000 299 GLY A CA 1
ATOM 2365 C C . GLY A 1 299 ? 92.86252 86.67041 42.22923 1.000 42.43000 299 GLY A C 1
ATOM 2366 O O . GLY A 1 299 ? 93.91351 87.23042 42.60123 1.000 44.24000 299 GLY A O 1
ATOM 2367 N N . CYS A 1 300 ? 91.63651 87.12940 42.51823 1.000 44.24000 300 CYS A N 1
ATOM 2368 C CA . CYS A 1 300 ? 91.36151 88.25840 43.45423 1.000 44.90000 300 CYS A CA 1
ATOM 2369 C C . CYS A 1 300 ? 91.74051 87.83840 44.88123 1.000 43.10000 300 CYS A C 1
ATOM 2370 O O . CYS A 1 300 ? 91.97151 86.63140 45.09723 1.000 43.90000 300 CYS A O 1
ATOM 2373 N N . SER A 1 301 ? 91.76950 88.79639 45.81523 1.000 40.02000 301 SER A N 1
ATOM 2374 C CA . SER A 1 301 ? 92.23950 88.62039 47.21623 1.000 38.15000 301 SER A CA 1
ATOM 2375 C C . SER A 1 301 ? 91.59951 87.38239 47.85523 1.000 36.37000 301 SER A C 1
ATOM 2376 O O . SER A 1 301 ? 92.33151 86.61239 48.51223 1.000 37.68000 301 SER A O 1
ATOM 2379 N N . ALA A 1 302 ? 90.28751 87.20838 47.67723 1.000 32.89000 302 ALA A N 1
ATOM 2380 C CA . ALA A 1 302 ? 89.47451 86.19737 48.39322 1.000 30.38000 302 ALA A CA 1
ATOM 2381 C C . ALA A 1 302 ? 88.85752 85.19937 47.40622 1.000 27.62000 302 ALA A C 1
ATOM 2382 O O . ALA A 1 302 ? 87.81452 84.62337 47.75221 1.000 26.30000 302 ALA A O 1
ATOM 2384 N N . THR A 1 303 ? 89.48652 84.97438 46.24422 1.000 25.64000 303 THR A N 1
ATOM 2385 C CA . THR A 1 303 ? 88.95853 84.08238 45.17521 1.000 24.29000 303 THR A CA 1
ATOM 2386 C C . THR A 1 303 ? 88.69954 82.68238 45.74621 1.000 22.28000 303 THR A C 1
ATOM 2387 O O . THR A 1 303 ? 87.57654 82.18037 45.56621 1.000 21.23000 303 THR A O 1
ATOM 2391 N N . SER A 1 304 ? 89.69854 82.07938 46.39921 1.000 20.61000 304 SER A N 1
ATOM 2392 C CA . SER A 1 304 ? 89.60354 80.72138 46.99820 1.000 19.86000 304 SER A CA 1
ATOM 2393 C C . SER A 1 304 ? 88.44754 80.67737 48.00720 1.000 18.71000 304 SER A C 1
ATOM 2394 O O . SER A 1 304 ? 87.63355 79.75236 47.91320 1.000 18.27000 304 SER A O 1
ATOM 2397 N N . ILE A 1 305 ? 88.37054 81.64837 48.91921 1.000 18.01000 305 ILE A N 1
ATOM 2398 C CA . ILE A 1 305 ? 87.32154 81.70936 49.98420 1.000 17.53000 305 ILE A CA 1
ATOM 2399 C C . ILE A 1 305 ? 85.94354 81.86635 49.32420 1.000 16.70000 305 ILE A C 1
ATOM 2400 O O . ILE A 1 305 ? 85.01354 81.13534 49.71620 1.000 16.22000 305 ILE A O 1
ATOM 2405 N N . ILE A 1 306 ? 85.80453 82.78835 48.36821 1.000 16.03000 306 ILE A N 1
ATOM 2406 C CA . ILE A 1 306 ? 84.51353 83.05235 47.66321 1.000 15.58000 306 ILE A CA 1
ATOM 2407 C C . ILE A 1 306 ? 84.07054 81.77835 46.93120 1.000 15.04000 306 ILE A C 1
ATOM 2408 O O . ILE A 1 306 ? 82.88554 81.41034 47.05420 1.000 14.66000 306 ILE A O 1
ATOM 2413 N N . ASN A 1 307 ? 84.97654 81.14636 46.18120 1.000 14.81000 307 ASN A N 1
ATOM 2414 C CA . ASN A 1 307 ? 84.69555 79.88336 45.44220 1.000 14.68000 307 ASN A CA 1
ATOM 2415 C C . ASN A 1 307 ? 84.25656 78.79435 46.42819 1.000 14.02000 307 ASN A C 1
ATOM 2416 O O . ASN A 1 307 ? 83.28456 78.08835 46.13219 1.000 13.82000 307 ASN A O 1
ATOM 2421 N N . THR A 1 308 ? 84.95356 78.65835 47.55819 1.000 13.48000 308 THR A N 1
ATOM 2422 C CA . THR A 1 308 ? 84.64656 77.64735 48.60419 1.000 13.23000 308 THR A CA 1
ATOM 2423 C C . THR A 1 308 ? 83.22656 77.87434 49.13919 1.000 12.89000 308 THR A C 1
ATOM 2424 O O . THR A 1 308 ? 82.46656 76.89333 49.22618 1.000 12.68000 308 THR A O 1
ATOM 2428 N N . ILE A 1 309 ? 82.89155 79.11633 49.49919 1.000 12.50000 309 ILE A N 1
ATOM 2429 C CA . ILE A 1 309 ? 81.55055 79.47732 50.04719 1.000 12.43000 309 ILE A CA 1
ATOM 2430 C C . ILE A 1 309 ? 80.48455 79.06832 49.02319 1.000 12.31000 309 ILE A C 1
ATOM 2431 O O . ILE A 1 309 ? 79.51955 78.38932 49.41218 1.000 12.27000 309 ILE A O 1
ATOM 2436 N N . LEU A 1 310 ? 80.67455 79.42533 47.75319 1.000 12.16000 310 LEU A N 1
ATOM 2437 C CA . LEU A 1 310 ? 79.68955 79.11933 46.68219 1.000 12.26000 310 LEU A CA 1
ATOM 2438 C C . LEU A 1 310 ? 79.53756 77.59933 46.54318 1.000 12.31000 310 LEU A C 1
ATOM 2439 O O . LEU A 1 310 ? 78.39056 77.13232 46.40018 1.000 12.36000 310 LEU A O 1
ATOM 2444 N N . ASN A 1 311 ? 80.64557 76.86033 46.61518 1.000 12.35000 311 ASN A N 1
ATOM 2445 C CA . ASN A 1 311 ? 80.65657 75.37933 46.49118 1.000 12.52000 311 ASN A CA 1
ATOM 2446 C C . ASN A 1 311 ? 79.76758 74.78132 47.59017 1.000 12.39000 311 ASN A C 1
ATOM 2447 O O . ASN A 1 311 ? 78.96758 73.87832 47.28817 1.000 12.40000 311 ASN A O 1
ATOM 2452 N N . ASN A 1 312 ? 79.90457 75.27232 48.82417 1.000 12.36000 312 ASN A N 1
ATOM 2453 C CA . ASN A 1 312 ? 79.10257 74.79731 49.98517 1.000 12.32000 312 ASN A CA 1
ATOM 2454 C C . ASN A 1 312 ? 77.61557 75.06030 49.72417 1.000 12.15000 312 ASN A C 1
ATOM 2455 O O . ASN A 1 312 ? 76.78958 74.15330 49.97717 1.000 12.06000 312 ASN A O 1
ATOM 2460 N N . ILE A 1 313 ? 77.27957 76.25730 49.24218 1.000 11.93000 313 ILE A N 1
ATOM 2461 C CA . ILE A 1 313 ? 75.86156 76.66230 49.00618 1.000 11.91000 313 ILE A CA 1
ATOM 2462 C C . ILE A 1 313 ? 75.30257 75.83530 47.83917 1.000 11.80000 313 ILE A C 1
ATOM 2463 O O . ILE A 1 313 ? 74.14057 75.41329 47.93617 1.000 11.76000 313 ILE A O 1
ATOM 2468 N N . TYR A 1 314 ? 76.10557 75.57831 46.79717 1.000 11.96000 314 TYR A N 1
ATOM 2469 C CA . TYR A 1 314 ? 75.69858 74.81331 45.58717 1.000 11.99000 314 TYR A CA 1
ATOM 2470 C C . TYR A 1 314 ? 75.23759 73.40030 45.97716 1.000 11.86000 314 TYR A C 1
ATOM 2471 O O . TYR A 1 314 ? 74.21759 72.92930 45.43516 1.000 11.62000 314 TYR A O 1
ATOM 2480 N N . VAL A 1 315 ? 75.95559 72.74530 46.89216 1.000 11.64000 315 VAL A N 1
ATOM 2481 C CA . VAL A 1 315 ? 75.64360 71.35630 47.34016 1.000 11.69000 315 VAL A CA 1
ATOM 2482 C C . VAL A 1 315 ? 74.31259 71.35929 48.10916 1.000 11.60000 315 VAL A C 1
ATOM 2483 O O . VAL A 1 315 ? 73.47660 70.49529 47.82415 1.000 11.52000 315 VAL A O 1
ATOM 2487 N N . LEU A 1 316 ? 74.12259 72.29529 49.04216 1.000 11.70000 316 LEU A N 1
ATOM 2488 C CA . LEU A 1 316 ? 72.86559 72.42228 49.83216 1.000 11.76000 316 LEU A CA 1
ATOM 2489 C C . LEU A 1 316 ? 71.68859 72.69228 48.88416 1.000 11.78000 316 LEU A C 1
ATOM 2490 O O . LEU A 1 316 ? 70.63259 72.03627 49.03815 1.000 11.62000 316 LEU A O 1
ATOM 2495 N N . TYR A 1 317 ? 71.87958 73.61528 47.93716 1.000 11.84000 317 TYR A N 1
ATOM 2496 C CA . TYR A 1 317 ? 70.89458 74.01828 46.89816 1.000 11.95000 317 TYR A CA 1
ATOM 2497 C C . TYR A 1 317 ? 70.48759 72.80028 46.05716 1.000 12.05000 317 TYR A C 1
ATOM 2498 O O . TYR A 1 317 ? 69.27759 72.53427 45.94515 1.000 11.92000 317 TYR A O 1
ATOM 2507 N N . ALA A 1 318 ? 71.46359 72.08929 45.47816 1.000 12.22000 318 ALA A N 1
ATOM 2508 C CA . ALA A 1 318 ? 71.23360 70.94029 44.56915 1.000 12.40000 318 ALA A CA 1
ATOM 2509 C C . ALA A 1 318 ? 70.45761 69.84028 45.30615 1.000 12.62000 318 ALA A C 1
ATOM 2510 O O . ALA A 1 318 ? 69.46661 69.33328 44.74914 1.000 12.71000 318 ALA A O 1
ATOM 2512 N N . LEU A 1 319 ? 70.87961 69.49628 46.52415 1.000 12.72000 319 LEU A N 1
ATOM 2513 C CA . LEU A 1 319 ? 70.22961 68.44027 47.34514 1.000 12.88000 319 LEU A CA 1
ATOM 2514 C C . LEU A 1 319 ? 68.80361 68.86726 47.71214 1.000 13.03000 319 LEU A C 1
ATOM 2515 O O . LEU A 1 319 ? 67.90361 68.01026 47.64314 1.000 12.85000 319 LEU A O 1
ATOM 2520 N N . ARG A 1 320 ? 68.60360 70.13626 48.07315 1.000 13.25000 320 ARG A N 1
ATOM 2521 C CA . ARG A 1 320 ? 67.26760 70.67325 48.44715 1.000 13.60000 320 ARG A CA 1
ATOM 2522 C C . ARG A 1 320 ? 66.36760 70.78425 47.21415 1.000 13.75000 320 ARG A C 1
ATOM 2523 O O . ARG A 1 320 ? 65.13560 70.68524 47.39214 1.000 13.74000 320 ARG A O 1
ATOM 2531 N N . ARG A 1 321 ? 66.94160 70.99126 46.02615 1.000 14.06000 321 ARG A N 1
ATOM 2532 C CA . ARG A 1 321 ? 66.16860 71.09926 44.75715 1.000 14.59000 321 ARG A CA 1
ATOM 2533 C C . ARG A 1 321 ? 65.64161 69.71226 44.36714 1.000 15.06000 321 ARG A C 1
ATOM 2534 O O . ARG A 1 321 ? 64.55661 69.65325 43.75014 1.000 15.16000 321 ARG A O 1
ATOM 2542 N N . HIS A 1 322 ? 66.36261 68.64226 44.73314 1.000 15.50000 322 HIS A N 1
ATOM 2543 C CA . HIS A 1 322 ? 66.02862 67.23326 44.38313 1.000 16.03000 322 HIS A CA 1
ATOM 2544 C C . HIS A 1 322 ? 65.22762 66.55425 45.50013 1.000 16.43000 322 HIS A C 1
ATOM 2545 O O . HIS A 1 322 ? 64.33363 65.75525 45.16513 1.000 16.45000 322 HIS A O 1
ATOM 2552 N N . TYR A 1 323 ? 65.55362 66.82925 46.76613 1.000 16.99000 323 TYR A N 1
ATOM 2553 C CA . TYR A 1 323 ? 65.05962 66.07424 47.94813 1.000 17.56000 323 TYR A CA 1
ATOM 2554 C C . TYR A 1 323 ? 64.26862 66.98423 48.89613 1.000 18.08000 323 TYR A C 1
ATOM 2555 O O . TYR A 1 323 ? 64.59961 68.18024 49.02313 1.000 18.00000 323 TYR A O 1
ATOM 2564 N N . GLU A 1 324 ? 63.27462 66.40123 49.57113 1.000 18.79000 324 GLU A N 1
ATOM 2565 C CA . GLU A 1 324 ? 62.57862 66.98422 50.74913 1.000 19.22000 324 GLU A CA 1
ATOM 2566 C C . GLU A 1 324 ? 63.42262 66.70622 52.00213 1.000 18.81000 324 GLU A C 1
ATOM 2567 O O . GLU A 1 324 ? 64.07562 65.64722 52.04913 1.000 18.50000 324 GLU A O 1
ATOM 2573 N N . GLY A 1 325 ? 63.41661 67.63522 52.96413 1.000 18.51000 325 GLY A N 1
ATOM 2574 C CA . GLY A 1 325 ? 63.95361 67.44521 54.32513 1.000 18.40000 325 GLY A CA 1
ATOM 2575 C C . GLY A 1 325 ? 65.47261 67.43522 54.37913 1.000 18.25000 325 GLY A C 1
ATOM 2576 O O . GLY A 1 325 ? 66.01161 66.82322 55.31913 1.000 18.50000 325 GLY A O 1
ATOM 2577 N N . VAL A 1 326 ? 66.15061 68.09323 53.43014 1.000 17.96000 326 VAL A N 1
ATOM 2578 C CA . VAL A 1 326 ? 67.64161 68.19924 53.41114 1.000 17.99000 326 VAL A CA 1
ATOM 2579 C C . VAL A 1 326 ? 68.05860 69.35824 54.31514 1.000 18.08000 326 VAL A C 1
ATOM 2580 O O . VAL A 1 326 ? 67.52559 70.47223 54.13615 1.000 18.06000 326 VAL A O 1
ATOM 2584 N N . GLU A 1 327 ? 68.99060 69.08924 55.23314 1.000 18.49000 327 GLU A N 1
ATOM 2585 C CA . GLU A 1 327 ? 69.58159 70.06724 56.18115 1.000 18.79000 327 GLU A CA 1
ATOM 2586 C C . GLU A 1 327 ? 71.10659 69.92625 56.11515 1.000 18.88000 327 GLU A C 1
ATOM 2587 O O . GLU A 1 327 ? 71.58360 68.97625 55.46814 1.000 18.28000 327 GLU A O 1
ATOM 2593 N N . LEU A 1 328 ? 71.84159 70.82525 56.77215 1.000 19.38000 328 LEU A N 1
ATOM 2594 C CA . LEU A 1 328 ? 73.33059 70.83226 56.75415 1.000 19.87000 328 LEU A CA 1
ATOM 2595 C C . LEU A 1 328 ? 73.88859 69.53426 57.36015 1.000 20.37000 328 LEU A C 1
ATOM 2596 O O . LEU A 1 328 ? 75.04360 69.20627 57.04015 1.000 20.78000 328 LEU A O 1
ATOM 2601 N N . ASP A 1 329 ? 73.11460 68.81325 58.18315 1.000 20.67000 329 ASP A N 1
ATOM 2602 C CA . ASP A 1 329 ? 73.57560 67.57225 58.86914 1.000 20.87000 329 ASP A CA 1
ATOM 2603 C C . ASP A 1 329 ? 73.19661 66.31925 58.06114 1.000 20.00000 329 ASP A C 1
ATOM 2604 O O . ASP A 1 329 ? 73.53662 65.21125 58.52213 1.000 19.74000 329 ASP A O 1
ATOM 2609 N N . THR A 1 330 ? 72.53661 66.47425 56.90514 1.000 19.06000 330 THR A N 1
ATOM 2610 C CA . THR A 1 330 ? 72.17262 65.36325 55.97913 1.000 18.43000 330 THR A CA 1
ATOM 2611 C C . THR A 1 330 ? 73.44462 64.77726 55.35413 1.000 17.68000 330 THR A C 1
ATOM 2612 O O . THR A 1 330 ? 73.46063 63.57826 55.02113 1.000 17.37000 330 THR A O 1
ATOM 2616 N N . TYR A 1 331 ? 74.46162 65.61827 55.18614 1.000 17.03000 331 TYR A N 1
ATOM 2617 C CA . TYR A 1 331 ? 75.75962 65.28628 54.55614 1.000 16.58000 331 TYR A CA 1
ATOM 2618 C C . TYR A 1 331 ? 76.85162 66.07028 55.28414 1.000 16.34000 331 TYR A C 1
ATOM 2619 O O . TYR A 1 331 ? 76.54261 66.93128 56.13314 1.000 16.54000 331 TYR A O 1
ATOM 2628 N N . THR A 1 332 ? 78.10162 65.78429 54.93714 1.000 15.76000 332 THR A N 1
ATOM 2629 C CA . THR A 1 332 ? 79.29161 66.55129 55.36814 1.000 15.44000 332 THR A CA 1
ATOM 2630 C C . THR A 1 332 ? 80.11861 66.83230 54.11515 1.000 15.22000 332 THR A C 1
ATOM 2631 O O . THR A 1 332 ? 80.05262 66.02331 53.17014 1.000 15.15000 332 THR A O 1
ATOM 2635 N N . MET A 1 333 ? 80.85961 67.93231 54.09215 1.000 14.94000 333 MET A N 1
ATOM 2636 C CA . MET A 1 333 ? 81.72561 68.23832 52.93215 1.000 14.95000 333 MET A CA 1
ATOM 2637 C C . MET A 1 333 ? 82.87160 69.14932 53.35816 1.000 14.71000 333 MET A C 1
ATOM 2638 O O . MET A 1 333 ? 82.78260 69.79832 54.42016 1.000 14.33000 333 MET A O 1
ATOM 2643 N N . ILE A 1 334 ? 83.93660 69.12733 52.56316 1.000 14.70000 334 ILE A N 1
ATOM 2644 C CA . ILE A 1 334 ? 85.03960 70.11833 52.63416 1.000 14.75000 334 ILE A CA 1
ATOM 2645 C C . ILE A 1 334 ? 85.36360 70.52134 51.19616 1.000 14.84000 334 ILE A C 1
ATOM 2646 O O . ILE A 1 334 ? 85.28860 69.65834 50.29216 1.000 14.63000 334 ILE A O 1
ATOM 2651 N N . SER A 1 335 ? 85.63659 71.80634 51.00017 1.000 14.97000 335 SER A N 1
ATOM 2652 C CA . SER A 1 335 ? 85.89959 72.41735 49.67717 1.000 15.16000 335 SER A CA 1
ATOM 2653 C C . SER A 1 335 ? 87.15258 73.28836 49.76918 1.000 15.15000 335 SER A C 1
ATOM 2654 O O . SER A 1 335 ? 87.42258 73.85135 50.84518 1.000 14.77000 335 SER A O 1
ATOM 2657 N N . TYR A 1 336 ? 87.91558 73.34036 48.68118 1.000 15.65000 336 TYR A N 1
ATOM 2658 C CA . TYR A 1 336 ? 88.97658 74.34837 48.44318 1.000 16.07000 336 TYR A CA 1
ATOM 2659 C C . TYR A 1 336 ? 88.76158 74.86637 47.02318 1.000 16.37000 336 TYR A C 1
ATOM 2660 O O . TYR A 1 336 ? 89.17058 74.18838 46.06818 1.000 16.11000 336 TYR A O 1
ATOM 2669 N N . GLY A 1 337 ? 88.08057 76.00637 46.89919 1.000 16.79000 337 GLY A N 1
ATOM 2670 C CA . GLY A 1 337 ? 87.60657 76.51637 45.60419 1.000 17.29000 337 GLY A CA 1
ATOM 2671 C C . GLY A 1 337 ? 86.69858 75.49937 44.93918 1.000 17.77000 337 GLY A C 1
ATOM 2672 O O . GLY A 1 337 ? 85.73658 75.07036 45.59018 1.000 17.89000 337 GLY A O 1
ATOM 2673 N N . ASP A 1 338 ? 87.02758 75.08038 43.71318 1.000 18.27000 338 ASP A N 1
ATOM 2674 C CA . ASP A 1 338 ? 86.20558 74.13037 42.91718 1.000 19.02000 338 ASP A CA 1
ATOM 2675 C C . ASP A 1 338 ? 86.38259 72.69937 43.44617 1.000 19.02000 338 ASP A C 1
ATOM 2676 O O . ASP A 1 338 ? 85.50860 71.86637 43.16217 1.000 19.44000 338 ASP A O 1
ATOM 2681 N N . ASP A 1 339 ? 87.46759 72.41738 44.17517 1.000 19.09000 339 ASP A N 1
ATOM 2682 C CA . ASP A 1 339 ? 87.75160 71.06938 44.73617 1.000 19.26000 339 ASP A CA 1
ATOM 2683 C C . ASP A 1 339 ? 86.78460 70.79137 45.88917 1.000 18.54000 339 ASP A C 1
ATOM 2684 O O . ASP A 1 339 ? 86.53559 71.70136 46.70717 1.000 17.80000 339 ASP A O 1
ATOM 2689 N N . ILE A 1 340 ? 86.26361 69.56936 45.95316 1.000 18.07000 340 ILE A N 1
ATOM 2690 C CA . ILE A 1 340 ? 85.21261 69.19735 46.93916 1.000 17.94000 340 ILE A CA 1
ATOM 2691 C C . ILE A 1 340 ? 85.23962 67.68835 47.19115 1.000 17.62000 340 ILE A C 1
ATOM 2692 O O . ILE A 1 340 ? 85.36462 66.91036 46.22415 1.000 17.79000 340 ILE A O 1
ATOM 2697 N N . VAL A 1 341 ? 85.11962 67.32035 48.46415 1.000 17.10000 341 VAL A N 1
ATOM 2698 C CA . VAL A 1 341 ? 84.77162 65.95735 48.94815 1.000 16.89000 341 VAL A CA 1
ATOM 2699 C C . VAL A 1 341 ? 83.43762 66.09234 49.68715 1.000 16.43000 341 VAL A C 1
ATOM 2700 O O . VAL A 1 341 ? 83.36062 66.95033 50.58615 1.000 16.35000 341 VAL A O 1
ATOM 2704 N N . VAL A 1 342 ? 82.41663 65.33633 49.27214 1.000 16.03000 342 VAL A N 1
ATOM 2705 C CA . VAL A 1 342 ? 81.11363 65.21232 49.99414 1.000 15.87000 342 VAL A CA 1
ATOM 2706 C C . VAL A 1 342 ? 81.00263 63.77832 50.51614 1.000 15.68000 342 VAL A C 1
ATOM 2707 O O . VAL A 1 342 ? 81.50064 62.85933 49.83413 1.000 15.49000 342 VAL A O 1
ATOM 2711 N N . ALA A 1 343 ? 80.34963 63.59831 51.66514 1.000 15.44000 343 ALA A N 1
ATOM 2712 C CA . ALA A 1 343 ? 80.06864 62.28031 52.27213 1.000 15.33000 343 ALA A CA 1
ATOM 2713 C C . ALA A 1 343 ? 78.70064 62.31130 52.95713 1.000 15.47000 343 ALA A C 1
ATOM 2714 O O . ALA A 1 343 ? 78.25663 63.39530 53.38613 1.000 15.23000 343 ALA A O 1
ATOM 2716 N N . SER A 1 344 ? 78.05664 61.15030 53.04413 1.000 15.72000 344 SER A N 1
ATOM 2717 C CA . SER A 1 344 ? 76.75264 60.97129 53.72312 1.000 16.04000 344 SER A CA 1
ATOM 2718 C C . SER A 1 344 ? 76.55665 59.49528 54.05812 1.000 16.56000 344 SER A C 1
ATOM 2719 O O . SER A 1 344 ? 77.08766 58.64329 53.31612 1.000 16.20000 344 SER A O 1
ATOM 2722 N N . ASP A 1 345 ? 75.81565 59.22028 55.13312 1.000 17.41000 345 ASP A N 1
ATOM 2723 C CA . ASP A 1 345 ? 75.34966 57.85327 55.48511 1.000 18.18000 345 ASP A CA 1
ATOM 2724 C C . ASP A 1 345 ? 74.13466 57.51527 54.61111 1.000 18.69000 345 ASP A C 1
ATOM 2725 O O . ASP A 1 345 ? 73.82967 56.31827 54.47810 1.000 18.67000 345 ASP A O 1
ATOM 2730 N N . TYR A 1 346 ? 73.48166 58.52327 54.02211 1.000 19.16000 346 TYR A N 1
ATOM 2731 C CA . TYR A 1 346 ? 72.35966 58.34526 53.06311 1.000 19.57000 346 TYR A CA 1
ATOM 2732 C C . TYR A 1 346 ? 72.92166 58.04227 51.67111 1.000 19.44000 346 TYR A C 1
ATOM 2733 O O . TYR A 1 346 ? 73.98666 58.58228 51.31011 1.000 19.10000 346 TYR A O 1
ATOM 2742 N N . ASP A 1 347 ? 72.21667 57.19427 50.91711 1.000 19.34000 347 ASP A N 1
ATOM 2743 C CA . ASP A 1 347 ? 72.53967 56.85628 49.50611 1.000 19.33000 347 ASP A CA 1
ATOM 2744 C C . ASP A 1 347 ? 72.01767 57.98428 48.61111 1.000 19.42000 347 ASP A C 1
ATOM 2745 O O . ASP A 1 347 ? 71.03767 57.75427 47.87211 1.000 19.67000 347 ASP A O 1
ATOM 2750 N N . LEU A 1 348 ? 72.65666 59.15528 48.68911 1.000 19.50000 348 LEU A N 1
ATOM 2751 C CA . LEU A 1 348 ? 72.33165 60.35028 47.86812 1.000 19.28000 348 LEU A CA 1
ATOM 2752 C C . LEU A 1 348 ? 72.63966 60.01829 46.40512 1.000 19.30000 348 LEU A C 1
ATOM 2753 O O . LEU A 1 348 ? 73.66866 59.35929 46.14811 1.000 19.11000 348 LEU A O 1
ATOM 2758 N N . ASP A 1 349 ? 71.76166 60.43829 45.49312 1.000 19.11000 349 ASP A N 1
ATOM 2759 C CA . ASP A 1 349 ? 71.83766 60.12829 44.04312 1.000 19.11000 349 ASP A CA 1
ATOM 2760 C C . ASP A 1 349 ? 72.50865 61.31030 43.33312 1.000 19.02000 349 ASP A C 1
ATOM 2761 O O . ASP A 1 349 ? 71.78665 62.20530 42.84512 1.000 19.04000 349 ASP A O 1
ATOM 2766 N N . PHE A 1 350 ? 73.84565 61.32131 43.28612 1.000 19.12000 350 PHE A N 1
ATOM 2767 C CA . PHE A 1 350 ? 74.64365 62.46231 42.76013 1.000 19.06000 350 PHE A CA 1
ATOM 2768 C C . PHE A 1 350 ? 74.46465 62.57632 41.24613 1.000 18.99000 350 PHE A C 1
ATOM 2769 O O . PHE A 1 350 ? 74.52664 63.71032 40.72613 1.000 18.69000 350 PHE A O 1
ATOM 2777 N N . GLU A 1 351 ? 74.23166 61.45132 40.56412 1.000 18.96000 351 GLU A N 1
ATOM 2778 C CA . GLU A 1 351 ? 73.91566 61.44232 39.11212 1.000 19.00000 351 GLU A CA 1
ATOM 2779 C C . GLU A 1 351 ? 72.66765 62.30031 38.87112 1.000 18.80000 351 GLU A C 1
ATOM 2780 O O . GLU A 1 351 ? 72.66865 63.07332 37.89713 1.000 18.76000 351 GLU A O 1
ATOM 2786 N N . ALA A 1 352 ? 71.65965 62.18331 39.74212 1.000 18.58000 352 ALA A N 1
ATOM 2787 C CA . ALA A 1 352 ? 70.35865 62.88230 39.61712 1.000 18.36000 352 ALA A CA 1
ATOM 2788 C C . ALA A 1 352 ? 70.51164 64.37930 39.92213 1.000 18.04000 352 ALA A C 1
ATOM 2789 O O . ALA A 1 352 ? 69.60964 65.13630 39.52613 1.000 18.35000 352 ALA A O 1
ATOM 2791 N N . LEU A 1 353 ? 71.59964 64.79730 40.58313 1.000 17.59000 353 LEU A N 1
ATOM 2792 C CA . LEU A 1 353 ? 71.84063 66.22130 40.95414 1.000 17.21000 353 LEU A CA 1
ATOM 2793 C C . LEU A 1 353 ? 72.36963 67.01031 39.74514 1.000 17.17000 353 LEU A C 1
ATOM 2794 O O . LEU A 1 353 ? 72.33662 68.25431 39.80214 1.000 16.86000 353 LEU A O 1
ATOM 2799 N N . LYS A 1 354 ? 72.83263 66.32832 38.69214 1.000 17.09000 354 LYS A N 1
ATOM 2800 C CA . LYS A 1 354 ? 73.45163 66.97032 37.49914 1.000 17.16000 354 LYS A CA 1
ATOM 2801 C C . LYS A 1 354 ? 72.57062 68.11332 36.98814 1.000 17.01000 354 LYS A C 1
ATOM 2802 O O . LYS A 1 354 ? 73.05462 69.23632 36.86515 1.000 16.89000 354 LYS A O 1
ATOM 2808 N N . PRO A 1 355 ? 71.26963 67.89231 36.67314 1.000 16.89000 355 PRO A N 1
ATOM 2809 C CA . PRO A 1 355 ? 70.41462 68.97331 36.17114 1.000 16.78000 355 PRO A CA 1
ATOM 2810 C C . PRO A 1 355 ? 70.19661 70.11131 37.18315 1.000 16.66000 355 PRO A C 1
ATOM 2811 O O . PRO A 1 355 ? 69.97061 71.23031 36.75815 1.000 16.52000 355 PRO A O 1
ATOM 2815 N N . HIS A 1 356 ? 70.27761 69.81730 38.48315 1.000 16.47000 356 HIS A N 1
ATOM 2816 C CA . HIS A 1 356 ? 70.08961 70.81530 39.57215 1.000 16.48000 356 HIS A CA 1
ATOM 2817 C C . HIS A 1 356 ? 71.29760 71.76030 39.60815 1.000 16.46000 356 HIS A C 1
ATOM 2818 O O . HIS A 1 356 ? 71.08859 72.97530 39.76916 1.000 16.59000 356 HIS A O 1
ATOM 2825 N N . PHE A 1 357 ? 72.51660 71.23931 39.43115 1.000 16.44000 357 PHE A N 1
ATOM 2826 C CA . PHE A 1 357 ? 73.74460 72.06632 39.28016 1.000 16.45000 357 PHE A CA 1
ATOM 2827 C C . PHE A 1 357 ? 73.64460 72.89332 37.98816 1.000 16.74000 357 PHE A C 1
ATOM 2828 O O . PHE A 1 357 ? 74.07059 74.06332 37.99716 1.000 16.30000 357 PHE A O 1
ATOM 2836 N N . LYS A 1 358 ? 73.09160 72.31632 36.91516 1.000 17.25000 358 LYS A N 1
ATOM 2837 C CA . LYS A 1 358 ? 72.91560 73.00233 35.60216 1.000 17.84000 358 LYS A CA 1
ATOM 2838 C C . LYS A 1 358 ? 72.03659 74.25032 35.77116 1.000 17.37000 358 LYS A C 1
ATOM 2839 O O . LYS A 1 358 ? 72.25959 75.22532 35.02817 1.000 17.07000 358 LYS A O 1
ATOM 2845 N N . SER A 1 359 ? 71.08159 74.24031 36.70616 1.000 17.13000 359 SER A N 1
ATOM 2846 C CA . SER A 1 359 ? 70.17158 75.39131 36.96216 1.000 17.16000 359 SER A CA 1
ATOM 2847 C C . SER A 1 359 ? 70.96358 76.58031 37.53217 1.000 17.54000 359 SER A C 1
ATOM 2848 O O . SER A 1 359 ? 70.43057 77.70931 37.47217 1.000 17.58000 359 SER A O 1
ATOM 2851 N N . LEU A 1 360 ? 72.18358 76.33131 38.04217 1.000 17.79000 360 LEU A N 1
ATOM 2852 C CA . LEU A 1 360 ? 73.16357 77.34732 38.53317 1.000 18.34000 360 LEU A CA 1
ATOM 2853 C C . LEU A 1 360 ? 74.20057 77.67533 37.45018 1.000 18.19000 360 LEU A C 1
ATOM 2854 O O . LEU A 1 360 ? 75.08357 78.50833 37.73418 1.000 18.12000 360 LEU A O 1
ATOM 2859 N N . GLY A 1 361 ? 74.12758 77.01733 36.29017 1.000 18.05000 361 GLY A N 1
ATOM 2860 C CA . GLY A 1 361 ? 75.09758 77.16034 35.18518 1.000 18.06000 361 GLY A CA 1
ATOM 2861 C C . GLY A 1 361 ? 76.34058 76.30235 35.37217 1.000 17.94000 361 GLY A C 1
ATOM 2862 O O . GLY A 1 361 ? 77.29758 76.49135 34.59218 1.000 17.77000 361 GLY A O 1
ATOM 2863 N N . GLN A 1 362 ? 76.33259 75.37734 36.33817 1.000 17.87000 362 GLN A N 1
ATOM 2864 C CA . GLN A 1 362 ? 77.50359 74.52935 36.69417 1.000 17.87000 362 GLN A CA 1
ATOM 2865 C C . GLN A 1 362 ? 77.29560 73.10635 36.15816 1.000 18.31000 362 GLN A C 1
ATOM 2866 O O . GLN A 1 362 ? 76.17760 72.57634 36.28616 1.000 18.49000 362 GLN A O 1
ATOM 2872 N N . THR A 1 363 ? 78.34960 72.52036 35.58616 1.000 18.66000 363 THR A N 1
ATOM 2873 C CA . THR A 1 363 ? 78.38561 71.14536 35.02516 1.000 19.26000 363 THR A CA 1
ATOM 2874 C C . THR A 1 363 ? 79.24161 70.27536 35.94616 1.000 19.40000 363 THR A C 1
ATOM 2875 O O . THR A 1 363 ? 80.45361 70.53937 36.01916 1.000 19.63000 363 THR A O 1
ATOM 2879 N N . ILE A 1 364 ? 78.64362 69.29335 36.62615 1.000 19.73000 364 ILE A N 1
ATOM 2880 C CA . ILE A 1 364 ? 79.38562 68.36635 37.53315 1.000 20.20000 364 ILE A CA 1
ATOM 2881 C C . ILE A 1 364 ? 79.55263 67.01136 36.84115 1.000 20.80000 364 ILE A C 1
ATOM 2882 O O . ILE A 1 364 ? 78.63163 66.57936 36.12414 1.000 20.29000 364 ILE A O 1
ATOM 2887 N N . THR A 1 365 ? 80.70263 66.37736 37.06815 1.000 21.50000 365 THR A N 1
ATOM 2888 C CA . THR A 1 365 ? 81.03164 64.99737 36.63014 1.000 22.52000 365 THR A CA 1
ATOM 2889 C C . THR A 1 365 ? 81.83364 64.32937 37.74014 1.000 23.55000 365 THR A C 1
ATOM 2890 O O . THR A 1 365 ? 82.41664 65.02137 38.57414 1.000 23.08000 365 THR A O 1
ATOM 2894 N N . PRO A 1 366 ? 81.87565 62.97937 37.80414 1.000 25.11000 366 PRO A N 1
ATOM 2895 C CA . PRO A 1 366 ? 82.78265 62.29237 38.71913 1.000 26.37000 366 PRO A CA 1
ATOM 2896 C C . PRO A 1 366 ? 84.23865 62.68438 38.41914 1.000 28.04000 366 PRO A C 1
ATOM 2897 O O . PRO A 1 366 ? 84.58365 62.79038 37.25514 1.000 28.25000 366 PRO A O 1
ATOM 2901 N N . ALA A 1 367 ? 85.03965 62.92138 39.46214 1.000 30.21000 367 ALA A N 1
ATOM 2902 C CA . ALA A 1 367 ? 86.49365 63.19239 39.36714 1.000 32.61000 367 ALA A CA 1
ATOM 2903 C C . ALA A 1 367 ? 87.21466 61.92439 38.88414 1.000 35.38000 367 ALA A C 1
ATOM 2904 O O . ALA A 1 367 ? 88.29566 62.06140 38.28114 1.000 35.88000 367 ALA A O 1
ATOM 2906 N N . ASP A 1 368 ? 86.62666 60.75039 39.15513 1.000 38.43000 368 ASP A N 1
ATOM 2907 C CA . ASP A 1 368 ? 87.11067 59.40639 38.73413 1.000 41.62000 368 ASP A CA 1
ATOM 2908 C C . ASP A 1 368 ? 86.54967 59.08939 37.34113 1.000 43.93000 368 ASP A C 1
ATOM 2909 O O . ASP A 1 368 ? 85.36167 59.38539 37.10313 1.000 44.20000 368 ASP A O 1
ATOM 2914 N N . LYS A 1 369 ? 87.36868 58.50040 36.45913 1.000 46.68000 369 LYS A N 1
ATOM 2915 C CA . LYS A 1 369 ? 87.00568 58.21240 35.04213 1.000 48.27000 369 LYS A CA 1
ATOM 2916 C C . LYS A 1 369 ? 86.76969 56.70840 34.84512 1.000 49.40000 369 LYS A C 1
ATOM 2917 O O . LYS A 1 369 ? 86.73269 56.26941 33.67712 1.000 50.18000 369 LYS A O 1
ATOM 2923 N N . SER A 1 370 ? 86.60269 55.95140 35.93712 1.000 50.45000 370 SER A N 1
ATOM 2924 C CA . SER A 1 370 ? 86.13070 54.54040 35.92411 1.000 50.67000 370 SER A CA 1
ATOM 2925 C C . SER A 1 370 ? 84.69970 54.49539 35.37211 1.000 50.52000 370 SER A C 1
ATOM 2926 O O . SER A 1 370 ? 84.34871 53.49439 34.71411 1.000 51.72000 370 SER A O 1
ATOM 2929 N N . ASP A 1 371 ? 83.91369 55.54539 35.63911 1.000 49.85000 371 ASP A N 1
ATOM 2930 C CA . ASP A 1 371 ? 82.55469 55.76138 35.07211 1.000 48.51000 371 ASP A CA 1
ATOM 2931 C C . ASP A 1 371 ? 82.34469 57.26538 34.86412 1.000 46.66000 371 ASP A C 1
ATOM 2932 O O . ASP A 1 371 ? 82.94768 58.05738 35.61612 1.000 47.04000 371 ASP A O 1
ATOM 2937 N N . LYS A 1 372 ? 81.53168 57.63338 33.86712 1.000 44.54000 372 LYS A N 1
ATOM 2938 C CA . LYS A 1 372 ? 81.08468 59.03038 33.60412 1.000 42.14000 372 LYS A CA 1
ATOM 2939 C C . LYS A 1 372 ? 79.88567 59.35937 34.50512 1.000 39.40000 372 LYS A C 1
ATOM 2940 O O . LYS A 1 372 ? 79.49367 60.54837 34.55312 1.000 39.06000 372 LYS A O 1
ATOM 2946 N N . GLY A 1 373 ? 79.32268 58.34136 35.17012 1.000 35.79000 373 GLY A N 1
ATOM 2947 C CA . GLY A 1 373 ? 78.22468 58.47535 36.14712 1.000 32.83000 373 GLY A CA 1
ATOM 2948 C C . GLY A 1 373 ? 78.71168 58.29935 37.57612 1.000 30.19000 373 GLY A C 1
ATOM 2949 O O . GLY A 1 373 ? 79.67068 57.53136 37.79211 1.000 29.98000 373 GLY A O 1
ATOM 2950 N N . PHE A 1 374 ? 78.07267 58.99134 38.52312 1.000 27.32000 374 PHE A N 1
ATOM 2951 C CA . PHE A 1 374 ? 78.32867 58.87434 39.98212 1.000 25.44000 374 PHE A CA 1
ATOM 2952 C C . PHE A 1 374 ? 77.75668 57.54734 40.49011 1.000 24.58000 374 PHE A C 1
ATOM 2953 O O . PHE A 1 374 ? 76.72268 57.09833 39.95811 1.000 23.98000 374 PHE A O 1
ATOM 2961 N N . VAL A 1 375 ? 78.40368 56.95734 41.50011 1.000 23.52000 375 VAL A N 1
ATOM 2962 C CA . VAL A 1 375 ? 78.00469 55.65733 42.11611 1.000 23.25000 375 VAL A CA 1
ATOM 2963 C C . VAL A 1 375 ? 78.16068 55.75833 43.63811 1.000 22.65000 375 VAL A C 1
ATOM 2964 O O . VAL A 1 375 ? 78.87068 56.67033 44.10711 1.000 22.67000 375 VAL A O 1
ATOM 2968 N N . LEU A 1 376 ? 77.50369 54.85532 44.37010 1.000 22.09000 376 LEU A N 1
ATOM 2969 C CA . LEU A 1 376 ? 77.56069 54.76332 45.85210 1.000 21.77000 376 LEU A CA 1
ATOM 2970 C C . LEU A 1 376 ? 78.78769 53.94632 46.26110 1.000 21.33000 376 LEU A C 1
ATOM 2971 O O . LEU A 1 376 ? 79.36470 53.27633 45.38610 1.000 21.44000 376 LEU A O 1
ATOM 2976 N N . GLY A 1 377 ? 79.16469 54.01332 47.54110 1.000 20.77000 377 GLY A N 1
ATOM 2977 C CA . GLY A 1 377 ? 80.06869 53.04732 48.19710 1.000 20.62000 377 GLY A CA 1
ATOM 2978 C C . GLY A 1 377 ? 81.54269 53.38933 48.05510 1.000 20.54000 377 GLY A C 1
ATOM 2979 O O . GLY A 1 377 ? 82.36270 52.58133 48.52010 1.000 20.82000 377 GLY A O 1
ATOM 2980 N N . HIS A 1 378 ? 81.89369 54.52534 47.44711 1.000 20.33000 378 HIS A N 1
ATOM 2981 C CA . HIS A 1 378 ? 83.29168 55.03834 47.44411 1.000 20.08000 378 HIS A CA 1
ATOM 2982 C C . HIS A 1 378 ? 83.63868 55.51134 48.85911 1.000 19.46000 378 HIS A C 1
ATOM 2983 O O . HIS A 1 378 ? 82.71468 55.88933 49.60811 1.000 18.90000 378 HIS A O 1
ATOM 2990 N N . SER A 1 379 ? 84.92568 55.46235 49.20711 1.000 19.01000 379 SER A N 1
ATOM 2991 C CA . SER A 1 379 ? 85.46268 55.81334 50.54612 1.000 18.44000 379 SER A CA 1
ATOM 2992 C C . SER A 1 379 ? 86.48467 56.94535 50.41012 1.000 17.98000 379 SER A C 1
ATOM 2993 O O . SER A 1 379 ? 86.84067 57.31136 49.26712 1.000 17.26000 379 SER A O 1
ATOM 2996 N N . ILE A 1 380 ? 86.94767 57.46235 51.54812 1.000 17.69000 380 ILE A N 1
ATOM 2997 C CA . ILE A 1 380 ? 87.95566 58.56035 51.62113 1.000 17.59000 380 ILE A CA 1
ATOM 2998 C C . ILE A 1 380 ? 89.25666 58.12636 50.92413 1.000 17.76000 380 ILE A C 1
ATOM 2999 O O . ILE A 1 380 ? 89.97966 59.01737 50.46013 1.000 17.72000 380 ILE A O 1
ATOM 3004 N N . THR A 1 381 ? 89.54467 56.82137 50.83012 1.000 18.18000 381 THR A N 1
ATOM 3005 C CA . THR A 1 381 ? 90.78967 56.28737 50.20612 1.000 18.73000 381 THR A CA 1
ATOM 3006 C C . THR A 1 381 ? 90.65068 56.18738 48.67912 1.000 19.03000 381 THR A C 1
ATOM 3007 O O . THR A 1 381 ? 91.65468 55.83839 48.04212 1.000 19.07000 381 THR A O 1
ATOM 3011 N N . ASP A 1 382 ? 89.47468 56.49437 48.11212 1.000 19.44000 382 ASP A N 1
ATOM 3012 C CA . ASP A 1 382 ? 89.23068 56.49438 46.64312 1.000 19.85000 382 ASP A CA 1
ATOM 3013 C C . ASP A 1 382 ? 89.37267 57.90338 46.05713 1.000 20.02000 382 ASP A C 1
ATOM 3014 O O . ASP A 1 382 ? 89.62667 57.99539 44.84113 1.000 20.64000 382 ASP A O 1
ATOM 3019 N N . VAL A 1 383 ? 89.19366 58.95938 46.85913 1.000 19.68000 383 VAL A N 1
ATOM 3020 C CA . VAL A 1 383 ? 89.00066 60.34738 46.34413 1.000 19.62000 383 VAL A CA 1
ATOM 3021 C C . VAL A 1 383 ? 90.35365 61.05439 46.20114 1.000 19.45000 383 VAL A C 1
ATOM 3022 O O . VAL A 1 383 ? 91.32965 60.66039 46.87714 1.000 19.52000 383 VAL A O 1
ATOM 3026 N N . THR A 1 384 ? 90.39065 62.06039 45.32514 1.000 19.01000 384 THR A N 1
ATOM 3027 C CA . THR A 1 384 ? 91.48564 63.05039 45.18415 1.000 18.84000 384 THR A CA 1
ATOM 3028 C C . THR A 1 384 ? 90.97363 64.39039 45.72115 1.000 18.46000 384 THR A C 1
ATOM 3029 O O . THR A 1 384 ? 89.83663 64.77139 45.36915 1.000 18.32000 384 THR A O 1
ATOM 3033 N N . PHE A 1 385 ? 91.77363 65.06339 46.54615 1.000 17.45000 385 PHE A N 1
ATOM 3034 C CA . PHE A 1 385 ? 91.48762 66.42139 47.07116 1.000 16.89000 385 PHE A CA 1
ATOM 3035 C C . PHE A 1 385 ? 92.80062 67.20640 47.09916 1.000 16.55000 385 PHE A C 1
ATOM 3036 O O . PHE A 1 385 ? 93.77562 66.70540 47.67816 1.000 16.06000 385 PHE A O 1
ATOM 3044 N N . LEU A 1 386 ? 92.83261 68.38040 46.46517 1.000 16.53000 386 LEU A N 1
ATOM 3045 C CA . LEU A 1 386 ? 94.06761 69.19141 46.29717 1.000 16.73000 386 LEU A CA 1
ATOM 3046 C C . LEU A 1 386 ? 95.15661 68.32541 45.64417 1.000 16.72000 386 LEU A C 1
ATOM 3047 O O . LEU A 1 386 ? 96.31761 68.41842 46.08017 1.000 16.34000 386 LEU A O 1
ATOM 3052 N N . LYS A 1 387 ? 94.77362 67.51341 44.65116 1.000 17.19000 387 LYS A N 1
ATOM 3053 C CA . LYS A 1 387 ? 95.65862 66.61742 43.85016 1.000 17.71000 387 LYS A CA 1
ATOM 3054 C C . LYS A 1 387 ? 96.29663 65.54342 44.74516 1.000 17.05000 387 LYS A C 1
ATOM 3055 O O . LYS A 1 387 ? 97.31163 64.95743 44.31816 1.000 16.42000 387 LYS A O 1
ATOM 3061 N N . ARG A 1 388 ? 95.71863 65.26942 45.92016 1.000 16.45000 388 ARG A N 1
ATOM 3062 C CA . ARG A 1 388 ? 96.29263 64.32242 46.91116 1.000 16.23000 388 ARG A CA 1
ATOM 3063 C C . ARG A 1 388 ? 95.26864 63.23941 47.25815 1.000 16.39000 388 ARG A C 1
ATOM 3064 O O . ARG A 1 388 ? 94.09464 63.58340 47.50115 1.000 16.17000 388 ARG A O 1
ATOM 3072 N N . HIS A 1 389 ? 95.70265 61.97641 47.28815 1.000 16.49000 389 HIS A N 1
ATOM 3073 C CA . HIS A 1 389 ? 94.92465 60.84740 47.85714 1.000 16.78000 389 HIS A CA 1
ATOM 3074 C C . HIS A 1 389 ? 95.07465 60.85540 49.38214 1.000 16.13000 389 HIS A C 1
ATOM 3075 O O . HIS A 1 389 ? 96.03265 61.47440 49.88815 1.000 15.52000 389 HIS A O 1
ATOM 3082 N N . PHE A 1 390 ? 94.14665 60.19439 50.07114 1.000 15.72000 390 PHE A N 1
ATOM 3083 C CA . PHE A 1 390 ? 94.22465 59.84839 51.51214 1.000 15.91000 390 PHE A CA 1
ATOM 3084 C C . PHE A 1 390 ? 94.70866 58.40039 51.62413 1.000 16.25000 390 PHE A C 1
ATOM 3085 O O . PHE A 1 390 ? 93.92367 57.47539 51.34213 1.000 16.24000 390 PHE A O 1
ATOM 3093 N N A HIS A 1 391 ? 95.98466 58.21640 51.97713 0.500 16.41000 391 HIS A N 1
ATOM 3094 N N B HIS A 1 391 ? 95.97166 58.21740 52.01813 0.500 16.54000 391 HIS A N 1
ATOM 3095 C CA A HIS A 1 391 ? 96.62567 56.89640 52.22313 0.500 16.64000 391 HIS A CA 1
ATOM 3096 C CA B HIS A 1 391 ? 96.62767 56.89640 52.21313 0.500 16.86000 391 HIS A CA 1
ATOM 3097 C C A HIS A 1 391 ? 96.94767 56.76440 53.71213 0.500 16.88000 391 HIS A C 1
ATOM 3098 C C B HIS A 1 391 ? 97.00167 56.74140 53.69013 0.500 17.01000 391 HIS A C 1
ATOM 3099 O O A HIS A 1 391 ? 97.45566 57.74240 54.29013 0.500 16.53000 391 HIS A O 1
ATOM 3100 O O B HIS A 1 391 ? 97.58766 57.68940 54.24813 0.500 16.67000 391 HIS A O 1
ATOM 3113 N N . MET A 1 392 ? 96.66867 55.59939 54.29813 1.000 17.21000 392 MET A N 1
ATOM 3114 C CA . MET A 1 392 ? 97.05267 55.29539 55.69613 1.000 17.91000 392 MET A CA 1
ATOM 3115 C C . MET A 1 392 ? 98.54468 54.94340 55.71813 1.000 17.60000 392 MET A C 1
ATOM 3116 O O . MET A 1 392 ? 98.94768 54.00040 55.01512 1.000 17.72000 392 MET A O 1
ATOM 3121 N N . ASP A 1 393 ? 99.33767 55.70040 56.47313 1.000 17.12000 393 ASP A N 1
ATOM 3122 C CA . ASP A 1 393 ? 100.78067 55.42641 56.67813 1.000 17.22000 393 ASP A CA 1
ATOM 3123 C C . ASP A 1 393 ? 100.93368 54.16140 57.53313 1.000 17.60000 393 ASP A C 1
ATOM 3124 O O . ASP A 1 393 ? 100.30568 54.10240 58.59913 1.000 17.10000 393 ASP A O 1
ATOM 3129 N N . TYR A 1 394 ? 101.75768 53.20841 57.08912 1.000 18.70000 394 TYR A N 1
ATOM 3130 C CA . TYR A 1 394 ? 102.00769 51.90741 57.77212 1.000 19.72000 394 TYR A CA 1
ATOM 3131 C C . TYR A 1 394 ? 102.68169 52.13041 59.13412 1.000 18.72000 394 TYR A C 1
ATOM 3132 O O . TYR A 1 394 ? 102.37969 51.37840 60.08812 1.000 18.47000 394 TYR A O 1
ATOM 3141 N N . GLY A 1 395 ? 103.58268 53.11641 59.21813 1.000 17.50000 395 GLY A N 1
ATOM 3142 C CA . GLY A 1 395 ? 104.41668 53.37141 60.41013 1.000 16.86000 395 GLY A CA 1
ATOM 3143 C C . GLY A 1 395 ? 103.64467 53.98341 61.57013 1.000 16.22000 395 GLY A C 1
ATOM 3144 O O . GLY A 1 395 ? 104.08067 53.78040 62.72813 1.000 16.08000 395 GLY A O 1
ATOM 3145 N N . THR A 1 396 ? 102.55067 54.70840 61.29913 1.000 15.42000 396 THR A N 1
ATOM 3146 C CA . THR A 1 396 ? 101.83967 55.55239 62.29813 1.000 14.98000 396 THR A CA 1
ATOM 3147 C C . THR A 1 396 ? 100.33767 55.25139 62.36613 1.000 14.77000 396 THR A C 1
ATOM 3148 O O . THR A 1 396 ? 99.75066 55.51838 63.42813 1.000 14.54000 396 THR A O 1
ATOM 3152 N N . GLY A 1 397 ? 99.73067 54.78539 61.26913 1.000 14.64000 397 GLY A N 1
ATOM 3153 C CA . GLY A 1 397 ? 98.26767 54.69838 61.10613 1.000 14.61000 397 GLY A CA 1
ATOM 3154 C C . GLY A 1 397 ? 97.64266 56.04638 60.77813 1.000 14.63000 397 GLY A C 1
ATOM 3155 O O . GLY A 1 397 ? 96.39966 56.11437 60.73213 1.000 14.94000 397 GLY A O 1
ATOM 3156 N N . PHE A 1 398 ? 98.45266 57.09038 60.55913 1.000 14.49000 398 PHE A N 1
ATOM 3157 C CA . PHE A 1 398 ? 97.97065 58.44538 60.18514 1.000 14.33000 398 PHE A CA 1
ATOM 3158 C C . PHE A 1 398 ? 97.71465 58.49338 58.67814 1.000 14.00000 398 PHE A C 1
ATOM 3159 O O . PHE A 1 398 ? 98.49466 57.90239 57.91314 1.000 13.74000 398 PHE A O 1
ATOM 3167 N N . TYR A 1 399 ? 96.67165 59.20738 58.25914 1.000 13.84000 399 TYR A N 1
ATOM 3168 C CA . TYR A 1 399 ? 96.46465 59.55538 56.83114 1.000 13.76000 399 TYR A CA 1
ATOM 3169 C C . TYR A 1 399 ? 97.57464 60.51939 56.41014 1.000 13.37000 399 TYR A C 1
ATOM 3170 O O . TYR A 1 399 ? 97.90364 61.44239 57.18715 1.000 12.93000 399 TYR A O 1
ATOM 3179 N N . LYS A 1 400 ? 98.14965 60.28640 55.22914 1.000 13.17000 400 LYS A N 1
ATOM 3180 C CA . LYS A 1 400 ? 99.16964 61.17441 54.61615 1.000 13.15000 400 LYS A CA 1
ATOM 3181 C C . LYS A 1 400 ? 98.69564 61.54841 53.21615 1.000 13.08000 400 LYS A C 1
ATOM 3182 O O . LYS A 1 400 ? 98.01865 60.75741 52.56015 1.000 12.78000 400 LYS A O 1
ATOM 3188 N N . PRO A 1 401 ? 99.00864 62.77541 52.74615 1.000 13.09000 401 PRO A N 1
ATOM 3189 C CA . PRO A 1 401 ? 98.61464 63.22241 51.40915 1.000 13.24000 401 PRO A CA 1
ATOM 3190 C C . PRO A 1 401 ? 99.57864 62.72142 50.32515 1.000 13.46000 401 PRO A C 1
ATOM 3191 O O . PRO A 1 401 ? 100.70964 63.17243 50.29616 1.000 13.61000 401 PRO A O 1
ATOM 3195 N N . VAL A 1 402 ? 99.11264 61.80942 49.46815 1.000 13.78000 402 VAL A N 1
ATOM 3196 C CA . VAL A 1 402 ? 99.94365 61.15643 48.41315 1.000 14.03000 402 VAL A CA 1
ATOM 3197 C C . VAL A 1 402 ? 99.56665 61.73343 47.04615 1.000 14.42000 402 VAL A C 1
ATOM 3198 O O . VAL A 1 402 ? 98.39065 61.61043 46.63715 1.000 14.35000 402 VAL A O 1
ATOM 3202 N N . MET A 1 403 ? 100.54565 62.31544 46.35115 1.000 14.90000 403 MET A N 1
ATOM 3203 C CA . MET A 1 403 ? 100.36364 62.83444 44.97615 1.000 15.42000 403 MET A CA 1
ATOM 3204 C C . MET A 1 403 ? 100.73565 61.73745 43.97815 1.000 15.39000 403 MET A C 1
ATOM 3205 O O . MET A 1 403 ? 101.53966 60.84945 44.33815 1.000 15.43000 403 MET A O 1
ATOM 3210 N N . ALA A 1 404 ? 100.13465 61.78645 42.79015 1.000 15.26000 404 ALA A N 1
ATOM 3211 C CA . ALA A 1 404 ? 100.39966 60.85746 41.67115 1.000 15.15000 404 ALA A CA 1
ATOM 3212 C C . ALA A 1 404 ? 101.87466 60.97446 41.27915 1.000 14.91000 404 ALA A C 1
ATOM 3213 O O . ALA A 1 404 ? 102.36665 62.11047 41.12315 1.000 14.59000 404 ALA A O 1
ATOM 3215 N N . SER A 1 405 ? 102.56066 59.84147 41.14415 1.000 14.87000 405 SER A N 1
ATOM 3216 C CA . SER A 1 405 ? 103.98767 59.79048 40.74115 1.000 14.89000 405 SER A CA 1
ATOM 3217 C C . SER A 1 405 ? 104.18066 60.50148 39.39615 1.000 14.85000 405 SER A C 1
ATOM 3218 O O . SER A 1 405 ? 105.17966 61.21649 39.25715 1.000 14.61000 405 SER A O 1
ATOM 3221 N N . LYS A 1 406 ? 103.24666 60.34248 38.45215 1.000 15.00000 406 LYS A N 1
ATOM 3222 C CA . LYS A 1 406 ? 103.35766 60.96849 37.10315 1.000 15.16000 406 LYS A CA 1
ATOM 3223 C C . LYS A 1 406 ? 103.35865 62.49549 37.25716 1.000 14.98000 406 LYS A C 1
ATOM 3224 O O . LYS A 1 406 ? 104.12065 63.15449 36.52716 1.000 14.98000 406 LYS A O 1
ATOM 3230 N N . THR A 1 407 ? 102.56165 63.03748 38.18416 1.000 14.67000 407 THR A N 1
ATOM 3231 C CA . THR A 1 407 ? 102.49564 64.49648 38.46916 1.000 14.57000 407 THR A CA 1
ATOM 3232 C C . THR A 1 407 ? 103.80864 64.95648 39.11417 1.000 14.41000 407 THR A C 1
ATOM 3233 O O . THR A 1 407 ? 104.33663 65.98849 38.68117 1.000 14.46000 407 THR A O 1
ATOM 3237 N N . LEU A 1 408 ? 104.32764 64.22248 40.10316 1.000 14.16000 408 LEU A N 1
ATOM 3238 C CA . LEU A 1 408 ? 105.60564 64.57749 40.78117 1.000 14.18000 408 LEU A CA 1
ATOM 3239 C C . LEU A 1 408 ? 106.74664 64.56450 39.75417 1.000 14.25000 408 LEU A C 1
ATOM 3240 O O . LEU A 1 408 ? 107.56764 65.50150 39.78017 1.000 14.18000 408 LEU A O 1
ATOM 3245 N N . GLU A 1 409 ? 106.77365 63.56650 38.86416 1.000 14.42000 409 GLU A N 1
ATOM 3246 C CA . GLU A 1 409 ? 107.74365 63.48951 37.73616 1.000 14.72000 409 GLU A CA 1
ATOM 3247 C C . GLU A 1 409 ? 107.66964 64.78351 36.91617 1.000 14.77000 409 GLU A C 1
ATOM 3248 O O . GLU A 1 409 ? 108.73164 65.36152 36.62817 1.000 14.72000 409 GLU A O 1
ATOM 3254 N N . ALA A 1 410 ? 106.45664 65.20551 36.54517 1.000 14.95000 410 ALA A N 1
ATOM 3255 C CA . ALA A 1 410 ? 106.19963 66.40351 35.71117 1.000 15.03000 410 ALA A CA 1
ATOM 3256 C C . ALA A 1 410 ? 106.71763 67.66051 36.42318 1.000 15.07000 410 ALA A C 1
ATOM 3257 O O . ALA A 1 410 ? 107.37162 68.48151 35.75718 1.000 15.32000 410 ALA A O 1
ATOM 3259 N N . ILE A 1 411 ? 106.44462 67.80250 37.72518 1.000 15.16000 411 ILE A N 1
ATOM 3260 C CA . ILE A 1 411 ? 106.87262 68.98350 38.53718 1.000 15.29000 411 ILE A CA 1
ATOM 3261 C C . ILE A 1 411 ? 108.40762 69.03251 38.58118 1.000 15.20000 411 ILE A C 1
ATOM 3262 O O . ILE A 1 411 ? 108.96761 70.14751 38.51319 1.000 15.51000 411 ILE A O 1
ATOM 3267 N N . LEU A 1 412 ? 109.06362 67.87351 38.67718 1.000 15.01000 412 LEU A N 1
ATOM 3268 C CA . LEU A 1 412 ? 110.54362 67.75652 38.80118 1.000 14.98000 412 LEU A CA 1
ATOM 3269 C C . LEU A 1 412 ? 111.22062 67.95753 37.43718 1.000 15.03000 412 LEU A C 1
ATOM 3270 O O . LEU A 1 412 ? 112.44362 68.21653 37.42419 1.000 15.02000 412 LEU A O 1
ATOM 3275 N N . SER A 1 413 ? 110.46963 67.82653 36.33818 1.000 15.12000 413 SER A N 1
ATOM 3276 C CA . SER A 1 413 ? 111.00363 67.78754 34.95018 1.000 15.40000 413 SER A CA 1
ATOM 3277 C C . SER A 1 413 ? 111.20962 69.20254 34.39519 1.000 15.82000 413 SER A C 1
ATOM 3278 O O . SER A 1 413 ? 111.87062 69.31955 33.34619 1.000 15.63000 413 SER A O 1
ATOM 3281 N N . PHE A 1 414 ? 110.66961 70.23153 35.05719 1.000 16.42000 414 PHE A N 1
ATOM 3282 C CA . PHE A 1 414 ? 110.75761 71.64754 34.61520 1.000 17.11000 414 PHE A CA 1
ATOM 3283 C C . PHE A 1 414 ? 111.02460 72.55453 35.81820 1.000 17.63000 414 PHE A C 1
ATOM 3284 O O . PHE A 1 414 ? 110.52060 72.26953 36.91420 1.000 18.12000 414 PHE A O 1
ATOM 3292 N N . ALA A 1 415 ? 111.78960 73.63054 35.60520 1.000 18.50000 415 ALA A N 1
ATOM 3293 C CA . ALA A 1 415 ? 112.07359 74.66354 36.62621 1.000 19.23000 415 ALA A CA 1
ATOM 3294 C C . ALA A 1 415 ? 112.55558 75.95054 35.95221 1.000 20.20000 415 ALA A C 1
ATOM 3295 O O . ALA A 1 415 ? 113.21758 75.85955 34.90121 1.000 19.88000 415 ALA A O 1
ATOM 3297 N N . ARG A 1 416 ? 112.25258 77.09654 36.56922 1.000 21.60000 416 ARG A N 1
ATOM 3298 C CA . ARG A 1 416 ? 112.84657 78.41554 36.22622 1.000 22.84000 416 ARG A CA 1
ATOM 3299 C C . ARG A 1 416 ? 114.35157 78.32755 36.50622 1.000 22.74000 416 ARG A C 1
ATOM 3300 O O . ARG A 1 416 ? 114.72757 77.69955 37.51322 1.000 22.26000 416 ARG A O 1
ATOM 3308 N N . ARG A 1 417 ? 115.18657 78.89356 35.63222 1.000 23.02000 417 ARG A N 1
ATOM 3309 C CA . ARG A 1 417 ? 116.66557 78.79556 35.75423 1.000 23.50000 417 ARG A CA 1
ATOM 3310 C C . ARG A 1 417 ? 117.08056 79.34856 37.12623 1.000 23.15000 417 ARG A C 1
ATOM 3311 O O . ARG A 1 417 ? 116.57756 80.42056 37.51023 1.000 22.92000 417 ARG A O 1
ATOM 3319 N N . GLY A 1 418 ? 117.92557 78.60756 37.85323 1.000 22.91000 418 GLY A N 1
ATOM 3320 C CA . GLY A 1 418 ? 118.49056 79.01056 39.15723 1.000 22.67000 418 GLY A CA 1
ATOM 3321 C C . GLY A 1 418 ? 117.57156 78.70755 40.33423 1.000 22.61000 418 GLY A C 1
ATOM 3322 O O . GLY A 1 418 ? 117.86756 79.21355 41.44023 1.000 22.98000 418 GLY A O 1
ATOM 3323 N N . THR A 1 419 ? 116.50257 77.92255 40.14022 1.000 21.90000 419 THR A N 1
ATOM 3324 C CA . THR A 1 419 ? 115.50757 77.60354 41.20622 1.000 21.43000 419 THR A CA 1
ATOM 3325 C C . THR A 1 419 ? 115.45558 76.09754 41.49922 1.000 20.82000 419 THR A C 1
ATOM 3326 O O . THR A 1 419 ? 114.61058 75.71053 42.32221 1.000 20.71000 419 THR A O 1
ATOM 3330 N N . ILE A 1 420 ? 116.30858 75.27954 40.87321 1.000 20.41000 420 ILE A N 1
ATOM 3331 C CA . ILE A 1 420 ? 116.19659 73.78754 40.92721 1.000 20.14000 420 ILE A CA 1
ATOM 3332 C C . ILE A 1 420 ? 116.43559 73.31154 42.36921 1.000 20.02000 420 ILE A C 1
ATOM 3333 O O . ILE A 1 420 ? 115.61959 72.50253 42.85120 1.000 19.41000 420 ILE A O 1
ATOM 3338 N N . GLN A 1 421 ? 117.48359 73.79754 43.04721 1.000 19.90000 421 GLN A N 1
ATOM 3339 C CA . GLN A 1 421 ? 117.81759 73.37254 44.43921 1.000 20.09000 421 GLN A CA 1
ATOM 3340 C C . GLN A 1 421 ? 116.61958 73.66253 45.35121 1.000 20.63000 421 GLN A C 1
ATOM 3341 O O . GLN A 1 421 ? 116.18259 72.73953 46.06920 1.000 20.10000 421 GLN A O 1
ATOM 3347 N N . GLU A 1 422 ? 116.11258 74.89753 45.31421 1.000 21.58000 422 GLU A N 1
ATOM 3348 C CA . GLU A 1 422 ? 114.93357 75.36252 46.09421 1.000 22.29000 422 GLU A CA 1
ATOM 3349 C C . GLU A 1 422 ? 113.73458 74.45551 45.78521 1.000 21.63000 422 GLU A C 1
ATOM 3350 O O . GLU A 1 422 ? 113.10658 73.95351 46.73921 1.000 21.76000 422 GLU A O 1
ATOM 3356 N N . LYS A 1 423 ? 113.44958 74.22752 44.49921 1.000 20.71000 423 LYS A N 1
ATOM 3357 C CA . LYS A 1 423 ? 112.27159 73.44151 44.03920 1.000 20.24000 423 LYS A CA 1
ATOM 3358 C C . LYS A 1 423 ? 112.37659 71.99351 44.53620 1.000 19.62000 423 LYS A C 1
ATOM 3359 O O . LYS A 1 423 ? 111.34160 71.44550 44.97020 1.000 18.82000 423 LYS A O 1
ATOM 3365 N N . LEU A 1 424 ? 113.56960 71.39452 44.47220 1.000 19.00000 424 LEU A N 1
ATOM 3366 C CA . LEU A 1 424 ? 113.80861 69.99852 44.93619 1.000 19.13000 424 LEU A CA 1
ATOM 3367 C C . LEU A 1 424 ? 113.38660 69.86251 46.40519 1.000 18.91000 424 LEU A C 1
ATOM 3368 O O . LEU A 1 424 ? 112.66261 68.90250 46.71619 1.000 18.61000 424 LEU A O 1
ATOM 3373 N N . ILE A 1 425 ? 113.81160 70.78751 47.26920 1.000 19.01000 425 ILE A N 1
ATOM 3374 C CA . ILE A 1 425 ? 113.51760 70.73050 48.73320 1.000 19.36000 425 ILE A CA 1
ATOM 3375 C C . ILE A 1 425 ? 112.00260 70.86549 48.92719 1.000 19.22000 425 ILE A C 1
ATOM 3376 O O . ILE A 1 425 ? 111.44260 70.09749 49.73619 1.000 19.30000 425 ILE A O 1
ATOM 3381 N N . SER A 1 426 ? 111.36059 71.77749 48.19320 1.000 18.75000 426 SER A N 1
ATOM 3382 C CA . SER A 1 426 ? 109.88459 71.96348 48.18220 1.000 18.53000 426 SER A CA 1
ATOM 3383 C C . SER A 1 426 ? 109.20160 70.64648 47.79319 1.000 17.73000 426 SER A C 1
ATOM 3384 O O . SER A 1 426 ? 108.36060 70.16048 48.57219 1.000 17.87000 426 SER A O 1
ATOM 3387 N N . VAL A 1 427 ? 109.55460 70.07849 46.64019 1.000 16.68000 427 VAL A N 1
ATOM 3388 C CA . VAL A 1 427 ? 108.88361 68.86549 46.08118 1.000 16.21000 427 VAL A CA 1
ATOM 3389 C C . VAL A 1 427 ? 109.17762 67.65948 46.98818 1.000 15.51000 427 VAL A C 1
ATOM 3390 O O . VAL A 1 427 ? 108.29962 66.79048 47.10718 1.000 15.20000 427 VAL A O 1
ATOM 3394 N N . ALA A 1 428 ? 110.34962 67.61949 47.63218 1.000 14.82000 428 ALA A N 1
ATOM 3395 C CA . ALA A 1 428 ? 110.72562 66.55949 48.59718 1.000 14.58000 428 ALA A CA 1
ATOM 3396 C C . ALA A 1 428 ? 109.62762 66.41748 49.66018 1.000 14.13000 428 ALA A C 1
ATOM 3397 O O . ALA A 1 428 ? 109.25963 65.27148 49.98017 1.000 13.77000 428 ALA A O 1
ATOM 3399 N N . GLY A 1 429 ? 109.11161 67.54347 50.16618 1.000 13.97000 429 GLY A N 1
ATOM 3400 C CA . GLY A 1 429 ? 108.02061 67.59346 51.15718 1.000 13.88000 429 GLY A CA 1
ATOM 3401 C C . GLY A 1 429 ? 106.73162 66.97646 50.63418 1.000 13.75000 429 GLY A C 1
ATOM 3402 O O . GLY A 1 429 ? 105.94862 66.47445 51.46117 1.000 13.72000 429 GLY A O 1
ATOM 3403 N N . LEU A 1 430 ? 106.50362 67.01746 49.31518 1.000 13.55000 430 LEU A N 1
ATOM 3404 C CA . LEU A 1 430 ? 105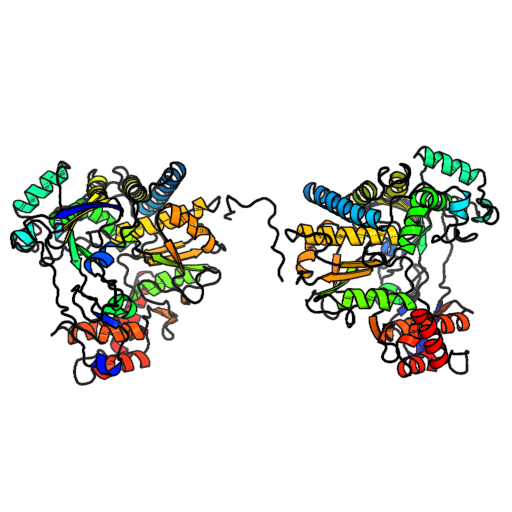.32362 66.40046 48.64617 1.000 13.61000 430 LEU A CA 1
ATOM 3405 C C . LEU A 1 430 ? 105.57463 64.90346 48.42117 1.000 13.44000 430 LEU A C 1
ATOM 3406 O O . LEU A 1 430 ? 104.63963 64.11545 48.63116 1.000 13.58000 430 LEU A O 1
ATOM 3411 N N . ALA A 1 431 ? 106.79163 64.54247 48.00117 1.000 13.09000 431 ALA A N 1
ATOM 3412 C CA . ALA A 1 431 ? 107.17164 63.19747 47.50916 1.000 12.99000 431 ALA A CA 1
ATOM 3413 C C . ALA A 1 431 ? 107.38964 62.22047 48.67316 1.000 12.88000 431 ALA A C 1
ATOM 3414 O O . ALA A 1 431 ? 107.25865 61.00947 48.44316 1.000 12.73000 431 ALA A O 1
ATOM 3416 N N . VAL A 1 432 ? 107.71864 62.70547 49.87516 1.000 12.93000 432 VAL A N 1
ATOM 3417 C CA . VAL A 1 432 ? 108.00464 61.81847 51.04316 1.000 13.04000 432 VAL A CA 1
ATOM 3418 C C . VAL A 1 432 ? 106.83065 60.84146 51.22715 1.000 13.00000 432 VAL A C 1
ATOM 3419 O O . VAL A 1 432 ? 107.07865 59.66746 51.54615 1.000 13.09000 432 VAL A O 1
ATOM 3423 N N . HIS A 1 433 ? 105.59865 61.29945 51.00416 1.000 12.89000 433 HIS A N 1
ATOM 3424 C CA . HIS A 1 433 ? 104.35665 60.52344 51.26715 1.000 13.01000 433 HIS A CA 1
ATOM 3425 C C . HIS A 1 433 ? 104.19566 59.36545 50.27115 1.000 13.05000 433 HIS A C 1
ATOM 3426 O O . HIS A 1 433 ? 103.36666 58.47744 50.54914 1.000 12.96000 433 HIS A O 1
ATOM 3433 N N . SER A 1 434 ? 104.96466 59.34645 49.17815 1.000 13.19000 434 SER A N 1
ATOM 3434 C CA . SER A 1 434 ? 104.95667 58.24346 48.18214 1.000 13.46000 434 SER A CA 1
ATOM 3435 C C . SER A 1 434 ? 105.74667 57.03646 48.71014 1.000 13.66000 434 SER A C 1
ATOM 3436 O O . SER A 1 434 ? 105.67768 55.96846 48.07514 1.000 13.80000 434 SER A O 1
ATOM 3439 N N . GLY A 1 435 ? 106.46567 57.19146 49.82514 1.000 13.91000 435 GLY A N 1
ATOM 3440 C CA . GLY A 1 435 ? 107.23367 56.10346 50.45814 1.000 14.17000 435 GLY A CA 1
ATOM 3441 C C . GLY A 1 435 ? 108.67268 56.08347 49.95414 1.000 14.53000 435 GLY A C 1
ATOM 3442 O O . GLY A 1 435 ? 109.00167 56.75548 48.97514 1.000 14.22000 435 GLY A O 1
ATOM 3443 N N . PRO A 1 436 ? 109.56468 55.30347 50.60614 1.000 15.05000 436 PRO A N 1
ATOM 3444 C CA . PRO A 1 436 ? 111.00768 55.40948 50.37314 1.000 15.43000 436 PRO A CA 1
ATOM 3445 C C . PRO A 1 436 ? 111.48568 55.00149 48.96714 1.000 15.92000 436 PRO A C 1
ATOM 3446 O O . PRO A 1 436 ? 112.38768 55.64550 48.45714 1.000 15.89000 436 PRO A O 1
ATOM 3450 N N . ASP A 1 437 ? 110.88369 53.97249 48.36614 1.000 16.53000 437 ASP A N 1
ATOM 3451 C CA . ASP A 1 437 ? 111.30669 53.45150 47.03713 1.000 16.92000 437 ASP A CA 1
ATOM 3452 C C . ASP A 1 437 ? 110.97969 54.50150 45.96814 1.000 16.55000 437 ASP A C 1
ATOM 3453 O O . ASP A 1 437 ? 111.86469 54.83251 45.16314 1.000 16.29000 437 ASP A O 1
ATOM 3458 N N . GLU A 1 438 ? 109.75769 55.03049 45.98514 1.000 16.15000 438 GLU A N 1
ATOM 3459 C CA . GLU A 1 438 ? 109.29168 56.03149 44.99514 1.000 16.00000 438 GLU A CA 1
ATOM 3460 C C . GLU A 1 438 ? 110.05067 57.34950 45.20815 1.000 15.47000 438 GLU A C 1
ATOM 3461 O O . GLU A 1 438 ? 110.44667 57.97050 44.20715 1.000 14.90000 438 GLU A O 1
ATOM 3467 N N . TYR A 1 439 ? 110.26967 57.74749 46.46515 1.000 15.01000 439 TYR A N 1
ATOM 3468 C CA . TYR A 1 439 ? 111.07766 58.93950 46.83115 1.000 15.03000 439 TYR A CA 1
ATOM 3469 C C . TYR A 1 439 ? 112.46366 58.83751 46.18515 1.000 15.33000 439 TYR A C 1
ATOM 3470 O O . TYR A 1 439 ? 112.90166 59.80351 45.53316 1.000 15.10000 439 TYR A O 1
ATOM 3479 N N . ARG A 1 440 ? 113.13667 57.69751 46.36215 1.000 15.85000 440 ARG A N 1
ATOM 3480 C CA . ARG A 1 440 ? 114.48867 57.44052 45.79715 1.000 16.45000 440 ARG A CA 1
ATOM 3481 C C . ARG A 1 440 ? 114.43867 57.58552 44.27215 1.000 15.81000 440 ARG A C 1
ATOM 3482 O O . ARG A 1 440 ? 115.27167 58.32753 43.72716 1.000 15.59000 440 ARG A O 1
ATOM 3490 N N . ARG A 1 441 ? 113.48368 56.91552 43.62015 1.000 15.42000 441 ARG A N 1
ATOM 3491 C CA . ARG A 1 441 ? 113.34368 56.90452 42.13815 1.000 15.22000 441 ARG A CA 1
ATOM 3492 C C . ARG A 1 441 ? 113.14767 58.34152 41.63515 1.000 14.95000 441 ARG A C 1
ATOM 3493 O O . ARG A 1 441 ? 113.79267 58.70653 40.63615 1.000 14.68000 441 ARG A O 1
ATOM 3501 N N . LEU A 1 442 ? 112.29167 59.12452 42.29915 1.000 14.64000 442 LEU A N 1
ATOM 3502 C CA . LEU A 1 442 ? 111.90666 60.48552 41.84016 1.000 14.68000 442 LEU A CA 1
ATOM 3503 C C . LEU A 1 442 ? 113.11766 61.42452 41.88016 1.000 14.67000 442 LEU A C 1
ATOM 3504 O O . LEU A 1 442 ? 113.21265 62.28253 40.98917 1.000 14.52000 442 LEU A O 1
ATOM 3509 N N . PHE A 1 443 ? 114.01965 61.26853 42.85216 1.000 14.83000 443 PHE A N 1
ATOM 3510 C CA . PHE A 1 443 ? 115.16265 62.19853 43.05017 1.000 15.21000 443 PHE A CA 1
ATOM 3511 C C . PHE A 1 443 ? 116.46365 61.62154 42.47217 1.000 15.64000 443 PHE A C 1
ATOM 3512 O O . PHE A 1 443 ? 117.45165 62.37355 42.42017 1.000 15.47000 443 PHE A O 1
ATOM 3520 N N . GLU A 1 444 ? 116.46466 60.36854 42.00316 1.000 16.49000 444 GLU A N 1
ATOM 3521 C CA . GLU A 1 444 ? 117.69566 59.69055 41.50816 1.000 17.38000 444 GLU A CA 1
ATOM 3522 C C . GLU A 1 444 ? 118.33366 60.50356 40.38117 1.000 17.16000 444 GLU A C 1
ATOM 3523 O O . GLU A 1 444 ? 119.55566 60.63256 40.34817 1.000 17.14000 444 GLU A O 1
ATOM 3529 N N . PRO A 1 445 ? 117.56566 61.09256 39.43117 1.000 17.11000 445 PRO A N 1
ATOM 3530 C CA . PRO A 1 445 ? 118.16966 61.89356 38.36217 1.000 17.17000 445 PRO A CA 1
ATOM 3531 C C . PRO A 1 445 ? 119.03165 63.06357 38.86718 1.000 17.14000 445 PRO A C 1
ATOM 3532 O O . PRO A 1 445 ? 119.93265 63.45557 38.14918 1.000 17.08000 445 PRO A O 1
ATOM 3536 N N . PHE A 1 446 ? 118.75865 63.56256 40.08018 1.000 17.17000 446 PHE A N 1
ATOM 3537 C CA . PHE A 1 446 ? 119.42164 64.74256 40.70118 1.000 17.41000 446 PHE A CA 1
ATOM 3538 C C . PHE A 1 446 ? 120.58664 64.32956 41.61518 1.000 17.86000 446 PHE A C 1
ATOM 3539 O O . PHE A 1 446 ? 121.27163 65.24257 42.12218 1.000 17.61000 446 PHE A O 1
ATOM 3547 N N . GLN A 1 447 ? 120.80065 63.02857 41.84818 1.000 18.62000 447 GLN A N 1
ATOM 3548 C CA . GLN A 1 447 ? 121.83765 62.52657 42.79618 1.000 19.45000 447 GLN A CA 1
ATOM 3549 C C . GLN A 1 447 ? 123.22565 62.97058 42.31518 1.000 19.51000 447 GLN A C 1
ATOM 3550 O O . GLN A 1 447 ? 123.54065 62.74858 41.13218 1.000 19.45000 447 GLN A O 1
ATOM 3556 N N . GLY A 1 448 ? 123.99364 63.61658 43.20018 1.000 19.64000 448 GLY A N 1
ATOM 3557 C CA . GLY A 1 448 ? 125.35864 64.10959 42.93219 1.000 19.78000 448 GLY A CA 1
ATOM 3558 C C . GLY A 1 448 ? 125.36963 65.44059 42.19419 1.000 19.78000 448 GLY A C 1
ATOM 3559 O O . GLY A 1 448 ? 126.47963 65.93260 41.91219 1.000 19.96000 448 GLY A O 1
ATOM 3560 N N . LEU A 1 449 ? 124.19263 66.00158 41.88119 1.000 19.40000 449 LEU A N 1
ATOM 3561 C CA . LEU A 1 449 ? 124.03462 67.31159 41.18919 1.000 19.09000 449 LEU A CA 1
ATOM 3562 C C . LEU A 1 449 ? 123.46062 68.36058 42.15420 1.000 18.68000 449 LEU A C 1
ATOM 3563 O O . LEU A 1 449 ? 123.80261 69.54558 41.99320 1.000 18.21000 449 LEU A O 1
ATOM 3568 N N . PHE A 1 450 ? 122.60062 67.95557 43.09920 1.000 18.53000 450 PHE A N 1
ATOM 3569 C CA . PHE A 1 450 ? 121.93761 68.85456 44.08320 1.000 18.39000 450 PHE A CA 1
ATOM 3570 C C . PHE A 1 450 ? 121.79261 68.14456 45.43220 1.000 18.36000 450 PHE A C 1
ATOM 3571 O O . PHE A 1 450 ? 121.84662 66.90156 45.45919 1.000 18.53000 450 PHE A O 1
ATOM 3579 N N . GLU A 1 451 ? 121.61261 68.91555 46.50820 1.000 18.41000 451 GLU A N 1
ATOM 3580 C CA . GLU A 1 451 ? 121.24161 68.39455 47.85220 1.000 18.60000 451 GLU A CA 1
ATOM 3581 C C . GLU A 1 451 ? 119.82461 67.81554 47.76819 1.000 17.73000 451 GLU A C 1
ATOM 3582 O O . GLU A 1 451 ? 118.90361 68.54554 47.34619 1.000 17.68000 451 GLU A O 1
ATOM 3588 N N . ILE A 1 452 ? 119.67062 66.54354 48.13919 1.000 16.58000 452 ILE A N 1
ATOM 3589 C CA . ILE A 1 452 ? 118.35362 65.86353 48.27718 1.000 15.81000 452 ILE A CA 1
ATOM 3590 C C . ILE A 1 452 ? 118.17362 65.52152 49.75318 1.000 15.05000 452 ILE A C 1
ATOM 3591 O O . ILE A 1 452 ? 118.97863 64.77553 50.30918 1.000 14.74000 452 ILE A O 1
ATOM 3596 N N . PRO A 1 453 ? 117.13662 66.06552 50.43318 1.000 14.18000 453 PRO A N 1
ATOM 3597 C CA . PRO A 1 453 ? 116.89762 65.74851 51.83818 1.000 13.70000 453 PRO A CA 1
ATOM 3598 C C . PRO A 1 453 ? 116.71363 64.23151 51.97018 1.000 13.08000 453 PRO A C 1
ATOM 3599 O O . PRO A 1 453 ? 116.09963 63.63851 51.09017 1.000 12.87000 453 PRO A O 1
ATOM 3603 N N . SER A 1 454 ? 117.25963 63.63151 53.02818 1.000 12.27000 454 SER A N 1
ATOM 3604 C CA . SER A 1 454 ? 117.08764 62.18551 53.30817 1.000 11.86000 454 SER A CA 1
ATOM 3605 C C . SER A 1 454 ? 115.59164 61.91550 53.47017 1.000 11.60000 454 SER A C 1
ATOM 3606 O O . SER A 1 454 ? 114.89163 62.76449 54.07317 1.000 11.28000 454 SER A O 1
ATOM 3609 N N . TYR A 1 455 ? 115.11465 60.79150 52.93616 1.000 11.53000 455 TYR A N 1
ATOM 3610 C CA . TYR A 1 455 ? 113.72465 60.32649 53.14816 1.000 11.64000 455 TYR A CA 1
ATOM 3611 C C . TYR A 1 455 ? 113.42665 60.38048 54.65016 1.000 11.56000 455 TYR A C 1
ATOM 3612 O O . TYR A 1 455 ? 112.40164 60.96248 55.05816 1.000 11.26000 455 TYR A O 1
ATOM 3621 N N . ARG A 1 456 ? 114.33165 59.81848 55.45616 1.000 11.65000 456 ARG A N 1
ATOM 3622 C CA . ARG A 1 456 ? 114.12765 59.67048 56.91816 1.000 11.80000 456 ARG A CA 1
ATOM 3623 C C . ARG A 1 456 ? 113.89264 61.04048 57.56516 1.000 11.53000 456 ARG A C 1
ATOM 3624 O O . ARG A 1 456 ? 112.99264 61.12747 58.42116 1.000 11.46000 456 ARG A O 1
ATOM 3632 N N . SER A 1 457 ? 114.67264 62.06148 57.19917 1.000 11.36000 457 SER A N 1
ATOM 3633 C CA . SER A 1 457 ? 114.56863 63.42348 57.79317 1.000 11.45000 457 SER A CA 1
ATOM 3634 C C . SER A 1 457 ? 113.15962 63.97647 57.55417 1.000 11.46000 457 SER A C 1
ATOM 3635 O O . SER A 1 457 ? 112.54762 64.48446 58.51717 1.000 11.23000 457 SER A O 1
ATOM 3638 N N . LEU A 1 458 ? 112.63763 63.83947 56.33517 1.000 11.68000 458 LEU A N 1
ATOM 3639 C CA . LEU A 1 458 ? 111.29862 64.37347 55.96817 1.000 11.80000 458 LEU A CA 1
ATOM 3640 C C . LEU A 1 458 ? 110.19763 63.50846 56.59517 1.000 11.61000 458 LEU A C 1
ATOM 3641 O O . LEU A 1 458 ? 109.18062 64.08245 57.03217 1.000 11.50000 458 LEU A O 1
ATOM 3646 N N . TYR A 1 459 ? 110.39064 62.18946 56.67516 1.000 11.34000 459 TYR A N 1
ATOM 3647 C CA . TYR A 1 459 ? 109.40364 61.27645 57.30316 1.000 11.23000 459 TYR A CA 1
ATOM 3648 C C . TYR A 1 459 ? 109.25964 61.63545 58.78916 1.000 11.10000 459 TYR A C 1
ATOM 3649 O O . TYR A 1 459 ? 108.12563 61.83444 59.23916 1.000 10.84000 459 TYR A O 1
ATOM 3658 N N . LEU A 1 460 ? 110.37363 61.74145 59.51816 1.000 11.31000 460 LEU A N 1
ATOM 3659 C CA . LEU A 1 460 ? 110.38263 62.09344 60.96616 1.000 11.52000 460 LEU A CA 1
ATOM 3660 C C . LEU A 1 460 ? 109.76662 63.47944 61.17517 1.000 11.76000 460 LEU A C 1
ATOM 3661 O O . LEU A 1 460 ? 108.99962 63.63043 62.14317 1.000 11.62000 460 LEU A O 1
ATOM 3666 N N . ARG A 1 461 ? 110.09562 64.45245 60.31917 1.000 12.10000 461 ARG A N 1
ATOM 3667 C CA . ARG A 1 461 ? 109.51061 65.82044 60.38417 1.000 12.54000 461 ARG A CA 1
ATOM 3668 C C . ARG A 1 461 ? 107.98261 65.69843 60.31417 1.000 12.39000 461 ARG A C 1
ATOM 3669 O O . ARG A 1 461 ? 107.29661 66.34043 61.13417 1.000 12.32000 461 ARG A O 1
ATOM 3677 N N . TRP A 1 462 ? 107.47962 64.88043 59.38717 1.000 12.20000 462 TRP A N 1
ATOM 3678 C CA . TRP A 1 462 ? 106.02562 64.67643 59.16317 1.000 12.30000 462 TRP A CA 1
ATOM 3679 C C . TRP A 1 462 ? 105.38262 64.00442 60.38516 1.000 12.68000 462 TRP A C 1
ATOM 3680 O O . TRP A 1 462 ? 104.34362 64.50941 60.85016 1.000 12.64000 462 TRP A O 1
ATOM 3691 N N . VAL A 1 463 ? 105.95463 62.89542 60.86316 1.000 13.35000 463 VAL A N 1
ATOM 3692 C CA . VAL A 1 463 ? 105.41363 62.13541 62.03216 1.000 13.89000 463 VAL A CA 1
ATOM 3693 C C . VAL A 1 463 ? 105.27962 63.11441 63.20316 1.000 14.66000 463 VAL A C 1
ATOM 3694 O O . VAL A 1 463 ? 104.19462 63.15840 63.81316 1.000 14.46000 463 VAL A O 1
ATOM 3698 N N . ASN A 1 464 ? 106.33362 63.89141 63.46716 1.000 15.83000 464 ASN A N 1
ATOM 3699 C CA . ASN A 1 464 ? 106.38961 64.88241 64.57517 1.000 16.80000 464 ASN A CA 1
ATOM 3700 C C . ASN A 1 464 ? 105.28561 65.92641 64.40817 1.000 16.99000 464 ASN A C 1
ATOM 3701 O O . ASN A 1 464 ? 104.68160 66.29340 65.43117 1.000 17.33000 464 ASN A O 1
ATOM 3706 N N . ALA A 1 465 ? 105.04861 66.39941 63.18017 1.000 17.11000 465 ALA A N 1
ATOM 3707 C CA . ALA A 1 465 ? 104.03360 67.43140 62.86517 1.000 17.24000 465 ALA A CA 1
ATOM 3708 C C . ALA A 1 465 ? 102.63360 66.90739 63.22317 1.000 17.61000 465 ALA A C 1
ATOM 3709 O O . ALA A 1 465 ? 101.89660 67.62439 63.93017 1.000 17.67000 465 ALA A O 1
ATOM 3711 N N . VAL A 1 466 ? 102.28761 65.69639 62.77417 1.000 17.60000 466 VAL A N 1
ATOM 3712 C CA . VAL A 1 466 ? 100.96261 65.06739 63.06116 1.000 17.91000 466 VAL A CA 1
ATOM 3713 C C . VAL A 1 466 ? 100.86661 64.77638 64.56716 1.000 18.29000 466 VAL A C 1
ATOM 3714 O O . VAL A 1 466 ? 99.81661 65.11637 65.15416 1.000 17.81000 466 VAL A O 1
ATOM 3718 N N . CYS A 1 467 ? 101.90762 64.18438 65.16716 1.000 19.08000 467 CYS A N 1
ATOM 3719 C CA . CYS A 1 467 ? 101.96162 63.82138 66.61516 1.000 20.38000 467 CYS A CA 1
ATOM 3720 C C . CYS A 1 467 ? 101.86561 65.08338 67.48116 1.000 21.50000 467 CYS A C 1
ATOM 3721 O O . CYS A 1 467 ? 101.13561 65.04637 68.49616 1.000 21.57000 467 CYS A O 1
ATOM 3724 N N . GLY A 1 468 ? 102.58760 66.14438 67.10217 1.000 22.93000 468 GLY A N 1
ATOM 3725 C CA . GLY A 1 468 ? 102.56159 67.45638 67.77917 1.000 24.33000 468 GLY A CA 1
ATOM 3726 C C . GLY A 1 468 ? 101.15959 68.04237 67.80117 1.000 25.72000 468 GLY A C 1
ATOM 3727 O O . GLY A 1 468 ? 100.75159 68.57237 68.85717 1.000 26.08000 468 GLY A O 1
ATOM 3728 N N . ASP A 1 469 ? 100.44259 67.93337 66.68017 1.000 27.30000 469 ASP A N 1
ATOM 3729 C CA . ASP A 1 469 ? 99.04159 68.40536 66.51717 1.000 29.06000 469 ASP A CA 1
ATOM 3730 C C . ASP A 1 469 ? 98.11159 67.58736 67.42217 1.000 29.94000 469 ASP A C 1
ATOM 3731 O O . ASP A 1 469 ? 97.16059 68.17835 67.97217 1.000 30.40000 469 ASP A O 1
ATOM 3736 N N . ALA A 1 470 ? 98.37260 66.28236 67.57616 1.000 30.71000 470 ALA A N 1
ATOM 3737 C CA . ALA A 1 470 ? 97.58961 65.35935 68.43616 1.000 31.29000 470 ALA A CA 1
ATOM 3738 C C . ALA A 1 470 ? 97.89760 65.63635 69.91516 1.000 31.98000 470 ALA A C 1
ATOM 3739 O O . ALA A 1 470 ? 96.93860 65.68734 70.71416 1.000 32.41000 470 ALA A O 1
ATOM 3741 N N . ALA A 1 471 ? 99.17760 65.80135 70.26616 1.000 32.81000 471 ALA A N 1
ATOM 3742 C CA . ALA A 1 471 ? 99.65960 66.09835 71.64116 1.000 33.58000 471 ALA A CA 1
ATOM 3743 C C . ALA A 1 471 ? 99.08159 67.43835 72.12117 1.000 34.43000 471 ALA A C 1
ATOM 3744 O O . ALA A 1 471 ? 98.74159 67.54134 73.31717 1.000 33.98000 471 ALA A O 1
ATOM 3746 N N . ALA A 1 472 ? 98.97959 68.42035 71.21717 1.000 35.79000 472 ALA A N 1
ATOM 3747 C CA . ALA A 1 472 ? 98.36058 69.74734 71.45718 1.000 36.90000 472 ALA A CA 1
ATOM 3748 C C . ALA A 1 472 ? 96.88258 69.56733 71.82017 1.000 37.98000 472 ALA A C 1
ATOM 3749 O O . ALA A 1 472 ? 96.45057 70.14833 72.83918 1.000 37.70000 472 ALA A O 1
ATOM 3751 N N . ALA A 1 473 ? 96.14758 68.78633 71.01817 1.000 39.27000 473 ALA A N 1
ATOM 3752 C CA . ALA A 1 473 ? 94.69859 68.50733 71.17517 1.000 40.63000 473 ALA A CA 1
ATOM 3753 C C . ALA A 1 473 ? 94.42559 67.87432 72.54817 1.000 41.80000 473 ALA A C 1
ATOM 3754 O O . ALA A 1 473 ? 93.43858 68.28031 73.19617 1.000 42.30000 473 ALA A O 1
ATOM 3756 N N . LYS A 1 474 ? 95.26559 66.92132 72.97216 1.000 43.44000 474 LYS A N 1
ATOM 3757 C CA . LYS A 1 474 ? 95.17359 66.23532 74.29316 1.000 44.21000 474 LYS A CA 1
ATOM 3758 C C . LYS A 1 474 ? 95.31759 67.26831 75.41916 1.000 44.50000 474 LYS A C 1
ATOM 3759 O O . LYS A 1 474 ? 94.46859 67.34931 76.30916 1.000 44.35000 474 LYS A O 1
ATOM 3765 N N . GLY B 1 1 ? 42.27865 31.00250 56.58227 1.000 15.94000 1 GLY B N 1
ATOM 3766 C CA . GLY B 1 1 ? 41.11665 31.77051 57.09127 1.000 15.82000 1 GLY B CA 1
ATOM 3767 C C . GLY B 1 1 ? 41.20261 32.00345 58.58828 1.000 15.95000 1 GLY B C 1
ATOM 3768 O O . GLY B 1 1 ? 42.10858 31.42740 59.23228 1.000 15.74000 1 GLY B O 1
ATOM 3769 N N . LEU B 1 2 ? 40.29961 32.82844 59.11729 1.000 16.23000 2 LEU B N 1
ATOM 3770 C CA . LEU B 1 2 ? 40.13957 33.06839 60.57329 1.000 16.58000 2 LEU B CA 1
ATOM 3771 C C . LEU B 1 2 ? 39.07054 32.11539 61.11622 1.000 17.08000 2 LEU B C 1
ATOM 3772 O O . LEU B 1 2 ? 37.92156 32.17043 60.63120 1.000 16.92000 2 LEU B O 1
ATOM 3777 N N . ILE B 1 3 ? 39.42950 31.29134 62.10220 1.000 17.71000 3 ILE B N 1
ATOM 3778 C CA . ILE B 1 3 ? 38.43947 30.54433 62.93015 1.000 18.39000 3 ILE B CA 1
ATOM 3779 C C . ILE B 1 3 ? 37.81046 31.56530 63.88617 1.000 19.19000 3 ILE B C 1
ATOM 3780 O O . ILE B 1 3 ? 38.50644 32.00425 64.82120 1.000 18.89000 3 ILE B O 1
ATOM 3785 N N . VAL B 1 4 ? 36.55947 31.95933 63.62615 1.000 20.36000 4 VAL B N 1
ATOM 3786 C CA . VAL B 1 4 ? 35.84447 33.02632 64.39217 1.000 21.50000 4 VAL B CA 1
ATOM 3787 C C . VAL B 1 4 ? 35.04143 32.38529 65.53013 1.000 22.66000 4 VAL B C 1
ATOM 3788 O O . VAL B 1 4 ? 34.69041 33.11926 66.46914 1.000 22.89000 4 VAL B O 1
ATOM 3792 N N . ASP B 1 5 ? 34.77341 31.07629 65.46407 1.000 23.57000 5 ASP B N 1
ATOM 3793 C CA . ASP B 1 5 ? 33.98236 30.36027 66.50002 1.000 24.74000 5 ASP B CA 1
ATOM 3794 C C . ASP B 1 5 ? 34.25134 28.85227 66.42397 1.000 24.87000 5 ASP B C 1
ATOM 3795 O O . ASP B 1 5 ? 34.37036 28.32031 65.30595 1.000 23.76000 5 ASP B O 1
ATOM 3800 N N . THR B 1 6 ? 34.35230 28.20522 67.58894 1.000 25.50000 6 THR B N 1
ATOM 3801 C CA . THR B 1 6 ? 34.37626 26.72921 67.76689 1.000 26.75000 6 THR B CA 1
ATOM 3802 C C . THR B 1 6 ? 33.41923 26.37318 68.90685 1.000 27.95000 6 THR B C 1
ATOM 3803 O O . THR B 1 6 ? 33.56721 26.96414 69.98587 1.000 27.53000 6 THR B O 1
ATOM 3807 N N . ARG B 1 7 ? 32.47222 25.46121 68.66879 1.000 29.70000 7 ARG B N 1
ATOM 3808 C CA . ARG B 1 7 ? 31.47118 25.03319 69.68374 1.000 31.07000 7 ARG B CA 1
ATOM 3809 C C . ARG B 1 7 ? 31.19416 23.53320 69.53068 1.000 31.95000 7 ARG B C 1
ATOM 3810 O O . ARG B 1 7 ? 31.29218 23.01824 68.39466 1.000 30.81000 7 ARG B O 1
ATOM 3818 N N . ASP B 1 8 ? 30.87812 22.87016 70.64764 1.000 33.33000 8 ASP B N 1
ATOM 3819 C CA . ASP B 1 8 ? 30.53409 21.42517 70.71058 1.000 35.16000 8 ASP B CA 1
ATOM 3820 C C . ASP B 1 8 ? 29.04710 21.25721 70.38753 1.000 36.90000 8 ASP B C 1
ATOM 3821 O O . ASP B 1 8 ? 28.23910 22.07920 70.86054 1.000 36.50000 8 ASP B O 1
ATOM 3826 N N . VAL B 1 9 ? 28.71310 20.22024 69.61648 1.000 39.50000 9 VAL B N 1
ATOM 3827 C CA . VAL B 1 9 ? 27.33211 19.91528 69.13843 1.000 41.90000 9 VAL B CA 1
ATOM 3828 C C . VAL B 1 9 ? 27.07707 18.41228 69.32337 1.000 44.70000 9 VAL B C 1
ATOM 3829 O O . VAL B 1 9 ? 28.04006 17.62627 69.20836 1.000 45.12000 9 VAL B O 1
ATOM 3833 N N . GLU B 1 10 ? 25.82406 18.04429 69.61032 1.000 48.15000 10 GLU B N 1
ATOM 3834 C CA . GLU B 1 10 ? 25.40602 16.66829 70.00525 1.000 50.68000 10 GLU B CA 1
ATOM 3835 C C . GLU B 1 10 ? 25.23104 15.78434 68.76221 1.000 52.57000 10 GLU B C 1
ATOM 3836 O O . GLU B 1 10 ? 25.57702 14.59233 68.85318 1.000 53.15000 10 GLU B O 1
ATOM 3842 N N . GLU B 1 11 ? 24.71308 16.32939 67.65322 1.000 54.55000 11 GLU B N 1
ATOM 3843 C CA . GLU B 1 11 ? 24.55010 15.57744 66.37419 1.000 56.21000 11 GLU B CA 1
ATOM 3844 C C . GLU B 1 11 ? 25.93812 15.36644 65.74822 1.000 57.28000 11 GLU B C 1
ATOM 3845 O O . GLU B 1 11 ? 26.30615 16.12747 64.83226 1.000 57.38000 11 GLU B O 1
ATOM 3851 N N . ARG B 1 12 ? 26.67408 14.36041 66.24020 1.000 58.89000 12 ARG B N 1
ATOM 3852 C CA . ARG B 1 12 ? 28.06209 14.02440 65.81222 1.000 60.02000 12 ARG B CA 1
ATOM 3853 C C . ARG B 1 12 ? 28.01511 13.27545 64.47419 1.000 60.68000 12 ARG B C 1
ATOM 3854 O O . ARG B 1 12 ? 26.92511 12.79649 64.09914 1.000 60.72000 12 ARG B O 1
ATOM 3862 N N . VAL B 1 13 ? 29.16713 13.15446 63.80622 1.000 61.40000 13 VAL B N 1
ATOM 3863 C CA . VAL B 1 13 ? 29.28416 12.71651 62.38220 1.000 61.48000 13 VAL B CA 1
ATOM 3864 C C . VAL B 1 13 ? 29.74514 11.25251 62.31516 1.000 61.90000 13 VAL B C 1
ATOM 3865 O O . VAL B 1 13 ? 28.93813 10.40754 61.88211 1.000 62.30000 13 VAL B O 1
ATOM 3869 N N . HIS B 1 14 ? 30.98612 10.96547 62.72818 1.000 62.09000 14 HIS B N 1
ATOM 3870 C CA . HIS B 1 14 ? 31.72211 9.70647 62.41515 1.000 62.36000 14 HIS B CA 1
ATOM 3871 C C . HIS B 1 14 ? 31.84806 8.80842 63.65612 1.000 61.22000 14 HIS B C 1
ATOM 3872 O O . HIS B 1 14 ? 31.43803 9.23938 64.75413 1.000 61.72000 14 HIS B O 1
ATOM 3879 N N . VAL B 1 15 ? 32.40504 7.60341 63.46409 1.000 59.40000 15 VAL B N 1
ATOM 3880 C CA . VAL B 1 15 ? 32.76899 6.61037 64.52506 1.000 57.30000 15 VAL B CA 1
ATOM 3881 C C . VAL B 1 15 ? 34.29899 6.43534 64.51310 1.000 54.85000 15 VAL B C 1
ATOM 3882 O O . VAL B 1 15 ? 34.97602 7.30135 63.92115 1.000 55.38000 15 VAL B O 1
ATOM 3886 N N . MET B 1 16 ? 34.82595 5.37831 65.14407 1.000 51.87000 16 MET B N 1
ATOM 3887 C CA . MET B 1 16 ? 36.28794 5.08728 65.24410 1.000 49.46000 16 MET B CA 1
ATOM 3888 C C . MET B 1 16 ? 36.81698 4.66532 63.86510 1.000 45.48000 16 MET B C 1
ATOM 3889 O O . MET B 1 16 ? 36.28697 3.68035 63.30704 1.000 45.28000 16 MET B O 1
ATOM 3894 N N . ARG B 1 17 ? 37.83200 5.37132 63.35015 1.000 40.67000 17 ARG B N 1
ATOM 3895 C CA . ARG B 1 17 ? 38.28804 5.30237 61.93216 1.000 37.00000 17 ARG B CA 1
ATOM 3896 C C . ARG B 1 17 ? 39.67603 4.65735 61.83618 1.000 33.66000 17 ARG B C 1
ATOM 3897 O O . ARG B 1 17 ? 40.59702 5.10630 62.54822 1.000 32.71000 17 ARG B O 1
ATOM 3905 N N . LYS B 1 18 ? 39.80804 3.66138 60.95314 1.000 30.25000 18 LYS B N 1
ATOM 3906 C CA . LYS B 1 18 ? 41.07203 2.94037 60.65015 1.000 28.05000 18 LYS B CA 1
ATOM 3907 C C . LYS B 1 18 ? 41.37407 3.07442 59.15216 1.000 25.79000 18 LYS B C 1
ATOM 3908 O O . LYS B 1 18 ? 40.41910 3.10747 58.35114 1.000 24.94000 18 LYS B O 1
ATOM 3914 N N . THR B 1 19 ? 42.65709 3.14441 58.79420 1.000 23.53000 19 THR B N 1
ATOM 3915 C CA . THR B 1 19 ? 43.12813 3.26246 57.39022 1.000 22.39000 19 THR B CA 1
ATOM 3916 C C . THR B 1 19 ? 42.72112 2.00349 56.61316 1.000 21.54000 19 THR B C 1
ATOM 3917 O O . THR B 1 19 ? 42.72909 0.91047 57.20911 1.000 21.14000 19 THR B O 1
ATOM 3921 N N . LYS B 1 20 ? 42.36416 2.16855 55.33715 1.000 21.13000 20 LYS B N 1
ATOM 3922 C CA . LYS B 1 20 ? 42.11617 1.06259 54.37210 1.000 21.05000 20 LYS B CA 1
ATOM 3923 C C . LYS B 1 20 ? 43.43518 0.69460 53.68312 1.000 19.89000 20 LYS B C 1
ATOM 3924 O O . LYS B 1 20 ? 43.46818 -0.33538 52.98808 1.000 19.57000 20 LYS B O 1
ATOM 3930 N N . LEU B 1 21 ? 44.47619 1.51257 53.86418 1.000 18.91000 21 LEU B N 1
ATOM 3931 C CA . LEU B 1 21 ? 45.81620 1.30057 53.25621 1.000 18.18000 21 LEU B CA 1
ATOM 3932 C C . LEU B 1 21 ? 46.59516 0.29352 54.10519 1.000 17.22000 21 LEU B C 1
ATOM 3933 O O . LEU B 1 21 ? 46.52713 0.37048 55.35220 1.000 17.58000 21 LEU B O 1
ATOM 3938 N N . ALA B 1 22 ? 47.26616 -0.64946 53.44518 1.000 15.73000 22 ALA B N 1
ATOM 3939 C CA . ALA B 1 22 ? 48.19913 -1.60950 54.06516 1.000 14.77000 22 ALA B CA 1
ATOM 3940 C C . ALA B 1 22 ? 49.50515 -1.59150 53.27820 1.000 14.08000 22 ALA B C 1
ATOM 3941 O O . ALA B 1 22 ? 49.50019 -1.33545 52.07421 1.000 13.45000 22 ALA B O 1
ATOM 3943 N N . PRO B 1 23 ? 50.65313 -1.88454 53.92522 1.000 13.43000 23 PRO B N 1
ATOM 3944 C CA . PRO B 1 23 ? 51.91315 -2.01354 53.20125 1.000 13.17000 23 PRO B CA 1
ATOM 3945 C C . PRO B 1 23 ? 51.82115 -3.15350 52.17720 1.000 12.85000 23 PRO B C 1
ATOM 3946 O O . PRO B 1 23 ? 50.99713 -4.03549 52.34915 1.000 12.69000 23 PRO B O 1
ATOM 3950 N N . THR B 1 24 ? 52.64918 -3.08347 51.13123 1.000 12.39000 24 THR B N 1
ATOM 3951 C CA . THR B 1 24 ? 52.88119 -4.16744 50.14419 1.000 12.24000 24 THR B CA 1
ATOM 3952 C C . THR B 1 24 ? 54.28617 -4.72847 50.37621 1.000 12.15000 24 THR B C 1
ATOM 3953 O O . THR B 1 24 ? 55.03216 -4.12352 51.17325 1.000 11.72000 24 THR B O 1
ATOM 3957 N N . VAL B 1 25 ? 54.64017 -5.79645 49.65918 1.000 12.17000 25 VAL B N 1
ATOM 3958 C CA . VAL B 1 25 ? 55.99516 -6.42748 49.70219 1.000 12.36000 25 VAL B CA 1
ATOM 3959 C C . VAL B 1 25 ? 57.06719 -5.40748 49.28726 1.000 12.44000 25 VAL B C 1
ATOM 3960 O O . VAL B 1 25 ? 58.23318 -5.61251 49.66228 1.000 12.52000 25 VAL B O 1
ATOM 3964 N N . ALA B 1 26 ? 56.70223 -4.34844 48.55429 1.000 12.56000 26 ALA B N 1
ATOM 3965 C CA . ALA B 1 26 ? 57.62926 -3.26644 48.14536 1.000 12.74000 26 ALA B CA 1
ATOM 3966 C C . ALA B 1 26 ? 58.09724 -2.46050 49.36840 1.000 12.81000 26 ALA B C 1
ATOM 3967 O O . ALA B 1 26 ? 59.22525 -1.94952 49.32845 1.000 12.74000 26 ALA B O 1
ATOM 3969 N N . HIS B 1 27 ? 57.27022 -2.33253 50.41138 1.000 12.88000 27 HIS B N 1
ATOM 3970 C CA . HIS B 1 27 ? 57.57820 -1.48958 51.60242 1.000 12.97000 27 HIS B CA 1
ATOM 3971 C C . HIS B 1 27 ? 58.91217 -1.92863 52.21744 1.000 12.97000 27 HIS B C 1
ATOM 3972 O O . HIS B 1 27 ? 59.73818 -1.04665 52.52350 1.000 12.90000 27 HIS B O 1
ATOM 3979 N N . GLY B 1 28 ? 59.10515 -3.23964 52.38640 1.000 13.08000 28 GLY B N 1
ATOM 3980 C CA . GLY B 1 28 ? 60.30612 -3.83568 53.00441 1.000 13.31000 28 GLY B CA 1
ATOM 3981 C C . GLY B 1 28 ? 61.54214 -3.68067 52.13445 1.000 13.48000 28 GLY B C 1
ATOM 3982 O O . GLY B 1 28 ? 62.65913 -3.70471 52.69148 1.000 13.78000 28 GLY B O 1
ATOM 3983 N N . VAL B 1 29 ? 61.36218 -3.54561 50.81845 1.000 13.44000 29 VAL B N 1
ATOM 3984 C CA . VAL B 1 29 ? 62.48121 -3.35560 49.84749 1.000 13.53000 29 VAL B CA 1
ATOM 3985 C C . VAL B 1 29 ? 62.86124 -1.86560 49.81255 1.000 13.50000 29 VAL B C 1
ATOM 3986 O O . VAL B 1 29 ? 64.06024 -1.56763 49.92760 1.000 13.50000 29 VAL B O 1
ATOM 3990 N N . PHE B 1 30 ? 61.88626 -0.95958 49.69056 1.000 13.69000 30 PHE B N 1
ATOM 3991 C CA . PHE B 1 30 ? 62.11929 0.48743 49.41963 1.000 14.00000 30 PHE B CA 1
ATOM 3992 C C . PHE B 1 30 ? 62.20527 1.31237 50.71366 1.000 14.47000 30 PHE B C 1
ATOM 3993 O O . PHE B 1 30 ? 62.81729 2.40136 50.67872 1.000 14.49000 30 PHE B O 1
ATOM 4001 N N . ASN B 1 31 ? 61.59924 0.84634 51.80962 1.000 15.03000 31 ASN B N 1
ATOM 4002 C CA . ASN B 1 31 ? 61.60021 1.54629 53.12565 1.000 15.62000 31 ASN B CA 1
ATOM 4003 C C . ASN B 1 31 ? 61.30724 3.03430 52.94070 1.000 15.83000 31 ASN B C 1
ATOM 4004 O O . ASN B 1 31 ? 62.10425 3.88327 53.33876 1.000 15.53000 31 ASN B O 1
ATOM 4009 N N . PRO B 1 32 ? 60.14527 3.41035 52.35968 1.000 16.25000 32 PRO B N 1
ATOM 4010 C CA . PRO B 1 32 ? 59.83830 4.81736 52.10073 1.000 16.69000 32 PRO B CA 1
ATOM 4011 C C . PRO B 1 32 ? 59.63428 5.60732 53.40076 1.000 17.44000 32 PRO B C 1
ATOM 4012 O O . PRO B 1 32 ? 59.11924 5.03429 54.34172 1.000 17.07000 32 PRO B O 1
ATOM 4016 N N . GLU B 1 33 ? 60.01430 6.89031 53.41382 1.000 18.75000 33 GLU B N 1
ATOM 4017 C CA . GLU B 1 33 ? 59.78529 7.81327 54.56185 1.000 20.01000 33 GLU B CA 1
ATOM 4018 C C . GLU B 1 33 ? 58.36530 8.37730 54.44383 1.000 19.75000 33 GLU B C 1
ATOM 4019 O O . GLU B 1 33 ? 58.18632 9.60330 54.55087 1.000 20.10000 33 GLU B O 1
ATOM 4025 N N . PHE B 1 34 ? 57.39529 7.48932 54.23577 1.000 19.49000 34 PHE B N 1
ATOM 4026 C CA . PHE B 1 34 ? 55.96130 7.80136 54.02074 1.000 19.36000 34 PHE B CA 1
ATOM 4027 C C . PHE B 1 34 ? 55.13126 6.73734 54.73768 1.000 18.87000 34 PHE B C 1
ATOM 4028 O O . PHE B 1 34 ? 55.61024 5.59933 54.88865 1.000 18.84000 34 PHE B O 1
ATOM 4036 N N . GLY B 1 35 ? 53.92526 7.10035 55.16966 1.000 18.31000 35 GLY B N 1
ATOM 4037 C CA . GLY B 1 35 ? 52.99122 6.16634 55.82160 1.000 18.18000 35 GLY B CA 1
ATOM 4038 C C . GLY B 1 35 ? 51.56723 6.70237 55.77658 1.000 18.06000 35 GLY B C 1
ATOM 4039 O O . GLY B 1 35 ? 51.35726 7.87238 55.45662 1.000 17.87000 35 GLY B O 1
ATOM 4040 N N . PRO B 1 36 ? 50.55721 5.86537 56.09652 1.000 17.88000 36 PRO B N 1
ATOM 4041 C CA . PRO B 1 36 ? 49.17821 6.33240 56.18050 1.000 17.70000 36 PRO B CA 1
ATOM 4042 C C . PRO B 1 36 ? 49.05421 7.45836 57.21754 1.000 17.51000 36 PRO B C 1
ATOM 4043 O O . PRO B 1 36 ? 49.59317 7.31431 58.30755 1.000 17.28000 36 PRO B O 1
ATOM 4047 N N . ALA B 1 37 ? 48.36324 8.54438 56.86156 1.000 17.30000 37 ALA B N 1
ATOM 4048 C CA . ALA B 1 37 ? 47.99323 9.63635 57.78960 1.000 17.16000 37 ALA B CA 1
ATOM 4049 C C . ALA B 1 37 ? 47.30019 9.03032 59.01455 1.000 17.20000 37 ALA B C 1
ATOM 4050 O O . ALA B 1 37 ? 46.61317 7.99834 58.86449 1.000 16.93000 37 ALA B O 1
ATOM 4052 N N . ALA B 1 38 ? 47.49116 9.64027 60.18558 1.000 17.55000 38 ALA B N 1
ATOM 4053 C CA . ALA B 1 38 ? 46.75113 9.31824 61.42555 1.000 17.77000 38 ALA B CA 1
ATOM 4054 C C . ALA B 1 38 ? 45.27714 9.68027 61.21552 1.000 18.01000 38 ALA B C 1
ATOM 4055 O O . ALA B 1 38 ? 45.01917 10.80029 60.74056 1.000 17.94000 38 ALA B O 1
ATOM 4057 N N . LEU B 1 39 ? 44.35911 8.75728 61.51446 1.000 18.47000 39 LEU B N 1
ATOM 4058 C CA . LEU B 1 39 ? 42.89112 8.97831 61.39643 1.000 19.04000 39 LEU B CA 1
ATOM 4059 C C . LEU B 1 39 ? 42.24608 8.98526 62.78841 1.000 19.70000 39 LEU B C 1
ATOM 4060 O O . LEU B 1 39 ? 41.02008 9.17428 62.85939 1.000 19.81000 39 LEU B O 1
ATOM 4065 N N . SER B 1 40 ? 43.04905 8.79221 63.83943 1.000 20.57000 40 SER B N 1
ATOM 4066 C CA . SER B 1 40 ? 42.61501 8.71316 65.25941 1.000 21.36000 40 SER B CA 1
ATOM 4067 C C . SER B 1 40 ? 43.61700 9.46311 66.14147 1.000 22.13000 40 SER B C 1
ATOM 4068 O O . SER B 1 40 ? 44.83100 9.35410 65.88950 1.000 21.74000 40 SER B O 1
ATOM 4071 N N . ASN B 1 41 ? 43.12098 10.17208 67.15948 1.000 23.64000 41 ASN B N 1
ATOM 4072 C CA . ASN B 1 41 ? 43.96197 10.93103 68.12254 1.000 24.69000 41 ASN B CA 1
ATOM 4073 C C . ASN B 1 41 ? 44.79093 9.94898 68.96152 1.000 25.40000 41 ASN B C 1
ATOM 4074 O O . ASN B 1 41 ? 45.83092 10.36894 69.50356 1.000 25.85000 41 ASN B O 1
ATOM 4079 N N . LYS B 1 42 ? 44.35491 8.68598 69.03946 1.000 25.76000 42 LYS B N 1
ATOM 4080 C CA . LYS B 1 42 ? 44.99186 7.60494 69.84343 1.000 26.10000 42 LYS B CA 1
ATOM 4081 C C . LYS B 1 42 ? 46.02987 6.84495 69.00443 1.000 25.59000 42 LYS B C 1
ATOM 4082 O O . LYS B 1 42 ? 46.56084 5.83893 69.50941 1.000 25.85000 42 LYS B O 1
ATOM 4088 N N . ASP B 1 43 ? 46.31892 7.29100 67.77746 1.000 25.11000 43 ASP B N 1
ATOM 4089 C CA . ASP B 1 43 ? 47.37193 6.68301 66.91746 1.000 24.68000 43 ASP B CA 1
ATOM 4090 C C . ASP B 1 43 ? 48.70291 6.77296 67.66350 1.000 24.63000 43 ASP B C 1
ATOM 4091 O O . ASP B 1 43 ? 49.14692 7.86794 67.99956 1.000 24.08000 43 ASP B O 1
ATOM 4096 N N . PRO B 1 44 ? 49.38588 5.63594 67.94148 1.000 24.78000 44 PRO B N 1
ATOM 4097 C CA . PRO B 1 44 ? 50.60486 5.65088 68.75551 1.000 24.68000 44 PRO B CA 1
ATOM 4098 C C . PRO B 1 44 ? 51.83189 6.25589 68.05257 1.000 24.40000 44 PRO B C 1
ATOM 4099 O O . PRO B 1 44 ? 52.82588 6.46984 68.72060 1.000 24.55000 44 PRO B O 1
ATOM 4103 N N . ARG B 1 45 ? 51.73793 6.51694 66.74358 1.000 23.76000 45 ARG B N 1
ATOM 4104 C CA . ARG B 1 45 ? 52.82196 7.14095 65.93463 1.000 23.44000 45 ARG B CA 1
ATOM 4105 C C . ARG B 1 45 ? 52.87298 8.65594 66.19369 1.000 23.06000 45 ARG B C 1
ATOM 4106 O O . ARG B 1 45 ? 53.90400 9.26594 65.84974 1.000 23.20000 45 ARG B O 1
ATOM 4114 N N . LEU B 1 46 ? 51.81298 9.24394 66.75868 1.000 22.24000 46 LEU B N 1
ATOM 4115 C CA . LEU B 1 46 ? 51.69100 10.71493 66.95774 1.000 22.07000 46 LEU B CA 1
ATOM 4116 C C . LEU B 1 46 ? 52.68998 11.18087 68.02278 1.000 22.30000 46 LEU B C 1
ATOM 4117 O O . LEU B 1 46 ? 52.82694 10.49683 69.06276 1.000 22.48000 46 LEU B O 1
ATOM 4122 N N . ASN B 1 47 ? 53.33601 12.32187 67.77185 1.000 22.33000 47 ASN B N 1
ATOM 4123 C CA . ASN B 1 47 ? 54.26199 12.98882 68.72190 1.000 22.33000 47 ASN B CA 1
ATOM 4124 C C . ASN B 1 47 ? 53.48597 13.39778 69.97389 1.000 22.44000 47 ASN B C 1
ATOM 4125 O O . ASN B 1 47 ? 52.24697 13.54681 69.89586 1.000 22.14000 47 ASN B O 1
ATOM 4130 N N . GLU B 1 48 ? 54.20494 13.58473 71.08092 1.000 22.73000 48 GLU B N 1
ATOM 4131 C CA . GLU B 1 48 ? 53.67492 14.18669 7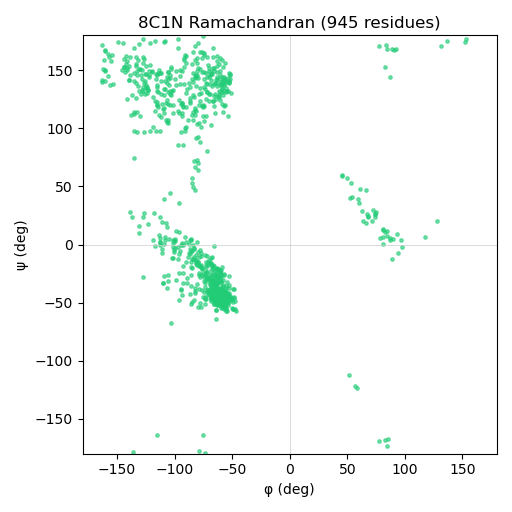2.32893 1.000 22.89000 48 GLU B CA 1
ATOM 4132 C C . GLU B 1 48 ? 53.12295 15.57971 72.00097 1.000 22.15000 48 GLU B C 1
ATOM 4133 O O . GLU B 1 48 ? 53.76598 16.29173 71.20701 1.000 22.18000 48 GLU B O 1
ATOM 4139 N N . GLY B 1 49 ? 51.96494 15.93171 72.56495 1.000 21.31000 49 GLY B N 1
ATOM 4140 C CA . GLY B 1 49 ? 51.36597 17.27572 72.46998 1.000 20.87000 49 GLY B CA 1
ATOM 4141 C C . GLY B 1 49 ? 50.55700 17.46279 71.19697 1.000 20.36000 49 GLY B C 1
ATOM 4142 O O . GLY B 1 49 ? 50.12403 18.60081 70.94000 1.000 20.21000 49 GLY B O 1
ATOM 4143 N N . VAL B 1 50 ? 50.35301 16.39582 70.42092 1.000 20.06000 50 VAL B N 1
ATOM 4144 C CA . VAL B 1 50 ? 49.52904 16.43288 69.17590 1.000 19.91000 50 VAL B CA 1
ATOM 4145 C C . VAL B 1 50 ? 48.06703 16.20190 69.56585 1.000 19.66000 50 VAL B C 1
ATOM 4146 O O . VAL B 1 50 ? 47.78099 15.18988 70.23781 1.000 19.70000 50 VAL B O 1
ATOM 4150 N N . VAL B 1 51 ? 47.20005 17.14593 69.19587 1.000 19.23000 51 VAL B N 1
ATOM 4151 C CA . VAL B 1 51 ? 45.71505 17.01995 69.23882 1.000 19.22000 51 VAL B CA 1
ATOM 4152 C C . VAL B 1 51 ? 45.23509 17.02602 67.78381 1.000 19.23000 51 VAL B C 1
ATOM 4153 O O . VAL B 1 51 ? 45.16013 18.11204 67.18885 1.000 18.62000 51 VAL B O 1
ATOM 4157 N N . LEU B 1 52 ? 44.99008 15.84004 67.22475 1.000 19.67000 52 LEU B N 1
ATOM 4158 C CA . LEU B 1 52 ? 44.68412 15.63110 65.78374 1.000 19.92000 52 LEU B CA 1
ATOM 4159 C C . LEU B 1 52 ? 43.56115 16.57614 65.33574 1.000 20.26000 52 LEU B C 1
ATOM 4160 O O . LEU B 1 52 ? 43.73419 17.24418 64.29377 1.000 20.06000 52 LEU B O 1
ATOM 4165 N N . ASP B 1 53 ? 42.46813 16.65413 66.10172 1.000 20.72000 53 ASP B N 1
ATOM 4166 C CA . ASP B 1 53 ? 41.25715 17.43517 65.72471 1.000 21.26000 53 ASP B CA 1
ATOM 4167 C C . ASP B 1 53 ? 41.56618 18.94116 65.74578 1.000 20.25000 53 ASP B C 1
ATOM 4168 O O . ASP B 1 53 ? 40.72421 19.70420 65.25079 1.000 20.44000 53 ASP B O 1
ATOM 4173 N N . GLU B 1 54 ? 42.71517 19.35812 66.29283 1.000 19.20000 54 GLU B N 1
ATOM 4174 C CA . GLU B 1 54 ? 43.19120 20.77011 66.25190 1.000 18.50000 54 GLU B CA 1
ATOM 4175 C C . GLU B 1 54 ? 44.17323 20.95614 65.08793 1.000 17.75000 54 GLU B C 1
ATOM 4176 O O . GLU B 1 54 ? 44.01227 21.93417 64.32796 1.000 17.54000 54 GLU B O 1
ATOM 4182 N N . VAL B 1 55 ? 45.15222 20.06013 64.94592 1.000 17.13000 55 VAL B N 1
ATOM 4183 C CA . VAL B 1 55 ? 46.23925 20.19315 63.92896 1.000 16.85000 55 VAL B CA 1
ATOM 4184 C C . VAL B 1 55 ? 45.60929 20.25421 62.52994 1.000 16.68000 55 VAL B C 1
ATOM 4185 O O . VAL B 1 55 ? 46.08733 21.06424 61.71099 1.000 16.40000 55 VAL B O 1
ATOM 4189 N N . ILE B 1 56 ? 44.55628 19.46924 62.27488 1.000 16.61000 56 ILE B N 1
ATOM 4190 C CA . ILE B 1 56 ? 43.89132 19.38931 60.93586 1.000 16.84000 56 ILE B CA 1
ATOM 4191 C C . ILE B 1 56 ? 43.34036 20.76733 60.52790 1.000 17.15000 56 ILE B C 1
ATOM 4192 O O . ILE B 1 56 ? 43.17839 20.98038 59.31790 1.000 17.10000 56 ILE B O 1
ATOM 4197 N N . PHE B 1 57 ? 43.06935 21.66430 61.48393 1.000 17.49000 57 PHE B N 1
ATOM 4198 C CA . PHE B 1 57 ? 42.50838 23.02232 61.24097 1.000 18.01000 57 PHE B CA 1
ATOM 4199 C C . PHE B 1 57 ? 43.56239 24.11329 61.47304 1.000 17.80000 57 PHE B C 1
ATOM 4200 O O . PHE B 1 57 ? 43.21741 25.30330 61.33307 1.000 17.71000 57 PHE B O 1
ATOM 4208 N N . SER B 1 58 ? 44.80937 23.73626 61.77106 1.000 17.68000 58 SER B N 1
ATOM 4209 C CA . SER B 1 58 ? 45.88738 24.66422 62.20812 1.000 17.90000 58 SER B CA 1
ATOM 4210 C C . SER B 1 58 ? 46.36743 25.55126 61.04817 1.000 18.22000 58 SER B C 1
ATOM 4211 O O . SER B 1 58 ? 47.04544 26.55823 61.33423 1.000 18.27000 58 SER B O 1
ATOM 4214 N N . LYS B 1 59 ? 46.03145 25.20831 59.79815 1.000 18.68000 59 LYS B N 1
ATOM 4215 C CA . LYS B 1 59 ? 46.34850 26.03035 58.59519 1.000 19.35000 59 LYS B CA 1
ATOM 4216 C C . LYS B 1 59 ? 45.57552 27.35736 58.64822 1.000 19.31000 59 LYS B C 1
ATOM 4217 O O . LYS B 1 59 ? 46.03656 28.32838 58.01627 1.000 19.14000 59 LYS B O 1
ATOM 4223 N N . HIS B 1 60 ? 44.44051 27.39936 59.35619 1.000 19.13000 60 HIS B N 1
ATOM 4224 C CA . HIS B 1 60 ? 43.59752 28.61537 59.51821 1.000 19.23000 60 HIS B CA 1
ATOM 4225 C C . HIS B 1 60 ? 44.21551 29.51331 60.59726 1.000 19.16000 60 HIS B C 1
ATOM 4226 O O . HIS B 1 60 ? 43.90647 29.31727 61.79525 1.000 19.25000 60 HIS B O 1
ATOM 4233 N N . LYS B 1 61 ? 45.06954 30.45131 60.18032 1.000 18.85000 61 LYS B N 1
ATOM 4234 C CA . LYS B 1 61 ? 45.88053 31.32427 61.07038 1.000 18.87000 61 LYS B CA 1
ATOM 4235 C C . LYS B 1 61 ? 45.43156 32.78228 60.93742 1.000 18.17000 61 LYS B C 1
ATOM 4236 O O . LYS B 1 61 ? 46.11056 33.66524 61.50148 1.000 18.05000 61 LYS B O 1
ATOM 4242 N N . GLY B 1 62 ? 44.32958 33.03233 60.22440 1.000 17.43000 62 GLY B N 1
ATOM 4243 C CA . GLY B 1 62 ? 43.78261 34.38434 60.02944 1.000 16.90000 62 GLY B CA 1
ATOM 4244 C C . GLY B 1 62 ? 43.46766 34.66941 58.57444 1.000 16.48000 62 GLY B C 1
ATOM 4245 O O . GLY B 1 62 ? 43.84567 33.87543 57.71442 1.000 15.94000 62 GLY B O 1
ATOM 4246 N N . ASP B 1 63 ? 42.79968 35.79543 58.34647 1.000 16.32000 63 ASP B N 1
ATOM 4247 C CA . ASP B 1 63 ? 42.24773 36.25849 57.05047 1.000 16.18000 63 ASP B CA 1
ATOM 4248 C C . ASP B 1 63 ? 42.94176 37.58449 56.72554 1.000 15.92000 63 ASP B C 1
ATOM 4249 O O . ASP B 1 63 ? 42.58476 38.60347 57.34657 1.000 15.73000 63 ASP B O 1
ATOM 4254 N N . THR B 1 64 ? 43.94078 37.55650 55.84057 1.000 15.64000 64 THR B N 1
ATOM 4255 C CA . THR B 1 64 ? 44.83881 38.70850 55.56864 1.000 15.62000 64 THR B CA 1
ATOM 4256 C C . THR B 1 64 ? 44.00985 39.88653 55.04966 1.000 15.66000 64 THR B C 1
ATOM 4257 O O . THR B 1 64 ? 43.30187 39.71058 54.03963 1.000 15.70000 64 THR B O 1
ATOM 4261 N N . LYS B 1 65 ? 44.10485 41.03950 55.71471 1.000 15.71000 65 LYS B N 1
ATOM 4262 C CA . LYS B 1 65 ? 43.53189 42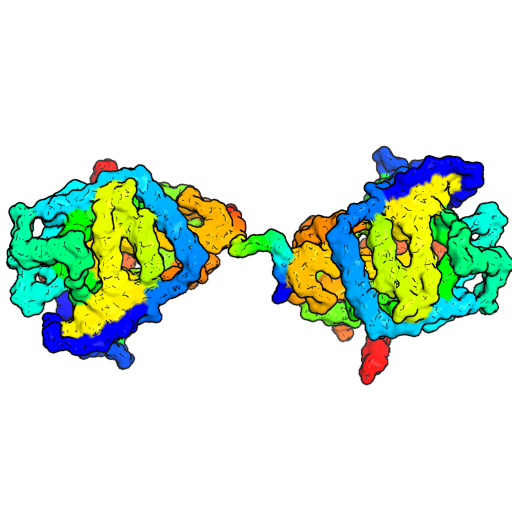.32353 55.23474 1.000 15.87000 65 LYS B CA 1
ATOM 4263 C C . LYS B 1 65 ? 44.45193 42.89456 54.15379 1.000 15.29000 65 LYS B C 1
ATOM 4264 O O . LYS B 1 65 ? 45.64792 43.09853 54.43583 1.000 15.37000 65 LYS B O 1
ATOM 4270 N N . MET B 1 66 ? 43.90396 43.15561 52.97079 1.000 14.69000 66 MET B N 1
ATOM 4271 C CA . MET B 1 66 ? 44.62801 43.82364 51.86583 1.000 14.30000 66 MET B CA 1
ATOM 4272 C C . MET B 1 66 ? 44.31803 45.32065 51.91588 1.000 13.95000 66 MET B C 1
ATOM 4273 O O . MET B 1 66 ? 43.15403 45.68066 52.16986 1.000 13.82000 66 MET B O 1
ATOM 4278 N N . SER B 1 67 ? 45.33505 46.15264 51.70094 1.000 13.75000 67 SER B N 1
ATOM 4279 C CA . SER B 1 67 ? 45.21208 47.62864 51.59799 1.000 13.81000 67 SER B CA 1
ATOM 4280 C C . SER B 1 67 ? 44.24812 47.97471 50.45498 1.000 13.93000 67 SER B C 1
ATOM 4281 O O . SER B 1 67 ? 44.06613 47.12674 49.56094 1.000 13.85000 67 SER B O 1
ATOM 4284 N N . ALA B 1 68 ? 43.67514 49.17972 50.47201 1.000 14.25000 68 ALA B N 1
ATOM 4285 C CA . ALA B 1 68 ? 42.82618 49.72277 49.38301 1.000 14.63000 68 ALA B CA 1
ATOM 4286 C C . ALA B 1 68 ? 43.58421 49.66581 48.04903 1.000 15.08000 68 ALA B C 1
ATOM 4287 O O . ALA B 1 68 ? 42.97923 49.25686 47.04100 1.000 14.70000 68 ALA B O 1
ATOM 4289 N N . GLU B 1 69 ? 44.86422 50.04979 48.05408 1.000 15.72000 69 GLU B N 1
ATOM 4290 C CA . GLU B 1 69 ? 45.74125 50.07982 46.85110 1.000 16.43000 69 GLU B CA 1
ATOM 4291 C C . GLU B 1 69 ? 45.92024 48.65384 46.31105 1.000 15.61000 69 GLU B C 1
ATOM 4292 O O . GLU B 1 69 ? 45.83527 48.46189 45.08004 1.000 15.00000 69 GLU B O 1
ATOM 4298 N N . ASP B 1 70 ? 46.16620 47.68880 47.20002 1.000 15.01000 70 ASP B N 1
ATOM 4299 C CA . ASP B 1 70 ? 46.36919 46.26181 46.82697 1.000 14.69000 70 ASP B CA 1
ATOM 4300 C C . ASP B 1 70 ? 45.05819 45.65885 46.30691 1.000 14.39000 70 ASP B C 1
ATOM 4301 O O . ASP B 1 70 ? 45.12820 44.88089 45.33989 1.000 14.12000 70 ASP B O 1
ATOM 4306 N N . LYS B 1 71 ? 43.91618 45.99185 46.91790 1.000 14.02000 71 LYS B N 1
ATOM 4307 C CA . LYS B 1 71 ? 42.57818 45.54889 46.43984 1.000 13.99000 71 LYS B CA 1
ATOM 4308 C C . LYS B 1 71 ? 42.36023 46.05195 45.00686 1.000 13.52000 71 LYS B C 1
ATOM 4309 O O . LYS B 1 71 ? 41.93624 45.24899 44.15881 1.000 13.24000 71 LYS B O 1
ATOM 4315 N N . ALA B 1 72 ? 42.64426 47.33196 44.74991 1.000 13.14000 72 ALA B N 1
ATOM 4316 C CA . ALA B 1 72 ? 42.47231 47.97101 43.42393 1.000 13.00000 72 ALA B CA 1
ATOM 4317 C C . ALA B 1 72 ? 43.38432 47.27303 42.40793 1.000 12.78000 72 ALA B C 1
ATOM 4318 O O . ALA B 1 72 ? 42.90535 46.98709 41.29191 1.000 12.50000 72 ALA B O 1
ATOM 4320 N N . LEU B 1 73 ? 44.64231 47.00200 42.77795 1.000 12.52000 73 LEU B N 1
ATOM 4321 C CA . LEU B 1 73 ? 45.60232 46.28901 41.89195 1.000 12.45000 73 LEU B CA 1
ATOM 4322 C C . LEU B 1 73 ? 45.06230 44.88104 41.60988 1.000 12.25000 73 LEU B C 1
ATOM 4323 O O . LEU B 1 73 ? 45.05233 44.46308 40.43487 1.000 12.12000 73 LEU B O 1
ATOM 4328 N N . PHE B 1 74 ? 44.63226 44.17700 42.65584 1.000 11.97000 74 PHE B N 1
ATOM 4329 C CA . PHE B 1 74 ? 44.10824 42.79302 42.54478 1.000 11.96000 74 PHE B CA 1
ATOM 4330 C C . PHE B 1 74 ? 42.90827 42.76207 41.58874 1.000 12.01000 74 PHE B C 1
ATOM 4331 O O . PHE B 1 74 ? 42.83427 41.84911 40.74571 1.000 11.87000 74 PHE B O 1
ATOM 4339 N N . ARG B 1 75 ? 41.99928 43.73609 41.69676 1.000 12.13000 75 ARG B N 1
ATOM 4340 C CA . ARG B 1 75 ? 40.78631 43.79314 40.83872 1.000 12.21000 75 ARG B CA 1
ATOM 4341 C C . ARG B 1 75 ? 41.21035 43.96719 39.37274 1.000 12.34000 75 ARG B C 1
ATOM 4342 O O . ARG B 1 75 ? 40.64236 43.26523 38.52170 1.000 12.34000 75 ARG B O 1
ATOM 4350 N N . ARG B 1 76 ? 42.18037 44.84019 39.08380 1.000 12.51000 76 ARG B N 1
ATOM 4351 C CA . ARG B 1 76 ? 42.70841 45.03423 37.70283 1.000 12.75000 76 ARG B CA 1
ATOM 4352 C C . ARG B 1 76 ? 43.33340 43.72524 37.19979 1.000 12.76000 76 ARG B C 1
ATOM 4353 O O . ARG B 1 76 ? 43.09743 43.37529 36.02477 1.000 12.70000 76 ARG B O 1
ATOM 4361 N N . CYS B 1 77 ? 44.10037 43.03019 38.04379 1.000 12.71000 77 CYS B N 1
ATOM 4362 C CA . CYS B 1 77 ? 44.77835 41.75219 37.68675 1.000 12.74000 77 CYS B CA 1
ATOM 4363 C C . CYS B 1 77 ? 43.72234 40.66922 37.43168 1.000 12.44000 77 CYS B C 1
ATOM 4364 O O . CYS B 1 77 ? 43.86036 39.92926 36.43166 1.000 12.33000 77 CYS B O 1
ATOM 4367 N N . ALA B 1 78 ? 42.69032 40.60121 38.27965 1.000 12.08000 78 ALA B N 1
ATOM 4368 C CA . ALA B 1 78 ? 41.54331 39.67223 38.13359 1.000 11.97000 78 ALA B CA 1
ATOM 4369 C C . ALA B 1 78 ? 40.81635 39.96030 36.81258 1.000 11.88000 78 ALA B C 1
ATOM 4370 O O . ALA B 1 78 ? 40.53635 39.00133 36.07153 1.000 11.70000 78 ALA B O 1
ATOM 4372 N N . ALA B 1 79 ? 40.53938 41.23531 36.52162 1.000 11.84000 79 ALA B N 1
ATOM 4373 C CA . ALA B 1 79 ? 39.85542 41.68137 35.28362 1.000 11.79000 79 ALA B CA 1
ATOM 4374 C C . ALA B 1 79 ? 40.71245 41.33241 34.05663 1.000 11.86000 79 ALA B C 1
ATOM 4375 O O . ALA B 1 79 ? 40.15147 40.86946 33.03959 1.000 11.63000 79 ALA B O 1
ATOM 4377 N N . ASP B 1 80 ? 42.02745 41.54238 34.14267 1.000 11.95000 80 ASP B N 1
ATOM 4378 C CA . ASP B 1 80 ? 42.96547 41.33841 33.00769 1.000 12.21000 80 ASP B CA 1
ATOM 4379 C C . ASP B 1 80 ? 43.05946 39.84042 32.69763 1.000 12.28000 80 ASP B C 1
ATOM 4380 O O . ASP B 1 80 ? 43.03848 39.48146 31.50862 1.000 12.14000 80 ASP B O 1
ATOM 4385 N N . TYR B 1 81 ? 43.14541 38.99038 33.72260 1.000 12.24000 81 TYR B N 1
ATOM 4386 C CA . TYR B 1 81 ? 43.17239 37.51738 33.54455 1.000 12.33000 81 TYR B CA 1
ATOM 4387 C C . TYR B 1 81 ? 41.81440 37.04643 33.00849 1.000 12.33000 81 TYR B C 1
ATOM 4388 O O . TYR B 1 81 ? 41.79741 36.24046 32.06546 1.000 12.44000 81 TYR B O 1
ATOM 4397 N N . ALA B 1 82 ? 40.71139 37.53342 33.58748 1.000 12.45000 82 ALA B N 1
ATOM 4398 C CA . ALA B 1 82 ? 39.33140 37.21147 33.14843 1.000 12.53000 82 ALA B CA 1
ATOM 4399 C C . ALA B 1 82 ? 39.18444 37.54453 31.65844 1.000 12.68000 82 ALA B C 1
ATOM 4400 O O . ALA B 1 82 ? 38.57745 36.74357 30.93039 1.000 12.59000 82 ALA B O 1
ATOM 4402 N N . SER B 1 83 ? 39.72048 38.68953 31.22550 1.000 12.83000 83 SER B N 1
ATOM 4403 C CA . SER B 1 83 ? 39.68452 39.14959 29.81251 1.000 13.18000 83 SER B CA 1
ATOM 4404 C C . SER B 1 83 ? 40.32453 38.08961 28.90849 1.000 13.68000 83 SER B C 1
ATOM 4405 O O . SER B 1 83 ? 39.68255 37.67866 27.92046 1.000 13.51000 83 SER B O 1
ATOM 4408 N N . ARG B 1 84 ? 41.54151 37.65458 29.24351 1.000 14.36000 84 ARG B N 1
ATOM 4409 C CA . ARG B 1 84 ? 42.28951 36.60859 28.49149 1.000 15.03000 84 ARG B CA 1
ATOM 4410 C C . ARG B 1 84 ? 41.48149 35.30561 28.50241 1.000 15.14000 84 ARG B C 1
ATOM 4411 O O . ARG B 1 84 ? 41.28051 34.71465 27.42539 1.000 14.93000 84 ARG B O 1
ATOM 4419 N N . LEU B 1 85 ? 41.03245 34.88857 29.68739 1.000 15.47000 85 LEU B N 1
ATOM 4420 C CA . LEU B 1 85 ? 40.31542 33.60957 29.91832 1.000 15.66000 85 LEU B CA 1
ATOM 4421 C C . LEU B 1 85 ? 39.07244 33.53663 29.02128 1.000 15.63000 85 LEU B C 1
ATOM 4422 O O . LEU B 1 85 ? 38.95745 32.56366 28.24824 1.000 15.55000 85 LEU B O 1
ATOM 4427 N N . HIS B 1 86 ? 38.20146 34.54765 29.07630 1.000 15.58000 86 HIS B N 1
ATOM 4428 C CA . HIS B 1 86 ? 36.91048 34.57170 28.33426 1.000 15.60000 86 HIS B CA 1
ATOM 4429 C C . HIS B 1 86 ? 37.14553 34.84775 26.84428 1.000 15.76000 86 HIS B C 1
ATOM 4430 O O . HIS B 1 86 ? 36.29354 34.42880 26.03624 1.000 15.81000 86 HIS B O 1
ATOM 4437 N N . SER B 1 87 ? 38.25655 35.49274 26.47633 1.000 15.88000 87 SER B N 1
ATOM 4438 C CA . SER B 1 87 ? 38.66759 35.64179 25.05435 1.000 16.14000 87 SER B CA 1
ATOM 4439 C C . SER B 1 87 ? 38.91458 34.25281 24.44930 1.000 16.25000 87 SER B C 1
ATOM 4440 O O . SER B 1 87 ? 38.44961 34.00486 23.31928 1.000 16.08000 87 SER B O 1
ATOM 4443 N N . VAL B 1 88 ? 39.61455 33.37777 25.17829 1.000 16.50000 88 VAL B N 1
ATOM 4444 C CA . VAL B 1 88 ? 39.96353 31.99878 24.71724 1.000 16.80000 88 VAL B CA 1
ATOM 4445 C C . VAL B 1 88 ? 38.70252 31.12580 24.76318 1.000 17.15000 88 VAL B C 1
ATOM 4446 O O . VAL B 1 88 ? 38.39953 30.48585 23.73014 1.000 16.88000 88 VAL B O 1
ATOM 4450 N N . LEU B 1 89 ? 37.99248 31.10677 25.89716 1.000 17.21000 89 LEU B N 1
ATOM 4451 C CA . LEU B 1 89 ? 36.85346 30.17778 26.15209 1.000 17.76000 89 LEU B CA 1
ATOM 4452 C C . LEU B 1 89 ? 35.57449 30.64583 25.44207 1.000 17.99000 89 LEU B C 1
ATOM 4453 O O . LEU B 1 89 ? 34.72748 29.77786 25.15202 1.000 18.37000 89 LEU B O 1
ATOM 4458 N N . GLY B 1 90 ? 35.41252 31.95484 25.21812 1.000 18.06000 90 GLY B N 1
ATOM 4459 C CA . GLY B 1 90 ? 34.13354 32.56188 24.79711 1.000 18.04000 90 GLY B CA 1
ATOM 4460 C C . GLY B 1 90 ? 33.24951 32.86585 25.99510 1.000 18.15000 90 GLY B C 1
ATOM 4461 O O . GLY B 1 90 ? 33.75948 32.80880 27.13811 1.000 18.12000 90 GLY B O 1
ATOM 4462 N N . THR B 1 91 ? 31.97053 33.17289 25.76107 1.000 18.27000 91 THR B N 1
ATOM 4463 C CA . THR B 1 91 ? 31.01451 33.65286 26.79706 1.000 18.63000 91 THR B CA 1
ATOM 4464 C C . THR B 1 91 ? 29.74149 32.79289 26.79600 1.000 18.69000 91 THR B C 1
ATOM 4465 O O . THR B 1 91 ? 28.71449 33.28588 27.29399 1.000 18.73000 91 THR B O 1
ATOM 4469 N N . ALA B 1 92 ? 29.82048 31.54890 26.30395 1.000 18.74000 92 ALA B N 1
ATOM 4470 C CA . ALA B 1 92 ? 28.71646 30.55892 26.31288 1.000 19.07000 92 ALA B CA 1
ATOM 4471 C C . ALA B 1 92 ? 28.65041 29.90787 27.70085 1.000 19.16000 92 ALA B C 1
ATOM 4472 O O . ALA B 1 92 ? 29.05139 28.73586 27.83582 1.000 19.25000 92 ALA B O 1
ATOM 4474 N N . ASN B 1 93 ? 28.16640 30.66284 28.69387 1.000 19.33000 93 ASN B N 1
ATOM 4475 C CA . ASN B 1 93 ? 28.24935 30.31578 30.13786 1.000 19.22000 93 ASN B CA 1
ATOM 4476 C C . ASN B 1 93 ? 26.84934 30.28178 30.75982 1.000 19.38000 93 ASN B C 1
ATOM 4477 O O . ASN B 1 93 ? 26.75830 30.32874 32.00282 1.000 19.47000 93 ASN B O 1
ATOM 4482 N N . ALA B 1 94 ? 25.80336 30.18883 29.93279 1.000 19.47000 94 ALA B N 1
ATOM 4483 C CA . ALA B 1 94 ? 24.39134 30.07084 30.37075 1.000 19.55000 94 ALA B CA 1
ATOM 4484 C C . ALA B 1 94 ? 24.27930 28.93081 31.37970 1.000 19.52000 94 ALA B C 1
ATOM 4485 O O . ALA B 1 94 ? 25.00728 27.94280 31.28468 1.000 19.75000 94 ALA B O 1
ATOM 4487 N N . PRO B 1 95 ? 23.39127 29.03678 32.39468 1.000 19.60000 95 PRO B N 1
ATOM 4488 C CA . PRO B 1 95 ? 23.22722 27.96475 33.37463 1.000 19.64000 95 PRO B CA 1
ATOM 4489 C C . PRO B 1 95 ? 22.81522 26.62478 32.74357 1.000 19.84000 95 PRO B C 1
ATOM 4490 O O . PRO B 1 95 ? 22.03124 26.61783 31.80255 1.000 20.09000 95 PRO B O 1
ATOM 4494 N N . LEU B 1 96 ? 23.32518 25.51175 33.31454 1.000 20.02000 96 LEU B N 1
ATOM 4495 C CA . LEU B 1 96 ? 22.84217 24.18577 32.83847 1.000 20.28000 96 LEU B CA 1
ATOM 4496 C C . LEU B 1 96 ? 21.45415 23.93278 33.43243 1.000 20.30000 96 LEU B C 1
ATOM 4497 O O . LEU B 1 96 ? 21.21113 24.37874 34.57144 1.000 20.06000 96 LEU B O 1
ATOM 4502 N N . SER B 1 97 ? 20.74915 23.08881 32.86737 1.000 20.27000 97 SER B N 1
ATOM 4503 C CA . SER B 1 97 ? 19.49513 22.55581 33.45732 1.000 20.48000 97 SER B CA 1
ATOM 4504 C C . SER B 1 97 ? 19.87308 21.57876 34.57629 1.000 20.64000 97 SER B C 1
ATOM 4505 O O . SER B 1 97 ? 21.05207 21.16174 34.62531 1.000 20.43000 97 SER B O 1
ATOM 4508 N N . ILE B 1 98 ? 18.91305 21.23374 35.43725 1.000 21.09000 98 ILE B N 1
ATOM 4509 C CA . ILE B 1 98 ? 19.08000 20.21670 36.51922 1.000 21.22000 98 ILE B CA 1
ATOM 4510 C C . ILE B 1 98 ? 19.56599 18.90872 35.87718 1.000 21.60000 98 ILE B C 1
ATOM 4511 O O . ILE B 1 98 ? 20.53597 18.31568 36.39318 1.000 21.18000 98 ILE B O 1
ATOM 4516 N N . TYR B 1 99 ? 18.93202 18.50177 34.77315 1.000 22.32000 99 TYR B N 1
ATOM 4517 C CA . TYR B 1 99 ? 19.26802 17.28279 33.99111 1.000 22.82000 99 TYR B CA 1
ATOM 4518 C C . TYR B 1 99 ? 20.74503 17.31678 33.57815 1.000 22.98000 99 TYR B C 1
ATOM 4519 O O . TYR B 1 99 ? 21.48100 16.37076 33.91913 1.000 22.53000 99 TYR B O 1
ATOM 4528 N N . GLU B 1 100 ? 21.15107 18.37180 32.86120 1.000 23.50000 100 GLU B N 1
ATOM 4529 C CA . GLU B 1 100 ? 22.52908 18.55680 32.32425 1.000 23.88000 100 GLU B CA 1
ATOM 4530 C C . GLU B 1 100 ? 23.54405 18.55374 33.47627 1.000 23.85000 100 GLU B C 1
ATOM 4531 O O . GLU B 1 100 ? 24.62705 17.96072 33.30528 1.000 23.91000 100 GLU B O 1
ATOM 4537 N N . ALA B 1 101 ? 23.20703 19.19270 34.60229 1.000 23.64000 101 ALA B N 1
ATOM 4538 C CA . ALA B 1 101 ? 24.08700 19.33864 35.78632 1.000 23.74000 101 ALA B CA 1
ATOM 4539 C C . ALA B 1 101 ? 24.32196 17.97061 36.43927 1.000 23.93000 101 ALA B C 1
ATOM 4540 O O . ALA B 1 101 ? 25.45795 17.71957 36.87729 1.000 23.64000 101 ALA B O 1
ATOM 4542 N N . ILE B 1 102 ? 23.29294 17.11762 36.50121 1.000 24.57000 102 ILE B N 1
ATOM 4543 C CA . ILE B 1 102 ? 23.39290 15.73560 37.06316 1.000 25.06000 102 ILE B CA 1
ATOM 4544 C C . ILE B 1 102 ? 24.14392 14.84163 36.06715 1.000 25.94000 102 ILE B C 1
ATOM 4545 O O . ILE B 1 102 ? 25.05089 14.10059 36.50214 1.000 25.71000 102 ILE B O 1
ATOM 4550 N N . LYS B 1 103 ? 23.77395 14.91068 34.78514 1.000 26.99000 103 LYS B N 1
ATOM 4551 C CA . LYS B 1 103 ? 24.19296 13.95072 33.72711 1.000 28.07000 103 LYS B CA 1
ATOM 4552 C C . LYS B 1 103 ? 25.54199 14.35472 33.12417 1.000 28.55000 103 LYS B C 1
ATOM 4553 O O . LYS B 1 103 ? 26.18499 13.48573 32.49915 1.000 28.70000 103 LYS B O 1
ATOM 4559 N N . GLY B 1 104 ? 25.94001 15.61970 33.28423 1.000 28.99000 104 GLY B N 1
ATOM 4560 C CA . GLY B 1 104 ? 27.15903 16.17970 32.67228 1.000 29.26000 104 GLY B CA 1
ATOM 4561 C C . GLY B 1 104 ? 26.94008 16.48676 31.20129 1.000 29.57000 104 GLY B C 1
ATOM 4562 O O . GLY B 1 104 ? 25.88309 16.10080 30.66424 1.000 29.30000 104 GLY B O 1
ATOM 4563 N N . VAL B 1 105 ? 27.90111 17.17077 30.57934 1.000 29.95000 105 VAL B N 1
ATOM 4564 C CA . VAL B 1 105 ? 27.89015 17.54283 29.13435 1.000 30.53000 105 VAL B CA 1
ATOM 4565 C C . VAL B 1 105 ? 29.29016 17.27182 28.57738 1.000 31.02000 105 VAL B C 1
ATOM 4566 O O . VAL B 1 105 ? 30.13613 16.77678 29.34539 1.000 31.23000 105 VAL B O 1
ATOM 4570 N N . ASP B 1 106 ? 29.51620 17.56687 27.29340 1.000 31.90000 106 ASP B N 1
ATOM 4571 C CA . ASP B 1 106 ? 30.84622 17.46787 26.63443 1.000 32.14000 106 ASP B CA 1
ATOM 4572 C C . ASP B 1 106 ? 31.85921 18.27182 27.46049 1.000 31.33000 106 ASP B C 1
ATOM 4573 O O . ASP B 1 106 ? 31.72523 19.51082 27.50954 1.000 30.94000 106 ASP B O 1
ATOM 4578 N N . GLY B 1 107 ? 32.79918 17.58178 28.11449 1.000 30.33000 107 GLY B N 1
ATOM 4579 C CA . GLY B 1 107 ? 33.89717 18.18973 28.89254 1.000 29.75000 107 GLY B CA 1
ATOM 4580 C C . GLY B 1 107 ? 33.60413 18.25568 30.38354 1.000 28.98000 107 GLY B C 1
ATOM 4581 O O . GLY B 1 107 ? 34.48712 18.71963 31.12258 1.000 29.35000 107 GLY B O 1
ATOM 4582 N N . LEU B 1 108 ? 32.41711 17.81868 30.82049 1.000 28.17000 108 LEU B N 1
ATOM 4583 C CA . LEU B 1 108 ? 32.02007 17.76963 32.25448 1.000 27.78000 108 LEU B CA 1
ATOM 4584 C C . LEU B 1 108 ? 31.39804 16.40163 32.56241 1.000 27.50000 108 LEU B C 1
ATOM 4585 O O . LEU B 1 108 ? 30.31305 16.11067 32.02936 1.000 26.86000 108 LEU B O 1
ATOM 4590 N N . ASP B 1 109 ? 32.06400 15.60659 33.40239 1.000 27.74000 109 ASP B N 1
ATOM 4591 C CA . ASP B 1 109 ? 31.62197 14.24158 33.79333 1.000 27.94000 109 ASP B CA 1
ATOM 4592 C C . ASP B 1 109 ? 30.32295 14.33957 34.59530 1.000 27.68000 109 ASP B C 1
ATOM 4593 O O . ASP B 1 109 ? 30.11095 15.37355 35.26133 1.000 27.31000 109 ASP B O 1
ATOM 4598 N N . ALA B 1 110 ? 29.49693 13.29059 34.53423 1.000 27.08000 110 ALA B N 1
ATOM 4599 C CA . ALA B 1 110 ? 28.25391 13.13658 35.32419 1.000 26.84000 110 ALA B CA 1
ATOM 4600 C C . ALA B 1 110 ? 28.59387 13.21752 36.81521 1.000 26.41000 110 ALA B C 1
ATOM 4601 O O . ALA B 1 110 ? 29.73585 12.88748 37.18922 1.000 26.36000 110 ALA B O 1
ATOM 4603 N N . MET B 1 111 ? 27.63885 13.65050 37.64020 1.000 26.23000 111 MET B N 1
ATOM 4604 C CA . MET B 1 111 ? 27.77281 13.63444 39.11820 1.000 26.25000 111 MET B CA 1
ATOM 4605 C C . MET B 1 111 ? 27.84777 12.17542 39.58614 1.000 27.23000 111 MET B C 1
ATOM 4606 O O . MET B 1 111 ? 27.26677 11.30746 38.90610 1.000 27.06000 111 MET B O 1
ATOM 4611 N N . GLU B 1 112 ? 28.55674 11.92637 40.68815 1.000 28.30000 112 GLU B N 1
ATOM 4612 C CA . GLU B 1 112 ? 28.75470 10.57834 41.28511 1.000 29.13000 112 GLU B CA 1
ATOM 4613 C C . GLU B 1 112 ? 27.47167 10.14434 41.98906 1.000 28.94000 112 GLU B C 1
ATOM 4614 O O . GLU B 1 112 ? 27.01466 10.82031 42.91007 1.000 28.61000 112 GLU B O 1
ATOM 4620 N N . PRO B 1 113 ? 26.83766 9.02036 41.57599 1.000 28.84000 113 PRO B N 1
ATOM 4621 C CA . PRO B 1 113 ? 25.56764 8.59136 42.16394 1.000 28.46000 113 PRO B CA 1
ATOM 4622 C C . PRO B 1 113 ? 25.58159 8.20631 43.65293 1.000 28.02000 113 PRO B C 1
ATOM 4623 O O . PRO B 1 113 ? 24.53657 8.31730 44.26490 1.000 27.82000 113 PRO B O 1
ATOM 4627 N N . ASP B 1 114 ? 26.71457 7.74926 44.19994 1.000 27.72000 114 ASP B N 1
ATOM 4628 C CA . ASP B 1 114 ? 26.73252 7.11321 45.54592 1.000 27.86000 114 ASP B CA 1
ATOM 4629 C C . ASP B 1 114 ? 27.91850 7.59116 46.39597 1.000 27.13000 114 ASP B C 1
ATOM 4630 O O . ASP B 1 114 ? 28.27246 6.87111 47.34495 1.000 27.18000 114 ASP B O 1
ATOM 4635 N N . THR B 1 115 ? 28.47553 8.77416 46.12303 1.000 26.16000 115 THR B N 1
ATOM 4636 C CA . THR B 1 115 ? 29.46052 9.44511 47.01608 1.000 25.40000 115 THR B CA 1
ATOM 4637 C C . THR B 1 115 ? 28.69450 10.13208 48.15109 1.000 24.40000 115 THR B C 1
ATOM 4638 O O . THR B 1 115 ? 27.44950 10.13110 48.10605 1.000 24.24000 115 THR B O 1
ATOM 4642 N N . ALA B 1 116 ? 29.41248 10.67002 49.13913 1.000 23.20000 116 ALA B N 1
ATOM 4643 C CA . ALA B 1 116 ? 28.84546 11.29799 50.35414 1.000 22.55000 116 ALA B CA 1
ATOM 4644 C C . ALA B 1 116 ? 27.86749 12.40202 49.95015 1.000 21.89000 116 ALA B C 1
ATOM 4645 O O . ALA B 1 116 ? 28.18653 13.23105 49.09819 1.000 21.63000 116 ALA B O 1
ATOM 4647 N N . PRO B 1 117 ? 26.64048 12.43402 50.51812 1.000 21.10000 117 PRO B N 1
ATOM 4648 C CA . PRO B 1 117 ? 25.65951 13.47305 50.19214 1.000 20.82000 117 PRO B CA 1
ATOM 4649 C C . PRO B 1 117 ? 25.85551 14.80802 50.92919 1.000 20.59000 117 PRO B C 1
ATOM 4650 O O . PRO B 1 117 ? 25.26554 15.78605 50.50821 1.000 20.26000 117 PRO B O 1
ATOM 4654 N N . GLY B 1 118 ? 26.64748 14.80896 52.00921 1.000 20.22000 118 GLY B N 1
ATOM 4655 C CA . GLY B 1 118 ? 26.85348 15.97792 52.88627 1.000 20.01000 118 GLY B CA 1
ATOM 4656 C C . GLY B 1 118 ? 25.74345 16.11690 53.91524 1.000 20.02000 118 GLY B C 1
ATOM 4657 O O . GLY B 1 118 ? 24.94343 15.16891 54.05818 1.000 19.86000 118 GLY B O 1
ATOM 4658 N N . LEU B 1 119 ? 25.68745 17.26888 54.59628 1.000 19.96000 119 LEU B N 1
ATOM 4659 C CA . LEU B 1 119 ? 24.75843 17.55085 55.72427 1.000 20.04000 119 LEU B CA 1
ATOM 4660 C C . LEU B 1 119 ? 23.55146 18.34089 55.22027 1.000 20.29000 119 LEU B C 1
ATOM 4661 O O . LEU B 1 119 ? 23.67150 19.12093 54.27930 1.000 20.35000 119 LEU B O 1
ATOM 4666 N N . PRO B 1 120 ? 22.35544 18.18389 55.83623 1.000 20.46000 120 PRO B N 1
ATOM 4667 C CA . PRO B 1 120 ? 22.16339 17.31785 57.00319 1.000 20.70000 120 PRO B CA 1
ATOM 4668 C C . PRO B 1 120 ? 21.88937 15.83987 56.67412 1.000 20.82000 120 PRO B C 1
ATOM 4669 O O . PRO B 1 120 ? 21.66133 15.07483 57.59209 1.000 21.25000 120 PRO B O 1
ATOM 4673 N N . TRP B 1 121 ? 21.94540 15.47692 55.38911 1.000 20.89000 121 TRP B N 1
ATOM 4674 C CA . TRP B 1 121 ? 21.50139 14.16294 54.84205 1.000 21.15000 121 TRP B CA 1
ATOM 4675 C C . TRP B 1 121 ? 22.24835 13.00990 55.52302 1.000 21.89000 121 TRP B C 1
ATOM 4676 O O . TRP B 1 121 ? 21.58932 11.99990 55.85697 1.000 21.81000 121 TRP B O 1
ATOM 4687 N N . ALA B 1 122 ? 23.56335 13.15587 55.72107 1.000 22.86000 122 ALA B N 1
ATOM 4688 C CA . ALA B 1 122 ? 24.45831 12.14883 56.34305 1.000 23.81000 122 ALA B CA 1
ATOM 4689 C C . ALA B 1 122 ? 23.93127 11.73779 57.72702 1.000 24.75000 122 ALA B C 1
ATOM 4690 O O . ALA B 1 122 ? 23.95324 10.52878 58.02397 1.000 25.29000 122 ALA B O 1
ATOM 4692 N N . LEU B 1 123 ? 23.46826 12.69877 58.53205 1.000 25.80000 123 LEU B N 1
ATOM 4693 C CA . LEU B 1 123 ? 22.96922 12.46772 59.91702 1.000 26.67000 123 LEU B CA 1
ATOM 4694 C C . LEU B 1 123 ? 21.61021 11.75475 59.87796 1.000 27.21000 123 LEU B C 1
ATOM 4695 O O . LEU B 1 123 ? 21.30617 11.02272 60.83792 1.000 27.56000 123 LEU B O 1
ATOM 4700 N N . GLN B 1 124 ? 20.83624 11.95280 58.80494 1.000 27.77000 124 GLN B N 1
ATOM 4701 C CA . GLN B 1 124 ? 19.49424 11.34183 58.59288 1.000 28.13000 124 GLN B CA 1
ATOM 4702 C C . GLN B 1 124 ? 19.63523 9.95786 57.94383 1.000 28.45000 124 GLN B C 1
ATOM 4703 O O . GLN B 1 124 ? 18.59323 9.35089 57.63178 1.000 28.29000 124 GLN B O 1
ATOM 4709 N N . GLY B 1 125 ? 20.86823 9.47684 57.74485 1.000 28.74000 125 GLY B N 1
ATOM 4710 C CA . GLY B 1 125 ? 21.15922 8.15286 57.16181 1.000 29.41000 125 GLY B CA 1
ATOM 4711 C C . GLY B 1 125 ? 20.75626 8.07192 55.69779 1.000 29.82000 125 GLY B C 1
ATOM 4712 O O . GLY B 1 125 ? 20.49125 6.95095 55.22474 1.000 30.44000 125 GLY B O 1
ATOM 4713 N N . LYS B 1 126 ? 20.72030 9.21295 55.00084 1.000 29.92000 126 LYS B N 1
ATOM 4714 C CA . LYS B 1 126 ? 20.33934 9.31101 53.56583 1.000 29.42000 126 LYS B CA 1
ATOM 4715 C C . LYS B 1 126 ? 21.60036 9.19603 52.70586 1.000 29.24000 126 LYS B C 1
ATOM 4716 O O . LYS B 1 126 ? 22.63236 9.78699 53.08491 1.000 29.90000 126 LYS B O 1
ATOM 4722 N N . ARG B 1 127 ? 21.51138 8.44807 51.60483 1.000 28.55000 127 ARG B N 1
ATOM 4723 C CA . ARG B 1 127 ? 22.52741 8.41109 50.51985 1.000 27.96000 127 ARG B CA 1
ATOM 4724 C C . ARG B 1 127 ? 22.05845 9.36415 49.41688 1.000 26.55000 127 ARG B C 1
ATOM 4725 O O . ARG B 1 127 ? 20.90546 9.83216 49.49686 1.000 25.97000 127 ARG B O 1
ATOM 4733 N N . ARG B 1 128 ? 22.91849 9.65517 48.43891 1.000 25.24000 128 ARG B N 1
ATOM 4734 C CA . ARG B 1 128 ? 22.61453 10.59622 47.32694 1.000 24.39000 128 ARG B CA 1
ATOM 4735 C C . ARG B 1 128 ? 21.39954 10.09127 46.53289 1.000 24.20000 128 ARG B C 1
ATOM 4736 O O . ARG B 1 128 ? 20.63857 10.94230 46.02890 1.000 24.02000 128 ARG B O 1
ATOM 4744 N N . GLY B 1 129 ? 21.22852 8.76728 46.43783 1.000 23.93000 129 GLY B N 1
ATOM 4745 C CA . GLY B 1 129 ? 20.14853 8.10432 45.67878 1.000 23.87000 129 GLY B CA 1
ATOM 4746 C C . GLY B 1 129 ? 18.76352 8.39833 46.23475 1.000 23.76000 129 GLY B C 1
ATOM 4747 O O . GLY B 1 129 ? 17.79154 8.32238 45.45572 1.000 23.55000 129 GLY B O 1
ATOM 4748 N N . ALA B 1 130 ? 18.66549 8.70928 47.53176 1.000 23.65000 130 ALA B N 1
ATOM 4749 C CA . ALA B 1 130 ? 17.39848 9.03527 48.23174 1.000 23.63000 130 ALA B CA 1
ATOM 4750 C C . ALA B 1 130 ? 16.94651 10.46130 47.88478 1.000 23.61000 130 ALA B C 1
ATOM 4751 O O . ALA B 1 130 ? 15.74552 10.75131 48.05376 1.000 23.63000 130 ALA B O 1
ATOM 4753 N N . LEU B 1 131 ? 17.86754 11.31030 47.41284 1.000 23.60000 131 LEU B N 1
ATOM 4754 C CA . LEU B 1 131 ? 17.63758 12.76231 47.16789 1.000 23.41000 131 LEU B CA 1
ATOM 4755 C C . LEU B 1 131 ? 17.53862 13.05337 45.66490 1.000 23.46000 131 LEU B C 1
ATOM 4756 O O . LEU B 1 131 ? 16.73865 13.93340 45.29191 1.000 23.15000 131 LEU B O 1
ATOM 4761 N N . ILE B 1 132 ? 18.34063 12.36539 44.84489 1.000 23.66000 132 ILE B N 1
ATOM 4762 C CA . ILE B 1 132 ? 18.46568 12.60544 43.37591 1.000 24.01000 132 ILE B CA 1
ATOM 4763 C C . ILE B 1 132 ? 18.35467 11.26247 42.64285 1.000 24.67000 132 ILE B C 1
ATOM 4764 O O . ILE B 1 132 ? 18.95964 10.27745 43.11383 1.000 24.88000 132 ILE B O 1
ATOM 4769 N N . ASP B 1 133 ? 17.59870 11.23753 41.53983 1.000 25.49000 133 ASP B N 1
ATOM 4770 C CA . ASP B 1 133 ? 17.55571 10.12157 40.55878 1.000 26.19000 133 ASP B CA 1
ATOM 4771 C C . ASP B 1 133 ? 18.62674 10.39659 39.49682 1.000 26.71000 133 ASP B C 1
ATOM 4772 O O . ASP B 1 133 ? 18.37578 11.23363 38.60685 1.000 27.02000 133 ASP B O 1
ATOM 4777 N N . PHE B 1 134 ? 19.77573 9.72657 39.60183 1.000 27.60000 134 PHE B N 1
ATOM 4778 C CA . PHE B 1 134 ? 20.96975 9.96358 38.74987 1.000 28.20000 134 PHE B CA 1
ATOM 4779 C C . PHE B 1 134 ? 20.74878 9.38264 37.34784 1.000 28.91000 134 PHE B C 1
ATOM 4780 O O . PHE B 1 134 ? 21.29282 9.95766 36.38388 1.000 29.39000 134 PHE B O 1
ATOM 4788 N N . GLU B 1 135 ? 19.98077 8.29466 37.22678 1.000 29.76000 135 GLU B N 1
ATOM 4789 C CA . GLU B 1 135 ? 19.72679 7.62971 35.91875 1.000 30.05000 135 GLU B CA 1
ATOM 4790 C C . GLU B 1 135 ? 18.81983 8.52076 35.05776 1.000 29.33000 135 GLU B C 1
ATOM 4791 O O . GLU B 1 135 ? 19.07086 8.60280 33.84177 1.000 29.47000 135 GLU B O 1
ATOM 4797 N N . ASN B 1 136 ? 17.81682 9.16576 35.66575 1.000 28.61000 136 ASN B N 1
ATOM 4798 C CA . ASN B 1 136 ? 16.77286 9.95780 34.95676 1.000 28.08000 136 ASN B CA 1
ATOM 4799 C C . ASN B 1 136 ? 17.07188 11.46179 35.04582 1.000 27.20000 136 ASN B C 1
ATOM 4800 O O . ASN B 1 136 ? 16.40992 12.22483 34.31583 1.000 26.97000 136 ASN B O 1
ATOM 4805 N N . GLY B 1 137 ? 18.02087 11.86874 35.89786 1.000 26.14000 137 GLY B N 1
ATOM 4806 C CA . GLY B 1 137 ? 18.48189 13.26473 36.02793 1.000 25.41000 137 GLY B CA 1
ATOM 4807 C C . GLY B 1 137 ? 17.39889 14.17473 36.58094 1.000 24.62000 137 GLY B C 1
ATOM 4808 O O . GLY B 1 137 ? 17.19592 15.26475 36.00497 1.000 24.51000 137 GLY B O 1
ATOM 4809 N N . THR B 1 138 ? 16.73085 13.74270 37.65590 1.000 23.65000 138 THR B N 1
ATOM 4810 C CA . THR B 1 138 ? 15.64085 14.47669 38.35490 1.000 23.11000 138 THR B CA 1
ATOM 4811 C C . THR B 1 138 ? 15.97181 14.56563 39.84791 1.000 22.64000 138 THR B C 1
ATOM 4812 O O . THR B 1 138 ? 16.80178 13.76359 40.30991 1.000 22.49000 138 THR B O 1
ATOM 4816 N N . VAL B 1 139 ? 15.32580 15.48761 40.56993 1.000 22.31000 139 VAL B N 1
ATOM 4817 C CA . VAL B 1 139 ? 15.55677 15.73155 42.02695 1.000 22.02000 139 VAL B CA 1
ATOM 4818 C C . VAL B 1 139 ? 14.23774 15.54854 42.78990 1.000 21.73000 139 VAL B C 1
ATOM 4819 O O . VAL B 1 139 ? 13.17877 15.91658 42.24589 1.000 21.51000 139 VAL B O 1
ATOM 4823 N N . GLY B 1 140 ? 14.31970 15.00349 44.00789 1.000 21.63000 140 GLY B N 1
ATOM 4824 C CA . GLY B 1 140 ? 13.19567 14.88948 44.95585 1.000 21.64000 140 GLY B CA 1
ATOM 4825 C C . GLY B 1 140 ? 12.84868 16.23946 45.57689 1.000 21.67000 140 GLY B C 1
ATOM 4826 O O . GLY B 1 140 ? 13.47971 17.25046 45.26595 1.000 21.80000 140 GLY B O 1
ATOM 4827 N N . PRO B 1 141 ? 11.84566 16.29544 46.48487 1.000 21.69000 141 PRO B N 1
ATOM 4828 C CA . PRO B 1 141 ? 11.37067 17.56643 47.03490 1.000 21.67000 141 PRO B CA 1
ATOM 4829 C C . PRO B 1 141 ? 12.37865 18.27338 47.95896 1.000 21.50000 141 PRO B C 1
ATOM 4830 O O . PRO B 1 141 ? 12.35167 19.48937 48.01301 1.000 21.55000 141 PRO B O 1
ATOM 4834 N N . GLU B 1 142 ? 13.22862 17.51433 48.66095 1.000 21.39000 142 GLU B N 1
ATOM 4835 C CA . GLU B 1 142 ? 14.26060 18.06428 49.58600 1.000 21.43000 142 GLU B CA 1
ATOM 4836 C C . GLU B 1 142 ? 15.22564 18.95229 48.78606 1.000 21.10000 142 GLU B C 1
ATOM 4837 O O . GLU B 1 142 ? 15.42565 20.12127 49.17311 1.000 21.06000 142 GLU B O 1
ATOM 4843 N N . VAL B 1 143 ? 15.78166 18.41932 47.69606 1.000 20.85000 143 VAL B N 1
ATOM 4844 C CA . VAL B 1 143 ? 16.76170 19.12534 46.81711 1.000 20.68000 143 VAL B CA 1
ATOM 4845 C C . VAL B 1 143 ? 16.04574 20.26338 46.07914 1.000 20.52000 143 VAL B C 1
ATOM 4846 O O . VAL B 1 143 ? 16.63576 21.35838 45.98320 1.000 20.19000 143 VAL B O 1
ATOM 4850 N N . GLU B 1 144 ? 14.82375 20.01942 45.59209 1.000 20.50000 144 GLU B N 1
ATOM 4851 C CA . GLU B 1 144 ? 13.99479 21.02947 44.87611 1.000 20.60000 144 GLU B CA 1
ATOM 4852 C C . GLU B 1 144 ? 13.79378 22.25243 45.78215 1.000 19.94000 144 GLU B C 1
ATOM 4853 O O . GLU B 1 144 ? 13.96382 23.38245 45.28620 1.000 19.91000 144 GLU B O 1
ATOM 4859 N N . ALA B 1 145 ? 13.45775 22.03639 47.05914 1.000 19.38000 145 ALA B N 1
ATOM 4860 C CA . ALA B 1 145 ? 13.21474 23.10536 48.05917 1.000 19.17000 145 ALA B CA 1
ATOM 4861 C C . ALA B 1 145 ? 14.50774 23.89732 48.29024 1.000 19.03000 145 ALA B C 1
ATOM 4862 O O . ALA B 1 145 ? 14.44677 25.14033 48.30228 1.000 18.82000 145 ALA B O 1
ATOM 4864 N N . ALA B 1 146 ? 15.63573 23.19630 48.45524 1.000 18.89000 146 ALA B N 1
ATOM 4865 C CA . ALA B 1 146 ? 16.97773 23.78827 48.65630 1.000 18.94000 146 ALA B CA 1
ATOM 4866 C C . ALA B 1 146 ? 17.36178 24.64331 47.44034 1.000 18.99000 146 ALA B C 1
ATOM 4867 O O . ALA B 1 146 ? 17.88880 25.75429 47.65040 1.000 18.74000 146 ALA B O 1
ATOM 4869 N N . LEU B 1 147 ? 17.11181 24.14836 46.22132 1.000 19.11000 147 LEU B N 1
ATOM 4870 C CA . LEU B 1 147 ? 17.40085 24.88340 44.95735 1.000 19.42000 147 LEU B CA 1
ATOM 4871 C C . LEU B 1 147 ? 16.60888 26.19742 44.93238 1.000 19.68000 147 LEU B C 1
ATOM 4872 O O . LEU B 1 147 ? 17.15791 27.20343 44.45544 1.000 19.44000 147 LEU B O 1
ATOM 4877 N N . LYS B 1 148 ? 15.36886 26.19142 45.42935 1.000 20.14000 148 LYS B N 1
ATOM 4878 C CA . LYS B 1 148 ? 14.48989 27.39344 45.43637 1.000 20.56000 148 LYS B CA 1
ATOM 4879 C C . LYS B 1 148 ? 15.03988 28.42539 46.43243 1.000 20.29000 148 LYS B C 1
ATOM 4880 O O . LYS B 1 148 ? 14.94491 29.63140 46.13047 1.000 20.16000 148 LYS B O 1
ATOM 4886 N N . LEU B 1 149 ? 15.61784 27.97933 47.55242 1.000 20.22000 149 LEU B N 1
ATOM 4887 C CA . LEU B 1 149 ? 16.28383 28.87028 48.54448 1.000 20.38000 149 LEU B CA 1
ATOM 4888 C C . LEU B 1 149 ? 17.53786 29.49428 47.91754 1.000 20.45000 149 LEU B C 1
ATOM 4889 O O . LEU B 1 149 ? 17.82887 30.66027 48.23059 1.000 20.13000 149 LEU B O 1
ATOM 4894 N N . MET B 1 150 ? 18.25387 28.75230 47.06753 1.000 20.91000 150 MET B N 1
ATOM 4895 C CA . MET B 1 150 ? 19.47589 29.24731 46.37658 1.000 21.47000 150 MET B CA 1
ATOM 4896 C C . MET B 1 150 ? 19.08294 30.30036 45.33061 1.000 21.96000 150 MET B C 1
ATOM 4897 O O . MET B 1 150 ? 19.77696 31.32935 45.25267 1.000 21.86000 150 MET B O 1
ATOM 4902 N N . GLU B 1 151 ? 17.99796 30.06941 44.58357 1.000 22.59000 151 GLU B N 1
ATOM 4903 C CA . GLU B 1 151 ? 17.41600 31.06045 43.63459 1.000 23.25000 151 GLU B CA 1
ATOM 4904 C C . GLU B 1 151 ? 17.17800 32.38643 44.37264 1.000 23.47000 151 GLU B C 1
ATOM 4905 O O . GLU B 1 151 ? 17.50004 33.44245 43.79669 1.000 23.58000 151 GLU B O 1
ATOM 4911 N N . LYS B 1 152 ? 16.67297 32.31939 45.61062 1.000 23.82000 152 LYS B N 1
ATOM 4912 C CA . LYS B 1 152 ? 16.32697 33.48836 46.46666 1.000 24.14000 152 LYS B CA 1
ATOM 4913 C C . LYS B 1 152 ? 17.54695 33.96631 47.27371 1.000 23.84000 152 LYS B C 1
ATOM 4914 O O . LYS B 1 152 ? 17.40695 34.97628 47.99075 1.000 23.51000 152 LYS B O 1
ATOM 4920 N N . ARG B 1 153 ? 18.68594 33.27029 47.17671 1.000 23.56000 153 ARG B N 1
ATOM 4921 C CA . ARG B 1 153 ? 19.94893 33.58024 47.90776 1.000 23.40000 153 ARG B CA 1
ATOM 4922 C C . ARG B 1 153 ? 19.72089 33.51519 49.42175 1.000 22.81000 153 ARG B C 1
ATOM 4923 O O . ARG B 1 153 ? 20.33788 34.31915 50.14480 1.000 23.12000 153 ARG B O 1
ATOM 4931 N N . GLU B 1 154 ? 18.87886 32.58918 49.88169 1.000 22.09000 154 GLU B N 1
ATOM 4932 C CA . GLU B 1 154 ? 18.57081 32.38513 51.32268 1.000 21.60000 154 GLU B CA 1
ATOM 4933 C C . GLU B 1 154 ? 19.15678 31.05510 51.80564 1.000 20.57000 154 GLU B C 1
ATOM 4934 O O . GLU B 1 154 ? 19.04374 30.77406 53.01363 1.000 20.32000 154 GLU B O 1
ATOM 4940 N N . TYR B 1 155 ? 19.75879 30.27013 50.90663 1.000 19.58000 155 TYR B N 1
ATOM 4941 C CA . TYR B 1 155 ? 20.30676 28.92511 51.21459 1.000 19.07000 155 TYR B CA 1
ATOM 4942 C C . TYR B 1 155 ? 21.48073 29.07005 52.18863 1.000 18.80000 155 TYR B C 1
ATOM 4943 O O . TYR B 1 155 ? 22.39575 29.86704 51.90968 1.000 18.74000 155 TYR B O 1
ATOM 4952 N N . LYS B 1 156 ? 21.42969 28.32501 53.29560 1.000 18.60000 156 LYS B N 1
ATOM 4953 C CA . LYS B 1 156 ? 22.51966 28.19895 54.29962 1.000 18.66000 156 LYS B CA 1
ATOM 4954 C C . LYS B 1 156 ? 22.89563 26.71794 54.41857 1.000 17.70000 156 LYS B C 1
ATOM 4955 O O . LYS B 1 156 ? 22.00662 25.85896 54.22452 1.000 17.41000 156 LYS B O 1
ATOM 4961 N N . PHE B 1 157 ? 24.16061 26.42690 54.72560 1.000 16.99000 157 PHE B N 1
ATOM 4962 C CA . PHE B 1 157 ? 24.68859 25.03889 54.76956 1.000 16.53000 157 PHE B CA 1
ATOM 4963 C C . PHE B 1 157 ? 25.92956 24.95883 55.65959 1.000 16.33000 157 PHE B C 1
ATOM 4964 O O . PHE B 1 157 ? 26.57757 25.98881 55.93165 1.000 16.03000 157 PHE B O 1
ATOM 4972 N N . ALA B 1 158 ? 26.24753 23.73581 56.07955 1.000 16.28000 158 ALA B N 1
ATOM 4973 C CA . ALA B 1 158 ? 27.51350 23.35976 56.74457 1.000 16.51000 158 ALA B CA 1
ATOM 4974 C C . ALA B 1 158 ? 28.30651 22.45079 55.80156 1.000 16.65000 158 ALA B C 1
ATOM 4975 O O . ALA B 1 158 ? 27.67752 21.70483 55.02951 1.000 16.66000 158 ALA B O 1
ATOM 4977 N N . CYS B 1 159 ? 29.63351 22.53876 55.85660 1.000 16.72000 159 CYS B N 1
ATOM 4978 C CA . CYS B 1 159 ? 30.57452 21.60977 55.17859 1.000 17.23000 159 CYS B CA 1
ATOM 4979 C C . CYS B 1 159 ? 30.82547 20.42173 56.10955 1.000 17.33000 159 CYS B C 1
ATOM 4980 O O . CYS B 1 159 ? 31.00344 20.65768 57.31656 1.000 17.42000 159 CYS B O 1
ATOM 4983 N N . GLN B 1 160 ? 30.79646 19.19675 55.57950 1.000 17.55000 160 GLN B N 1
ATOM 4984 C CA . GLN B 1 160 ? 31.12342 17.97171 56.35446 1.000 17.99000 160 GLN B CA 1
ATOM 4985 C C . GLN B 1 160 ? 32.60742 17.65669 56.15549 1.000 17.89000 160 GLN B C 1
ATOM 4986 O O . GLN B 1 160 ? 32.99844 17.34073 55.01749 1.000 17.65000 160 GLN B O 1
ATOM 4992 N N . THR B 1 161 ? 33.39639 17.76864 57.22651 1.000 18.17000 161 THR B N 1
ATOM 4993 C CA . THR B 1 161 ? 34.86939 17.58061 57.22055 1.000 18.66000 161 THR B CA 1
ATOM 4994 C C . THR B 1 161 ? 35.19136 16.09660 57.41550 1.000 18.88000 161 THR B C 1
ATOM 4995 O O . THR B 1 161 ? 34.76632 15.53357 58.43546 1.000 19.07000 161 THR B O 1
ATOM 4999 N N . PHE B 1 162 ? 35.91537 15.50262 56.46649 1.000 19.19000 162 PHE B N 1
ATOM 5000 C CA . PHE B 1 162 ? 36.46834 14.12761 56.55346 1.000 19.84000 162 PHE B CA 1
ATOM 5001 C C . PHE B 1 162 ? 37.99635 14.20358 56.53750 1.000 19.61000 162 PHE B C 1
ATOM 5002 O O . PHE B 1 162 ? 38.54438 15.03460 55.79355 1.000 18.97000 162 PHE B O 1
ATOM 5010 N N . LEU B 1 163 ? 38.65831 13.34554 57.31948 1.000 19.66000 163 LEU B N 1
ATOM 5011 C CA . LEU B 1 163 ? 40.12331 13.11552 57.20952 1.000 19.80000 163 LEU B CA 1
ATOM 5012 C C . LEU B 1 163 ? 40.39533 12.40657 55.87750 1.000 20.12000 163 LEU B C 1
ATOM 5013 O O . LEU B 1 163 ? 39.57233 11.55060 55.48444 1.000 20.030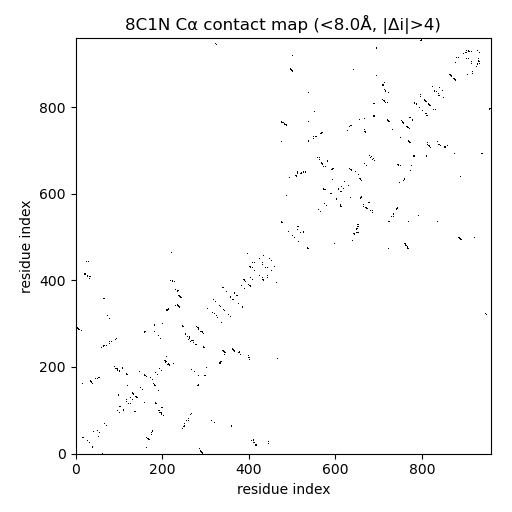00 163 LEU B O 1
ATOM 5018 N N . LYS B 1 164 ? 41.49136 12.76357 55.20154 1.000 20.40000 164 LYS B N 1
ATOM 5019 C CA . LYS B 1 164 ? 41.95238 12.10961 53.94853 1.000 21.10000 164 LYS B CA 1
ATOM 5020 C C . LYS B 1 164 ? 42.78435 10.87258 54.30150 1.000 20.51000 164 LYS B C 1
ATOM 5021 O O . LYS B 1 164 ? 43.89234 11.04854 54.84254 1.000 19.94000 164 LYS B O 1
ATOM 5027 N N . ASP B 1 165 ? 42.26333 9.67560 54.00744 1.000 20.15000 165 ASP B N 1
ATOM 5028 C CA . ASP B 1 165 ? 42.99831 8.39159 54.15541 1.000 20.04000 165 ASP B CA 1
ATOM 5029 C C . ASP B 1 165 ? 43.96434 8.28261 52.97243 1.000 20.18000 165 ASP B C 1
ATOM 5030 O O . ASP B 1 165 ? 43.50736 7.96567 51.85841 1.000 20.46000 165 ASP B O 1
ATOM 5035 N N . GLU B 1 166 ? 45.24334 8.58658 53.19648 1.000 20.08000 166 GLU B N 1
ATOM 5036 C CA . GLU B 1 166 ? 46.26137 8.66861 52.11951 1.000 20.43000 166 GLU B CA 1
ATOM 5037 C C . GLU B 1 166 ? 47.66035 8.55556 52.72554 1.000 20.57000 166 GLU B C 1
ATOM 5038 O O . GLU B 1 166 ? 47.80132 8.71251 53.95355 1.000 19.85000 166 GLU B O 1
ATOM 5044 N N . ILE B 1 167 ? 48.65037 8.33857 51.86356 1.000 21.06000 167 ILE B N 1
ATOM 5045 C CA . ILE B 1 167 ? 50.09336 8.28553 52.22560 1.000 21.72000 167 ILE B CA 1
ATOM 5046 C C . ILE B 1 167 ? 50.59138 9.72252 52.40467 1.000 21.85000 167 ILE B C 1
ATOM 5047 O O . ILE B 1 167 ? 50.24142 10.57856 51.57269 1.000 21.54000 167 ILE B O 1
ATOM 5052 N N . ARG B 1 168 ? 51.34135 9.97146 53.47970 1.000 22.03000 168 ARG B N 1
ATOM 5053 C CA . ARG B 1 168 ? 51.94237 11.28944 53.81077 1.000 22.43000 168 ARG B CA 1
ATOM 5054 C C . ARG B 1 168 ? 53.40035 11.08340 54.21080 1.000 22.21000 168 ARG B C 1
ATOM 5055 O O . ARG B 1 168 ? 53.76732 10.00837 54.67977 1.000 21.87000 168 ARG B O 1
ATOM 5063 N N . PRO B 1 169 ? 54.26838 12.10939 54.06586 1.000 22.33000 169 PRO B N 1
ATOM 5064 C CA . PRO B 1 169 ? 55.60436 12.06834 54.65790 1.000 22.50000 169 PRO B CA 1
ATOM 5065 C C . PRO B 1 169 ? 55.49531 11.74828 56.15688 1.000 22.82000 169 PRO B C 1
ATOM 5066 O O . PRO B 1 169 ? 54.60230 12.27627 56.78988 1.000 22.52000 169 PRO B O 1
ATOM 5070 N N . MET B 1 170 ? 56.38028 10.89625 56.68687 1.000 23.40000 170 MET B N 1
ATOM 5071 C CA . MET B 1 170 ? 56.30524 10.41019 58.09185 1.000 24.29000 170 MET B CA 1
ATOM 5072 C C . MET B 1 170 ? 56.40323 11.59415 59.06590 1.000 24.63000 170 MET B C 1
ATOM 5073 O O . MET B 1 170 ? 55.77320 11.51712 60.13388 1.000 23.96000 170 MET B O 1
ATOM 5078 N N . GLU B 1 171 ? 57.15326 12.64115 58.70596 1.000 25.52000 171 GLU B N 1
ATOM 5079 C CA . GLU B 1 171 ? 57.26326 13.90412 59.48801 1.000 26.33000 171 GLU B CA 1
ATOM 5080 C C . GLU B 1 171 ? 55.85926 14.48514 59.69800 1.000 25.52000 171 GLU B C 1
ATOM 5081 O O . GLU B 1 171 ? 55.53424 14.86310 60.84300 1.000 25.17000 171 GLU B O 1
ATOM 5087 N N . LYS B 1 172 ? 55.06229 14.53119 58.62798 1.000 25.10000 172 LYS B N 1
ATOM 5088 C CA . LYS B 1 172 ? 53.67130 15.05422 58.62296 1.000 24.64000 172 LYS B CA 1
ATOM 5089 C C . LYS B 1 172 ? 52.76727 14.11521 59.42790 1.000 23.25000 172 LYS B C 1
ATOM 5090 O O . LYS B 1 172 ? 51.91425 14.62319 60.17990 1.000 22.81000 172 LYS B O 1
ATOM 5096 N N . VAL B 1 173 ? 52.94025 12.79921 59.27285 1.000 22.13000 173 VAL B N 1
ATOM 5097 C CA . VAL B 1 173 ? 52.13321 11.76219 59.98679 1.000 21.78000 173 VAL B CA 1
ATOM 5098 C C . VAL B 1 173 ? 52.27617 11.97613 61.49880 1.000 21.40000 173 VAL B C 1
ATOM 5099 O O . VAL B 1 173 ? 51.24115 12.07113 62.18578 1.000 21.06000 173 VAL B O 1
ATOM 5103 N N . ARG B 1 174 ? 53.51516 12.05709 61.99084 1.000 21.45000 174 ARG B N 1
ATOM 5104 C CA . ARG B 1 174 ? 53.83712 12.13103 63.44185 1.000 21.56000 174 ARG B CA 1
ATOM 5105 C C . ARG B 1 174 ? 53.33113 13.45702 64.02989 1.000 20.58000 174 ARG B C 1
ATOM 5106 O O . ARG B 1 174 ? 52.95310 13.46498 65.22088 1.000 20.26000 174 ARG B O 1
ATOM 5114 N N . ALA B 1 175 ? 53.31217 14.52405 63.22593 1.000 19.87000 175 ALA B N 1
ATOM 5115 C CA . ALA B 1 175 ? 52.87418 15.88404 63.62297 1.000 19.24000 175 ALA B CA 1
ATOM 5116 C C . ALA B 1 175 ? 51.34119 15.98307 63.61593 1.000 18.80000 175 ALA B C 1
ATOM 5117 O O . ALA B 1 175 ? 50.82019 17.03406 64.04296 1.000 18.41000 175 ALA B O 1
ATOM 5119 N N . GLY B 1 176 ? 50.64418 14.94110 63.14987 1.000 18.19000 176 GLY B N 1
ATOM 5120 C CA . GLY B 1 176 ? 49.17218 14.91413 63.05383 1.000 17.96000 176 GLY B CA 1
ATOM 5121 C C . GLY B 1 176 ? 48.67623 15.78418 61.91185 1.000 17.75000 176 GLY B C 1
ATOM 5122 O O . GLY B 1 176 ? 47.50723 16.21120 61.95784 1.000 17.41000 176 GLY B O 1
ATOM 5123 N N . LYS B 1 177 ? 49.52826 16.03421 60.91389 1.000 17.69000 177 LYS B N 1
ATOM 5124 C CA . LYS B 1 177 ? 49.19831 16.87326 59.73191 1.000 17.97000 177 LYS B CA 1
ATOM 5125 C C . LYS B 1 177 ? 48.50232 15.98731 58.69586 1.000 17.64000 177 LYS B C 1
ATOM 5126 O O . LYS B 1 177 ? 48.99335 15.87535 57.55186 1.000 17.61000 177 LYS B O 1
ATOM 5132 N N . THR B 1 178 ? 47.39430 15.37631 59.11480 1.000 17.48000 178 THR B N 1
ATOM 5133 C CA . THR B 1 178 ? 46.41031 14.68637 58.24575 1.000 17.61000 178 THR B CA 1
ATOM 5134 C C . THR B 1 178 ? 45.65435 15.76341 57.46477 1.000 18.15000 178 THR B C 1
ATOM 5135 O O . THR B 1 178 ? 45.23335 16.75039 58.09380 1.000 18.30000 178 THR B O 1
ATOM 5139 N N . ARG B 1 179 ? 45.52638 15.60146 56.14776 1.000 18.81000 179 ARG B N 1
ATOM 5140 C CA . ARG B 1 179 ? 44.77742 16.54951 55.28478 1.000 19.54000 179 ARG B CA 1
ATOM 5141 C C . ARG B 1 179 ? 43.28441 16.23053 55.40672 1.000 19.35000 179 ARG B C 1
ATOM 5142 O O . ARG B 1 179 ? 42.93738 15.09352 55.78767 1.000 18.61000 179 ARG B O 1
ATOM 5150 N N . ILE B 1 180 ? 42.43444 17.21756 55.13174 1.000 19.52000 180 ILE B N 1
ATOM 5151 C CA . ILE B 1 180 ? 40.95543 17.08358 55.25769 1.000 19.87000 180 ILE B CA 1
ATOM 5152 C C . ILE B 1 180 ? 40.32647 17.36364 53.89369 1.000 19.93000 180 ILE B C 1
ATOM 5153 O O . ILE B 1 180 ? 40.96051 18.04866 53.07073 1.000 20.06000 180 ILE B O 1
ATOM 5158 N N . VAL B 1 181 ? 39.14047 16.81267 53.66363 1.000 20.27000 181 VAL B N 1
ATOM 5159 C CA . VAL B 1 181 ? 38.28051 17.15573 52.49562 1.000 20.54000 181 VAL B CA 1
ATOM 5160 C C . VAL B 1 181 ? 36.93050 17.60774 53.05160 1.000 20.38000 181 VAL B C 1
ATOM 5161 O O . VAL B 1 181 ? 36.43646 16.97671 54.01357 1.000 19.84000 181 VAL B O 1
ATOM 5165 N N . ASP B 1 182 ? 36.39654 18.69477 52.49663 1.000 20.28000 182 ASP B N 1
ATOM 5166 C CA . ASP B 1 182 ? 35.05154 19.22078 52.83361 1.000 20.47000 182 ASP B CA 1
ATOM 5167 C C . ASP B 1 182 ? 34.05655 18.65384 51.82257 1.000 20.02000 182 ASP B C 1
ATOM 5168 O O . ASP B 1 182 ? 34.26559 18.83988 50.60258 1.000 20.49000 182 ASP B O 1
ATOM 5173 N N . VAL B 1 183 ? 33.05553 17.93284 52.31751 1.000 19.20000 183 VAL B N 1
ATOM 5174 C CA . VAL B 1 183 ? 31.89154 17.47489 51.51346 1.000 18.60000 183 VAL B CA 1
ATOM 5175 C C . VAL B 1 183 ? 30.79956 18.52590 51.69347 1.000 18.03000 183 VAL B C 1
ATOM 5176 O O . VAL B 1 183 ? 30.28853 18.66287 52.82246 1.000 17.70000 183 VAL B O 1
ATOM 5180 N N . LEU B 1 184 ? 30.50360 19.27795 50.63649 1.000 17.35000 184 LEU B N 1
ATOM 5181 C CA . LEU B 1 184 ? 29.36861 20.23097 50.64050 1.000 17.12000 184 LEU B CA 1
ATOM 5182 C C . LEU B 1 184 ? 28.10261 19.44400 50.32443 1.000 16.73000 184 LEU B C 1
ATOM 5183 O O . LEU B 1 184 ? 28.18060 18.33202 49.80839 1.000 16.51000 184 LEU B O 1
ATOM 5188 N N . PRO B 1 185 ? 26.90761 19.96701 50.68442 1.000 16.30000 185 PRO B N 1
ATOM 5189 C CA . PRO B 1 185 ? 25.65061 19.29604 50.35836 1.000 16.09000 185 PRO B CA 1
ATOM 5190 C C . PRO B 1 185 ? 25.52564 19.04010 48.85135 1.000 15.91000 185 PRO B C 1
ATOM 5191 O O . PRO B 1 185 ? 25.91568 19.90013 48.08339 1.000 15.59000 185 PRO B O 1
ATOM 5195 N N . VAL B 1 186 ? 24.99163 17.87613 48.46529 1.000 15.72000 186 VAL B N 1
ATOM 5196 C CA . VAL B 1 186 ? 24.88266 17.45819 47.03427 1.000 15.75000 186 VAL B CA 1
ATOM 5197 C C . VAL B 1 186 ? 24.12670 18.53823 46.24229 1.000 15.67000 186 VAL B C 1
ATOM 5198 O O . VAL B 1 186 ? 24.50174 18.76927 45.08031 1.000 15.94000 186 VAL B O 1
ATOM 5202 N N . GLU B 1 187 ? 23.12070 19.19023 46.84229 1.000 15.57000 187 GLU B N 1
ATOM 5203 C CA . GLU B 1 187 ? 22.32474 20.25527 46.16831 1.000 15.38000 187 GLU B CA 1
ATOM 5204 C C . GLU B 1 187 ? 23.20177 21.49226 45.91238 1.000 15.16000 187 GLU B C 1
ATOM 5205 O O . GLU B 1 187 ? 22.95781 22.18130 44.90140 1.000 14.96000 187 GLU B O 1
ATOM 5211 N N . HIS B 1 188 ? 24.18675 21.77121 46.77442 1.000 15.02000 188 HIS B N 1
ATOM 5212 C CA . HIS B 1 188 ? 25.14177 22.90420 46.60449 1.000 15.18000 188 HIS B CA 1
ATOM 5213 C C . HIS B 1 188 ? 26.05780 22.61323 45.40850 1.000 15.14000 188 HIS B C 1
ATOM 5214 O O . HIS B 1 188 ? 26.24984 23.51426 44.57254 1.000 15.14000 188 HIS B O 1
ATOM 5221 N N . ILE B 1 189 ? 26.58878 21.39222 45.33547 1.000 15.17000 189 ILE B N 1
ATOM 5222 C CA . ILE B 1 189 ? 27.40280 20.88525 44.18947 1.000 15.38000 189 ILE B CA 1
ATOM 5223 C C . ILE B 1 189 ? 26.55084 20.96632 42.91545 1.000 15.26000 189 ILE B C 1
ATOM 5224 O O . ILE B 1 189 ? 27.05488 21.48335 41.90748 1.000 15.31000 189 ILE B O 1
ATOM 5229 N N . LEU B 1 190 ? 25.29783 20.50534 42.97840 1.000 15.44000 190 LEU B N 1
ATOM 5230 C CA . LEU B 1 190 ? 24.32786 20.53340 41.84737 1.000 15.58000 190 LEU B CA 1
ATOM 5231 C C . LEU B 1 190 ? 24.20990 21.97042 41.32643 1.000 15.43000 190 LEU B C 1
ATOM 5232 O O . LEU B 1 190 ? 24.46094 22.18846 40.12844 1.000 15.56000 190 LEU B O 1
ATOM 5237 N N . TYR B 1 191 ? 23.84789 22.91839 42.19645 1.000 15.33000 191 TYR B N 1
ATOM 5238 C CA . TYR B 1 191 ? 23.58293 24.33141 41.82150 1.000 15.27000 191 TYR B CA 1
ATOM 5239 C C . TYR B 1 191 ? 24.86995 24.99441 41.31456 1.000 15.15000 191 TYR B C 1
ATOM 5240 O O . TYR B 1 191 ? 24.78499 25.81345 40.38059 1.000 15.06000 191 TYR B O 1
ATOM 5249 N N . THR B 1 192 ? 26.02493 24.65937 41.89858 1.000 15.14000 192 THR B N 1
ATOM 5250 C CA . THR B 1 192 ? 27.34195 25.18636 41.45264 1.000 15.23000 192 THR B CA 1
ATOM 5251 C C . THR B 1 192 ? 27.57399 24.73941 40.00362 1.000 15.54000 192 THR B C 1
ATOM 5252 O O . THR B 1 192 ? 27.94902 25.58844 39.18267 1.000 15.16000 192 THR B O 1
ATOM 5256 N N . ARG B 1 193 ? 27.32597 23.46343 39.70457 1.000 16.02000 193 ARG B N 1
ATOM 5257 C CA . ARG B 1 193 ? 27.45600 22.89448 38.33555 1.000 16.51000 193 ARG B CA 1
ATOM 5258 C C . ARG B 1 193 ? 26.44004 23.56853 37.40355 1.000 16.43000 193 ARG B C 1
ATOM 5259 O O . ARG B 1 193 ? 26.79607 23.83457 36.24757 1.000 16.31000 193 ARG B O 1
ATOM 5267 N N . MET B 1 194 ? 25.22403 23.85154 37.87853 1.000 16.37000 194 MET B N 1
ATOM 5268 C CA . MET B 1 194 ? 24.20806 24.57859 37.07053 1.000 16.42000 194 MET B CA 1
ATOM 5269 C C . MET B 1 194 ? 24.76010 25.96659 36.71960 1.000 16.30000 194 MET B C 1
ATOM 5270 O O . MET B 1 194 ? 24.69514 26.34064 35.54061 1.000 16.41000 194 MET B O 1
ATOM 5275 N N . MET B 1 195 ? 25.35008 26.66154 37.69364 1.000 16.15000 195 MET B N 1
ATOM 5276 C CA . MET B 1 195 ? 25.79111 28.07654 37.56171 1.000 16.21000 195 MET B CA 1
ATOM 5277 C C . MET B 1 195 ? 27.06114 28.19955 36.70975 1.000 16.06000 195 MET B C 1
ATOM 5278 O O . MET B 1 195 ? 27.12818 29.17158 35.94078 1.000 16.17000 195 MET B O 1
ATOM 5283 N N . ILE B 1 196 ? 28.04812 27.30653 36.85474 1.000 16.02000 196 ILE B N 1
ATOM 5284 C CA . ILE B 1 196 ? 29.37714 27.47553 36.18078 1.000 16.01000 196 ILE B CA 1
ATOM 5285 C C . ILE B 1 196 ? 29.81414 26.19355 35.45874 1.000 16.21000 196 ILE B C 1
ATOM 5286 O O . ILE B 1 196 ? 30.99915 26.12854 35.07177 1.000 16.03000 196 ILE B O 1
ATOM 5291 N N . GLY B 1 197 ? 28.89913 25.24457 35.22668 1.000 16.29000 197 GLY B N 1
ATOM 5292 C CA . GLY B 1 197 ? 29.20212 23.93959 34.60064 1.000 16.56000 197 GLY B CA 1
ATOM 5293 C C . GLY B 1 197 ? 29.72016 24.07264 33.17466 1.000 16.61000 197 GLY B C 1
ATOM 5294 O O . GLY B 1 197 ? 30.69816 23.38063 32.84366 1.000 16.41000 197 GLY B O 1
ATOM 5295 N N . ARG B 1 198 ? 29.08620 24.90568 32.34467 1.000 16.87000 198 ARG B N 1
ATOM 5296 C CA . ARG B 1 198 ? 29.52124 25.14373 30.93869 1.000 17.29000 198 ARG B CA 1
ATOM 5297 C C . ARG B 1 198 ? 30.93925 25.72870 30.94576 1.000 16.44000 198 ARG B C 1
ATOM 5298 O O . ARG B 1 198 ? 31.77226 25.28972 30.13076 1.000 15.95000 198 ARG B O 1
ATOM 5306 N N . PHE B 1 199 ? 31.19324 26.68666 31.83580 1.000 15.82000 199 PHE B N 1
ATOM 5307 C CA . PHE B 1 199 ? 32.51825 27.33063 32.02086 1.000 15.64000 199 PHE B CA 1
ATOM 5308 C C . PHE B 1 199 ? 33.56822 26.26260 32.35285 1.000 15.74000 199 PHE B C 1
ATOM 5309 O O . PHE B 1 199 ? 34.62624 26.23761 31.70288 1.000 15.48000 199 PHE B O 1
ATOM 5317 N N . CYS B 1 200 ? 33.29518 25.41157 33.34681 1.000 16.05000 200 CYS B N 1
ATOM 5318 C CA . CYS B 1 200 ? 34.23115 24.34753 33.80379 1.000 16.33000 200 CYS B CA 1
ATOM 5319 C C . CYS B 1 200 ? 34.54216 23.39057 32.64276 1.000 16.18000 200 CYS B C 1
ATOM 5320 O O . CYS B 1 200 ? 35.72316 23.02156 32.48078 1.000 15.95000 200 CYS B O 1
ATOM 5323 N N . ALA B 1 201 ? 33.52918 23.02262 31.85172 1.000 16.44000 201 ALA B N 1
ATOM 5324 C CA . ALA B 1 201 ? 33.66919 22.16367 30.65169 1.000 16.66000 201 ALA B CA 1
ATOM 5325 C C . ALA B 1 201 ? 34.63123 22.82269 29.64974 1.000 16.92000 201 ALA B C 1
ATOM 5326 O O . ALA B 1 201 ? 35.51624 22.11769 29.13174 1.000 16.42000 201 ALA B O 1
ATOM 5328 N N . GLN B 1 202 ? 34.47426 24.12870 29.40679 1.000 17.32000 202 GLN B N 1
ATOM 5329 C CA . GLN B 1 202 ? 35.33030 24.91072 28.47284 1.000 17.99000 202 GLN B CA 1
ATOM 5330 C C . GLN B 1 202 ? 36.76129 25.00067 29.02189 1.000 17.86000 202 GLN B C 1
ATOM 5331 O O . GLN B 1 202 ? 37.70131 24.88369 28.21291 1.000 17.58000 202 GLN B O 1
ATOM 5337 N N . MET B 1 203 ? 36.92226 25.18962 30.33690 1.000 18.05000 203 MET B N 1
ATOM 5338 C CA . MET B 1 203 ? 38.24824 25.18057 31.01693 1.000 18.45000 203 MET B CA 1
ATOM 5339 C C . MET B 1 203 ? 38.96922 23.85957 30.71990 1.000 18.12000 203 MET B C 1
ATOM 5340 O O . MET B 1 203 ? 40.14823 23.90356 30.32194 1.000 18.04000 203 MET B O 1
ATOM 5345 N N . HIS B 1 204 ? 38.29520 22.72557 30.92784 1.000 18.04000 204 HIS B N 1
ATOM 5346 C CA . HIS B 1 204 ? 38.85718 21.36657 30.69480 1.000 18.54000 204 HIS B CA 1
ATOM 5347 C C . HIS B 1 204 ? 39.28022 21.23062 29.22681 1.000 18.80000 204 HIS B C 1
ATOM 5348 O O . HIS B 1 204 ? 40.42322 20.80061 28.98182 1.000 18.81000 204 HIS B O 1
ATOM 5355 N N . SER B 1 205 ? 38.39325 21.60667 28.30280 1.000 19.05000 205 SER B N 1
ATOM 5356 C CA . SER B 1 205 ? 38.57029 21.45873 26.83280 1.000 19.60000 205 SER B CA 1
ATOM 5357 C C . SER B 1 205 ? 39.75331 22.29872 26.33786 1.000 19.45000 205 SER B C 1
ATOM 5358 O O . SER B 1 205 ? 40.43433 21.84875 25.39686 1.000 20.18000 205 SER B O 1
ATOM 5361 N N . ASN B 1 206 ? 39.97932 23.46870 26.94191 1.000 19.01000 206 ASN B N 1
ATOM 5362 C CA . ASN B 1 206 ? 40.96035 24.48470 26.47598 1.000 18.69000 206 ASN B CA 1
ATOM 5363 C C . ASN B 1 206 ? 42.17733 24.52564 27.40501 1.000 17.98000 206 ASN B C 1
ATOM 5364 O O . ASN B 1 206 ? 42.89834 25.53163 27.36007 1.000 17.88000 206 ASN B O 1
ATOM 5369 N N . ASN B 1 207 ? 42.41128 23.48460 28.20998 1.000 17.44000 207 ASN B N 1
ATOM 5370 C CA . ASN B 1 207 ? 43.53826 23.46655 29.18301 1.000 17.24000 207 ASN B CA 1
ATOM 5371 C C . ASN B 1 207 ? 44.84028 23.71155 28.41206 1.000 16.78000 207 ASN B C 1
ATOM 5372 O O . ASN B 1 207 ? 44.97031 23.22259 27.26204 1.000 16.17000 207 ASN B O 1
ATOM 5377 N N . GLY B 1 208 ? 45.75628 24.46851 29.01711 1.000 16.42000 208 GLY B N 1
ATOM 5378 C CA . GLY B 1 208 ? 47.04730 24.83151 28.40916 1.000 16.36000 208 GLY B CA 1
ATOM 5379 C C . GLY B 1 208 ? 47.56231 26.16548 28.93823 1.000 16.48000 208 GLY B C 1
ATOM 5380 O O . GLY B 1 208 ? 46.86731 26.85147 29.68423 1.000 15.80000 208 GLY B O 1
ATOM 5381 N N . PRO B 1 209 ? 48.79733 26.55748 28.55427 1.000 16.76000 209 PRO B N 1
ATOM 5382 C CA . PRO B 1 209 ? 49.40834 27.79945 29.02934 1.000 17.07000 209 PRO B CA 1
ATOM 5383 C C . PRO B 1 209 ? 48.64237 29.08247 28.66837 1.000 17.25000 209 PRO B C 1
ATOM 5384 O O . PRO B 1 209 ? 48.81437 30.06544 29.36141 1.000 16.94000 209 PRO B O 1
ATOM 5388 N N . GLN B 1 210 ? 47.82740 29.06453 27.61034 1.000 17.56000 210 GLN B N 1
ATOM 5389 C CA . GLN B 1 210 ? 47.11844 30.28556 27.13737 1.000 18.14000 210 GLN B CA 1
ATOM 5390 C C . GLN B 1 210 ? 46.11442 30.73454 28.20836 1.000 17.42000 210 GLN B C 1
ATOM 5391 O O . GLN B 1 210 ? 46.00043 31.95653 28.42141 1.000 17.25000 210 GLN B O 1
ATOM 5397 N N . ILE B 1 211 ? 45.43438 29.79552 28.88031 1.000 16.68000 211 ILE B N 1
ATOM 5398 C CA . ILE B 1 211 ? 44.51235 30.11550 30.01230 1.000 16.08000 211 ILE B CA 1
ATOM 5399 C C . ILE B 1 211 ? 45.21231 29.82343 31.35030 1.000 15.60000 211 ILE B C 1
ATOM 5400 O O . ILE B 1 211 ? 44.57029 30.00640 32.39429 1.000 15.79000 211 ILE B O 1
ATOM 5405 N N . GLY B 1 212 ? 46.47431 29.38341 31.31632 1.000 14.95000 212 GLY B N 1
ATOM 5406 C CA . GLY B 1 212 ? 47.30727 29.11135 32.50533 1.000 14.57000 212 GLY B CA 1
ATOM 5407 C C . GLY B 1 212 ? 46.75322 28.00532 33.39327 1.000 14.15000 212 GLY B C 1
ATOM 5408 O O . GLY B 1 212 ? 47.04419 28.03627 34.60128 1.000 13.85000 212 GLY B O 1
ATOM 5409 N N . SER B 1 213 ? 46.02322 27.03836 32.82622 1.000 13.84000 213 SER B N 1
ATOM 5410 C CA . SER B 1 213 ? 45.33918 25.95034 33.57616 1.000 13.88000 213 SER B CA 1
ATOM 5411 C C . SER B 1 213 ? 45.64618 24.58736 32.94511 1.000 13.98000 213 SER B C 1
ATOM 5412 O O . SER B 1 213 ? 45.51021 24.46341 31.71310 1.000 13.92000 213 SER B O 1
ATOM 5415 N N . ALA B 1 214 ? 46.03014 23.60732 33.76608 1.000 14.09000 214 ALA B N 1
ATOM 5416 C CA . ALA B 1 214 ? 46.24412 22.19833 33.35904 1.000 14.34000 214 ALA B CA 1
ATOM 5417 C C . ALA B 1 214 ? 45.08009 21.32534 33.84397 1.000 14.58000 214 ALA B C 1
ATOM 5418 O O . ALA B 1 214 ? 45.16208 20.09834 33.65492 1.000 14.64000 214 ALA B O 1
ATOM 5420 N N . VAL B 1 215 ? 44.03709 21.91633 34.44096 1.000 14.84000 215 VAL B N 1
ATOM 5421 C CA . VAL B 1 215 ? 42.87106 21.14233 34.96390 1.000 15.03000 215 VAL B CA 1
ATOM 5422 C C . VAL B 1 215 ? 42.18508 20.47339 33.76786 1.000 15.01000 215 VAL B C 1
ATOM 5423 O O . VAL B 1 215 ? 41.86612 21.18343 32.79188 1.000 14.93000 215 VAL B O 1
ATOM 5427 N N . GLY B 1 216 ? 42.02505 19.14739 33.83080 1.000 15.12000 216 GLY B N 1
ATOM 5428 C CA . GLY B 1 216 ? 41.45407 18.31744 32.75275 1.000 15.37000 216 GLY B CA 1
ATOM 5429 C C . GLY B 1 216 ? 42.50509 17.80346 31.77676 1.000 15.66000 216 GLY B C 1
ATOM 5430 O O . GLY B 1 216 ? 42.10610 17.17151 30.77673 1.000 15.34000 216 GLY B O 1
ATOM 5431 N N . CYS B 1 217 ? 43.79808 18.04543 32.02881 1.000 15.90000 217 CYS B N 1
ATOM 5432 C CA . CYS B 1 217 ? 44.89610 17.58344 31.13282 1.000 16.18000 217 CYS B CA 1
ATOM 5433 C C . CYS B 1 217 ? 45.10607 16.07243 31.30277 1.000 16.56000 217 CYS B C 1
ATOM 5434 O O . CYS B 1 217 ? 44.62503 15.49540 32.29973 1.000 16.34000 217 CYS B O 1
ATOM 5437 N N . ASN B 1 218 ? 45.79008 15.46146 30.33376 1.000 16.77000 218 ASN B N 1
ATOM 5438 C CA . ASN B 1 218 ? 46.24206 14.04745 30.36872 1.000 17.14000 218 ASN B CA 1
ATOM 5439 C C . ASN B 1 218 ? 47.76106 14.06543 30.22876 1.000 16.73000 218 ASN B C 1
ATOM 5440 O O . ASN B 1 218 ? 48.27009 14.22846 29.12378 1.000 16.62000 218 ASN B O 1
ATOM 5445 N N . PRO B 1 219 ? 48.52303 13.97837 31.34278 1.000 16.62000 219 PRO B N 1
ATOM 5446 C CA . PRO B 1 219 ? 49.97703 14.15035 31.29782 1.000 16.69000 219 PRO B CA 1
ATOM 5447 C C . PRO B 1 219 ? 50.69005 13.31738 30.22081 1.000 16.81000 219 PRO B C 1
ATOM 5448 O O . PRO B 1 219 ? 51.61907 13.82038 29.61186 1.000 16.79000 219 PRO B O 1
ATOM 5452 N N . ASP B 1 220 ? 50.23903 12.07939 29.99875 1.000 17.02000 220 ASP B N 1
ATOM 5453 C CA . ASP B 1 220 ? 50.79404 11.16242 28.96473 1.000 17.36000 220 ASP B CA 1
ATOM 5454 C C . ASP B 1 220 ? 50.88609 11.86647 27.60776 1.000 17.25000 220 ASP B C 1
ATOM 5455 O O . ASP B 1 220 ? 51.94211 11.74848 26.94478 1.000 17.17000 220 ASP B O 1
ATOM 5460 N N . VAL B 1 221 ? 49.81712 12.55051 27.19476 1.000 16.97000 221 VAL B N 1
ATOM 5461 C CA . VAL B 1 221 ? 49.71116 13.15056 25.83278 1.000 17.09000 221 VAL B CA 1
ATOM 5462 C C . VAL B 1 221 ? 50.05819 14.64256 25.89385 1.000 16.60000 221 VAL B C 1
ATOM 5463 O O . VAL B 1 221 ? 50.59223 15.14658 24.89488 1.000 16.68000 221 VAL B O 1
ATOM 5467 N N . ASP B 1 222 ? 49.79117 15.32152 27.01486 1.000 16.09000 222 ASP B N 1
ATOM 5468 C CA . ASP B 1 222 ? 49.85820 16.80651 27.09692 1.000 15.81000 222 ASP B CA 1
ATOM 5469 C C . ASP B 1 222 ? 51.25819 17.28347 27.50498 1.000 15.31000 222 ASP B C 1
ATOM 5470 O O . ASP B 1 222 ? 51.52822 18.47847 27.31103 1.000 14.95000 222 ASP B O 1
ATOM 5475 N N . TRP B 1 223 ? 52.12916 16.41144 28.02297 1.000 14.97000 223 TRP B N 1
ATOM 5476 C CA . TRP B 1 223 ? 53.51116 16.81540 28.40602 1.000 14.82000 223 TRP B CA 1
ATOM 5477 C C . TRP B 1 223 ? 54.28520 17.28543 27.16906 1.000 14.83000 223 TRP B C 1
ATOM 5478 O O . TRP B 1 223 ? 55.13621 18.17941 27.32012 1.000 14.52000 223 TRP B O 1
ATOM 5489 N N . GLN B 1 224 ? 54.00022 16.71748 25.99403 1.000 15.11000 224 GLN B N 1
ATOM 5490 C CA . GLN B 1 224 ? 54.63227 17.12852 24.71007 1.000 15.35000 224 GLN B CA 1
ATOM 5491 C C . GLN B 1 224 ? 54.25630 18.58754 24.42011 1.000 15.34000 224 GLN B C 1
ATOM 5492 O O . GLN B 1 224 ? 55.16832 19.39253 24.16817 1.000 15.15000 224 GLN B O 1
ATOM 5498 N N . ARG B 1 225 ? 52.95430 18.89256 24.45509 1.000 15.50000 225 ARG B N 1
ATOM 5499 C CA . ARG B 1 225 ? 52.36733 20.24758 24.26313 1.000 15.61000 225 ARG B CA 1
ATOM 5500 C C . ARG B 1 225 ? 52.99732 21.22553 25.26518 1.000 15.08000 225 ARG B C 1
ATOM 5501 O O . ARG B 1 225 ? 53.53936 22.26453 24.83224 1.000 14.77000 225 ARG B O 1
ATOM 5509 N N . PHE B 1 226 ? 52.94028 20.90648 26.56017 1.000 14.39000 226 PHE B N 1
ATOM 5510 C CA . PHE B 1 226 ? 53.41427 21.79443 27.65421 1.000 14.18000 226 PHE B CA 1
ATOM 5511 C C . PHE B 1 226 ? 54.93428 21.97240 27.56426 1.000 14.04000 226 PHE B C 1
ATOM 5512 O O . PHE B 1 226 ? 55.41529 23.12039 27.67832 1.000 13.89000 226 PHE B O 1
ATOM 5520 N N . GLY B 1 227 ? 55.66226 20.87040 27.37124 1.000 14.17000 227 GLY B N 1
ATOM 5521 C CA . GLY B 1 227 ? 57.13626 20.84437 27.31328 1.000 14.29000 227 GLY B CA 1
ATOM 5522 C C . GLY B 1 227 ? 57.67131 21.68241 26.16233 1.000 14.44000 227 GLY B C 1
ATOM 5523 O O . GLY B 1 227 ? 58.61132 22.46238 26.39038 1.000 14.45000 227 GLY B O 1
ATOM 5524 N N . THR B 1 228 ? 57.09234 21.52247 24.96830 1.000 14.61000 228 THR B N 1
ATOM 5525 C CA . THR B 1 228 ? 57.44339 22.28451 23.74034 1.000 14.63000 228 THR B CA 1
ATOM 5526 C C . THR B 1 228 ? 57.28040 23.78350 24.02040 1.000 14.53000 228 THR B C 1
ATOM 5527 O O . THR B 1 228 ? 58.16443 24.56250 23.61545 1.000 14.50000 228 THR B O 1
ATOM 5531 N N . HIS B 1 229 ? 56.20139 24.16249 24.70838 1.000 14.38000 229 HIS B N 1
ATOM 5532 C CA . HIS B 1 229 ? 55.87541 25.57849 25.01743 1.000 14.20000 229 HIS B CA 1
ATOM 5533 C C . HIS B 1 229 ? 56.96240 26.17043 25.92448 1.000 14.14000 229 HIS B C 1
ATOM 5534 O O . HIS B 1 229 ? 57.55142 27.19543 25.53754 1.000 13.97000 229 HIS B O 1
ATOM 5541 N N . PHE B 1 230 ? 57.22435 25.54838 27.07746 1.000 14.32000 230 PHE B N 1
ATOM 5542 C CA . PHE B 1 230 ? 58.10933 26.09932 28.13951 1.000 14.54000 230 PHE B CA 1
ATOM 5543 C C . PHE B 1 230 ? 59.58434 26.02731 27.72355 1.000 14.85000 230 PHE B C 1
ATOM 5544 O O . PHE B 1 230 ? 60.37534 26.84428 28.22760 1.000 14.77000 230 PHE B O 1
ATOM 5552 N N . ALA B 1 231 ? 59.94835 25.10734 26.82452 1.000 15.42000 231 ALA B N 1
ATOM 5553 C CA . ALA B 1 231 ? 61.32836 24.95534 26.29855 1.000 16.00000 231 ALA B CA 1
ATOM 5554 C C . ALA B 1 231 ? 61.78141 26.24036 25.58762 1.000 16.70000 231 ALA B C 1
ATOM 5555 O O . ALA B 1 231 ? 63.00241 26.44734 25.48066 1.000 16.72000 231 ALA B O 1
ATOM 5557 N N . GLN B 1 232 ? 60.84243 27.07239 25.12462 1.000 17.63000 232 GLN B N 1
ATOM 5558 C CA . GLN B 1 232 ? 61.12748 28.27342 24.29068 1.000 18.46000 232 GLN B CA 1
ATOM 5559 C C . GLN B 1 232 ? 61.61648 29.45438 25.14174 1.000 18.23000 232 GLN B C 1
ATOM 5560 O O . GLN B 1 232 ? 62.07051 30.44139 24.53779 1.000 18.20000 232 GLN B O 1
ATOM 5566 N N . TYR B 1 233 ? 61.52044 29.38033 26.47473 1.000 17.87000 233 TYR B N 1
ATOM 5567 C CA . TYR B 1 233 ? 61.75143 30.52829 27.39178 1.000 17.76000 233 TYR B CA 1
ATOM 5568 C C . TYR B 1 233 ? 63.10441 30.38624 28.10081 1.000 17.77000 233 TYR B C 1
ATOM 5569 O O . TYR B 1 233 ? 63.53738 29.25222 28.36778 1.000 17.82000 233 TYR B O 1
ATOM 5578 N N . ARG B 1 234 ? 63.74542 31.52221 28.39987 1.000 17.84000 234 ARG B N 1
ATOM 5579 C CA . ARG B 1 234 ? 65.11441 31.59217 28.97891 1.000 17.88000 234 ARG B CA 1
ATOM 5580 C C . ARG B 1 234 ? 65.09836 31.08611 30.42589 1.000 17.45000 234 ARG B C 1
ATOM 5581 O O . ARG B 1 234 ? 66.05434 30.39208 30.82389 1.000 17.26000 234 ARG B O 1
ATOM 5589 N N . ASN B 1 235 ? 64.04435 31.41510 31.17588 1.000 17.00000 235 ASN B N 1
ATOM 5590 C CA . ASN B 1 235 ? 63.93630 31.13304 32.63086 1.000 16.78000 235 ASN B CA 1
ATOM 5591 C C . ASN B 1 235 ? 62.62828 30.39006 32.89780 1.000 16.67000 235 ASN B C 1
ATOM 5592 O O . ASN B 1 235 ? 61.58330 30.82710 32.37779 1.000 16.54000 235 ASN B O 1
ATOM 5597 N N . VAL B 1 236 ? 62.70024 29.30503 33.66776 1.000 16.66000 236 VAL B N 1
ATOM 5598 C CA . VAL B 1 236 ? 61.51621 28.53603 34.14770 1.000 16.67000 236 VAL B CA 1
ATOM 5599 C C . VAL B 1 236 ? 61.63817 28.40897 35.66870 1.000 16.91000 236 VAL B C 1
ATOM 5600 O O . VAL B 1 236 ? 62.74915 28.13493 36.15172 1.000 17.01000 236 VAL B O 1
ATOM 5604 N N . TRP B 1 237 ? 60.53415 28.62896 36.38567 1.000 17.05000 237 TRP B N 1
ATOM 5605 C CA . TRP B 1 237 ? 60.44311 28.50890 37.86267 1.000 17.36000 237 TRP B CA 1
ATOM 5606 C C . TRP B 1 237 ? 59.31308 27.53991 38.21460 1.000 17.86000 237 TRP B C 1
ATOM 5607 O O . TRP B 1 237 ? 58.24810 27.62895 37.58057 1.000 17.74000 237 TRP B O 1
ATOM 5618 N N . ASP B 1 238 ? 59.54304 26.64887 39.18057 1.000 18.74000 238 ASP B N 1
ATOM 5619 C CA . ASP B 1 238 ? 58.45501 25.90686 39.86951 1.000 19.36000 238 ASP B CA 1
ATOM 5620 C C . ASP B 1 238 ? 58.37298 26.45681 41.29453 1.000 19.66000 238 ASP B C 1
ATOM 5621 O O . ASP B 1 238 ? 59.42997 26.59576 41.95057 1.000 19.73000 238 ASP B O 1
ATOM 5626 N N . VAL B 1 239 ? 57.16498 26.83081 41.71351 1.000 20.05000 239 VAL B N 1
ATOM 5627 C CA . VAL B 1 239 ? 56.90896 27.58677 42.97154 1.000 20.59000 239 VAL B CA 1
ATOM 5628 C C . VAL B 1 239 ? 56.09391 26.69175 43.90348 1.000 20.79000 239 VAL B C 1
ATOM 5629 O O . VAL B 1 239 ? 55.12892 26.05678 43.42643 1.000 20.50000 239 VAL B O 1
ATOM 5633 N N . ASP B 1 240 ? 56.49088 26.66069 45.17649 1.000 21.42000 240 ASP B N 1
ATOM 5634 C CA . ASP B 1 240 ? 55.81584 25.93266 46.27844 1.000 21.90000 240 ASP B CA 1
ATOM 5635 C C . ASP B 1 240 ? 55.06583 26.95564 47.13246 1.000 20.86000 240 ASP B C 1
ATOM 5636 O O . ASP B 1 240 ? 55.68784 27.95762 47.50452 1.000 20.26000 240 ASP B O 1
ATOM 5641 N N . TYR B 1 241 ? 53.78482 26.71465 47.41742 1.000 19.74000 241 TYR B N 1
ATOM 5642 C CA . TYR B 1 241 ? 52.98881 27.48063 48.41142 1.000 19.03000 241 TYR B CA 1
ATOM 5643 C C . TYR B 1 241 ? 52.83976 26.65558 49.69239 1.000 18.90000 241 TYR B C 1
ATOM 5644 O O . TYR B 1 241 ? 52.84874 25.41558 49.62434 1.000 18.86000 241 TYR B O 1
ATOM 5653 N N . SER B 1 242 ? 52.66874 27.33854 50.82341 1.000 18.76000 242 SER B N 1
ATOM 5654 C CA . SER B 1 242 ? 52.31069 26.73550 52.13438 1.000 18.82000 242 SER B CA 1
ATOM 5655 C C . SER B 1 242 ? 50.81769 26.95651 52.40034 1.000 18.29000 242 SER B C 1
ATOM 5656 O O . SER B 1 242 ? 50.42870 28.12151 52.58538 1.000 18.45000 242 SER B O 1
ATOM 5659 N N . ALA B 1 243 ? 50.02067 25.88153 52.41728 1.000 17.82000 243 ALA B N 1
ATOM 5660 C CA . ALA B 1 243 ? 48.56666 25.89654 52.71424 1.000 17.49000 243 ALA B CA 1
ATOM 5661 C C . ALA B 1 243 ? 47.86070 26.91659 51.80626 1.000 17.10000 243 ALA B C 1
ATOM 5662 O O . ALA B 1 243 ? 47.14171 27.80258 52.31928 1.000 16.82000 243 ALA B O 1
ATOM 5664 N N . PHE B 1 244 ? 48.07474 26.78964 50.49626 1.000 16.58000 244 PHE B N 1
ATOM 5665 C CA . PHE B 1 244 ? 47.52578 27.67469 49.43128 1.000 16.57000 244 PHE B CA 1
ATOM 5666 C C . PHE B 1 244 ? 46.02178 27.89771 49.63725 1.000 16.87000 244 PHE B C 1
ATOM 5667 O O . PHE B 1 244 ? 45.58580 29.05971 49.70928 1.000 16.46000 244 PHE B O 1
ATOM 5675 N N . ASP B 1 245 ? 45.25576 26.80672 49.72019 1.000 17.60000 245 ASP B N 1
ATOM 5676 C CA . ASP B 1 245 ? 43.76976 26.82574 49.80515 1.000 18.52000 245 ASP B CA 1
ATOM 5677 C C . ASP B 1 245 ? 43.32874 27.62770 51.03317 1.000 17.76000 245 ASP B C 1
ATOM 5678 O O . ASP B 1 245 ? 42.43676 28.48972 50.89818 1.000 17.47000 245 ASP B O 1
ATOM 5683 N N . ALA B 1 246 ? 43.92270 27.33464 52.19317 1.000 17.26000 246 ALA B N 1
ATOM 5684 C CA . ALA B 1 246 ? 43.52667 27.89460 53.50518 1.000 17.00000 246 ALA B CA 1
ATOM 5685 C C . ALA B 1 246 ? 43.76870 29.41060 53.53625 1.000 16.56000 246 ALA B C 1
ATOM 5686 O O . ALA B 1 246 ? 42.99770 30.11258 54.21025 1.000 16.84000 246 ALA B O 1
ATOM 5688 N N . ASN B 1 247 ? 44.78073 29.89861 52.81329 1.000 15.96000 247 ASN B N 1
ATOM 5689 C CA . ASN B 1 247 ? 45.32175 31.27359 52.97436 1.000 15.60000 247 ASN B CA 1
ATOM 5690 C C . ASN B 1 247 ? 44.78780 32.23464 51.90439 1.000 15.09000 247 ASN B C 1
ATOM 5691 O O . ASN B 1 247 ? 45.20282 33.40563 51.94244 1.000 14.97000 247 ASN B O 1
ATOM 5696 N N . HIS B 1 248 ? 43.89581 31.79569 51.01034 1.000 14.54000 248 HIS B N 1
ATOM 5697 C CA . HIS B 1 248 ? 43.11385 32.72374 50.14836 1.000 14.30000 248 HIS B CA 1
ATOM 5698 C C . HIS B 1 248 ? 42.33784 33.66972 51.06537 1.000 14.22000 248 HIS B C 1
ATOM 5699 O O . HIS B 1 248 ? 41.46682 33.18070 51.79333 1.000 14.08000 248 HIS B O 1
ATOM 5706 N N . CYS B 1 249 ? 42.64287 34.96671 51.05743 1.000 14.31000 249 CYS B N 1
ATOM 5707 C CA . CYS B 1 249 ? 41.94986 35.94369 51.93745 1.000 14.28000 249 CYS B CA 1
ATOM 5708 C C . CYS B 1 249 ? 40.59089 36.30774 51.32243 1.000 14.19000 249 CYS B C 1
ATOM 5709 O O . CYS B 1 249 ? 40.43092 36.20179 50.08342 1.000 13.74000 249 CYS B O 1
ATOM 5712 N N . SER B 1 250 ? 39.62887 36.67272 52.17642 1.000 14.15000 250 SER B N 1
ATOM 5713 C CA . SER B 1 250 ? 38.25089 37.07676 51.79339 1.000 14.31000 250 SER B CA 1
ATOM 5714 C C . SER B 1 250 ? 38.31194 38.15680 50.70544 1.000 14.32000 250 SER B C 1
ATOM 5715 O O . SER B 1 250 ? 37.58496 38.03686 49.71041 1.000 14.13000 250 SER B O 1
ATOM 5718 N N . ASP B 1 251 ? 39.17295 39.15878 50.89350 1.000 14.42000 251 ASP B N 1
ATOM 5719 C CA . ASP B 1 251 ? 39.35099 40.29281 49.94855 1.000 14.63000 251 ASP B CA 1
ATOM 5720 C C . ASP B 1 251 ? 39.63102 39.72786 48.54954 1.000 14.46000 251 ASP B C 1
ATOM 5721 O O . ASP B 1 251 ? 38.90905 40.10291 47.60753 1.000 14.64000 251 ASP B O 1
ATOM 5726 N N . ALA B 1 252 ? 40.61401 38.82885 48.43053 1.000 14.26000 252 ALA B N 1
ATOM 5727 C CA . ALA B 1 252 ? 41.06203 38.22489 47.15452 1.000 14.23000 252 ALA B CA 1
ATOM 5728 C C . ALA B 1 252 ? 39.93903 37.37094 46.55245 1.000 14.20000 252 ALA B C 1
ATOM 5729 O O . ALA B 1 252 ? 39.65407 37.52599 45.34945 1.000 14.47000 252 ALA B O 1
ATOM 5731 N N . MET B 1 253 ? 39.32700 36.49492 47.35140 1.000 13.98000 253 MET B N 1
ATOM 5732 C CA . MET B 1 253 ? 38.26099 35.56495 46.89034 1.000 13.84000 253 MET B CA 1
ATOM 5733 C C . MET B 1 253 ? 37.07202 36.36799 46.34334 1.000 13.61000 253 MET B C 1
ATOM 5734 O O . MET B 1 253 ? 36.63005 36.07505 45.21631 1.000 13.32000 253 MET B O 1
ATOM 5739 N N . ASN B 1 254 ? 36.57802 37.34597 47.10436 1.000 13.44000 254 ASN B N 1
ATOM 5740 C CA . ASN B 1 254 ? 35.40804 38.17501 46.70936 1.000 13.45000 254 ASN B CA 1
ATOM 5741 C C . ASN B 1 254 ? 35.71609 38.91906 45.40240 1.000 13.35000 254 ASN B C 1
ATOM 5742 O O . ASN B 1 254 ? 34.87412 38.87911 44.49437 1.000 13.12000 254 ASN B O 1
ATOM 5747 N N . ILE B 1 255 ? 36.88211 39.55704 45.29845 1.000 13.45000 255 ILE B N 1
ATOM 5748 C CA . ILE B 1 255 ? 37.25315 40.34408 44.08549 1.000 13.48000 255 ILE B CA 1
ATOM 5749 C C . ILE B 1 255 ? 37.35817 39.38512 42.89146 1.000 13.65000 255 ILE B C 1
ATOM 5750 O O . ILE B 1 255 ? 36.83921 39.73117 41.82246 1.000 13.56000 255 ILE B O 1
ATOM 5755 N N . MET B 1 256 ? 37.98214 38.21611 43.06643 1.000 13.86000 256 MET B N 1
ATOM 5756 C CA . MET B 1 256 ? 38.14716 37.23115 41.96640 1.000 14.12000 256 MET B CA 1
ATOM 5757 C C . MET B 1 256 ? 36.76216 36.80419 41.46234 1.000 13.86000 256 MET B C 1
ATOM 5758 O O . MET B 1 256 ? 36.55020 36.83724 40.24134 1.000 13.67000 256 MET B O 1
ATOM 5763 N N . PHE B 1 257 ? 35.84413 36.44017 42.36130 1.000 13.88000 257 PHE B N 1
ATOM 5764 C CA . PHE B 1 257 ? 34.47413 35.98821 41.99625 1.000 13.93000 257 PHE B CA 1
ATOM 5765 C C . PHE B 1 257 ? 33.75117 37.10925 41.23427 1.000 14.10000 257 PHE B C 1
ATOM 5766 O O . PHE B 1 257 ? 33.09020 36.80730 40.21724 1.000 14.10000 257 PHE B O 1
ATOM 5774 N N . GLU B 1 258 ? 33.89318 38.35723 41.69633 1.000 14.25000 258 GLU B N 1
ATOM 5775 C CA . GLU B 1 258 ? 33.22022 39.55327 41.12135 1.000 14.37000 258 GLU B CA 1
ATOM 5776 C C . GLU B 1 258 ? 33.70627 39.81631 39.69138 1.000 14.23000 258 GLU B C 1
ATOM 5777 O O . GLU B 1 258 ? 32.89130 40.27136 38.87637 1.000 14.60000 258 GLU B O 1
ATOM 5783 N N . GLU B 1 259 ? 34.98627 39.57830 39.39740 1.000 13.93000 259 GLU B N 1
ATOM 5784 C CA . GLU B 1 259 ? 35.58431 39.96334 38.09043 1.000 13.67000 259 GLU B CA 1
ATOM 5785 C C . GLU B 1 259 ? 35.49232 38.80038 37.09639 1.000 13.86000 259 GLU B C 1
ATOM 5786 O O . GLU B 1 259 ? 35.35936 39.07943 35.89239 1.000 13.73000 259 GLU B O 1
ATOM 5792 N N . VAL B 1 260 ? 35.57428 37.54936 37.55234 1.000 13.92000 260 VAL B N 1
ATOM 5793 C CA . VAL B 1 260 ? 35.63629 36.38140 36.62330 1.000 14.30000 260 VAL B CA 1
ATOM 5794 C C . VAL B 1 260 ? 34.21329 35.95544 36.23424 1.000 14.51000 260 VAL B C 1
ATOM 5795 O O . VAL B 1 260 ? 34.01931 35.58449 35.07622 1.000 14.50000 260 VAL B O 1
ATOM 5799 N N . PHE B 1 261 ? 33.23927 36.03842 37.14422 1.000 15.03000 261 PHE B N 1
ATOM 5800 C CA . PHE B 1 261 ? 31.90026 35.41545 36.96216 1.000 15.47000 261 PHE B CA 1
ATOM 5801 C C . PHE B 1 261 ? 30.82729 36.49148 36.74017 1.000 16.24000 261 PHE B C 1
ATOM 5802 O O . PHE B 1 261 ? 29.68227 36.33248 37.21613 1.000 16.68000 261 PHE B O 1
ATOM 5810 N N . ARG B 1 262 ? 31.17533 37.52850 35.97522 1.000 17.18000 262 ARG B N 1
ATOM 5811 C CA . ARG B 1 262 ? 30.28735 38.67753 35.65524 1.000 17.84000 262 ARG B CA 1
ATOM 5812 C C . ARG B 1 262 ? 29.19737 38.23159 34.67419 1.000 18.06000 262 ARG B C 1
ATOM 5813 O O . ARG B 1 262 ? 29.49738 37.41962 33.77417 1.000 18.06000 262 ARG B O 1
ATOM 5821 N N . THR B 1 263 ? 27.98938 38.77961 34.82518 1.000 18.65000 263 THR B N 1
ATOM 5822 C CA . THR B 1 263 ? 26.82440 38.52966 33.93314 1.000 19.09000 263 THR B CA 1
ATOM 5823 C C . THR B 1 263 ? 27.18545 38.90771 32.48816 1.000 19.32000 263 THR B C 1
ATOM 5824 O O . THR B 1 263 ? 26.65546 38.25576 31.56512 1.000 19.43000 263 THR B O 1
ATOM 5828 N N . GLU B 1 264 ? 28.06847 39.89270 32.29323 1.000 19.54000 264 GLU B N 1
ATOM 5829 C CA . GLU B 1 264 ? 28.49151 40.35675 30.94026 1.000 19.96000 264 GLU B CA 1
ATOM 5830 C C . GLU B 1 264 ? 29.34151 39.27776 30.24824 1.000 19.28000 264 GLU B C 1
ATOM 5831 O O . GLU B 1 264 ? 29.49055 39.37080 29.02025 1.000 19.40000 264 GLU B O 1
ATOM 5837 N N . PHE B 1 265 ? 29.85347 38.27872 30.98021 1.000 18.51000 265 PHE B N 1
ATOM 5838 C CA . PHE B 1 265 ? 30.58447 37.11373 30.40519 1.000 18.17000 265 PHE B CA 1
ATOM 5839 C C . PHE B 1 265 ? 29.63845 35.91475 30.22412 1.000 17.85000 265 PHE B C 1
ATOM 5840 O O . PHE B 1 265 ? 30.13644 34.80976 29.94209 1.000 17.60000 265 PHE B O 1
ATOM 5848 N N . GLY B 1 266 ? 28.32245 36.12077 30.36609 1.000 17.55000 266 GLY B N 1
ATOM 5849 C CA . GLY B 1 266 ? 27.28844 35.12080 30.02502 1.000 17.40000 266 GLY B CA 1
ATOM 5850 C C . GLY B 1 266 ? 26.81240 34.31377 31.22198 1.000 17.16000 266 GLY B C 1
ATOM 5851 O O . GLY B 1 266 ? 25.98739 33.40679 31.02292 1.000 17.07000 266 GLY B O 1
ATOM 5852 N N . PHE B 1 267 ? 27.29237 34.62371 32.43000 1.000 16.90000 267 PHE B N 1
ATOM 5853 C CA . PHE B 1 267 ? 26.91732 33.91167 33.67696 1.000 16.79000 267 PHE B CA 1
ATOM 5854 C C . PHE B 1 267 ? 25.56332 34.41667 34.17895 1.000 17.01000 267 PHE B C 1
ATOM 5855 O O . PHE B 1 267 ? 25.27434 35.61668 34.05798 1.000 17.00000 267 PHE B O 1
ATOM 5863 N N . HIS B 1 268 ? 24.75629 33.50967 34.72989 1.000 17.50000 268 HIS B N 1
ATOM 5864 C CA . HIS B 1 268 ? 23.60327 33.83865 35.60987 1.000 17.81000 268 HIS B CA 1
ATOM 5865 C C . HIS B 1 268 ? 24.14125 34.65760 36.78192 1.000 18.12000 268 HIS B C 1
ATOM 5866 O O . HIS B 1 268 ? 25.26424 34.42656 37.22594 1.000 17.76000 268 HIS B O 1
ATOM 5873 N N . PRO B 1 269 ? 23.39926 35.66159 37.30394 1.000 18.64000 269 PRO B N 1
ATOM 5874 C CA . PRO B 1 269 ? 23.88324 36.45454 38.43798 1.000 18.72000 269 PRO B CA 1
ATOM 5875 C C . PRO B 1 269 ? 24.19519 35.65548 39.71696 1.000 18.63000 269 PRO B C 1
ATOM 5876 O O . PRO B 1 269 ? 24.94318 36.16044 40.53900 1.000 19.34000 269 PRO B O 1
ATOM 5880 N N . ASN B 1 270 ? 23.65416 34.44149 39.85789 1.000 18.37000 270 ASN B N 1
ATOM 5881 C CA . ASN B 1 270 ? 23.84112 33.58944 41.06287 1.000 18.19000 270 ASN B CA 1
ATOM 5882 C C . ASN B 1 270 ? 25.14110 32.78042 40.97087 1.000 17.73000 270 ASN B C 1
ATOM 5883 O O . ASN B 1 270 ? 25.46606 32.11037 41.97185 1.000 17.66000 270 ASN B O 1
ATOM 5888 N N . ALA B 1 271 ? 25.86514 32.83245 39.84689 1.000 17.19000 271 ALA B N 1
ATOM 5889 C CA . ALA B 1 271 ? 27.21413 32.22743 39.73191 1.000 17.02000 271 ALA B CA 1
ATOM 5890 C C . ALA B 1 271 ? 28.13011 32.89437 40.76496 1.000 16.82000 271 ALA B C 1
ATOM 5891 O O . ALA B 1 271 ? 28.75008 32.17633 41.55795 1.000 16.59000 271 ALA B O 1
ATOM 5893 N N . GLU B 1 272 ? 28.16413 34.22837 40.78601 1.000 16.78000 272 GLU B N 1
ATOM 5894 C CA . GLU B 1 272 ? 28.94912 35.00932 41.77506 1.000 16.83000 272 GLU B CA 1
ATOM 5895 C C . GLU B 1 272 ? 28.46608 34.65427 43.18903 1.000 16.36000 272 GLU B C 1
ATOM 5896 O O . GLU B 1 272 ? 29.32905 34.41422 44.06105 1.000 15.97000 272 GLU B O 1
ATOM 5902 N N . TRP B 1 273 ? 27.14707 34.60229 43.40700 1.000 15.85000 273 TRP B N 1
ATOM 5903 C CA . TRP B 1 273 ? 26.56103 34.37725 44.75397 1.000 15.67000 273 TRP B CA 1
ATOM 5904 C C . TRP B 1 273 ? 26.95599 32.99422 45.28993 1.000 15.31000 273 TRP B C 1
ATOM 5905 O O . TRP B 1 273 ? 27.44896 32.93016 46.43594 1.000 14.92000 273 TRP B O 1
ATOM 5916 N N . ILE B 1 274 ? 26.73599 31.92525 44.51788 1.000 14.93000 274 ILE B N 1
ATOM 5917 C CA . ILE B 1 274 ? 26.98595 30.53123 44.99683 1.000 14.74000 274 ILE B CA 1
ATOM 5918 C C . ILE B 1 274 ? 28.48694 30.35719 45.28387 1.000 14.65000 274 ILE B C 1
ATOM 5919 O O . ILE B 1 274 ? 28.82290 29.65415 46.25985 1.000 14.51000 274 ILE B O 1
ATOM 5924 N N . LEU B 1 275 ? 29.35998 30.99520 44.50192 1.000 14.31000 275 LEU B N 1
ATOM 5925 C CA . LEU B 1 275 ? 30.82797 30.95217 44.73895 1.000 14.34000 275 LEU B CA 1
ATOM 5926 C C . LEU B 1 275 ? 31.15995 31.70411 46.03399 1.000 14.01000 275 LEU B C 1
ATOM 5927 O O . LEU B 1 275 ? 31.97792 31.19407 46.81200 1.000 13.83000 275 LEU B O 1
ATOM 5932 N N . LYS B 1 276 ? 30.51496 32.84511 46.28502 1.000 13.95000 276 LYS B N 1
ATOM 5933 C CA . LYS B 1 276 ? 30.78394 33.67806 47.48806 1.000 13.90000 276 LYS B CA 1
ATOM 5934 C C . LYS B 1 276 ? 30.33989 32.94802 48.76302 1.000 13.78000 276 LYS B C 1
ATOM 5935 O O . LYS B 1 276 ? 30.84487 33.32097 49.84105 1.000 13.79000 276 LYS B O 1
ATOM 5941 N N . THR B 1 277 ? 29.47388 31.93004 48.67096 1.000 13.45000 277 THR B N 1
ATOM 5942 C CA . THR B 1 277 ? 29.06383 31.11200 49.84891 1.000 13.45000 277 THR B CA 1
ATOM 5943 C C . THR B 1 277 ? 30.25580 30.28496 50.35891 1.000 13.37000 277 THR B C 1
ATOM 5944 O O . THR B 1 277 ? 30.13276 29.70092 51.44689 1.000 13.25000 277 THR B O 1
ATOM 5948 N N . LEU B 1 278 ? 31.35982 30.21697 49.60394 1.000 13.36000 278 LEU B N 1
ATOM 5949 C CA . LEU B 1 278 ? 32.57080 29.43093 49.97294 1.000 13.54000 278 LEU B CA 1
ATOM 5950 C C . LEU B 1 278 ? 33.48779 30.22588 50.91200 1.000 13.54000 278 LEU B C 1
ATOM 5951 O O . LEU B 1 278 ? 34.40076 29.60684 51.47700 1.000 14.06000 278 LEU B O 1
ATOM 5956 N N . VAL B 1 279 ? 33.27081 31.53488 51.07504 1.000 13.57000 279 VAL B N 1
ATOM 5957 C CA . VAL B 1 279 ? 34.20880 32.45483 51.79011 1.000 13.65000 279 VAL B CA 1
ATOM 5958 C C . VAL B 1 279 ? 34.02076 32.30378 53.30509 1.000 13.88000 279 VAL B C 1
ATOM 5959 O O . VAL B 1 279 ? 35.03474 32.09373 54.00711 1.000 13.64000 279 VAL B O 1
ATOM 5963 N N . ASN B 1 280 ? 32.78075 32.45178 53.78207 1.000 14.01000 280 ASN B N 1
ATOM 5964 C CA . ASN B 1 280 ? 32.39671 32.29773 55.21105 1.000 14.45000 280 ASN B CA 1
ATOM 5965 C C . ASN B 1 280 ? 31.65268 30.96874 55.36098 1.000 14.55000 280 ASN B C 1
ATOM 5966 O O . ASN B 1 280 ? 30.49869 30.88378 54.90294 1.000 14.62000 280 ASN B O 1
ATOM 5971 N N . THR B 1 281 ? 32.29364 29.97171 55.97196 1.000 14.73000 281 THR B N 1
ATOM 5972 C CA . THR B 1 281 ? 31.79262 28.57371 56.00389 1.000 15.01000 281 THR B CA 1
ATOM 5973 C C . THR B 1 281 ? 31.76157 28.03966 57.43687 1.000 15.26000 281 THR B C 1
ATOM 5974 O O . THR B 1 281 ? 32.57155 28.47561 58.27491 1.000 15.10000 281 THR B O 1
ATOM 5978 N N . GLU B 1 282 ? 30.82355 27.12967 57.68781 1.000 15.83000 282 GLU B N 1
ATOM 5979 C CA . GLU B 1 282 ? 30.76450 26.30462 58.91677 1.000 16.32000 282 GLU B CA 1
ATOM 5980 C C . GLU B 1 282 ? 31.25148 24.90163 58.55073 1.000 16.25000 282 GLU B C 1
ATOM 5981 O O . GLU B 1 282 ? 30.80350 24.37367 57.51970 1.000 16.03000 282 GLU B O 1
ATOM 5987 N N . HIS B 1 283 ? 32.15545 24.34658 59.35373 1.000 16.25000 283 HIS B N 1
ATOM 5988 C CA . HIS B 1 283 ? 32.74943 23.00058 59.15370 1.000 16.53000 283 HIS B CA 1
ATOM 5989 C C . HIS B 1 283 ? 32.32538 22.10554 60.31865 1.000 16.82000 283 HIS B C 1
ATOM 5990 O O . HIS B 1 283 ? 32.57436 22.49049 61.47667 1.000 16.33000 283 HIS B O 1
ATOM 5997 N N . ALA B 1 284 ? 31.67937 20.98156 60.00559 1.000 17.40000 284 ALA B N 1
ATOM 5998 C CA . ALA B 1 284 ? 31.25733 19.94153 60.97054 1.000 18.03000 284 ALA B CA 1
ATOM 5999 C C . ALA B 1 284 ? 32.30631 18.82851 60.98352 1.000 18.59000 284 ALA B C 1
ATOM 6000 O O . ALA B 1 284 ? 32.48132 18.16355 59.94350 1.000 18.03000 284 ALA B O 1
ATOM 6002 N N . TYR B 1 285 ? 32.98827 18.65646 62.11554 1.000 19.68000 285 TYR B N 1
ATOM 6003 C CA . TYR B 1 285 ? 33.97525 17.57443 62.34152 1.000 20.75000 285 TYR B CA 1
ATOM 6004 C C . TYR B 1 285 ? 33.64620 16.87338 63.66049 1.000 21.79000 285 TYR B C 1
ATOM 6005 O O . TYR B 1 285 ? 33.82318 17.48734 64.73151 1.000 21.33000 285 TYR B O 1
ATOM 6014 N N . GLU B 1 286 ? 33.18718 15.62340 63.57042 1.000 23.42000 286 GLU B N 1
ATOM 6015 C CA . GLU B 1 286 ? 32.71013 14.82636 64.73038 1.000 24.92000 286 GLU B CA 1
ATOM 6016 C C . GLU B 1 286 ? 31.67913 15.68335 65.48139 1.000 25.14000 286 GLU B C 1
ATOM 6017 O O . GLU B 1 286 ? 30.62715 15.98339 64.88337 1.000 25.29000 286 GLU B O 1
ATOM 6023 N N . ASN B 1 287 ? 32.00010 16.12030 66.70141 1.000 25.70000 287 ASN B N 1
ATOM 6024 C CA . ASN B 1 287 ? 31.08409 16.86428 67.60541 1.000 26.19000 287 ASN B CA 1
ATOM 6025 C C . ASN B 1 287 ? 31.39312 18.37027 67.55648 1.000 25.78000 287 ASN B C 1
ATOM 6026 O O . ASN B 1 287 ? 30.72211 19.11726 68.29549 1.000 25.79000 287 ASN B O 1
ATOM 6031 N N . LYS B 1 288 ? 32.34215 18.80129 66.71352 1.000 25.23000 288 LYS B N 1
ATOM 6032 C CA . LYS B 1 288 ? 32.80118 20.21729 66.60259 1.000 25.09000 288 LYS B CA 1
ATOM 6033 C C . LYS B 1 288 ? 32.11422 20.90734 65.41660 1.000 24.23000 288 LYS B C 1
ATOM 6034 O O . LYS B 1 288 ? 32.01124 20.28139 64.34157 1.000 23.67000 288 LYS B O 1
ATOM 6040 N N . ARG B 1 289 ? 31.67124 22.15134 65.61664 1.000 23.46000 289 ARG B N 1
ATOM 6041 C CA . ARG B 1 289 ? 31.23129 23.07439 64.53766 1.000 23.08000 289 ARG B CA 1
ATOM 6042 C C . ARG B 1 289 ? 32.16831 24.28438 64.54873 1.000 22.19000 289 ARG B C 1
ATOM 6043 O O . ARG B 1 289 ? 32.18029 25.02534 65.55676 1.000 21.95000 289 ARG B O 1
ATOM 6051 N N . ILE B 1 290 ? 32.93834 24.44340 63.47376 1.000 21.11000 290 ILE B N 1
ATOM 6052 C CA . ILE B 1 290 ? 34.01536 25.46339 63.33583 1.000 20.48000 290 ILE B CA 1
ATOM 6053 C C . ILE B 1 290 ? 33.59741 26.43144 62.22585 1.000 19.73000 290 ILE B C 1
ATOM 6054 O O . ILE B 1 290 ? 33.35943 25.96949 61.09683 1.000 19.25000 290 ILE B O 1
ATOM 6059 N N . THR B 1 291 ? 33.46342 27.71343 62.56290 1.000 19.00000 291 THR B N 1
ATOM 6060 C CA . THR B 1 291 ? 33.10047 28.80247 61.61893 1.000 18.82000 291 THR B CA 1
ATOM 6061 C C . THR B 1 291 ? 34.39449 29.47747 61.15899 1.000 18.09000 291 THR B C 1
ATOM 6062 O O . THR B 1 291 ? 35.17748 29.90442 62.02903 1.000 17.80000 291 THR B O 1
ATOM 6066 N N . VAL B 1 292 ? 34.61553 29.53651 59.84600 1.000 17.49000 292 VA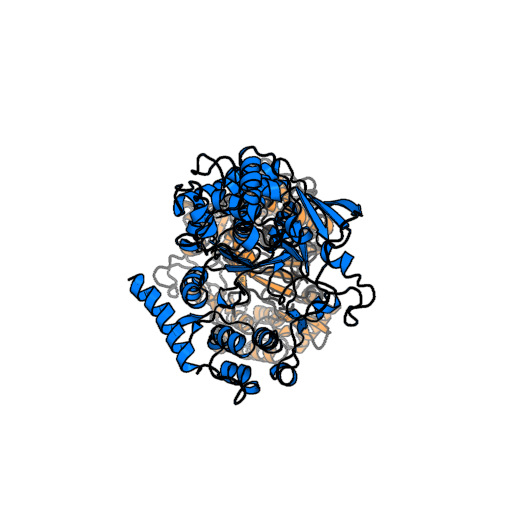L B N 1
ATOM 6067 C CA . VAL B 1 292 ? 35.87256 30.05152 59.22906 1.000 17.21000 292 VAL B CA 1
ATOM 6068 C C . VAL B 1 292 ? 35.51060 31.18256 58.26409 1.000 17.11000 292 VAL B C 1
ATOM 6069 O O . VAL B 1 292 ? 34.55662 31.00661 57.47706 1.000 17.35000 292 VAL B O 1
ATOM 6073 N N . GLU B 1 293 ? 36.25262 32.28954 58.32915 1.000 16.76000 293 GLU B N 1
ATOM 6074 C CA . GLU B 1 293 ? 36.14767 33.42558 57.38020 1.000 16.75000 293 GLU B CA 1
ATOM 6075 C C . GLU B 1 293 ? 37.42169 33.45759 56.53323 1.000 16.38000 293 GLU B C 1
ATOM 6076 O O . GLU B 1 293 ? 38.51868 33.56555 57.11127 1.000 16.04000 293 GLU B O 1
ATOM 6082 N N . GLY B 1 294 ? 37.27073 33.33865 55.21522 1.000 16.26000 294 GLY B N 1
ATOM 6083 C CA . GLY B 1 294 ? 38.39675 33.23066 54.27525 1.000 16.34000 294 GLY B CA 1
ATOM 6084 C C . GLY B 1 294 ? 38.81673 31.78766 54.06621 1.000 16.71000 294 GLY B C 1
ATOM 6085 O O . GLY B 1 294 ? 38.37069 30.90464 54.83716 1.000 16.32000 294 GLY B O 1
ATOM 6086 N N . GLY B 1 295 ? 39.65275 31.55969 53.05322 1.000 17.00000 295 GLY B N 1
ATOM 6087 C CA . GLY B 1 295 ? 40.12274 30.22570 52.64618 1.000 17.44000 295 GLY B CA 1
ATOM 6088 C C . GLY B 1 295 ? 39.11575 29.53875 51.74413 1.000 18.09000 295 GLY B C 1
ATOM 6089 O O . GLY B 1 295 ? 37.90776 29.85277 51.83311 1.000 17.82000 295 GLY B O 1
ATOM 6090 N N . MET B 1 296 ? 39.59776 28.64377 50.88510 1.000 19.15000 296 MET B N 1
ATOM 6091 C CA . MET B 1 296 ? 38.74477 27.77082 50.04105 1.000 20.20000 296 MET B CA 1
ATOM 6092 C C . MET B 1 296 ? 38.47172 26.47980 50.80299 1.000 21.34000 296 MET B C 1
ATOM 6093 O O . MET B 1 296 ? 39.40570 25.86676 51.31899 1.000 21.11000 296 MET B O 1
ATOM 6098 N N . PRO B 1 297 ? 37.20071 26.02482 50.90594 1.000 22.89000 297 PRO B N 1
ATOM 6099 C CA . PRO B 1 297 ? 36.91667 24.68480 51.41088 1.000 24.28000 297 PRO B CA 1
ATOM 6100 C C . PRO B 1 297 ? 37.48968 23.67983 50.40385 1.000 26.29000 297 PRO B C 1
ATOM 6101 O O . PRO B 1 297 ? 37.11172 23.71888 49.24985 1.000 28.54000 297 PRO B O 1
ATOM 6105 N N . SER B 1 298 ? 38.42966 22.85180 50.84985 1.000 28.40000 298 SER B N 1
ATOM 6106 C CA . SER B 1 298 ? 39.09766 21.80782 50.03083 1.000 29.28000 298 SER B CA 1
ATOM 6107 C C . SER B 1 298 ? 38.08965 20.70385 49.69075 1.000 29.49000 298 SER B C 1
ATOM 6108 O O . SER B 1 298 ? 37.78661 19.90082 50.58772 1.000 29.41000 298 SER B O 1
ATOM 6111 N N . GLY B 1 299 ? 37.56868 20.68790 48.45674 1.000 30.27000 299 GLY B N 1
ATOM 6112 C CA . GLY B 1 299 ? 36.73168 19.58794 47.93067 1.000 30.45000 299 GLY B CA 1
ATOM 6113 C C . GLY B 1 299 ? 35.31169 20.00598 47.57665 1.000 30.72000 299 GLY B C 1
ATOM 6114 O O . GLY B 1 299 ? 34.50469 19.11101 47.24560 1.000 30.90000 299 GLY B O 1
ATOM 6115 N N . CYS B 1 300 ? 34.99172 21.30198 47.63869 1.000 30.44000 300 CYS B N 1
ATOM 6116 C CA . CYS B 1 300 ? 33.76174 21.87603 47.02968 1.000 30.32000 300 CYS B CA 1
ATOM 6117 C C . CYS B 1 300 ? 33.83378 21.67809 45.51168 1.000 29.83000 300 CYS B C 1
ATOM 6118 O O . CYS B 1 300 ? 34.94579 21.40509 45.00370 1.000 30.20000 300 CYS B O 1
ATOM 6121 N N . SER B 1 301 ? 32.70480 21.79013 44.80665 1.000 28.71000 301 SER B N 1
ATOM 6122 C CA . SER B 1 301 ? 32.66384 21.73319 43.32365 1.000 28.01000 301 SER B CA 1
ATOM 6123 C C . SER B 1 301 ? 33.61388 22.80420 42.77071 1.000 27.22000 301 SER B C 1
ATOM 6124 O O . SER B 1 301 ? 33.61588 23.93117 43.32076 1.000 27.49000 301 SER B O 1
ATOM 6127 N N . ALA B 1 302 ? 34.42290 22.44522 41.76872 1.000 25.33000 302 ALA B N 1
ATOM 6128 C CA . ALA B 1 302 ? 35.31793 23.35723 41.01278 1.000 24.13000 302 ALA B CA 1
ATOM 6129 C C . ALA B 1 302 ? 36.45792 23.88618 41.89783 1.000 22.77000 302 ALA B C 1
ATOM 6130 O O . ALA B 1 302 ? 37.00995 24.94618 41.55589 1.000 21.89000 302 ALA B O 1
ATOM 6132 N N . THR B 1 303 ? 36.82588 23.17313 42.97282 1.000 21.51000 303 THR B N 1
ATOM 6133 C CA . THR B 1 303 ? 37.98286 23.51808 43.84586 1.000 20.69000 303 THR B CA 1
ATOM 6134 C C . THR B 1 303 ? 39.22889 23.75009 42.98090 1.000 19.43000 303 THR B C 1
ATOM 6135 O O . THR B 1 303 ? 39.85490 24.81807 43.12596 1.000 18.62000 303 THR B O 1
ATOM 6139 N N . SER B 1 304 ? 39.58489 22.77711 42.13288 1.000 18.52000 304 SER B N 1
ATOM 6140 C CA . SER B 1 304 ? 40.80492 22.80712 41.28291 1.000 18.05000 304 SER B CA 1
ATOM 6141 C C . SER B 1 304 ? 40.77796 24.04716 40.38296 1.000 17.09000 304 SER B C 1
ATOM 6142 O O . SER B 1 304 ? 41.78998 24.77114 40.32601 1.000 16.77000 304 SER B O 1
ATOM 6145 N N . ILE B 1 305 ? 39.65299 24.28521 39.71294 1.000 16.27000 305 ILE B N 1
ATOM 6146 C CA . ILE B 1 305 ? 39.48903 25.42625 38.76498 1.000 16.05000 305 ILE B CA 1
ATOM 6147 C C . ILE B 1 305 ? 39.62403 26.74421 39.53803 1.000 15.26000 305 ILE B C 1
ATOM 6148 O O . ILE B 1 305 ? 40.37006 27.61622 39.06909 1.000 14.61000 305 ILE B O 1
ATOM 6153 N N . ILE B 1 306 ? 38.94701 26.87918 40.68402 1.000 14.56000 306 ILE B N 1
ATOM 6154 C CA . ILE B 1 306 ? 38.96401 28.13315 41.49307 1.000 14.48000 306 ILE B CA 1
ATOM 6155 C C . ILE B 1 306 ? 40.40200 28.41111 41.95812 1.000 14.14000 306 ILE B C 1
ATOM 6156 O O . ILE B 1 306 ? 40.87202 29.55810 41.78517 1.000 13.70000 306 ILE B O 1
ATOM 6161 N N . ASN B 1 307 ? 41.08097 27.41107 42.52510 1.000 14.00000 307 ASN B N 1
ATOM 6162 C CA . ASN B 1 307 ? 42.47795 27.54803 43.02114 1.000 14.08000 307 ASN B CA 1
ATOM 6163 C C . ASN B 1 307 ? 43.40699 27.92006 41.86118 1.000 13.85000 307 ASN B C 1
ATOM 6164 O O . ASN B 1 307 ? 44.31600 28.73803 42.07724 1.000 13.61000 307 ASN B O 1
ATOM 6169 N N . THR B 1 308 ? 43.17601 27.34911 40.67515 1.000 13.70000 308 THR B N 1
ATOM 6170 C CA . THR B 1 308 ? 43.98105 27.60114 39.45218 1.000 13.64000 308 THR B CA 1
ATOM 6171 C C . THR B 1 308 ? 43.80809 29.06216 39.02324 1.000 13.33000 308 THR B C 1
ATOM 6172 O O . THR B 1 308 ? 44.82611 29.72515 38.73529 1.000 13.29000 308 THR B O 1
ATOM 6176 N N . ILE B 1 309 ? 42.56210 29.53718 38.97022 1.000 12.94000 309 ILE B N 1
ATOM 6177 C CA . ILE B 1 309 ? 42.23214 30.94220 38.59127 1.000 12.85000 309 ILE B CA 1
ATOM 6178 C C . ILE B 1 309 ? 42.96813 31.89515 39.53932 1.000 12.78000 309 ILE B C 1
ATOM 6179 O O . ILE B 1 309 ? 43.61616 32.83616 39.04538 1.000 12.87000 309 ILE B O 1
ATOM 6184 N N . LEU B 1 310 ? 42.87609 31.65710 40.84831 1.000 12.65000 310 LEU B N 1
ATOM 6185 C CA . LEU B 1 310 ? 43.52907 32.51205 41.87536 1.000 12.73000 310 LEU B CA 1
ATOM 6186 C C . LEU B 1 310 ? 45.04808 32.49303 41.67040 1.000 12.67000 310 LEU B C 1
ATOM 6187 O O . LEU B 1 310 ? 45.66010 33.57402 41.73046 1.000 12.46000 310 LEU B O 1
ATOM 6192 N N . ASN B 1 311 ? 45.62907 31.32103 41.39437 1.000 12.93000 311 ASN B N 1
ATOM 6193 C CA . ASN B 1 311 ? 47.09207 31.16302 41.17041 1.000 13.14000 311 ASN B CA 1
ATOM 6194 C C . ASN B 1 311 ? 47.51612 32.08105 40.01645 1.000 12.77000 311 ASN B C 1
ATOM 6195 O O . ASN B 1 311 ? 48.52213 32.79903 40.16451 1.000 12.52000 311 ASN B O 1
ATOM 6200 N N . ASN B 1 312 ? 46.76015 32.07711 38.91643 1.000 12.57000 312 ASN B N 1
ATOM 6201 C CA . ASN B 1 312 ? 47.04319 32.92215 37.72347 1.000 12.42000 312 ASN B CA 1
ATOM 6202 C C . ASN B 1 312 ? 47.04521 34.40114 38.12253 1.000 12.14000 312 ASN B C 1
ATOM 6203 O O . ASN B 1 312 ? 47.97523 35.12513 37.72558 1.000 12.26000 312 ASN B O 1
ATOM 6208 N N . ILE B 1 313 ? 46.03220 34.83412 38.87052 1.000 12.02000 313 ILE B N 1
ATOM 6209 C CA . ILE B 1 313 ? 45.85921 36.26111 39.27257 1.000 11.88000 313 ILE B CA 1
ATOM 6210 C C . ILE B 1 313 ? 46.98419 36.64705 40.24762 1.000 11.89000 313 ILE B C 1
ATOM 6211 O O . ILE B 1 313 ? 47.49922 37.77705 40.13667 1.000 11.63000 313 ILE B O 1
ATOM 6216 N N . TYR B 1 314 ? 47.35615 35.74901 41.16559 1.000 12.02000 314 TYR B N 1
ATOM 6217 C CA . TYR B 1 314 ? 48.41613 35.98095 42.18663 1.000 12.13000 314 TYR B CA 1
ATOM 6218 C C . TYR B 1 314 ? 49.74215 36.33896 41.50768 1.000 11.90000 314 TYR B C 1
ATOM 6219 O O . TYR B 1 314 ? 50.40716 37.28093 41.96173 1.000 11.59000 314 TYR B O 1
ATOM 6228 N N . VAL B 1 315 ? 50.11417 35.61199 40.45166 1.000 11.88000 315 VAL B N 1
ATOM 6229 C CA . VAL B 1 315 ? 51.40219 35.82099 39.72270 1.000 11.87000 315 VAL B CA 1
ATOM 6230 C C . VAL B 1 315 ? 51.37724 37.19802 39.03876 1.000 11.80000 315 VAL B C 1
ATOM 6231 O O . VAL B 1 315 ? 52.35825 37.95300 39.18981 1.000 11.63000 315 VAL B O 1
ATOM 6235 N N . LEU B 1 316 ? 50.29826 37.52807 38.32574 1.000 11.72000 316 LEU B N 1
ATOM 6236 C CA . LEU B 1 316 ? 50.16130 38.84710 37.65379 1.000 11.69000 316 LEU B CA 1
ATOM 6237 C C . LEU B 1 316 ? 50.21929 39.95806 38.71283 1.000 11.56000 316 LEU B C 1
ATOM 6238 O O . LEU B 1 316 ? 50.92632 40.94605 38.48189 1.000 11.59000 316 LEU B O 1
ATOM 6243 N N . TYR B 1 317 ? 49.51626 39.78202 39.83481 1.000 11.63000 317 TYR B N 1
ATOM 6244 C CA . TYR B 1 317 ? 49.47425 40.74098 40.97284 1.000 11.65000 317 TYR B CA 1
ATOM 6245 C C . TYR B 1 317 ? 50.88624 40.96493 41.52789 1.000 11.64000 317 TYR B C 1
ATOM 6246 O O . TYR B 1 317 ? 51.28725 42.12992 41.66595 1.000 11.62000 317 TYR B O 1
ATOM 6255 N N . ALA B 1 318 ? 51.61121 39.88891 41.84487 1.000 11.77000 318 ALA B N 1
ATOM 6256 C CA . ALA B 1 318 ? 52.93719 39.94086 42.50791 1.000 11.93000 318 ALA B CA 1
ATOM 6257 C C . ALA B 1 318 ? 53.95123 40.62788 41.58396 1.000 12.02000 318 ALA B C 1
ATOM 6258 O O . ALA B 1 318 ? 54.70823 41.48984 42.05901 1.000 11.91000 318 ALA B O 1
ATOM 6260 N N . LEU B 1 319 ? 53.95526 40.27093 40.29895 1.000 12.37000 319 LEU B N 1
ATOM 6261 C CA . LEU B 1 319 ? 54.87729 40.86495 39.29500 1.000 12.63000 319 LEU B CA 1
ATOM 6262 C C . LEU B 1 319 ? 54.56333 42.35396 39.13104 1.000 12.96000 319 LEU B C 1
ATOM 6263 O O . LEU B 1 319 ? 55.51734 43.15095 39.08510 1.000 12.92000 319 LEU B O 1
ATOM 6268 N N . ARG B 1 320 ? 53.27833 42.70999 39.05802 1.000 13.31000 320 ARG B N 1
ATOM 6269 C CA . ARG B 1 320 ? 52.83037 44.11200 38.84507 1.000 13.69000 320 ARG B CA 1
ATOM 6270 C C . ARG B 1 320 ? 53.06835 44.95095 40.10610 1.000 13.76000 320 ARG B C 1
ATOM 6271 O O . ARG B 1 320 ? 53.24737 46.16795 39.96816 1.000 13.84000 320 ARG B O 1
ATOM 6279 N N . ARG B 1 321 ? 53.06330 44.33190 41.28508 1.000 14.02000 321 ARG B N 1
ATOM 6280 C CA . ARG B 1 321 ? 53.30728 45.03385 42.57311 1.000 14.34000 321 ARG B CA 1
ATOM 6281 C C . ARG B 1 321 ? 54.79528 45.38782 42.67817 1.000 14.70000 321 ARG B C 1
ATOM 6282 O O . ARG B 1 321 ? 55.10429 46.43279 43.28122 1.000 14.70000 321 ARG B O 1
ATOM 6290 N N . HIS B 1 322 ? 55.67329 44.57083 42.08416 1.000 15.03000 322 HIS B N 1
ATOM 6291 C CA . HIS B 1 322 ? 57.15029 44.73680 42.14821 1.000 15.53000 322 HIS B CA 1
ATOM 6292 C C . HIS B 1 322 ? 57.67233 45.53983 40.95025 1.000 15.83000 322 HIS B C 1
ATOM 6293 O O . HIS B 1 322 ? 58.54934 46.40381 41.16931 1.000 15.56000 322 HIS B O 1
ATOM 6300 N N . TYR B 1 323 ? 57.17836 45.24989 39.74223 1.000 16.32000 323 TYR B N 1
ATOM 6301 C CA . TYR B 1 323 ? 57.73741 45.75493 38.46026 1.000 17.02000 323 TYR B CA 1
ATOM 6302 C C . TYR B 1 323 ? 56.76344 46.70297 37.75927 1.000 17.70000 323 TYR B C 1
ATOM 6303 O O . TYR B 1 323 ? 55.53944 46.52199 37.86623 1.000 17.71000 323 TYR B O 1
ATOM 6312 N N . GLU B 1 324 ? 57.32748 47.65199 37.00733 1.000 18.80000 324 GLU B N 1
ATOM 6313 C CA . GLU B 1 324 ? 56.61352 48.55004 36.06434 1.000 19.64000 324 GLU B CA 1
ATOM 6314 C C . GLU B 1 324 ? 56.46454 47.83610 34.71431 1.000 19.24000 324 GLU B C 1
ATOM 6315 O O . GLU B 1 324 ? 57.40654 47.12210 34.32231 1.000 19.02000 324 GLU B O 1
ATOM 6321 N N . GLY B 1 325 ? 55.32857 48.03214 34.03829 1.000 19.10000 325 GLY B N 1
ATOM 6322 C CA . GLY B 1 325 ? 55.08560 47.61120 32.64226 1.000 19.00000 325 GLY B CA 1
ATOM 6323 C C . GLY B 1 325 ? 54.85957 46.11421 32.47820 1.000 18.88000 325 GLY B C 1
ATOM 6324 O O . GLY B 1 325 ? 55.15060 45.59525 31.38119 1.000 18.84000 325 GLY B O 1
ATOM 6325 N N . VAL B 1 326 ? 54.34853 45.42718 33.50316 1.000 18.74000 326 VAL B N 1
ATOM 6326 C CA . VAL B 1 326 ? 54.04951 43.96419 33.43209 1.000 18.77000 326 VAL B CA 1
ATOM 6327 C C . VAL B 1 326 ? 52.67652 43.76924 32.77805 1.000 19.00000 326 VAL B C 1
ATOM 6328 O O . VAL B 1 326 ? 51.69652 44.37424 33.25504 1.000 19.02000 326 VAL B O 1
ATOM 6332 N N . GLU B 1 327 ? 52.62154 42.94128 31.73101 1.000 19.18000 327 GLU B N 1
ATOM 6333 C CA . GLU B 1 327 ? 51.36955 42.51133 31.05496 1.000 19.61000 327 GLU B CA 1
ATOM 6334 C C . GLU B 1 327 ? 51.36152 40.97833 30.97790 1.000 19.68000 327 GLU B C 1
ATOM 6335 O O . GLU B 1 327 ? 52.35950 40.35130 31.39491 1.000 18.74000 327 GLU B O 1
ATOM 6341 N N . LEU B 1 328 ? 50.28153 40.39537 30.45385 1.000 20.29000 328 LEU B N 1
ATOM 6342 C CA . LEU B 1 328 ? 50.11250 38.92038 30.34279 1.000 20.86000 328 LEU B CA 1
ATOM 6343 C C . LEU B 1 328 ? 51.18952 38.32040 29.42780 1.000 21.08000 328 LEU B C 1
ATOM 6344 O O . LEU B 1 328 ? 51.43549 37.10439 29.55476 1.000 22.01000 328 LEU B O 1
ATOM 6349 N N . ASP B 1 329 ? 51.79656 39.13042 28.55184 1.000 21.34000 329 ASP B N 1
ATOM 6350 C CA . ASP B 1 329 ? 52.83758 38.71144 27.57186 1.000 21.42000 329 ASP B CA 1
ATOM 6351 C C . ASP B 1 329 ? 54.23956 38.75839 28.19990 1.000 19.93000 329 ASP B C 1
ATOM 6352 O O . ASP B 1 329 ? 55.17657 38.28140 27.54790 1.000 19.67000 329 ASP B O 1
ATOM 6357 N N . THR B 1 330 ? 54.38454 39.30334 29.41092 1.000 18.52000 330 THR B N 1
ATOM 6358 C CA . THR B 1 330 ? 55.68652 39.44129 30.12396 1.000 17.68000 330 THR B CA 1
ATOM 6359 C C . THR B 1 330 ? 56.19948 38.05827 30.53992 1.000 16.90000 330 THR B C 1
ATOM 6360 O O . THR B 1 330 ? 57.42448 37.87924 30.66495 1.000 16.67000 330 THR B O 1
ATOM 6364 N N . TYR B 1 331 ? 55.28546 37.12027 30.75686 1.000 15.96000 331 TYR B N 1
ATOM 6365 C CA . TYR B 1 331 ? 55.57942 35.75125 31.23982 1.000 15.60000 331 TYR B CA 1
ATOM 6366 C C . TYR B 1 331 ? 54.53342 34.80129 30.66075 1.000 15.10000 331 TYR B C 1
ATOM 6367 O O . TYR B 1 331 ? 53.56845 35.25633 30.02474 1.000 14.87000 331 TYR B O 1
ATOM 6376 N N . THR B 1 332 ? 54.72439 33.51128 30.90371 1.000 14.85000 332 THR B N 1
ATOM 6377 C CA . THR B 1 332 ? 53.73138 32.44631 30.63864 1.000 14.74000 332 THR B CA 1
ATOM 6378 C C . THR B 1 332 ? 53.68433 31.57526 31.89060 1.000 14.69000 332 THR B C 1
ATOM 6379 O O . THR B 1 332 ? 54.69131 31.53921 32.62463 1.000 14.56000 332 THR B O 1
ATOM 6383 N N . MET B 1 333 ? 52.56231 30.91227 32.14055 1.000 14.55000 333 MET B N 1
ATOM 6384 C CA . MET B 1 333 ? 52.48026 29.96823 33.27251 1.000 14.64000 333 MET B CA 1
ATOM 6385 C C . MET B 1 333 ? 51.41825 28.91726 32.98344 1.000 14.52000 333 MET B C 1
ATOM 6386 O O . MET B 1 333 ? 50.59028 29.10631 32.06942 1.000 14.07000 333 MET B O 1
ATOM 6391 N N . ILE B 1 334 ? 51.48421 27.83423 33.73940 1.000 14.57000 334 ILE B N 1
ATOM 6392 C CA . ILE B 1 334 ? 50.38319 26.84424 33.82033 1.000 14.82000 334 ILE B CA 1
ATOM 6393 C C . ILE B 1 334 ? 50.28714 26.42819 35.28531 1.000 15.00000 334 ILE B C 1
ATOM 6394 O O . ILE B 1 334 ? 51.33713 26.35414 35.96434 1.000 14.84000 334 ILE B O 1
ATOM 6399 N N . SER B 1 335 ? 49.05813 26.24619 35.75127 1.000 15.39000 335 SER B N 1
ATOM 6400 C CA . SER B 1 335 ? 48.72908 25.93414 37.15925 1.000 15.60000 335 SER B CA 1
ATOM 6401 C C . SER B 1 335 ? 47.73506 24.77216 37.20118 1.000 15.51000 335 SER B C 1
ATOM 6402 O O . SER B 1 335 ? 46.94709 24.60821 36.24815 1.000 14.98000 335 SER B O 1
ATOM 6405 N N . TYR B 1 336 ? 47.81502 23.98212 38.26515 1.000 15.74000 336 TYR B N 1
ATOM 6406 C CA . TYR B 1 336 ? 46.78699 23.00112 38.68508 1.000 16.24000 336 TYR B CA 1
ATOM 6407 C C . TYR B 1 336 ? 46.62895 23.17406 40.19508 1.000 16.34000 336 TYR B C 1
ATOM 6408 O O . TYR B 1 336 ? 47.47692 22.67602 40.96009 1.000 15.84000 336 TYR B O 1
ATOM 6417 N N . GLY B 1 337 ? 45.60996 23.93206 40.60009 1.000 16.90000 337 GLY B N 1
ATOM 6418 C CA . GLY B 1 337 ? 45.45593 24.39201 41.99110 1.000 17.40000 337 GLY B CA 1
ATOM 6419 C C . GLY B 1 337 ? 46.69193 25.15697 42.42516 1.000 17.90000 337 GLY B C 1
ATOM 6420 O O . GLY B 1 337 ? 47.04296 26.12799 41.73621 1.000 18.36000 337 GLY B O 1
ATOM 6421 N N . ASP B 1 338 ? 47.35689 24.70692 43.49316 1.000 18.43000 338 ASP B N 1
ATOM 6422 C CA . ASP B 1 338 ? 48.55889 25.36988 44.06922 1.000 19.01000 338 ASP B CA 1
ATOM 6423 C C . ASP B 1 338 ? 49.80390 25.04689 43.23424 1.000 18.88000 338 ASP B C 1
ATOM 6424 O O . ASP B 1 338 ? 50.79691 25.77586 43.37930 1.000 19.40000 338 ASP B O 1
ATOM 6429 N N . ASP B 1 339 ? 49.76891 23.99992 42.40320 1.000 18.48000 339 ASP B N 1
ATOM 6430 C CA . ASP B 1 339 ? 50.92592 23.57993 41.57122 1.000 18.47000 339 ASP B CA 1
ATOM 6431 C C . ASP B 1 339 ? 51.08697 24.57097 40.41326 1.000 17.98000 339 ASP B C 1
ATOM 6432 O O . ASP B 1 339 ? 50.06699 24.91102 39.79524 1.000 17.71000 339 ASP B O 1
ATOM 6437 N N . ILE B 1 340 ? 52.31699 25.00496 40.12131 1.000 17.54000 340 ILE B N 1
ATOM 6438 C CA . ILE B 1 340 ? 52.57003 26.07900 39.11436 1.000 17.46000 340 ILE B CA 1
ATOM 6439 C C . ILE B 1 340 ? 53.97005 25.94500 38.50239 1.000 16.97000 340 ILE B C 1
ATOM 6440 O O . ILE B 1 340 ? 54.95102 25.68195 39.23741 1.000 16.77000 340 ILE B O 1
ATOM 6445 N N . VAL B 1 341 ? 54.03409 26.15005 37.18740 1.000 16.34000 341 VAL B N 1
ATOM 6446 C CA . VAL B 1 341 ? 55.27811 26.42105 36.41745 1.000 16.00000 341 VAL B CA 1
ATOM 6447 C C . VAL B 1 341 ? 55.11216 27.80708 35.79049 1.000 15.57000 341 VAL B C 1
ATOM 6448 O O . VAL B 1 341 ? 54.07318 28.03812 35.14448 1.000 15.29000 341 VAL B O 1
ATOM 6452 N N . VAL B 1 342 ? 56.07617 28.69905 36.01656 1.000 15.24000 342 VAL B N 1
ATOM 6453 C CA . VAL B 1 342 ? 56.13521 30.05308 35.39461 1.000 14.99000 342 VAL B CA 1
ATOM 6454 C C . VAL B 1 342 ? 57.39123 30.10109 34.52565 1.000 14.81000 342 VAL B C 1
ATOM 6455 O O . VAL B 1 342 ? 58.38721 29.46206 34.89865 1.000 14.65000 342 VAL B O 1
ATOM 6459 N N . ALA B 1 343 ? 57.34027 30.83313 33.41367 1.000 14.69000 343 ALA B N 1
ATOM 6460 C CA . ALA B 1 343 ? 58.49930 31.04715 32.52371 1.000 14.72000 343 ALA B CA 1
ATOM 6461 C C . ALA B 1 343 ? 58.46434 32.46117 31.94177 1.000 14.81000 343 ALA B C 1
ATOM 6462 O O . ALA B 1 343 ? 57.36636 33.04519 31.81276 1.000 14.65000 343 ALA B O 1
ATOM 6464 N N . SER B 1 344 ? 59.64336 32.98016 31.60382 1.000 14.99000 344 SER B N 1
ATOM 6465 C CA . SER B 1 344 ? 59.83840 34.31218 30.98188 1.000 15.23000 344 SER B CA 1
ATOM 6466 C C . SER B 1 344 ? 61.22842 34.38318 30.34492 1.000 15.54000 344 SER B C 1
ATOM 6467 O O . SER B 1 344 ? 62.15340 33.71215 30.84792 1.000 15.40000 344 SER B O 1
ATOM 6470 N N . ASP B 1 345 ? 61.35847 35.18722 29.29295 1.000 16.08000 345 ASP B N 1
ATOM 6471 C CA . ASP B 1 345 ? 62.66749 35.60622 28.72500 1.000 16.60000 345 ASP B CA 1
ATOM 6472 C C . ASP B 1 345 ? 63.28448 36.68617 29.62406 1.000 16.96000 345 ASP B C 1
ATOM 6473 O O . ASP B 1 345 ? 64.51449 36.86715 29.56310 1.000 17.14000 345 ASP B O 1
ATOM 6478 N N . TYR B 1 346 ? 62.47247 37.37516 30.43507 1.000 17.29000 346 TYR B N 1
ATOM 6479 C CA . TYR B 1 346 ? 62.95146 38.35511 31.44412 1.000 17.82000 346 TYR B CA 1
ATOM 6480 C C . TYR B 1 346 ? 63.56142 37.59405 32.62610 1.000 17.91000 346 TYR B C 1
ATOM 6481 O O . TYR B 1 346 ? 63.03039 36.53005 33.00205 1.000 17.51000 346 TYR B O 1
ATOM 6490 N N . ASP B 1 347 ? 64.64741 38.12801 33.19416 1.000 18.11000 347 ASP B N 1
ATOM 6491 C CA . ASP B 1 347 ? 65.29237 37.60495 34.42815 1.000 18.43000 347 ASP B CA 1
ATOM 6492 C C . ASP B 1 347 ? 64.49034 38.09792 35.63815 1.000 18.50000 347 ASP B C 1
ATOM 6493 O O . ASP B 1 347 ? 65.04734 38.86388 36.44919 1.000 18.13000 347 ASP B O 1
ATOM 6498 N N . LEU B 1 348 ? 63.22833 37.66694 35.74410 1.000 18.63000 348 LEU B N 1
ATOM 6499 C CA . LEU B 1 348 ? 62.31331 38.03691 36.85609 1.000 18.82000 348 LEU B CA 1
ATOM 6500 C C . LEU B 1 348 ? 62.96127 37.59185 38.16909 1.000 19.12000 348 LEU B C 1
ATOM 6501 O O . LEU B 1 348 ? 63.50325 36.47284 38.20906 1.000 19.37000 348 LEU B O 1
ATOM 6506 N N . ASP B 1 349 ? 62.94125 38.45981 39.18112 1.000 19.45000 349 ASP B N 1
ATOM 6507 C CA . ASP B 1 349 ? 63.54221 38.21875 40.51913 1.000 19.69000 349 ASP B CA 1
ATOM 6508 C C . ASP B 1 349 ? 62.45718 37.63973 41.43208 1.000 19.67000 349 ASP B C 1
ATOM 6509 O O . ASP B 1 349 ? 61.80617 38.41771 42.15209 1.000 19.54000 349 ASP B O 1
ATOM 6514 N N . PHE B 1 350 ? 62.26616 36.31773 41.40302 1.000 19.80000 350 PHE B N 1
ATOM 6515 C CA . PHE B 1 350 ? 61.18412 35.62572 42.15396 1.000 19.83000 350 PHE B CA 1
ATOM 6516 C C . PHE B 1 350 ? 61.43108 35.73966 43.65997 1.000 19.83000 350 PHE B C 1
ATOM 6517 O O . PHE B 1 350 ? 60.44006 35.77865 44.40995 1.000 19.71000 350 PHE B O 1
ATOM 6525 N N . GLU B 1 351 ? 62.69507 35.80762 44.09101 1.000 19.79000 351 GLU B N 1
ATOM 6526 C CA . GLU B 1 351 ? 63.05204 35.99856 45.52203 1.000 19.85000 351 GLU B CA 1
ATOM 6527 C C . GLU B 1 351 ? 62.42805 37.31155 46.01406 1.000 19.20000 351 GLU B C 1
ATOM 6528 O O . GLU B 1 351 ? 61.87502 37.32252 47.13305 1.000 19.11000 351 GLU B O 1
ATOM 6534 N N . ALA B 1 352 ? 62.48409 38.36558 45.19311 1.000 18.47000 352 ALA B N 1
ATOM 6535 C CA . ALA B 1 352 ? 61.97410 39.72158 45.51514 1.000 18.11000 352 ALA B CA 1
ATOM 6536 C C . ALA B 1 352 ? 60.43710 39.73561 45.54510 1.000 17.70000 352 ALA B C 1
ATOM 6537 O O . ALA B 1 352 ? 59.88111 40.69559 46.10713 1.000 17.40000 352 ALA B O 1
ATOM 6539 N N . LEU B 1 353 ? 59.77210 38.72964 44.96205 1.000 17.27000 353 LEU B N 1
ATOM 6540 C CA . LEU B 1 353 ? 58.28410 38.64067 44.92800 1.000 17.15000 353 LEU B CA 1
ATOM 6541 C C . LEU B 1 353 ? 57.73306 38.10763 46.25997 1.000 17.16000 353 LEU B C 1
ATOM 6542 O O . LEU B 1 353 ? 56.51705 38.25764 46.47994 1.000 16.96000 353 LEU B O 1
ATOM 6547 N N . LYS B 1 354 ? 58.57602 37.51958 47.11797 1.000 17.35000 354 LYS B N 1
ATOM 6548 C CA . LYS B 1 354 ? 58.13798 36.87654 48.38893 1.000 17.64000 354 LYS B CA 1
ATOM 6549 C C . LYS B 1 354 ? 57.22997 37.82552 49.17494 1.000 17.23000 354 LYS B C 1
ATOM 6550 O O . LYS B 1 354 ? 56.10896 37.44253 49.50090 1.000 17.24000 354 LYS B O 1
ATOM 6556 N N . PRO B 1 355 ? 57.64898 39.07250 49.50200 1.000 17.01000 355 PRO B N 1
ATOM 6557 C CA . PRO B 1 355 ? 56.79298 39.98149 50.26801 1.000 16.80000 355 PRO B CA 1
ATOM 6558 C C . PRO B 1 355 ? 55.48501 40.34654 49.54199 1.000 16.36000 355 PRO B C 1
ATOM 6559 O O . PRO B 1 355 ? 54.50499 40.60353 50.21097 1.000 16.38000 355 PRO B O 1
ATOM 6563 N N . HIS B 1 356 ? 55.47904 40.33959 48.20799 1.000 15.74000 356 HIS B N 1
ATOM 6564 C CA . HIS B 1 356 ? 54.28607 40.69165 47.38897 1.000 15.50000 356 HIS B CA 1
ATOM 6565 C C . HIS B 1 356 ? 53.23205 39.58566 47.52190 1.000 15.47000 356 HIS B C 1
ATOM 6566 O O . HIS B 1 356 ? 52.04405 39.91867 47.72288 1.000 15.05000 356 HIS B O 1
ATOM 6573 N N . PHE B 1 357 ? 53.66103 38.32365 47.47786 1.000 15.53000 357 PHE B N 1
ATOM 6574 C CA . PHE B 1 357 ? 52.71600 37.19966 47.72879 1.000 15.77000 357 PHE B CA 1
ATOM 6575 C C . PHE B 1 357 ? 52.24096 37.24461 49.18878 1.000 16.08000 357 PHE B C 1
ATOM 6576 O O . PHE B 1 357 ? 51.09895 36.93462 49.45074 1.000 16.19000 357 PHE B O 1
ATOM 6584 N N . LYS B 1 358 ? 53.12694 37.66556 50.09582 1.000 16.48000 358 LYS B N 1
ATOM 6585 C CA . LYS B 1 358 ? 52.74791 37.75951 51.52982 1.000 17.05000 358 LYS B CA 1
ATOM 6586 C C . LYS B 1 358 ? 51.60992 38.77452 51.73683 1.000 16.58000 358 LYS B C 1
ATOM 6587 O O . LYS B 1 358 ? 50.85789 38.59250 52.67280 1.000 16.54000 358 LYS B O 1
ATOM 6593 N N . SER B 1 359 ? 51.49596 39.79556 50.88286 1.000 16.06000 359 SER B N 1
ATOM 6594 C CA . SER B 1 359 ? 50.36497 40.77158 50.96587 1.000 15.73000 359 SER B CA 1
ATOM 6595 C C . SER B 1 359 ? 49.02897 40.06261 50.71380 1.000 15.55000 359 SER B C 1
ATOM 6596 O O . SER B 1 359 ? 48.00397 40.60561 51.07880 1.000 15.30000 359 SER B O 1
ATOM 6599 N N . LEU B 1 360 ? 49.07897 38.91864 50.03776 1.000 15.59000 360 LEU B N 1
ATOM 6600 C CA . LEU B 1 360 ? 47.89996 38.05567 49.74470 1.000 15.72000 360 LEU B CA 1
ATOM 6601 C C . LEU B 1 360 ? 47.73091 36.98163 50.82865 1.000 15.85000 360 LEU B C 1
ATOM 6602 O O . LEU B 1 360 ? 46.79290 36.17565 50.70059 1.000 16.23000 360 LEU B O 1
ATOM 6607 N N . GLY B 1 361 ? 48.61488 36.94957 51.83067 1.000 15.91000 361 GLY B N 1
ATOM 6608 C CA . GLY B 1 361 ? 48.63184 35.93353 52.90363 1.000 16.17000 361 GLY B CA 1
ATOM 6609 C C . GLY B 1 361 ? 49.30082 34.64054 52.46060 1.000 16.18000 361 GLY B C 1
ATOM 6610 O O . GLY B 1 361 ? 49.15379 33.62951 53.17456 1.000 16.32000 361 GLY B O 1
ATOM 6611 N N . GLN B 1 362 ? 50.00686 34.66057 51.32562 1.000 16.32000 362 GLN B N 1
ATOM 6612 C CA . GLN B 1 362 ? 50.60185 33.45258 50.69559 1.000 16.46000 362 GLN B CA 1
ATOM 6613 C C . GLN B 1 362 ? 52.11785 33.46755 50.90463 1.000 16.60000 362 GLN B C 1
ATOM 6614 O O . GLN B 1 362 ? 52.72487 34.54654 50.78569 1.000 16.64000 362 GLN B O 1
ATOM 6620 N N . THR B 1 363 ? 52.69182 32.30153 51.20960 1.000 16.87000 363 THR B N 1
ATOM 6621 C CA . THR B 1 363 ? 54.14581 32.09249 51.43263 1.000 17.11000 363 THR B CA 1
ATOM 6622 C C . THR B 1 363 ? 54.69082 31.23353 50.29062 1.000 17.49000 363 THR B C 1
ATOM 6623 O O . THR B 1 363 ? 54.31880 30.04653 50.23856 1.000 17.63000 363 THR B O 1
ATOM 6627 N N . ILE B 1 364 ? 55.50486 31.81355 49.40366 1.000 18.03000 364 ILE B N 1
ATOM 6628 C CA . ILE B 1 364 ? 56.12587 31.08458 48.25765 1.000 18.73000 364 ILE B CA 1
ATOM 6629 C C . ILE B 1 364 ? 57.56886 30.72254 48.62167 1.000 19.43000 364 ILE B C 1
ATOM 6630 O O . ILE B 1 364 ? 58.23985 31.51650 49.31372 1.000 19.45000 364 ILE B O 1
ATOM 6635 N N . THR B 1 365 ? 57.99785 29.53955 48.18464 1.000 20.22000 365 THR B N 1
ATOM 6636 C CA . THR B 1 365 ? 59.39884 29.05552 48.24566 1.000 21.04000 365 THR B CA 1
ATOM 6637 C C . THR B 1 365 ? 59.67986 28.27756 46.96664 1.000 21.69000 365 THR B C 1
ATOM 6638 O O . THR B 1 365 ? 58.75087 27.87561 46.26660 1.000 21.15000 365 THR B O 1
ATOM 6642 N N . PRO B 1 366 ? 60.96487 28.05256 46.61266 1.000 22.58000 366 PRO B N 1
ATOM 6643 C CA . PRO B 1 366 ? 61.30088 27.18459 45.48764 1.000 23.41000 366 PRO B CA 1
ATOM 6644 C C . PRO B 1 366 ? 60.78285 25.75959 45.72757 1.000 24.35000 366 PRO B C 1
ATOM 6645 O O . PRO B 1 366 ? 60.90081 25.27755 46.84055 1.000 24.71000 366 PRO B O 1
ATOM 6649 N N . ALA B 1 367 ? 60.20386 25.13564 44.70053 1.000 25.80000 367 ALA B N 1
ATOM 6650 C CA . ALA B 1 367 ? 59.76684 23.71965 44.71946 1.000 27.10000 367 ALA B CA 1
ATOM 6651 C C . ALA B 1 367 ? 60.99382 22.81662 44.90146 1.000 28.75000 367 ALA B C 1
ATOM 6652 O O . ALA B 1 367 ? 60.85278 21.76360 45.55142 1.000 28.64000 367 ALA B O 1
ATOM 6654 N N . ASP B 1 368 ? 62.14684 23.22562 44.35351 1.000 30.99000 368 ASP B N 1
ATOM 6655 C CA . ASP B 1 368 ? 63.46082 22.53959 44.50852 1.000 33.23000 368 ASP B CA 1
ATOM 6656 C C . ASP B 1 368 ? 64.06379 22.94853 45.85755 1.000 35.26000 368 ASP B C 1
ATOM 6657 O O . ASP B 1 368 ? 64.59081 24.07652 45.95161 1.000 35.06000 368 ASP B O 1
ATOM 6662 N N . LYS B 1 369 ? 64.00575 22.05249 46.85051 1.000 38.48000 369 LYS B N 1
ATOM 6663 C CA . LYS B 1 369 ? 64.31772 22.34443 48.27753 1.000 40.93000 369 LYS B CA 1
ATOM 6664 C C . LYS B 1 369 ? 65.83171 22.27339 48.52257 1.000 43.18000 369 LYS B C 1
ATOM 6665 O O . LYS B 1 369 ? 66.24668 22.56434 49.66359 1.000 43.72000 369 LYS B O 1
ATOM 6671 N N . SER B 1 370 ? 66.62473 21.91542 47.50258 1.000 44.82000 370 SER B N 1
ATOM 6672 C CA . SER B 1 370 ? 68.11273 21.91239 47.54662 1.000 46.15000 370 SER B CA 1
ATOM 6673 C C . SER B 1 370 ? 68.63775 23.34938 47.69869 1.000 47.04000 370 SER B C 1
ATOM 6674 O O . SER B 1 370 ? 69.87275 23.52435 47.75073 1.000 47.30000 370 SER B O 1
ATOM 6677 N N . ASP B 1 371 ? 67.73177 24.33439 47.74670 1.000 47.67000 371 ASP B N 1
ATOM 6678 C CA . ASP B 1 371 ? 68.02578 25.75337 48.09277 1.000 47.42000 371 ASP B CA 1
ATOM 6679 C C . ASP B 1 371 ? 66.71779 26.47038 48.44876 1.000 46.72000 371 ASP B C 1
ATOM 6680 O O . ASP B 1 371 ? 65.69180 26.20543 47.78272 1.000 46.16000 371 ASP B O 1
ATOM 6685 N N . LYS B 1 372 ? 66.76678 27.35834 49.44879 1.000 45.62000 372 LYS B N 1
ATOM 6686 C CA . LYS B 1 372 ? 65.59777 28.11734 49.97779 1.000 44.27000 372 LYS B CA 1
ATOM 6687 C C . LYS B 1 372 ? 65.35582 29.37338 49.12483 1.000 41.87000 372 LYS B C 1
ATOM 6688 O O . LYS B 1 372 ? 64.38683 30.10538 49.43284 1.000 42.23000 372 LYS B O 1
ATOM 6694 N N . GLY B 1 373 ? 66.18085 29.60040 48.08987 1.000 38.27000 373 GLY B N 1
ATOM 6695 C CA . GLY B 1 373 ? 66.12790 30.79244 47.21791 1.000 35.48000 373 GLY B CA 1
ATOM 6696 C C . GLY B 1 373 ? 65.86793 30.44750 45.75889 1.000 32.62000 373 GLY B C 1
ATOM 6697 O O . GLY B 1 373 ? 66.28092 29.35851 45.31986 1.000 32.04000 373 GLY B O 1
ATOM 6698 N N . PHE B 1 374 ? 65.20097 31.35254 45.03391 1.000 29.82000 374 PHE B N 1
ATOM 6699 C CA . PHE B 1 374 ? 64.93001 31.26060 43.57490 1.000 28.01000 374 PHE B CA 1
ATOM 6700 C C . PHE B 1 374 ? 66.16304 31.71261 42.78795 1.000 27.63000 374 PHE B C 1
ATOM 6701 O O . PHE B 1 374 ? 66.85804 32.64158 43.24100 1.000 27.34000 374 PHE B O 1
ATOM 6709 N N . VAL B 1 375 ? 66.39706 31.08665 41.62993 1.000 27.25000 375 VAL B N 1
ATOM 6710 C CA . VAL B 1 375 ? 67.55409 31.37667 40.73097 1.000 27.18000 375 VAL B CA 1
ATOM 6711 C C . VAL B 1 375 ? 67.06113 31.48573 39.28596 1.000 26.35000 375 VAL B C 1
ATOM 6712 O O . VAL B 1 375 ? 65.96113 30.97876 38.98291 1.000 26.37000 375 VAL B O 1
ATOM 6716 N N . LEU B 1 376 ? 67.87916 32.10075 38.43001 1.000 25.31000 376 LEU B N 1
ATOM 6717 C CA . LEU B 1 376 ? 67.61520 32.26181 36.97801 1.000 24.78000 376 LEU B CA 1
ATOM 6718 C C . LEU B 1 376 ? 68.20620 31.06583 36.22598 1.000 23.88000 376 LEU B C 1
ATOM 6719 O O . LEU B 1 376 ? 69.05617 30.36279 36.79897 1.000 23.46000 376 LEU B O 1
ATOM 6724 N N . GLY B 1 377 ? 67.75423 30.84988 34.98996 1.000 23.22000 377 GLY B N 1
ATOM 6725 C CA . GLY B 1 377 ? 68.38824 29.93091 34.02594 1.000 22.82000 377 GLY B CA 1
ATOM 6726 C C . GLY B 1 377 ? 68.01921 28.47191 34.23487 1.000 22.31000 377 GLY B C 1
ATOM 6727 O O . GLY B 1 377 ? 68.68221 27.62892 33.61986 1.000 22.52000 377 GLY B O 1
ATOM 6728 N N . HIS B 1 378 ? 67.01018 28.16090 35.05683 1.000 21.90000 378 HIS B N 1
ATOM 6729 C CA . HIS B 1 378 ? 66.37716 26.81391 35.08676 1.000 21.41000 378 HIS B CA 1
ATOM 6730 C C . HIS B 1 378 ? 65.58219 26.63897 33.78373 1.000 20.52000 378 HIS B C 1
ATOM 6731 O O . HIS B 1 378 ? 65.10822 27.66000 33.23676 1.000 20.11000 378 HIS B O 1
ATOM 6738 N N . SER B 1 379 ? 65.46018 25.40199 33.29768 1.000 19.70000 379 SER B N 1
ATOM 6739 C CA . SER B 1 379 ? 64.72821 25.04805 32.05265 1.000 19.13000 379 SER B CA 1
ATOM 6740 C C . SER B 1 379 ? 63.55018 24.12406 32.38158 1.000 18.41000 379 SER B C 1
ATOM 6741 O O . SER B 1 379 ? 63.42214 23.69102 33.54356 1.000 18.15000 379 SER B O 1
ATOM 6744 N N . ILE B 1 380 ? 62.73820 23.81012 31.37455 1.000 17.92000 380 ILE B N 1
ATOM 6745 C CA . ILE B 1 380 ? 61.56218 22.90213 31.51348 1.000 17.73000 380 ILE B CA 1
ATOM 6746 C C . ILE B 1 380 ? 62.02815 21.50811 31.96244 1.000 17.78000 380 ILE B C 1
ATOM 6747 O O . ILE B 1 380 ? 61.23512 20.82409 32.64339 1.000 17.73000 380 ILE B O 1
ATOM 6752 N N . THR B 1 381 ? 63.26515 21.10810 31.63946 1.000 17.85000 381 THR B N 1
ATOM 6753 C CA . THR B 1 381 ? 63.82411 19.77407 31.99942 1.000 18.14000 381 THR B CA 1
ATOM 6754 C C . THR B 1 381 ? 64.32408 19.76701 33.45343 1.000 18.43000 381 THR B C 1
ATOM 6755 O O . THR B 1 381 ? 64.81404 18.70898 33.88941 1.000 18.01000 381 THR B O 1
ATOM 6759 N N . ASP B 1 382 ? 64.17507 20.87498 34.19147 1.000 19.11000 382 ASP B N 1
ATOM 6760 C CA . ASP B 1 382 ? 64.62404 21.01192 35.60449 1.000 19.54000 382 ASP B CA 1
ATOM 6761 C C . ASP B 1 382 ? 63.42801 20.98390 36.56546 1.000 19.87000 382 ASP B C 1
ATOM 6762 O O . ASP B 1 382 ? 63.63697 20.60485 37.73145 1.000 20.59000 382 ASP B O 1
ATOM 6767 N N . VAL B 1 383 ? 62.23203 21.38094 36.11844 1.000 19.44000 383 VAL B N 1
ATOM 6768 C CA . VAL B 1 383 ? 61.08001 21.68893 37.02042 1.000 19.47000 383 VAL B CA 1
ATOM 6769 C C . VAL B 1 383 ? 60.21298 20.44193 37.21935 1.000 19.43000 383 VAL B C 1
ATOM 6770 O O . VAL B 1 383 ? 60.30899 19.50496 36.40331 1.000 19.32000 383 VAL B O 1
ATOM 6774 N N . THR B 1 384 ? 59.40396 20.45191 38.28533 1.000 19.21000 384 THR B N 1
ATOM 6775 C CA . THR B 1 384 ? 58.37793 19.42791 38.61226 1.000 19.29000 384 THR B CA 1
ATOM 6776 C C . THR B 1 384 ? 56.99394 20.07394 38.52225 1.000 18.80000 384 THR B C 1
ATOM 6777 O O . THR B 1 384 ? 56.81395 21.17192 39.09128 1.000 18.98000 384 THR B O 1
ATOM 6781 N N . PHE B 1 385 ? 56.06795 19.41698 37.82620 1.000 17.91000 385 PHE B N 1
ATOM 6782 C CA . PHE B 1 385 ? 54.63896 19.81101 37.72317 1.000 17.32000 385 PHE B CA 1
ATOM 6783 C C . PHE B 1 385 ? 53.78693 18.54802 37.86610 1.000 17.22000 385 PHE B C 1
ATOM 6784 O O . PHE B 1 385 ? 54.07693 17.56205 37.16107 1.000 16.48000 385 PHE B O 1
ATOM 6792 N N . LEU B 1 386 ? 52.79891 18.56701 38.77007 1.000 17.17000 386 LEU B N 1
ATOM 6793 C CA . LEU B 1 386 ? 51.95888 17.38601 39.10800 1.000 17.31000 386 LEU B CA 1
ATOM 6794 C C . LEU B 1 386 ? 52.87385 16.20198 39.45098 1.000 17.50000 386 LEU B C 1
ATOM 6795 O O . LEU B 1 386 ? 52.56784 15.07300 39.00993 1.000 17.09000 386 LEU B O 1
ATOM 6800 N N . LYS B 1 387 ? 53.96683 16.46593 40.18002 1.000 17.75000 387 LYS B N 1
ATOM 6801 C CA . LYS B 1 387 ? 54.94280 15.45489 40.67501 1.000 18.54000 387 LYS B CA 1
ATOM 6802 C C . LYS B 1 387 ? 55.69882 14.79993 39.50801 1.000 17.85000 387 LYS B C 1
ATOM 6803 O O . LYS B 1 387 ? 56.29880 13.73191 39.73298 1.000 18.00000 387 LYS B O 1
ATOM 6809 N N . ARG B 1 388 ? 55.69586 15.41997 38.32503 1.000 17.26000 388 ARG B N 1
ATOM 6810 C CA . ARG B 1 388 ? 56.31189 14.87001 37.08703 1.000 16.90000 388 ARG B CA 1
ATOM 6811 C C . ARG B 1 388 ? 57.32592 15.87201 36.52609 1.000 17.08000 388 ARG B C 1
ATOM 6812 O O . ARG B 1 388 ? 56.98295 17.07102 36.39213 1.000 16.57000 388 ARG B O 1
ATOM 6820 N N . HIS B 1 389 ? 58.53292 15.39300 36.21811 1.000 17.46000 389 HIS B N 1
ATOM 6821 C CA . HIS B 1 389 ? 59.54496 16.12002 35.41016 1.000 17.93000 389 HIS B CA 1
ATOM 6822 C C . HIS B 1 389 ? 59.14000 16.04608 33.93415 1.000 17.75000 389 HIS B C 1
ATOM 6823 O O . HIS B 1 389 ? 58.25599 15.22011 33.58909 1.000 17.35000 389 HIS B O 1
ATOM 6830 N N . PHE B 1 390 ? 59.76803 16.88210 33.10720 1.000 17.55000 390 PHE B N 1
ATOM 6831 C CA . PHE B 1 390 ? 59.65907 16.88716 31.62719 1.000 17.56000 390 PHE B CA 1
ATOM 6832 C C . PHE B 1 390 ? 60.97708 16.34016 31.07721 1.000 17.80000 390 PHE B C 1
ATOM 6833 O O . PHE B 1 390 ? 61.99709 17.03214 31.20126 1.000 17.67000 390 PHE B O 1
ATOM 6841 N N . HIS B 1 391 ? 60.96507 15.11218 30.55416 1.000 18.14000 391 HIS B N 1
ATOM 6842 C CA . HIS B 1 391 ? 62.13908 14.44618 29.92617 1.000 18.56000 391 HIS B CA 1
ATOM 6843 C C . HIS B 1 391 ? 61.85311 14.21825 28.44015 1.000 18.04000 391 HIS B C 1
ATOM 6844 O O . HIS B 1 391 ? 60.72811 13.80928 28.11610 1.000 17.65000 391 HIS B O 1
ATOM 6851 N N . MET B 1 392 ? 62.83914 14.47526 27.57919 1.000 17.60000 392 MET B N 1
ATOM 6852 C CA . MET B 1 392 ? 62.74517 14.18832 26.12617 1.000 17.51000 392 MET B CA 1
ATOM 6853 C C . MET B 1 392 ? 62.92015 12.67932 25.93212 1.000 16.94000 392 MET B C 1
ATOM 6854 O O . MET B 1 392 ? 63.96813 12.15129 26.33413 1.000 16.76000 392 MET B O 1
ATOM 6859 N N . ASP B 1 393 ? 61.91216 12.01236 25.37407 1.000 16.61000 393 ASP B N 1
ATOM 6860 C CA . ASP B 1 393 ? 61.97014 10.56537 25.04801 1.000 16.49000 393 ASP B CA 1
ATOM 6861 C C . ASP B 1 393 ? 62.84017 10.38541 23.80303 1.000 16.43000 393 ASP B C 1
ATOM 6862 O O . ASP B 1 393 ? 62.48321 10.95045 22.75504 1.000 16.27000 393 ASP B O 1
ATOM 6867 N N . TYR B 1 394 ? 63.92815 9.62038 23.92103 1.000 16.72000 394 TYR B N 1
ATOM 6868 C CA . TYR B 1 394 ? 64.90418 9.35441 22.83305 1.000 17.02000 394 TYR B CA 1
ATOM 6869 C C . TYR B 1 394 ? 64.19220 8.73947 21.62000 1.000 17.37000 394 TYR B C 1
ATOM 6870 O O . TYR B 1 394 ? 64.46024 9.18151 20.48403 1.000 17.14000 394 TYR B O 1
ATOM 6879 N N . GLY B 1 395 ? 63.30618 7.76347 21.85394 1.000 17.68000 395 GLY B N 1
ATOM 6880 C CA . GLY B 1 395 ? 62.63719 6.97553 20.79789 1.000 18.04000 395 GLY B CA 1
ATOM 6881 C C . GLY B 1 395 ? 61.71323 7.80758 19.91690 1.000 18.42000 395 GLY B C 1
ATOM 6882 O O . GLY B 1 395 ? 61.68526 7.54963 18.69389 1.000 19.09000 395 GLY B O 1
ATOM 6883 N N . THR B 1 396 ? 60.98123 8.76757 20.49592 1.000 18.61000 396 THR B N 1
ATOM 6884 C CA . THR B 1 396 ? 59.86326 9.49162 19.82591 1.000 18.52000 396 THR B CA 1
ATOM 6885 C C . THR B 1 396 ? 60.20930 10.95262 19.51098 1.000 18.47000 396 THR B C 1
ATOM 6886 O O . THR B 1 396 ? 59.58333 11.50067 18.58798 1.000 18.52000 396 THR B O 1
ATOM 6890 N N . GLY B 1 397 ? 61.10629 11.58358 20.27403 1.000 18.24000 397 GLY B N 1
ATOM 6891 C CA . GLY B 1 397 ? 61.30431 13.04657 20.23709 1.000 18.16000 397 GLY B CA 1
ATOM 6892 C C . GLY B 1 397 ? 60.13331 13.78657 20.87209 1.000 18.18000 397 GLY B C 1
ATOM 6893 O O . GLY B 1 397 ? 59.96434 14.98758 20.57113 1.000 18.44000 397 GLY B O 1
ATOM 6894 N N . PHE B 1 398 ? 59.34828 13.10255 21.71404 1.000 17.88000 398 PHE B N 1
ATOM 6895 C CA . PHE B 1 398 ? 58.23626 13.68254 22.51503 1.000 17.82000 398 PHE B CA 1
ATOM 6896 C C . PHE B 1 398 ? 58.66123 13.78748 23.98005 1.000 16.96000 398 PHE B C 1
ATOM 6897 O O . PHE B 1 398 ? 59.32720 12.86944 24.47603 1.000 16.46000 398 PHE B O 1
ATOM 6905 N N . TYR B 1 399 ? 58.25523 14.85946 24.66208 1.000 16.38000 399 TYR B N 1
ATOM 6906 C CA . TYR B 1 399 ? 58.36619 14.98140 26.13709 1.000 15.86000 399 TYR B CA 1
ATOM 6907 C C . TYR B 1 399 ? 57.48215 13.91139 26.78702 1.000 15.30000 399 TYR B C 1
ATOM 6908 O O . TYR B 1 399 ? 56.37416 13.64343 26.27398 1.000 14.97000 399 TYR B O 1
ATOM 6917 N N . LYS B 1 400 ? 57.96711 13.32534 27.88201 1.000 14.65000 400 LYS B N 1
ATOM 6918 C CA . LYS B 1 400 ? 57.21407 12.34532 28.70195 1.000 14.36000 400 LYS B CA 1
ATOM 6919 C C . LYS B 1 400 ? 57.26604 12.78326 30.15897 1.000 14.18000 400 LYS B C 1
ATOM 6920 O O . LYS B 1 400 ? 58.25804 13.36823 30.59502 1.000 13.92000 400 LYS B O 1
ATOM 6926 N N . PRO B 1 401 ? 56.18901 12.52825 30.93293 1.000 14.04000 401 PRO B N 1
ATOM 6927 C CA . PRO B 1 401 ? 56.15098 12.86020 32.35594 1.000 14.13000 401 PRO B CA 1
ATOM 6928 C C . PRO B 1 401 ? 56.85094 11.79115 33.20292 1.000 14.38000 401 PRO B C 1
ATOM 6929 O O . PRO B 1 401 ? 56.37692 10.67616 33.23586 1.000 14.32000 401 PRO B O 1
ATOM 6933 N N . VAL B 1 402 ? 57.96093 12.15910 33.84796 1.000 14.69000 402 VAL B N 1
ATOM 6934 C CA . VAL B 1 402 ? 58.81489 11.23106 34.64195 1.000 15.10000 402 VAL B CA 1
ATOM 6935 C C . VAL B 1 402 ? 58.65886 11.59100 36.11696 1.000 15.54000 402 VAL B C 1
ATOM 6936 O O . VAL B 1 402 ? 59.01087 12.72598 36.49702 1.000 15.40000 402 VAL B O 1
ATOM 6940 N N . MET B 1 403 ? 58.12982 10.66598 36.91391 1.000 16.19000 403 MET B N 1
ATOM 6941 C CA . MET B 1 403 ? 58.03978 10.83593 38.38492 1.000 17.00000 403 MET B CA 1
ATOM 6942 C C . MET B 1 403 ? 59.37276 10.42188 39.00694 1.000 16.96000 403 MET B C 1
ATOM 6943 O O . MET B 1 403 ? 60.03575 9.51589 38.45692 1.000 16.79000 403 MET B O 1
ATOM 6948 N N . ALA B 1 404 ? 59.75074 11.07383 40.10997 1.000 17.11000 404 ALA B N 1
ATOM 6949 C CA . ALA B 1 404 ? 60.94971 10.72378 40.90299 1.000 17.21000 404 ALA B CA 1
ATOM 6950 C C . ALA B 1 404 ? 60.79267 9.27776 41.38093 1.000 17.23000 404 ALA B C 1
ATOM 6951 O O . ALA B 1 404 ? 59.67365 8.89777 41.78088 1.000 17.15000 404 ALA B O 1
ATOM 6953 N N . SER B 1 405 ? 61.86666 8.49274 41.32393 1.000 17.56000 405 SER B N 1
ATOM 6954 C CA . SER B 1 405 ? 61.85962 7.06773 41.73887 1.000 17.74000 405 SER B CA 1
ATOM 6955 C C . SER B 1 405 ? 61.41958 6.95868 43.20586 1.000 17.71000 405 SER B C 1
ATOM 6956 O O . SER B 1 405 ? 60.70655 5.99968 43.52880 1.000 17.55000 405 SER B O 1
ATOM 6959 N N . LYS B 1 406 ? 61.78257 7.93164 44.04790 1.000 18.11000 406 LYS B N 1
ATOM 6960 C CA . LYS B 1 406 ? 61.37754 7.96659 45.48390 1.000 18.29000 406 LYS B CA 1
ATOM 6961 C C . LYS B 1 406 ? 59.85253 8.10361 45.59486 1.000 17.57000 406 LYS B C 1
ATOM 6962 O O . LYS B 1 406 ? 59.28050 7.48959 46.50982 1.000 17.67000 406 LYS B O 1
ATOM 6968 N N . THR B 1 407 ? 59.21457 8.86066 44.69487 1.000 17.04000 407 THR B N 1
ATOM 6969 C CA . THR B 1 407 ? 57.73658 9.02069 44.62584 1.000 16.68000 407 THR B CA 1
ATOM 6970 C C . THR B 1 407 ? 57.09556 7.67872 44.25577 1.000 15.90000 407 THR B C 1
ATOM 6971 O O . THR B 1 407 ? 56.15254 7.25771 44.95273 1.000 15.39000 407 THR B O 1
ATOM 6975 N N . LEU B 1 408 ? 57.57958 7.04875 43.18376 1.000 15.10000 408 LEU B N 1
ATOM 6976 C CA . LEU B 1 408 ? 57.04557 5.75878 42.67369 1.000 14.83000 408 LEU B CA 1
ATOM 6977 C C . LEU B 1 408 ? 57.23452 4.66573 43.73465 1.000 14.49000 408 LEU B C 1
ATOM 6978 O O . LEU B 1 408 ? 56.31050 3.85174 43.90260 1.000 14.07000 408 LEU B O 1
ATOM 6983 N N . GLU B 1 409 ? 58.36550 4.66369 44.44468 1.000 14.53000 409 GLU B N 1
ATOM 6984 C CA . GLU B 1 409 ? 58.64746 3.67364 45.52365 1.000 14.85000 409 GLU B CA 1
ATOM 6985 C C . GLU B 1 409 ? 57.59743 3.80662 46.63263 1.000 14.82000 409 GLU B C 1
ATOM 6986 O O . GLU B 1 409 ? 57.05940 2.76361 47.06058 1.000 14.59000 409 GLU B O 1
ATOM 6992 N N . ALA B 1 410 ? 57.30744 5.03760 47.06667 1.000 14.83000 410 ALA B N 1
ATOM 6993 C CA . ALA B 1 410 ? 56.29942 5.35058 48.10766 1.000 14.80000 410 ALA B CA 1
ATOM 6994 C C . ALA B 1 410 ? 54.91642 4.86762 47.64860 1.000 14.73000 410 ALA B C 1
ATOM 6995 O O . ALA B 1 410 ? 54.22239 4.21961 48.44555 1.000 14.60000 410 ALA B O 1
ATOM 6997 N N . ILE B 1 411 ? 54.54546 5.16168 46.40060 1.000 14.83000 411 ILE B N 1
ATOM 6998 C CA . ILE B 1 411 ? 53.23047 4.78173 45.80355 1.000 14.83000 411 ILE B CA 1
ATOM 6999 C C . ILE B 1 411 ? 53.09144 3.25173 45.82049 1.000 14.44000 411 ILE B C 1
ATOM 7000 O O . ILE B 1 411 ? 52.02142 2.76273 46.22044 1.000 14.42000 411 ILE B O 1
ATOM 7005 N N . LEU B 1 412 ? 54.14444 2.52772 45.42949 1.000 14.04000 412 LEU B N 1
ATOM 7006 C CA . LEU B 1 412 ? 54.12642 1.04573 45.29243 1.000 13.85000 412 LEU B CA 1
ATOM 7007 C C . LEU B 1 412 ? 54.11437 0.36068 46.66740 1.000 13.66000 412 LEU B C 1
ATOM 7008 O O . LEU B 1 412 ? 53.71734 -0.81732 46.72335 1.000 13.58000 412 LEU B O 1
ATOM 7013 N N . SER B 1 413 ? 54.51735 1.06063 47.73444 1.000 13.59000 413 SER B N 1
ATOM 7014 C CA . SER B 1 413 ? 54.75230 0.47757 49.08242 1.000 13.68000 413 SER B CA 1
ATOM 7015 C C . SER B 1 413 ? 53.43728 0.31156 49.85638 1.000 13.98000 413 SER B C 1
ATOM 7016 O O . SER B 1 413 ? 53.48024 -0.30448 50.93336 1.000 13.95000 413 SER B O 1
ATOM 7019 N N . PHE B 1 414 ? 52.32530 0.85260 49.35437 1.000 14.48000 414 PHE B N 1
ATOM 7020 C CA . PHE B 1 414 ? 50.99628 0.79960 50.02133 1.000 15.12000 414 PHE B CA 1
ATOM 7021 C C . PHE B 1 414 ? 49.89731 0.59166 48.98030 1.000 15.94000 414 PHE B C 1
ATOM 7022 O O . PHE B 1 414 ? 50.05135 1.05770 47.83432 1.000 15.89000 414 PHE B O 1
ATOM 7030 N N . ALA B 1 415 ? 48.81328 -0.06833 49.39024 1.000 17.02000 415 ALA B N 1
ATOM 7031 C CA . ALA B 1 415 ? 47.60530 -0.30128 48.56520 1.000 18.13000 415 ALA B CA 1
ATOM 7032 C C . ALA B 1 415 ? 46.40827 -0.57729 49.47516 1.000 19.42000 415 ALA B C 1
ATOM 7033 O O . ALA B 1 415 ? 46.60023 -1.20034 50.53014 1.000 18.52000 415 ALA B O 1
ATOM 7035 N N . ARG B 1 416 ? 45.21829 -0.11926 49.07514 1.000 21.83000 416 ARG B N 1
ATOM 7036 C CA . ARG B 1 416 ? 43.93627 -0.54126 49.69809 1.000 23.96000 416 ARG B CA 1
ATOM 7037 C C . ARG B 1 416 ? 43.84224 -2.06525 49.59203 1.000 24.46000 416 ARG B C 1
ATOM 7038 O O . ARG B 1 416 ? 44.20726 -2.60522 48.52502 1.000 24.21000 416 ARG B O 1
ATOM 7046 N N . ARG B 1 417 ? 43.39420 -2.73129 50.65999 1.000 25.15000 417 ARG B N 1
ATOM 7047 C CA . ARG B 1 417 ? 43.28817 -4.21229 50.73893 1.000 25.75000 417 ARG B CA 1
ATOM 7048 C C . ARG B 1 417 ? 42.53420 -4.72423 49.50489 1.000 24.79000 417 ARG B C 1
ATOM 7049 O O . ARG B 1 417 ? 41.47322 -4.15419 49.18388 1.000 24.91000 417 ARG B O 1
ATOM 7057 N N . GLY B 1 418 ? 43.09520 -5.72721 48.82187 1.000 23.50000 418 GLY B N 1
ATOM 7058 C CA . GLY B 1 418 ? 42.47122 -6.42515 47.68082 1.000 22.72000 418 GLY B CA 1
ATOM 7059 C C . GLY B 1 418 ? 42.60727 -5.68510 46.35385 1.000 22.03000 418 GLY B C 1
ATOM 7060 O O . GLY B 1 418 ? 42.00028 -6.16506 45.37582 1.000 22.51000 418 GLY B O 1
ATOM 7061 N N . THR B 1 419 ? 43.36629 -4.57912 46.28992 1.000 20.75000 419 THR B N 1
ATOM 7062 C CA . THR B 1 419 ? 43.46834 -3.70207 45.08595 1.000 19.95000 419 THR B CA 1
ATOM 7063 C C . THR B 1 419 ? 44.86835 -3.74907 44.45499 1.000 19.13000 419 THR B C 1
ATOM 7064 O O . THR B 1 419 ? 45.07439 -3.02204 43.46702 1.000 18.86000 419 THR B O 1
ATOM 7068 N N . ILE B 1 420 ? 45.79632 -4.56011 44.97398 1.000 18.35000 420 ILE B N 1
ATOM 7069 C CA . ILE B 1 420 ? 47.23834 -4.48812 44.58203 1.000 17.92000 420 ILE B CA 1
ATOM 7070 C C . ILE B 1 420 ? 47.38237 -4.69906 43.06602 1.000 17.55000 420 ILE B C 1
ATOM 7071 O O . ILE B 1 420 ? 48.05841 -3.87405 42.43107 1.000 17.03000 420 ILE B O 1
ATOM 7076 N N . GLN B 1 421 ? 46.78437 -5.75303 42.49996 1.000 17.49000 421 GLN B N 1
ATOM 7077 C CA . GLN B 1 421 ? 46.95040 -6.09298 41.05596 1.000 17.59000 421 GLN B CA 1
ATOM 7078 C C . GLN B 1 421 ? 46.48445 -4.90694 40.19899 1.000 17.97000 421 GLN B C 1
ATOM 7079 O O . GLN B 1 421 ? 47.20548 -4.54491 39.24402 1.000 17.59000 421 GLN B O 1
ATOM 7085 N N . GLU B 1 422 ? 45.31845 -4.34293 40.52098 1.000 18.55000 422 GLU B N 1
ATOM 7086 C CA . GLU B 1 422 ? 44.73449 -3.15689 39.83801 1.000 19.42000 422 GLU B CA 1
ATOM 7087 C C . GLU B 1 422 ? 45.70451 -1.97591 39.97508 1.000 18.59000 422 GLU B C 1
ATOM 7088 O O . GLU B 1 422 ? 45.95755 -1.28588 38.96312 1.000 18.34000 422 GLU B O 1
ATOM 7094 N N . LYS B 1 423 ? 46.23548 -1.74997 41.18011 1.000 17.80000 423 LYS B N 1
ATOM 7095 C CA . LYS B 1 423 ? 47.12849 -0.59500 41.46517 1.000 17.32000 423 LYS B CA 1
ATOM 7096 C C . LYS B 1 423 ? 48.42851 -0.73599 40.66220 1.000 16.63000 423 LYS B C 1
ATOM 7097 O O . LYS B 1 423 ? 48.86754 0.27703 40.08526 1.000 15.84000 423 LYS B O 1
ATOM 7103 N N . LEU B 1 424 ? 49.02049 -1.93400 40.63517 1.000 16.04000 424 LEU B N 1
ATOM 7104 C CA . LEU B 1 424 ? 50.30850 -2.19399 39.93720 1.000 15.92000 424 LEU B CA 1
ATOM 7105 C C . LEU B 1 424 ? 50.16955 -1.80693 38.46021 1.000 15.82000 424 LEU B C 1
ATOM 7106 O O . LEU B 1 424 ? 51.08358 -1.15093 37.94626 1.000 15.76000 424 LEU B O 1
ATOM 7111 N N . ILE B 1 425 ? 49.06056 -2.17789 37.81917 1.000 16.08000 425 ILE B N 1
ATOM 7112 C CA . ILE B 1 425 ? 48.81261 -1.89783 36.37117 1.000 16.35000 425 ILE B CA 1
ATOM 7113 C C . ILE B 1 425 ? 48.66564 -0.38082 36.17922 1.000 16.30000 425 ILE B C 1
ATOM 7114 O O . ILE B 1 425 ? 49.23268 0.14821 35.20826 1.000 16.09000 425 ILE B O 1
ATOM 7119 N N . SER B 1 426 ? 47.96563 0.30316 37.08823 1.000 16.18000 426 SER B N 1
ATOM 7120 C CA . SER B 1 426 ? 47.83665 1.78516 37.08929 1.000 16.29000 426 SER B CA 1
ATOM 7121 C C . SER B 1 426 ? 49.22466 2.42513 37.24535 1.000 15.86000 426 SER B C 1
ATOM 7122 O O . SER B 1 426 ? 49.57070 3.31115 36.44039 1.000 15.74000 426 SER B O 1
ATOM 7125 N N . VAL B 1 427 ? 50.01163 1.98408 38.22835 1.000 15.30000 427 VAL B N 1
ATOM 7126 C CA . VAL B 1 427 ? 51.32163 2.61904 38.55841 1.000 14.92000 427 VAL B CA 1
ATOM 7127 C C . VAL B 1 427 ? 52.31465 2.33507 37.42143 1.000 14.50000 427 VAL B C 1
ATOM 7128 O O . VAL B 1 427 ? 53.16568 3.20506 37.14749 1.000 14.22000 427 VAL B O 1
ATOM 7132 N N . ALA B 1 428 ? 52.20065 1.17810 36.76638 1.000 14.18000 428 ALA B N 1
ATOM 7133 C CA . ALA B 1 428 ? 53.04568 0.79212 35.61139 1.000 13.99000 428 ALA B CA 1
ATOM 7134 C C . ALA B 1 428 ? 52.94672 1.87617 34.52743 1.000 13.86000 428 ALA B C 1
ATOM 7135 O O . ALA B 1 428 ? 53.97475 2.17617 33.90047 1.000 13.47000 428 ALA B O 1
ATOM 7137 N N . GLY B 1 429 ? 51.75374 2.45220 34.33842 1.000 13.78000 429 GLY B N 1
ATOM 7138 C CA . GLY B 1 429 ? 51.50079 3.56524 33.40046 1.000 13.76000 429 GLY B CA 1
ATOM 7139 C C . GLY B 1 429 ? 52.26380 4.82921 33.77153 1.000 13.76000 429 GLY B C 1
ATOM 7140 O O . GLY B 1 429 ? 52.57584 5.60624 32.85456 1.000 13.83000 429 GLY B O 1
ATOM 7141 N N . LEU B 1 430 ? 52.54377 5.04016 35.06354 1.000 13.68000 430 LEU B N 1
ATOM 7142 C CA . LEU B 1 430 ? 53.36177 6.18012 35.56661 1.000 13.73000 430 LEU B CA 1
ATOM 7143 C C . LEU B 1 430 ? 54.85077 5.84210 35.43263 1.000 13.54000 430 LEU B C 1
ATOM 7144 O O . LEU B 1 430 ? 55.62580 6.74810 35.09169 1.000 13.60000 430 LEU B O 1
ATOM 7149 N N . ALA B 1 431 ? 55.22974 4.59108 35.72160 1.000 13.47000 431 ALA B N 1
ATOM 7150 C CA . ALA B 1 431 ? 56.63673 4.15205 35.88862 1.000 13.22000 431 ALA B CA 1
ATOM 7151 C C . ALA B 1 431 ? 57.31876 3.94209 34.52763 1.000 13.12000 431 ALA B C 1
ATOM 7152 O O . ALA B 1 431 ? 58.55777 4.05207 34.47667 1.000 13.00000 431 ALA B O 1
ATOM 7154 N N . VAL B 1 432 ? 56.56079 3.64314 33.46860 1.000 13.04000 432 VAL B N 1
ATOM 7155 C CA . VAL B 1 432 ? 57.12882 3.34619 32.11460 1.000 13.05000 432 VAL B CA 1
ATOM 7156 C C . VAL B 1 432 ? 58.06585 4.48719 31.68867 1.000 13.01000 432 VAL B C 1
ATOM 7157 O O . VAL B 1 432 ? 59.07686 4.20419 31.02669 1.000 12.88000 432 VAL B O 1
ATOM 7161 N N . HIS B 1 433 ? 57.75286 5.72918 32.06371 1.000 13.15000 433 HIS B N 1
ATOM 7162 C CA . HIS B 1 433 ? 58.47790 6.94618 31.60878 1.000 13.15000 433 HIS B CA 1
ATOM 7163 C C . HIS B 1 433 ? 59.85988 7.04313 32.26782 1.000 13.16000 433 HIS B C 1
ATOM 7164 O O . HIS B 1 433 ? 60.68891 7.80414 31.74587 1.000 13.19000 433 HIS B O 1
ATOM 7171 N N . SER B 1 434 ? 60.11684 6.26909 33.32879 1.000 13.20000 434 SER B N 1
ATOM 7172 C CA . SER B 1 434 ? 61.42282 6.22904 34.03883 1.000 13.27000 434 SER B CA 1
ATOM 7173 C C . SER B 1 434 ? 62.45982 5.41105 33.25283 1.000 13.43000 434 SER B C 1
ATOM 7174 O O . SER B 1 434 ? 63.63881 5.40701 33.66386 1.000 13.28000 434 SER B O 1
ATOM 7177 N N . GLY B 1 435 ? 62.04084 4.74710 32.16979 1.000 13.58000 435 GLY B N 1
ATOM 7178 C CA . GLY B 1 435 ? 62.91285 3.92011 31.31878 1.000 13.71000 435 GLY B CA 1
ATOM 7179 C C . GLY B 1 435 ? 62.95181 2.46910 31.79072 1.000 13.93000 435 GLY B C 1
ATOM 7180 O O . GLY B 1 435 ? 62.50477 2.15206 32.89470 1.000 13.55000 435 GLY B O 1
ATOM 7181 N N . PRO B 1 436 ? 63.49582 1.54512 30.96670 1.000 14.26000 436 PRO B N 1
ATOM 7182 C CA . PRO B 1 436 ? 63.38578 0.10811 31.23064 1.000 14.47000 436 PRO B CA 1
ATOM 7183 C C . PRO B 1 436 ? 64.09274 -0.39395 32.50164 1.000 14.76000 436 PRO B C 1
ATOM 7184 O O . PRO B 1 436 ? 63.55071 -1.26597 33.15360 1.000 14.71000 436 PRO B O 1
ATOM 7188 N N . ASP B 1 437 ? 65.27774 0.13701 32.81670 1.000 15.13000 437 ASP B N 1
ATOM 7189 C CA . ASP B 1 437 ? 66.09870 -0.31505 33.97170 1.000 15.39000 437 ASP B CA 1
ATOM 7190 C C . ASP B 1 437 ? 65.35767 0.02792 35.26670 1.000 15.01000 437 ASP B C 1
ATOM 7191 O O . ASP B 1 437 ? 65.19863 -0.86611 36.11566 1.000 14.70000 437 ASP B O 1
ATOM 7196 N N . GLU B 1 438 ? 64.90369 1.27392 35.39873 1.000 14.72000 438 GLU B N 1
ATOM 7197 C CA . GLU B 1 438 ? 64.21167 1.74688 36.62473 1.000 14.81000 438 GLU B CA 1
ATOM 7198 C C . GLU B 1 438 ? 62.83765 1.07491 36.72867 1.000 14.24000 438 GLU B C 1
ATOM 7199 O O . GLU B 1 438 ? 62.45461 0.70587 37.85164 1.000 14.05000 438 GLU B O 1
ATOM 7205 N N . TYR B 1 439 ? 62.13268 0.90496 35.60764 1.000 13.79000 439 TYR B N 1
ATOM 7206 C CA . TYR B 1 439 ? 60.83967 0.17199 35.54258 1.000 13.74000 439 TYR B CA 1
ATOM 7207 C C . TYR B 1 439 ? 61.03263 -1.24704 36.09853 1.000 13.90000 439 TYR B C 1
ATOM 7208 O O . TYR B 1 439 ? 60.26359 -1.65606 36.98149 1.000 13.70000 439 TYR B O 1
ATOM 7217 N N . ARG B 1 440 ? 62.04963 -1.96804 35.61853 1.000 14.40000 440 ARG B N 1
ATOM 7218 C CA . ARG B 1 440 ? 62.35759 -3.35106 36.07748 1.000 14.84000 440 ARG B CA 1
ATOM 7219 C C . ARG B 1 440 ? 62.61655 -3.33612 37.59249 1.000 14.46000 440 ARG B C 1
ATOM 7220 O O . ARG B 1 440 ? 62.04251 -4.18314 38.29244 1.000 14.24000 440 ARG B O 1
ATOM 7228 N N . ARG B 1 441 ? 63.43455 -2.40016 38.08455 1.000 14.16000 441 ARG B N 1
ATOM 7229 C CA . ARG B 1 441 ? 63.82851 -2.33822 39.51956 1.000 14.10000 441 ARG B CA 1
ATOM 7230 C C . ARG B 1 441 ? 62.59049 -2.08623 40.38954 1.000 13.92000 441 ARG B C 1
ATOM 7231 O O . ARG B 1 441 ? 62.47345 -2.73627 41.44751 1.000 13.69000 441 ARG B O 1
ATOM 7239 N N . LEU B 1 442 ? 61.70352 -1.18120 39.96655 1.000 13.75000 442 LEU B N 1
ATOM 7240 C CA . LEU B 1 442 ? 60.52751 -0.74521 40.76853 1.000 13.84000 442 LEU B CA 1
ATOM 7241 C C . LEU B 1 442 ? 59.55248 -1.91520 40.97146 1.000 13.86000 442 LEU B C 1
ATOM 7242 O O . LEU B 1 442 ? 58.94145 -1.97423 42.04844 1.000 13.79000 442 LEU B O 1
ATOM 7247 N N . PHE B 1 443 ? 59.40549 -2.81016 39.98642 1.000 13.92000 443 PHE B N 1
ATOM 7248 C CA . PHE B 1 443 ? 58.39147 -3.90014 40.00835 1.000 14.01000 443 PHE B CA 1
ATOM 7249 C C . PHE B 1 443 ? 59.01044 -5.24317 40.42332 1.000 14.37000 443 PHE B C 1
ATOM 7250 O O . PHE B 1 443 ? 58.23241 -6.19616 40.62126 1.000 13.97000 443 PHE B O 1
ATOM 7258 N N . GLU B 1 444 ? 60.33543 -5.30320 40.61835 1.000 14.82000 444 GLU B N 1
ATOM 7259 C CA . GLU B 1 444 ? 61.06740 -6.53723 41.02532 1.000 15.31000 444 GLU B CA 1
ATOM 7260 C C . GLU B 1 444 ? 60.40235 -7.16727 42.25128 1.000 14.70000 444 GLU B C 1
ATOM 7261 O O . GLU B 1 444 ? 60.19733 -8.37526 42.27123 1.000 14.45000 444 GLU B O 1
ATOM 7267 N N . PRO B 1 445 ? 60.03234 -6.40230 43.30630 1.000 14.35000 445 PRO B N 1
ATOM 7268 C CA . PRO B 1 445 ? 59.42629 -6.99634 44.50326 1.000 14.22000 445 PRO B CA 1
ATOM 7269 C C . PRO B 1 445 ? 58.15129 -7.82130 44.25719 1.000 13.98000 445 PRO B C 1
ATOM 7270 O O . PRO B 1 445 ? 57.90325 -8.72133 45.03015 1.000 13.80000 445 PRO B O 1
ATOM 7274 N N . PHE B 1 446 ? 57.39932 -7.52425 43.19119 1.000 13.70000 446 PHE B N 1
ATOM 7275 C CA . PHE B 1 446 ? 56.06432 -8.11721 42.90513 1.000 13.69000 446 PHE B CA 1
ATOM 7276 C C . PHE B 1 446 ? 56.15932 -9.29718 41.92808 1.000 14.02000 446 PHE B C 1
ATOM 7277 O O . PHE B 1 446 ? 55.15331 -10.00515 41.78603 1.000 13.73000 446 PHE B O 1
ATOM 7285 N N . GLN B 1 447 ? 57.30134 -9.49317 41.26411 1.000 14.61000 447 GLN B N 1
ATOM 7286 C CA . GLN B 1 447 ? 57.46735 -10.54513 40.22507 1.000 15.14000 447 GLN B CA 1
ATOM 7287 C C . GLN B 1 447 ? 57.15830 -11.91115 40.85401 1.000 15.31000 447 GLN B C 1
ATOM 7288 O O . GLN B 1 447 ? 57.69027 -12.20220 41.94801 1.000 15.29000 447 GLN B O 1
ATOM 7294 N N . GLY B 1 448 ? 56.28531 -12.68811 40.20595 1.000 15.67000 448 GLY B N 1
ATOM 7295 C CA . GLY B 1 448 ? 55.85927 -14.02612 40.65789 1.000 15.98000 448 GLY B CA 1
ATOM 7296 C C . GLY B 1 448 ? 54.65025 -13.98214 41.57986 1.000 16.29000 448 GLY B C 1
ATOM 7297 O O . GLY B 1 448 ? 54.08522 -15.05914 41.83880 1.000 16.90000 448 GLY B O 1
ATOM 7298 N N . LEU B 1 449 ? 54.26626 -12.80015 42.07890 1.000 16.24000 449 LEU B N 1
ATOM 7299 C CA . LEU B 1 449 ? 53.08823 -12.62216 42.97387 1.000 16.15000 449 LEU B CA 1
ATOM 7300 C C . LEU B 1 449 ? 51.93027 -11.97611 42.20586 1.000 16.08000 449 LEU B C 1
ATOM 7301 O O . LEU B 1 449 ? 50.77025 -12.25010 42.56582 1.000 16.06000 449 LEU B O 1
ATOM 7306 N N . PHE B 1 450 ? 52.23931 -11.12808 41.21690 1.000 15.85000 450 PHE B N 1
ATOM 7307 C CA . PHE B 1 450 ? 51.26034 -10.34803 40.41691 1.000 15.77000 450 PHE B CA 1
ATOM 7308 C C . PHE B 1 450 ? 51.74339 -10.28198 38.96492 1.000 15.60000 450 PHE B C 1
ATOM 7309 O O . PHE B 1 450 ? 52.95639 -10.41399 38.72495 1.000 15.46000 450 PHE B O 1
ATOM 7317 N N . GLU B 1 451 ? 50.81841 -10.09493 38.02491 1.000 15.60000 451 GLU B N 1
ATOM 7318 C CA . GLU B 1 451 ? 51.16046 -9.84988 36.60093 1.000 15.62000 451 GLU B CA 1
ATOM 7319 C C . GLU B 1 451 ? 51.65849 -8.40788 36.47199 1.000 15.12000 451 GLU B C 1
ATOM 7320 O O . GLU B 1 451 ? 50.87550 -7.48788 36.77601 1.000 15.14000 451 GLU B O 1
ATOM 7326 N N . ILE B 1 452 ? 52.91450 -8.23489 36.05404 1.000 14.57000 452 ILE B N 1
ATOM 7327 C CA . ILE B 1 452 ? 53.54053 -6.90889 35.78810 1.000 14.32000 452 ILE B CA 1
ATOM 7328 C C . ILE B 1 452 ? 53.58858 -6.72183 34.27611 1.000 13.92000 452 ILE B C 1
ATOM 7329 O O . ILE B 1 452 ? 54.21358 -7.52182 33.58310 1.000 14.00000 452 ILE B O 1
ATOM 7334 N N . PRO B 1 453 ? 52.93761 -5.67480 33.72314 1.000 13.49000 453 PRO B N 1
ATOM 7335 C CA . PRO B 1 453 ? 53.04066 -5.38475 32.29415 1.000 13.23000 453 PRO B CA 1
ATOM 7336 C C . PRO B 1 453 ? 54.51267 -5.24676 31.88720 1.000 12.82000 453 PRO B C 1
ATOM 7337 O O . PRO B 1 453 ? 55.26366 -4.65680 32.63924 1.000 12.91000 453 PRO B O 1
ATOM 7341 N N . SER B 1 454 ? 54.89369 -5.77872 30.72418 1.000 12.30000 454 SER B N 1
ATOM 7342 C CA . SER B 1 454 ? 56.24571 -5.56472 30.15423 1.000 11.92000 454 SER B CA 1
ATOM 7343 C C . SER B 1 454 ? 56.42574 -4.06272 29.92529 1.000 11.72000 454 SER B C 1
ATOM 7344 O O . SER B 1 454 ? 55.43777 -3.39368 29.53629 1.000 11.33000 454 SER B O 1
ATOM 7347 N N . TYR B 1 455 ? 57.62975 -3.55275 30.17535 1.000 11.71000 455 TYR B N 1
ATOM 7348 C CA . TYR B 1 455 ? 58.03278 -2.17974 29.78741 1.000 11.82000 455 TYR B CA 1
ATOM 7349 C C . TYR B 1 455 ? 57.63682 -1.95667 28.32341 1.000 11.61000 455 TYR B C 1
ATOM 7350 O O . TYR B 1 455 ? 57.01985 -0.92365 28.00343 1.000 11.51000 455 TYR B O 1
ATOM 7359 N N . ARG B 1 456 ? 57.98683 -2.91065 27.45638 1.000 11.52000 456 ARG B N 1
ATOM 7360 C CA . ARG B 1 456 ? 57.79587 -2.80159 25.98538 1.000 11.47000 456 ARG B CA 1
ATOM 7361 C C . ARG B 1 456 ? 56.32089 -2.51955 25.66335 1.000 11.36000 456 ARG B C 1
ATOM 7362 O O . ARG B 1 456 ? 56.05493 -1.61251 24.84938 1.000 11.21000 456 ARG B O 1
ATOM 7370 N N . SER B 1 457 ? 55.39586 -3.26655 26.26930 1.000 11.25000 457 SER B N 1
ATOM 7371 C CA . SER B 1 457 ? 53.94287 -3.18352 25.97126 1.000 11.31000 457 SER B CA 1
ATOM 7372 C C . SER B 1 457 ? 53.41388 -1.78952 26.34230 1.000 11.46000 457 SER B C 1
ATOM 7373 O O . SER B 1 457 ? 52.64891 -1.21048 25.54530 1.000 1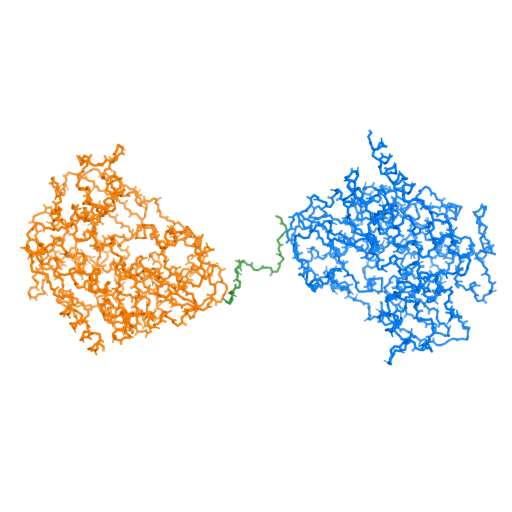1.34000 457 SER B O 1
ATOM 7376 N N . LEU B 1 458 ? 53.81686 -1.25757 27.50033 1.000 11.57000 458 LEU B N 1
ATOM 7377 C CA . LEU B 1 458 ? 53.34687 0.07042 27.98237 1.000 11.71000 458 LEU B CA 1
ATOM 7378 C C . LEU B 1 458 ? 54.01691 1.17944 27.16943 1.000 11.63000 458 LEU B C 1
ATOM 7379 O O . LEU B 1 458 ? 53.35294 2.20346 26.92645 1.000 11.66000 458 LEU B O 1
ATOM 7384 N N . TYR B 1 459 ? 55.25992 0.98443 26.72946 1.000 11.63000 459 TYR B N 1
ATOM 7385 C CA . TYR B 1 459 ? 55.95796 1.98145 25.87952 1.000 11.76000 459 TYR B CA 1
ATOM 7386 C C . TYR B 1 459 ? 55.20300 2.12652 24.55050 1.000 11.93000 459 TYR B C 1
ATOM 7387 O O . TYR B 1 459 ? 54.91803 3.27254 24.17754 1.000 11.79000 459 TYR B O 1
ATOM 7396 N N . LEU B 1 460 ? 54.88400 1.01655 23.87145 1.000 12.21000 460 LEU B N 1
ATOM 7397 C CA . LEU B 1 460 ? 54.18204 1.03561 22.55643 1.000 12.59000 460 LEU B CA 1
ATOM 7398 C C . LEU B 1 460 ? 52.77104 1.61363 22.72041 1.000 13.00000 460 LEU B C 1
ATOM 7399 O O . LEU B 1 460 ? 52.33708 2.36367 21.81943 1.000 12.93000 460 LEU B O 1
ATOM 7404 N N . ARG B 1 461 ? 52.08001 1.27460 23.81138 1.000 13.45000 461 ARG B N 1
ATOM 7405 C CA . ARG B 1 461 ? 50.74901 1.84761 24.15637 1.000 14.09000 461 ARG B CA 1
ATOM 7406 C C . ARG B 1 461 ? 50.87203 3.37460 24.25143 1.000 14.06000 461 ARG B C 1
ATOM 7407 O O . ARG B 1 461 ? 50.01206 4.08264 23.67443 1.000 14.06000 461 ARG B O 1
ATOM 7415 N N . TRP B 1 462 ? 51.91502 3.86656 24.92848 1.000 13.93000 462 TRP B N 1
ATOM 7416 C CA . TRP B 1 462 ? 52.16204 5.32055 25.11554 1.000 13.95000 462 TRP B CA 1
ATOM 7417 C C . TRP B 1 462 ? 52.43409 5.98860 23.76057 1.000 14.45000 462 TRP B C 1
ATOM 7418 O O . TRP B 1 462 ? 51.86712 7.07362 23.51560 1.000 14.27000 462 TRP B O 1
ATOM 7429 N N . VAL B 1 463 ? 53.28210 5.38361 22.92557 1.000 15.08000 463 VAL B N 1
ATOM 7430 C CA . VAL B 1 463 ? 53.65815 5.95066 21.59361 1.000 15.80000 463 VAL B CA 1
ATOM 7431 C C . VAL B 1 463 ? 52.36818 6.19271 20.79958 1.000 16.48000 463 VAL B C 1
ATOM 7432 O O . VAL B 1 463 ? 52.22021 7.29674 20.23762 1.000 16.81000 463 VAL B O 1
ATOM 7436 N N . ASN B 1 464 ? 51.45316 5.21873 20.79752 1.000 17.42000 464 ASN B N 1
ATOM 7437 C CA . ASN B 1 464 ? 50.14618 5.30278 20.09249 1.000 18.35000 464 ASN B CA 1
ATOM 7438 C C . ASN B 1 464 ? 49.32719 6.47677 20.65251 1.000 19.06000 464 ASN B C 1
ATOM 7439 O O . ASN B 1 464 ? 48.71622 7.20281 19.84452 1.000 19.30000 464 ASN B O 1
ATOM 7444 N N . ALA B 1 465 ? 49.30515 6.65572 21.97652 1.000 20.00000 465 ALA B N 1
ATOM 7445 C CA . ALA B 1 465 ? 48.51015 7.70271 22.66553 1.000 21.13000 465 ALA B CA 1
ATOM 7446 C C . ALA B 1 465 ? 48.99019 9.09572 22.23360 1.000 22.41000 465 ALA B C 1
ATOM 7447 O O . ALA B 1 465 ? 48.12821 9.94074 21.93961 1.000 22.53000 465 ALA B O 1
ATOM 7449 N N . VAL B 1 466 ? 50.30620 9.32170 22.17165 1.000 24.15000 466 VAL B N 1
ATOM 7450 C CA . VAL B 1 466 ? 50.90023 10.66170 21.86871 1.000 26.22000 466 VAL B CA 1
ATOM 7451 C C . VAL B 1 466 ? 50.84327 10.92076 20.35772 1.000 28.21000 466 VAL B C 1
ATOM 7452 O O . VAL B 1 466 ? 50.59330 12.08378 19.97576 1.000 28.79000 466 VAL B O 1
ATOM 7456 N N . CYS B 1 467 ? 51.07628 9.89978 19.52869 1.000 30.53000 467 CYS B N 1
ATOM 7457 C CA . CYS B 1 467 ? 50.96932 9.98884 18.04569 1.000 32.81000 467 CYS B CA 1
ATOM 7458 C C . CYS B 1 467 ? 49.49833 10.14789 17.64166 1.000 34.78000 467 CYS B C 1
ATOM 7459 O O . CYS B 1 467 ? 49.23637 10.82993 16.63068 1.000 35.40000 467 CYS B O 1
ATOM 7462 N N . GLY B 1 468 ? 48.57930 9.54287 18.40361 1.000 36.72000 468 GLY B N 1
ATOM 7463 C CA . GLY B 1 468 ? 47.12031 9.67191 18.20857 1.000 38.40000 468 GLY B CA 1
ATOM 7464 C C . GLY B 1 468 ? 46.63033 11.07890 18.51361 1.000 40.19000 468 GLY B C 1
ATOM 7465 O O . GLY B 1 468 ? 45.74035 11.56395 17.78761 1.000 40.44000 468 GLY B O 1
ATOM 7466 N N . ASP B 1 469 ? 47.18431 11.70985 19.55565 1.000 42.10000 469 ASP B N 1
ATOM 7467 C CA . ASP B 1 469 ? 46.87632 13.10984 19.95870 1.000 43.38000 469 ASP B CA 1
ATOM 7468 C C . ASP B 1 469 ? 47.64737 14.07186 19.04676 1.000 43.85000 469 ASP B C 1
ATOM 7469 O O . ASP B 1 469 ? 47.31440 14.22892 17.87175 1.000 45.50000 469 ASP B O 1
ATOM 7474 N N . GLY C 2 5 ? 64.55845 59.83763 56.47766 1.000 23.84000 5 GLY C N 1
ATOM 7475 C CA . GLY C 2 5 ? 65.66995 60.59051 55.82546 1.000 23.90000 5 GLY C CA 1
ATOM 7476 C C . GLY C 2 5 ? 65.17317 61.42304 54.64493 1.000 23.98000 5 GLY C C 1
ATOM 7477 O O . GLY C 2 5 ? 63.98064 61.70246 54.54446 1.000 24.26000 5 GLY C O 1
ATOM 7478 N N . PRO C 2 6 ? 66.06936 61.85442 53.72479 1.000 23.88000 6 PRO C N 1
ATOM 7479 C CA . PRO C 2 6 ? 65.66153 62.62792 52.55168 1.000 23.83000 6 PRO C CA 1
ATOM 7480 C C . PRO C 2 6 ? 64.92145 61.78687 51.49725 1.000 23.85000 6 PRO C C 1
ATOM 7481 O O . PRO C 2 6 ? 65.46331 60.78557 51.06331 1.000 23.95000 6 PRO C O 1
ATOM 7485 N N . LEU C 2 7 ? 63.71189 62.21865 51.11937 1.000 23.88000 7 LEU C N 1
ATOM 7486 C CA . LEU C 2 7 ? 62.85688 61.58469 50.07610 1.000 23.83000 7 LEU C CA 1
ATOM 7487 C C . LEU C 2 7 ? 62.75325 62.52695 48.87057 1.000 23.62000 7 LEU C C 1
ATOM 7488 O O . LEU C 2 7 ? 62.64721 63.75151 49.08638 1.000 23.14000 7 LEU C O 1
ATOM 7493 N N . GLU C 2 8 ? 62.78085 61.97211 47.65394 1.000 23.73000 8 GLU C N 1
ATOM 7494 C CA . GLU C 2 8 ? 62.79836 62.73112 46.37222 1.000 24.12000 8 GLU C CA 1
ATOM 7495 C C . GLU C 2 8 ? 61.50123 63.54051 46.23518 1.000 24.24000 8 GLU C C 1
ATOM 7496 O O . GLU C 2 8 ? 60.45637 63.08024 46.73691 1.000 23.90000 8 GLU C O 1
ATOM 7502 N N . ARG C 2 9 ? 61.57996 64.70294 45.57773 1.000 24.48000 9 ARG C N 1
ATOM 7503 C CA . ARG C 2 9 ? 60.45100 65.65817 45.41189 1.000 24.95000 9 ARG C CA 1
ATOM 7504 C C . ARG C 2 9 ? 59.52640 65.20403 44.27298 1.000 25.93000 9 ARG C C 1
ATOM 7505 O O . ARG C 2 9 ? 58.30611 65.42299 44.39856 1.000 25.75000 9 ARG C O 1
ATOM 7513 N N . GLN C 2 10 ? 60.08346 64.59427 43.21617 1.000 27.33000 10 GLN C N 1
ATOM 7514 C CA . GLN C 2 10 ? 59.37343 64.33367 41.93049 1.000 28.64000 10 GLN C CA 1
ATOM 7515 C C . GLN C 2 10 ? 59.05816 62.83745 41.76496 1.000 29.59000 10 GLN C C 1
ATOM 7516 O O . GLN C 2 10 ? 58.54442 62.46923 40.68716 1.000 29.92000 10 GLN C O 1
ATOM 7522 N N . ARG C 2 11 ? 59.31846 62.00667 42.78273 1.000 30.49000 11 ARG C N 1
ATOM 7523 C CA . ARG C 2 11 ? 58.97871 60.55483 42.77302 1.000 31.09000 11 ARG C CA 1
ATOM 7524 C C . ARG C 2 11 ? 57.46615 60.38999 42.91856 1.000 31.44000 11 ARG C C 1
ATOM 7525 O O . ARG C 2 11 ? 56.83508 61.11511 43.68386 1.000 31.75000 11 ARG C O 1
ATOM 7533 N N . PRO C 2 12 ? 56.83101 59.44961 42.17870 1.000 31.69000 12 PRO C N 1
ATOM 7534 C CA . PRO C 2 12 ? 55.44094 59.07299 42.44613 1.000 31.72000 12 PRO C CA 1
ATOM 7535 C C . PRO C 2 12 ? 55.32961 58.10681 43.63803 1.000 31.57000 12 PRO C C 1
ATOM 7536 O O . PRO C 2 12 ? 56.34855 57.79063 44.22903 1.000 31.64000 12 PRO C O 1
ATOM 7540 N N . LEU C 2 13 ? 54.10736 57.66020 43.95115 1.000 31.51000 13 LEU C N 1
ATOM 7541 C CA . LEU C 2 13 ? 53.80832 56.69692 45.05044 1.000 31.26000 13 LEU C CA 1
ATOM 7542 C C . LEU C 2 13 ? 53.72645 55.28158 44.45947 1.000 30.73000 13 LEU C C 1
ATOM 7543 O O . LEU C 2 13 ? 52.90050 54.47913 44.93469 1.000 31.01000 13 LEU C O 1
ATOM 7548 N N . LYS C 2 14 ? 54.56553 55.00079 43.45380 1.000 30.02000 14 LYS C N 1
ATOM 7549 C CA . LYS C 2 14 ? 54.73893 53.68217 42.79841 1.000 29.30000 14 LYS C CA 1
ATOM 7550 C C . LYS C 2 14 ? 56.23735 53.40995 42.62384 1.000 28.46000 14 LYS C C 1
ATOM 7551 O O . LYS C 2 14 ? 56.73307 53.51703 41.48117 1.000 28.77000 14 LYS C O 1
ATOM 7553 N N . VAL C 2 15 ? 56.92766 53.07212 43.71885 1.000 27.39000 15 VAL C N 1
ATOM 7554 C CA . VAL C 2 15 ? 58.40944 52.86440 43.75508 1.000 26.43000 15 VAL C CA 1
ATOM 7555 C C . VAL C 2 15 ? 58.69928 51.44108 43.25731 1.000 25.28000 15 VAL C C 1
ATOM 7556 O O . VAL C 2 15 ? 59.16726 50.60869 44.05975 1.000 25.58000 15 VAL C O 1
ATOM 7560 N N . ARG C 2 16 ? 58.43225 51.17724 41.97306 1.000 23.66000 16 ARG C N 1
ATOM 7561 C CA . ARG C 2 16 ? 58.51850 49.82776 41.35547 1.000 22.52000 16 ARG C CA 1
ATOM 7562 C C . ARG C 2 16 ? 59.76033 49.74701 40.46162 1.000 21.63000 16 ARG C C 1
ATOM 7563 O O . ARG C 2 16 ? 60.10093 50.76033 39.81935 1.000 21.49000 16 ARG C O 1
ATOM 7571 N N . ALA C 2 17 ? 60.39681 48.57358 40.42839 1.000 20.57000 17 ALA C N 1
ATOM 7572 C CA . ALA C 2 17 ? 61.62914 48.29112 39.65699 1.000 19.90000 17 ALA C CA 1
ATOM 7573 C C . ALA C 2 17 ? 61.30792 48.25681 38.15903 1.000 19.32000 17 ALA C C 1
ATOM 7574 O O . ALA C 2 17 ? 60.14492 47.98360 37.79693 1.000 18.91000 17 ALA C O 1
ATOM 7576 N N . LYS C 2 18 ? 62.30675 48.54533 37.32355 1.000 18.74000 18 LYS C N 1
ATOM 7577 C CA . LYS C 2 18 ? 62.25532 48.30795 35.85792 1.000 18.56000 18 LYS C CA 1
ATOM 7578 C C . LYS C 2 18 ? 62.44426 46.80631 35.62502 1.000 18.18000 18 LYS C C 1
ATOM 7579 O O . LYS C 2 18 ? 63.14031 46.17183 36.44373 1.000 17.85000 18 LYS C O 1
ATOM 7585 N N . LEU C 2 19 ? 61.82634 46.25920 34.57330 1.000 17.99000 19 LEU C N 1
ATOM 7586 C CA . LEU C 2 19 ? 62.08911 44.87195 34.10036 1.000 17.99000 19 LEU C CA 1
ATOM 7587 C C . LEU C 2 19 ? 63.55837 44.78221 33.69428 1.000 18.09000 19 LEU C C 1
ATOM 7588 O O . LEU C 2 19 ? 64.05210 45.66231 32.99181 1.000 18.05000 19 LEU C O 1
ATOM 7593 N N . PRO C 2 20 ? 64.31539 43.75183 34.14110 1.000 18.31000 20 PRO C N 1
ATOM 7594 C CA . PRO C 2 20 ? 65.66692 43.51591 33.62697 1.000 18.52000 20 PRO C CA 1
ATOM 7595 C C . PRO C 2 20 ? 65.59710 42.89867 32.22017 1.000 18.74000 20 PRO C C 1
ATOM 7596 O O . PRO C 2 20 ? 64.54808 42.98584 31.61360 1.000 18.82000 20 PRO C O 1
ATOM 7600 N N . ARG C 2 21 ? 66.69539 42.32292 31.72302 1.000 19.13000 21 ARG C N 1
ATOM 7601 C CA . ARG C 2 21 ? 66.68180 41.45511 30.51199 1.000 19.28000 21 ARG C CA 1
ATOM 7602 C C . ARG C 2 21 ? 66.96166 40.01295 30.94124 1.000 19.34000 21 ARG C C 1
ATOM 7603 O O . ARG C 2 21 ? 66.24661 39.51635 31.80711 1.000 19.26000 21 ARG C O 1
#

Solvent-accessible surface area: 43698 Å² total; per-residue (Å²): 0,82,62,66,67,76,102,101,49,175,113,134,5,126,9,76,69,166,61,128,17,48,89,15,67,0,57,57,94,24,99,18,146,40,3,17,2,0,5,25,58,187,28,128,68,24,74,184,76,32,67,0,55,115,41,8,24,56,58,35,171,24,22,50,142,11,58,86,148,10,78,63,25,0,93,114,0,0,37,47,6,0,68,74,0,9,93,46,17,32,71,83,6,62,60,3,57,54,114,52,0,1,78,15,31,136,36,21,126,56,12,102,64,121,63,34,16,0,10,64,21,42,77,96,68,70,193,14,54,67,2,4,55,25,146,94,3,72,31,22,107,56,0,57,55,9,8,117,76,0,93,131,119,98,20,183,43,19,0,11,2,74,11,64,17,30,39,30,52,36,154,82,1,101,29,0,108,7,100,10,42,8,20,2,0,0,3,3,24,0,1,6,23,25,3,2,1,71,1,9,2,60,0,38,77,56,17,4,28,113,1,2,0,0,8,47,20,80,25,44,20,15,0,47,98,0,0,65,46,0,53,135,61,150,4,1,9,15,8,60,13,66,45,6,32,5,31,1,2,10,19,0,0,43,7,0,0,37,21,0,3,87,86,126,43,31,7,48,75,7,0,50,46,0,0,63,23,4,8,93,7,53,12,0,5,26,54,86,19,8,38,3,61,1,5,8,5,23,48,12,50,4,16,43,5,1,6,0,0,0,0,8,0,0,2,0,0,0,0,7,74,25,10,83,62,4,90,41,125,13,13,15,7,0,0,72,7,59,46,4,0,0,0,0,77,99,80,2,61,3,65,26,0,53,79,15,1,114,22,0,20,0,46,4,52,12,39,60,150,106,76,186,17,23,75,86,56,56,44,3,68,72,0,56,0,29,122,44,64,0,80,110,6,230,64,44,35,36,19,24,6,19,9,59,34,141,27,0,10,2,38,3,0,9,4,98,229,81,42,42,62,130,54,2,84,76,4,0,27,49,0,5,6,29,11,69,103,42,9,134,99,0,2,95,18,1,95,84,110,68,124,33,24,65,49,159,54,23,40,72,177,4,29,94,38,4,55,40,71,55,73,86,92,218,1,84,60,71,64,76,134,99,28,140,110,150,39,64,124,134,75,174,39,132,19,24,88,15,78,0,54,60,94,21,97,20,128,65,3,19,2,0,14,27,67,166,27,131,81,26,75,183,78,30,57,3,41,108,31,6,7,55,58,25,173,24,43,49,190,10,63,82,127,12,80,45,20,0,91,133,0,0,38,48,7,0,67,55,0,8,94,53,12,31,73,71,6,52,51,3,55,58,120,56,0,2,70,14,51,143,33,20,126,58,12,106,74,89,66,38,14,0,13,64,24,37,66,102,69,63,162,15,53,64,2,4,58,24,143,85,4,72,30,24,100,62,0,88,55,9,7,102,78,0,106,128,111,104,14,174,43,21,0,3,4,57,11,63,25,33,45,34,48,35,141,76,0,97,26,0,101,5,122,11,43,4,24,0,0,0,3,2,24,0,5,4,26,25,6,3,1,69,1,9,7,60,0,48,74,52,16,4,22,104,0,2,0,0,8,47,22,75,23,45,18,11,0,48,99,0,0,65,51,0,53,137,61,136,3,1,9,14,8,55,14,68,43,5,34,2,31,0,1,19,35,0,0,45,10,0,0,40,19,0,2,91,84,126,42,30,6,66,71,6,0,50,44,1,1,59,23,2,8,94,12,55,8,0,18,50,41,54,16,8,32,3,65,2,2,7,5,23,38,6,23,22,23,40,5,0,4,0,0,0,0,8,0,0,1,1,0,0,0,26,72,42,6,78,54,5,102,41,129,12,16,14,8,0,0,74,9,66,38,1,0,0,0,0,52,56,38,0,68,2,69,27,0,47,82,24,1,113,20,0,12,0,59,4,40,9,33,69,134,92,91,168,28,26,78,91,57,54,44,4,67,74,0,47,0,28,128,41,49,1,71,99,5,224,62,37,45,47,21,25,5,15,11,42,33,150,28,0,12,5,44,2,0,6,3,143,160,86,42,46,62,127,54,3,91,76,5,0,28,49,0,5,6,28,13,76,124,45,8,177,92,0,0,108,24,0,105,84,112,60,138,25,24,63,51,150,53,22,33,86,181,6,36,113,39,11,82,66,119,82,24,94,68,113,161,82,93,157,50,139,92,43,143,42,57,160

GO terms:
  GO:0034062 5'-3' RNA polymerase activity (F, EXP)
  GO:0039690 positive stranded viral RNA replication (P, IDA)
  GO:0003723 RNA binding (F, IDA)